Protein AF-A0A946HME9-F1 (afdb_monomer)

pLDDT: mean 83.07, std 10.54, range [42.44, 96.62]

Foldseek 3Di:
DDDPVQQVVQQVVLVVVQVVLVVVCVVCVVPALDFRKDWDKDQDDDDDPDDDDPDPPDRNHIHTDDIDTPDDPVVLLVLLQVLQAVLLVVLLVVLVVVLCCLQCVPPPHLVVLVVVLVVLLVVCLVPVLDQPSLVVNLVSLQSNLVNLQVSLVVLVVSLVVLVVVLQVLLVVLQVLLLVLLVLLVQLQVQQPPDDGDVVSLSSNSSSSSVNSQAAPWDWDADPSRRIWIFGDPDPPHHTQHDRNDGWRWGWDQDLAQFIWIDTHPDDIHSATDGHNSNSSSVSSNVSSVVLVVSQVVLLVCQVVQQVVFQQFAFLVRHGAGRFKAQKDKDKFWDPPFPDDWDKDKDFAGSQNSVFAKWKWFAAPVVCKIWIAHPVRHTQFMDNQWTDRRGMIMGTPDRGDGGTMMIIHIDRDSSSRMDTDDPGSRSGGNHGNDDDDDDPPDPDPDDDDDDDDDADDFPFAEPVVQAPPDPDPVGGHDDPDDALHGDHDPPDPDDDDDWDWDFKKWWDFAQAQLFFQWKWWDFPRKIWIKQQDVVRSVVSNPDHFQQVVQVCLQVLVGWTDIPPDPDTSHGCVNVQWGWGGDNGTIMITGRTFIPWMWTWTDDPHDIDIDTIDMDGTGDTDFDWDADLLAETQDTAFDFPVCCVVHNDVNSVHDPNRDHFDLQHADDPQQGDPRDRDDYDDPVPDDDPPDVPVPQADPDLVQCADQDDDARQGAWDKDWDADPVRRDTDIFTDHGRDFQLVVQVSCCVGCSRRVDHDAAKWKKKKFFDDPWDQWKKKKKWWQAPVRDTDIFIDIHHRQAPVVRQVVCCVCCVGRQWHWDAPPVRGMIMIMNRSRGDTAIAQIDMGWMWMFTADPVRDGPDPDTHIDDNRGD

Sequence (870 aa):
MASLFEIGKSAVNAQRQALNVTGQNIANVNTEGYRKRDASLKEVSGSQSELTSIAAQVGLGVSLGTVRRAYNSFLASSTNTAESRFQAATEFSAAMERLENLILPGEGDLSQQLSDFFTKMSDIAANPGDLAPRAAALEQGNSLANAFNVTAQVLDDLEYQFSGTIDQEADEVNRLVDSLGVVNGRLRSSNIGAAPPMALLDERDRLITEISKRARITTTFGPRYDVDVRLGPHASGPQILEGETSYTLKPIHSESDGVVYRLGSKAIVKSLEDGSMKGLSNALLVIQGTQTQLDALTNRFVSEINAAHTAGIDFDGDLGKELFT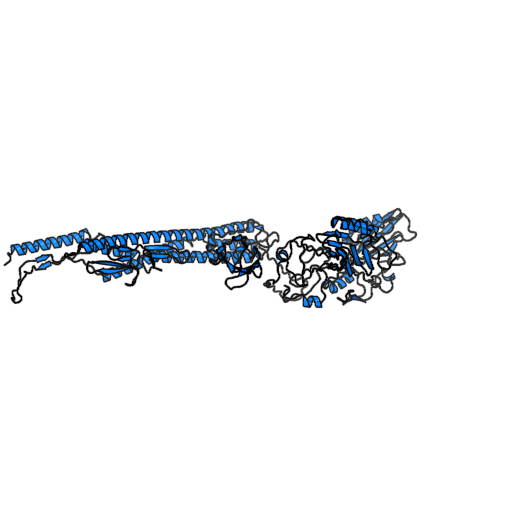ARAFSLEQAKTNSQVLDINVLEVPGKIDQVPDATFHYSAATASWNAYDLNNKLLASGRSQIDMGGVIVQVNTLARDGDSFAMRATSGEASRMQFLLKNGRKIAAASNYIFTPNSANTGSSVLVVNPHEMSPINLSSLGDLTTNSISPVSYTEFLKGGAVGYIPAGTESVQLASFGQDPVLNLNFNSIGSLSGFNFTISGDTYSFPENDDQKKLLSELEDNNKLADYLNKGVLTAKRTGSEDSGISLNDLGLFASGFDGGIKIVGAKAFTSGEVTTISGSSASTSAATIDLKEAASGFRVFTREGRQISGLPLSSDEANTLITEENGFNRNASYRADYLNAIGGVGYRGAQINNLIPGGYAAIETAASQLMANDPTKLVTQNPALNGMLAQTLTFETTDGLMTQEVALQSGLSMKSVAAAVNADLAQYGIVADAKTMASVELASGAAASGTVSFSLVTPDSAEIGFSATYQSSDLSPLVTQINQRQAQTGVSAEVSADGTRLILTQAEGLDISITNASGSAMVVNSLDHNYNKLLTTDVSLNQATK

Nearest PDB structures (foldseek):
  2d4y-assembly1_A  TM=7.132E-01  e=3.297E-21  Salmonella enterica subsp. enterica serovar Typhimurium
  2d4y-assembly2_B  TM=6.961E-01  e=7.221E-20  Salmonella enterica subsp. enterica serovar Typhimurium
  4ut1-assembly1_A  TM=5.256E-01  e=1.467E-21  Burkholderia pseudomallei K96243
  5xbj-assembly1_A  TM=6.216E-01  e=7.769E-11  Campylobacter jejuni

Structure (mmCIF, N/CA/C/O backbone):
data_AF-A0A946HME9-F1
#
_entry.id   AF-A0A946HME9-F1
#
loop_
_atom_site.group_PDB
_atom_site.id
_atom_site.type_symbol
_atom_site.label_atom_id
_atom_site.label_alt_id
_atom_site.label_comp_id
_atom_site.label_asym_id
_atom_site.label_entity_id
_atom_site.label_seq_id
_atom_site.pdbx_PDB_ins_code
_atom_site.Cartn_x
_atom_site.Cartn_y
_atom_site.Cartn_z
_atom_site.occupancy
_atom_site.B_iso_or_equiv
_atom_site.auth_seq_id
_atom_site.auth_comp_id
_atom_site.auth_asym_id
_atom_site.auth_atom_id
_atom_site.pdbx_PDB_model_num
ATOM 1 N N . MET A 1 1 ? -58.394 12.082 88.902 1.00 50.25 1 MET A N 1
ATOM 2 C CA . MET A 1 1 ? -57.233 11.296 89.374 1.00 50.25 1 MET A CA 1
ATOM 3 C C . MET A 1 1 ? -57.232 9.984 88.610 1.00 50.25 1 MET A C 1
ATOM 5 O O . MET A 1 1 ? -58.240 9.290 88.661 1.00 50.25 1 MET A O 1
ATOM 9 N N . ALA A 1 2 ? -56.183 9.683 87.844 1.00 56.88 2 ALA A N 1
ATOM 10 C CA . ALA A 1 2 ? -56.063 8.374 87.202 1.00 56.88 2 ALA A CA 1
ATOM 11 C C . ALA A 1 2 ? -55.826 7.297 88.277 1.00 56.88 2 ALA A C 1
ATOM 13 O O . ALA A 1 2 ? -55.082 7.523 89.229 1.00 56.88 2 ALA A O 1
ATOM 14 N N . SER A 1 3 ? -56.489 6.145 88.155 1.00 69.56 3 SER A N 1
ATOM 15 C CA . SER A 1 3 ? -56.284 4.998 89.047 1.00 69.56 3 SER A CA 1
ATOM 16 C C . SER A 1 3 ? -54.857 4.453 88.891 1.00 69.56 3 SER A C 1
ATOM 18 O O . SER A 1 3 ? -54.379 4.327 87.764 1.00 69.56 3 SER A O 1
ATOM 20 N N . LEU A 1 4 ? -54.199 4.059 89.992 1.00 72.12 4 LEU A N 1
ATOM 21 C CA . LEU A 1 4 ? -52.907 3.340 89.988 1.00 72.12 4 LEU A CA 1
ATOM 22 C C . LEU A 1 4 ? -52.914 2.133 89.033 1.00 72.12 4 LEU A C 1
ATOM 24 O O . LEU A 1 4 ? -51.893 1.798 88.436 1.00 72.12 4 LEU A O 1
ATOM 28 N N . PHE A 1 5 ? -54.083 1.519 88.844 1.00 77.94 5 PHE A N 1
ATOM 29 C CA . PHE A 1 5 ? -54.298 0.446 87.881 1.00 77.94 5 PHE A CA 1
ATOM 30 C C . PHE A 1 5 ? -54.151 0.903 86.419 1.00 77.94 5 PHE A C 1
ATOM 32 O O . PHE A 1 5 ? -53.517 0.209 85.632 1.00 77.94 5 PHE A O 1
ATOM 39 N N . GLU A 1 6 ? -54.671 2.076 86.045 1.00 77.12 6 GLU A N 1
ATOM 40 C CA . GLU A 1 6 ? -54.546 2.619 84.679 1.00 77.12 6 GLU A CA 1
ATOM 41 C C . GLU A 1 6 ? -53.116 3.113 84.389 1.00 77.12 6 GLU A C 1
ATOM 43 O O . GLU A 1 6 ? -52.608 2.952 83.277 1.00 77.12 6 GLU A O 1
ATOM 48 N N . ILE A 1 7 ? -52.411 3.614 85.409 1.00 78.00 7 ILE A N 1
ATOM 49 C CA . ILE A 1 7 ? -50.974 3.932 85.338 1.00 78.00 7 ILE A CA 1
ATOM 50 C C . ILE A 1 7 ? -50.147 2.650 85.141 1.00 78.00 7 ILE A C 1
ATOM 52 O O . ILE A 1 7 ? -49.296 2.587 84.256 1.00 78.00 7 ILE A O 1
ATOM 56 N N . GLY A 1 8 ? -50.426 1.594 85.913 1.00 80.50 8 GLY A N 1
ATOM 57 C CA . GLY A 1 8 ? -49.759 0.296 85.765 1.00 80.50 8 GLY A CA 1
ATOM 58 C C . GLY A 1 8 ? -50.051 -0.375 84.418 1.00 80.50 8 GLY A C 1
ATOM 59 O O . GLY A 1 8 ? -49.143 -0.883 83.762 1.00 80.50 8 GLY A O 1
ATOM 60 N N . LYS A 1 9 ? -51.304 -0.328 83.954 1.00 84.00 9 LYS A N 1
ATOM 61 C CA . LYS A 1 9 ? -51.739 -0.877 82.661 1.00 84.00 9 LYS A CA 1
ATOM 62 C C . LYS A 1 9 ? -51.098 -0.150 81.478 1.00 84.00 9 LYS A C 1
ATOM 64 O O . LYS A 1 9 ? -50.641 -0.810 80.545 1.00 84.00 9 LYS A O 1
ATOM 69 N N . SER A 1 10 ? -51.041 1.182 81.506 1.00 84.06 10 SER A N 1
ATOM 70 C CA . SER A 1 10 ? -50.373 1.976 80.464 1.00 84.06 10 SER A CA 1
ATOM 71 C C . SER A 1 10 ? -48.864 1.713 80.435 1.00 84.06 10 SER A C 1
ATOM 73 O O . SER A 1 10 ? -48.327 1.438 79.362 1.00 84.06 10 SER A O 1
ATOM 75 N N . ALA A 1 11 ? -48.208 1.631 81.598 1.00 83.06 11 ALA A N 1
ATOM 76 C CA . ALA A 1 11 ? -46.791 1.282 81.705 1.00 83.06 11 ALA A CA 1
ATOM 77 C C . ALA A 1 11 ? -46.463 -0.119 81.162 1.00 83.06 11 ALA A C 1
ATOM 79 O O . ALA A 1 11 ? -45.543 -0.269 80.356 1.00 83.06 11 ALA A O 1
ATOM 80 N N . VAL A 1 12 ? -47.234 -1.147 81.536 1.00 86.88 12 VAL A N 1
ATOM 81 C CA . VAL A 1 12 ? -47.028 -2.520 81.040 1.00 86.88 12 VAL A CA 1
ATOM 82 C C . VAL A 1 12 ? -47.272 -2.604 79.532 1.00 86.88 12 VAL A C 1
ATOM 84 O O . VAL A 1 12 ? -46.496 -3.243 78.823 1.00 86.88 12 VAL A O 1
ATOM 87 N N . ASN A 1 13 ? -48.310 -1.944 79.014 1.00 86.19 13 ASN A N 1
ATOM 88 C CA . ASN A 1 13 ? -48.594 -1.939 77.577 1.00 86.19 13 ASN A CA 1
ATOM 89 C C . ASN A 1 13 ? -47.508 -1.212 76.774 1.00 86.19 13 ASN A C 1
ATOM 91 O O . ASN A 1 13 ? -47.058 -1.739 75.754 1.00 86.19 13 ASN A O 1
ATOM 95 N N . ALA A 1 14 ? -47.043 -0.054 77.248 1.00 85.19 14 ALA A N 1
ATOM 96 C CA . ALA A 1 14 ? -45.971 0.693 76.600 1.00 85.19 14 ALA A CA 1
ATOM 97 C C . ALA A 1 14 ? -44.650 -0.096 76.613 1.00 85.19 14 ALA A C 1
ATOM 99 O O . ALA A 1 14 ? -43.970 -0.175 75.589 1.00 85.19 14 ALA A O 1
ATOM 100 N N . GLN A 1 15 ? -44.331 -0.778 77.719 1.00 87.81 15 GLN A N 1
ATOM 101 C CA . GLN A 1 15 ? -43.141 -1.625 77.812 1.00 87.81 15 GLN A CA 1
ATOM 102 C C . GLN A 1 15 ? -43.242 -2.887 76.943 1.00 87.81 15 GLN A C 1
ATOM 104 O O . GLN A 1 15 ? -42.257 -3.271 76.316 1.00 87.81 15 GLN A O 1
ATOM 109 N N . ARG A 1 16 ? -44.422 -3.519 76.832 1.00 88.88 16 ARG A N 1
ATOM 110 C CA . ARG A 1 16 ? -44.651 -4.630 75.885 1.00 88.88 16 ARG A CA 1
ATOM 111 C C . ARG A 1 16 ? -44.416 -4.194 74.442 1.00 88.88 16 ARG A C 1
ATOM 113 O O . ARG A 1 16 ? -43.811 -4.933 73.673 1.00 88.88 16 ARG A O 1
ATOM 120 N N . GLN A 1 17 ? -44.874 -3.001 74.070 1.00 85.38 17 GLN A N 1
ATOM 121 C CA . GLN A 1 17 ? -44.641 -2.457 72.733 1.00 85.38 17 GLN A CA 1
ATOM 122 C C . GLN A 1 17 ? -43.166 -2.098 72.508 1.00 85.38 17 GLN A C 1
ATOM 124 O O . GLN A 1 17 ? -42.635 -2.417 71.448 1.00 85.38 17 GLN A O 1
ATOM 129 N N . ALA A 1 18 ? -42.480 -1.523 73.500 1.00 85.50 18 ALA A N 1
ATOM 130 C CA . ALA A 1 18 ? -41.038 -1.286 73.430 1.00 85.50 18 ALA A CA 1
ATOM 131 C C . ALA A 1 18 ? -40.249 -2.601 73.262 1.00 85.50 18 ALA A C 1
ATOM 133 O O . ALA A 1 18 ? -39.385 -2.690 72.393 1.00 85.50 18 ALA A O 1
ATOM 134 N N . LEU A 1 19 ? -40.609 -3.658 74.003 1.00 89.00 19 LEU A N 1
ATOM 135 C CA . LEU A 1 19 ? -40.028 -4.997 73.847 1.00 89.00 19 LEU A CA 1
ATOM 136 C C . LEU A 1 19 ? -40.320 -5.611 72.472 1.00 89.00 19 LEU A C 1
ATOM 138 O O . LEU A 1 19 ? -39.447 -6.271 71.916 1.00 89.00 19 LEU A O 1
ATOM 142 N N . ASN A 1 20 ? -41.495 -5.362 71.885 1.00 88.44 20 ASN A N 1
ATOM 143 C CA . ASN A 1 20 ? -41.782 -5.772 70.507 1.00 88.44 20 ASN A CA 1
ATOM 144 C C . ASN A 1 20 ? -40.864 -5.063 69.497 1.00 88.44 20 ASN A C 1
ATOM 146 O O . ASN A 1 20 ? -40.398 -5.707 68.561 1.00 88.44 20 ASN A O 1
ATOM 150 N N . VAL A 1 21 ? -40.561 -3.771 69.689 1.00 87.50 21 VAL A N 1
ATOM 151 C CA . VAL A 1 21 ? -39.590 -3.041 68.848 1.00 87.50 21 VAL A CA 1
ATOM 152 C C . VAL A 1 21 ? -38.185 -3.628 69.011 1.00 87.50 21 VAL A C 1
ATOM 154 O O . VAL A 1 21 ? -37.484 -3.833 68.021 1.00 87.50 21 VAL A O 1
ATOM 157 N N . THR A 1 22 ? -37.780 -3.976 70.235 1.00 88.94 22 THR A N 1
ATOM 158 C CA . THR A 1 22 ? -36.521 -4.695 70.481 1.00 88.94 22 THR A CA 1
ATOM 159 C C . THR A 1 22 ? -36.506 -6.059 69.792 1.00 88.94 22 THR A C 1
ATOM 161 O O . THR A 1 22 ? -35.532 -6.382 69.118 1.00 88.94 22 THR A O 1
ATOM 164 N N . GLY A 1 23 ? -37.592 -6.830 69.886 1.00 91.38 23 GLY A N 1
ATOM 165 C CA . GLY A 1 23 ? -37.741 -8.112 69.198 1.00 91.38 23 GLY A CA 1
ATOM 166 C C . GLY A 1 23 ? -37.649 -7.975 67.677 1.00 91.38 23 GLY A C 1
ATOM 167 O O . GLY A 1 23 ? -36.963 -8.762 67.035 1.00 91.38 23 GLY A O 1
ATOM 168 N N . GLN A 1 24 ? -38.252 -6.930 67.103 1.00 89.31 24 GLN A N 1
ATOM 169 C CA . GLN A 1 24 ? -38.139 -6.615 65.675 1.00 89.31 24 GLN A CA 1
ATOM 170 C C . GLN A 1 24 ? -36.712 -6.234 65.271 1.00 89.31 24 GLN A C 1
ATOM 172 O O . GLN A 1 24 ? -36.252 -6.675 64.222 1.00 89.31 24 GLN A O 1
ATOM 177 N N . ASN A 1 25 ? -35.996 -5.462 66.093 1.00 90.31 25 ASN A N 1
ATOM 178 C CA . ASN A 1 25 ? -34.593 -5.142 65.834 1.00 90.31 25 ASN A CA 1
ATOM 179 C C . ASN A 1 25 ? -33.708 -6.396 65.857 1.00 90.31 25 ASN A C 1
ATOM 181 O O . ASN A 1 25 ? -32.833 -6.517 65.011 1.00 90.31 25 ASN A O 1
ATOM 185 N N . ILE A 1 26 ? -33.936 -7.318 66.800 1.00 90.12 26 ILE A N 1
ATOM 186 C CA . ILE A 1 26 ? -33.178 -8.576 66.891 1.00 90.12 26 ILE A CA 1
ATOM 187 C C . ILE A 1 26 ? -33.501 -9.483 65.698 1.00 90.12 26 ILE A C 1
ATOM 189 O O . ILE A 1 26 ? -32.589 -10.007 65.070 1.00 90.12 26 ILE A O 1
ATOM 193 N N . ALA A 1 27 ? -34.782 -9.637 65.355 1.00 90.94 27 ALA A N 1
ATOM 194 C CA . ALA A 1 27 ? -35.212 -10.506 64.261 1.00 90.94 27 ALA A CA 1
ATOM 195 C C . ALA A 1 27 ? -34.701 -10.042 62.887 1.00 90.94 27 ALA A C 1
ATOM 197 O O . ALA A 1 27 ? -34.407 -10.877 62.040 1.00 90.94 27 ALA A O 1
ATOM 198 N N . ASN A 1 28 ? -34.571 -8.727 62.681 1.00 87.94 28 ASN A N 1
ATOM 199 C CA . ASN A 1 28 ? -34.173 -8.142 61.397 1.00 87.94 28 ASN A CA 1
ATOM 200 C C . ASN A 1 28 ? -32.740 -7.589 61.396 1.00 87.94 28 ASN A C 1
ATOM 202 O O . ASN A 1 28 ? -32.376 -6.841 60.493 1.00 87.94 28 ASN A O 1
ATOM 206 N N . VAL A 1 29 ? -31.911 -7.931 62.389 1.00 88.25 29 VAL A N 1
ATOM 207 C CA . VAL A 1 29 ? -30.529 -7.419 62.469 1.00 88.25 29 VAL A CA 1
ATOM 208 C C . VAL A 1 29 ? -29.679 -7.835 61.262 1.00 88.25 29 VAL A C 1
ATOM 210 O O . VAL A 1 29 ? -28.813 -7.078 60.840 1.00 88.25 29 VAL A O 1
ATOM 213 N N . ASN A 1 30 ? -29.971 -9.006 60.686 1.00 87.00 30 ASN A N 1
ATOM 214 C CA . ASN A 1 30 ? -29.307 -9.545 59.496 1.00 87.00 30 ASN A CA 1
ATOM 215 C C . ASN A 1 30 ? -30.093 -9.274 58.201 1.00 87.00 30 ASN A C 1
ATOM 217 O O . ASN A 1 30 ? -29.722 -9.777 57.144 1.00 87.00 30 ASN A O 1
ATOM 221 N N . THR A 1 31 ? -31.203 -8.534 58.269 1.00 87.38 31 THR A N 1
ATOM 222 C CA . THR A 1 31 ? -31.973 -8.163 57.081 1.00 87.38 31 THR A CA 1
ATOM 223 C C . THR A 1 31 ? -31.349 -6.926 56.456 1.00 87.38 31 THR A C 1
ATOM 225 O O . THR A 1 31 ? -31.255 -5.873 57.089 1.00 87.38 31 THR A O 1
ATOM 228 N N . GLU A 1 32 ? -30.935 -7.042 55.199 1.00 83.25 32 GLU A N 1
ATOM 229 C CA . GLU A 1 32 ? -30.327 -5.935 54.469 1.00 83.25 32 GLU A CA 1
ATOM 230 C C . GLU A 1 32 ? -31.279 -4.732 54.363 1.00 83.25 32 GLU A C 1
ATOM 232 O O . GLU A 1 32 ? -32.486 -4.875 54.166 1.00 83.25 32 GLU A O 1
ATOM 237 N N . GLY A 1 33 ? -30.742 -3.524 54.551 1.00 82.19 33 GLY A N 1
ATOM 238 C CA . GLY A 1 33 ? -31.517 -2.279 54.555 1.00 82.19 33 GLY A CA 1
ATOM 239 C C . GLY A 1 33 ? -32.263 -1.963 55.862 1.00 82.19 33 GLY A C 1
ATOM 240 O O . GLY A 1 33 ? -32.685 -0.817 56.045 1.00 82.19 33 GLY A O 1
ATOM 241 N N . TYR A 1 34 ? -32.385 -2.904 56.811 1.00 88.12 34 TYR A N 1
ATOM 242 C CA . TYR A 1 34 ? -33.069 -2.647 58.083 1.00 88.12 34 TYR A CA 1
ATOM 243 C C . TYR A 1 34 ? -32.311 -1.620 58.940 1.00 88.12 34 TYR A C 1
ATOM 245 O O . TYR A 1 34 ? -31.114 -1.750 59.210 1.00 88.12 34 TYR A O 1
ATOM 253 N N . ARG A 1 35 ? -33.014 -0.587 59.423 1.00 88.00 35 ARG A N 1
ATOM 254 C CA . ARG A 1 35 ? -32.451 0.412 60.346 1.00 88.00 35 ARG A CA 1
ATOM 255 C C . ARG A 1 35 ? -32.979 0.198 61.761 1.00 88.00 35 ARG A C 1
ATOM 257 O O . ARG A 1 35 ? -34.182 0.038 61.968 1.00 88.00 35 ARG A O 1
ATOM 264 N N . LYS A 1 36 ? -32.084 0.271 62.756 1.00 88.69 36 LYS A N 1
ATOM 265 C CA . LYS A 1 36 ? -32.441 0.155 64.180 1.00 88.69 36 LYS A CA 1
ATOM 266 C C . LYS A 1 36 ? -33.532 1.164 64.542 1.00 88.69 36 LYS A C 1
ATOM 268 O O . LYS A 1 36 ? -33.431 2.351 64.226 1.00 88.69 36 LYS A O 1
ATOM 273 N N . ARG A 1 37 ? -34.552 0.688 65.251 1.00 89.19 37 ARG A N 1
ATOM 274 C CA . ARG A 1 37 ? -35.680 1.491 65.727 1.00 89.19 37 ARG A CA 1
ATOM 275 C C . ARG A 1 37 ? -35.542 1.762 67.220 1.00 89.19 37 ARG A C 1
ATOM 277 O O . ARG A 1 37 ? -35.256 0.843 67.985 1.00 89.19 37 ARG A O 1
ATOM 284 N N . ASP A 1 38 ? -35.739 3.013 67.612 1.00 87.44 38 ASP A N 1
ATOM 285 C CA . ASP A 1 38 ? -35.757 3.469 68.999 1.00 87.44 38 ASP A CA 1
ATOM 286 C C . ASP A 1 38 ? -37.205 3.739 69.433 1.00 87.44 38 ASP A C 1
ATOM 288 O O . ASP A 1 38 ? -37.974 4.390 68.716 1.00 87.44 38 ASP A O 1
ATOM 292 N N . ALA A 1 39 ? -37.579 3.196 70.589 1.00 84.62 39 ALA A N 1
ATOM 293 C CA . ALA A 1 39 ? -38.897 3.317 71.188 1.00 84.62 39 ALA A CA 1
ATOM 294 C C . ALA A 1 39 ? -38.829 4.302 72.363 1.00 84.62 39 ALA A C 1
ATOM 296 O O . ALA A 1 39 ? -38.502 3.920 73.485 1.00 84.62 39 ALA A O 1
ATOM 297 N N . SER A 1 40 ? -39.168 5.572 72.123 1.00 84.44 40 SER A N 1
ATOM 298 C CA . SER A 1 40 ? -39.253 6.559 73.207 1.00 84.44 40 SER A CA 1
ATOM 299 C C . SER A 1 40 ? -40.555 6.387 73.990 1.00 84.44 40 SER A C 1
ATOM 301 O O . SER A 1 40 ? -41.625 6.355 73.381 1.00 84.44 40 SER A O 1
ATOM 303 N N . LEU A 1 41 ? -40.491 6.335 75.319 1.00 82.75 41 LEU A N 1
ATOM 304 C CA . LEU A 1 41 ? -41.669 6.420 76.186 1.00 82.75 41 LEU A CA 1
ATOM 305 C C . LEU A 1 41 ? -41.955 7.893 76.502 1.00 82.75 41 LEU A C 1
ATOM 307 O O . LEU A 1 41 ? -41.034 8.648 76.811 1.00 82.75 41 LEU A O 1
ATOM 311 N N . LYS A 1 42 ? -43.218 8.313 76.410 1.00 81.69 42 LYS A N 1
ATOM 312 C CA . LYS A 1 42 ? -43.661 9.670 76.761 1.00 81.69 42 LYS A CA 1
ATOM 313 C C . LYS A 1 42 ? -44.698 9.604 77.872 1.00 81.69 42 LYS A C 1
ATOM 315 O O . LYS A 1 42 ? -45.571 8.735 77.853 1.00 81.69 42 LYS A O 1
ATOM 320 N N . GLU A 1 43 ? -44.613 10.527 78.824 1.00 77.94 43 GLU A N 1
ATOM 321 C CA . GLU A 1 43 ? -45.660 10.690 79.832 1.00 77.94 43 GLU A CA 1
ATOM 322 C C . GLU A 1 43 ? -46.969 11.098 79.142 1.00 77.94 43 GLU A C 1
ATOM 324 O O . GLU A 1 43 ? -46.979 11.914 78.215 1.00 77.94 43 GLU A O 1
ATOM 329 N N . VAL A 1 44 ? -48.073 10.476 79.547 1.00 70.25 44 VAL A N 1
ATOM 330 C CA . VAL A 1 44 ? -49.403 10.822 79.043 1.00 70.25 44 VAL A CA 1
ATOM 331 C C . VAL A 1 44 ? -49.771 12.177 79.640 1.00 70.25 44 VAL A C 1
ATOM 333 O O . VAL A 1 44 ? -49.944 12.287 80.842 1.00 70.25 44 VAL A O 1
ATOM 336 N N . SER A 1 45 ? -49.882 13.225 78.828 1.00 66.25 45 SER A N 1
ATOM 337 C CA . SER A 1 45 ? -50.344 14.539 79.294 1.00 66.25 45 SER A CA 1
ATOM 338 C C . SER A 1 45 ? -51.827 14.710 78.959 1.00 66.25 45 SER A C 1
ATOM 340 O O . SER A 1 45 ? -52.256 14.376 77.852 1.00 66.25 45 SER A O 1
ATOM 342 N N . GLY A 1 46 ? -52.632 15.181 79.915 1.00 60.69 46 GLY A N 1
ATOM 343 C CA . GLY A 1 46 ? -54.042 15.480 79.683 1.00 60.69 46 GLY A CA 1
ATOM 344 C C . GLY A 1 46 ? -54.201 16.754 78.852 1.00 60.69 46 GLY A C 1
ATOM 345 O O . GLY A 1 46 ? -53.559 17.762 79.128 1.00 60.69 46 GLY A O 1
ATOM 346 N N . SER A 1 47 ? -55.075 16.734 77.843 1.00 50.75 47 SER A N 1
ATOM 347 C CA . SER A 1 47 ? -55.453 17.945 77.102 1.00 50.75 47 SER A CA 1
ATOM 348 C C . SER A 1 47 ? -56.131 18.943 78.052 1.00 50.75 47 SER A C 1
ATOM 350 O O . SER A 1 47 ? -57.167 18.624 78.637 1.00 50.75 47 SER A O 1
ATOM 352 N N . GLN A 1 48 ? -55.550 20.136 78.224 1.00 54.00 48 GLN A N 1
ATOM 353 C CA . GLN A 1 48 ? -56.170 21.248 78.949 1.00 54.00 48 GLN A CA 1
ATOM 354 C C . GLN A 1 48 ? -56.484 22.397 77.987 1.00 54.00 48 GLN A C 1
ATOM 356 O O . GLN A 1 48 ? -55.613 22.901 77.283 1.00 54.00 48 GLN A O 1
ATOM 361 N N . SER A 1 49 ? -57.750 22.807 77.988 1.00 50.97 49 SER A N 1
ATOM 362 C CA . SER A 1 49 ? -58.286 23.954 77.260 1.00 50.97 49 SER A CA 1
ATOM 363 C C . SER A 1 49 ? -58.401 25.156 78.205 1.00 50.97 49 SER A C 1
ATOM 365 O O . SER A 1 49 ? -59.504 25.627 78.420 1.00 50.97 49 SER A O 1
ATOM 367 N N . GLU A 1 50 ? -57.312 25.612 78.837 1.00 54.12 50 GLU A N 1
ATOM 368 C CA . GLU A 1 50 ? -57.264 26.910 79.544 1.00 54.12 50 GLU A CA 1
ATOM 369 C C . GLU A 1 50 ? -55.825 27.254 79.978 1.00 54.12 50 GLU A C 1
ATOM 371 O O . GLU A 1 50 ? -55.136 26.449 80.599 1.00 54.12 50 GLU A O 1
ATOM 376 N N . LEU A 1 51 ? -55.354 28.456 79.628 1.00 54.50 51 LEU A N 1
ATOM 377 C CA . LEU A 1 51 ? -53.932 28.843 79.636 1.00 54.50 51 LEU A CA 1
ATOM 378 C C . LEU A 1 51 ? -53.400 29.334 81.006 1.00 54.50 51 LEU A C 1
ATOM 380 O O . LEU A 1 51 ? -52.269 29.807 81.079 1.00 54.50 51 LEU A O 1
ATOM 384 N N . THR A 1 52 ? -54.189 29.265 82.088 1.00 54.22 52 THR A N 1
ATOM 385 C CA . THR A 1 52 ? -53.875 29.947 83.366 1.00 54.22 52 THR A CA 1
ATOM 386 C C . THR A 1 52 ? -53.806 29.056 84.614 1.00 54.22 52 THR A C 1
ATOM 388 O O . THR A 1 52 ? -53.638 29.587 85.710 1.00 54.22 52 THR A O 1
ATOM 391 N N . SER A 1 53 ? -53.886 27.722 84.516 1.00 55.22 53 SER A N 1
ATOM 392 C CA . SER A 1 53 ? -53.737 26.843 85.692 1.00 55.22 53 SER A CA 1
ATOM 393 C C . SER A 1 53 ? -52.350 26.196 85.779 1.00 55.22 53 SER A C 1
ATOM 395 O O . SER A 1 53 ? -52.016 25.325 84.981 1.00 55.22 53 SER A O 1
ATOM 397 N N . ILE A 1 54 ? -51.563 26.567 86.794 1.00 53.19 54 ILE A N 1
ATOM 398 C CA . ILE A 1 54 ? -50.344 25.846 87.194 1.00 53.19 54 ILE A CA 1
ATOM 399 C C . ILE A 1 54 ? -50.774 24.672 88.083 1.00 53.19 54 ILE A C 1
ATOM 401 O O . ILE A 1 54 ? -50.808 24.779 89.306 1.00 53.19 54 ILE A O 1
ATOM 405 N N . ALA A 1 55 ? -51.139 23.549 87.470 1.00 52.03 55 ALA A N 1
ATOM 406 C CA . ALA A 1 55 ? -51.263 22.273 88.164 1.00 52.03 55 ALA A CA 1
ATOM 407 C C . ALA A 1 55 ? -50.301 21.281 87.506 1.00 52.03 55 ALA A C 1
ATOM 409 O O . ALA A 1 55 ? -50.491 20.891 86.356 1.00 52.03 55 ALA A O 1
ATOM 410 N N . ALA A 1 56 ? -49.254 20.886 88.232 1.00 51.91 56 ALA A N 1
ATOM 411 C CA . ALA A 1 56 ? -48.352 19.822 87.815 1.00 51.91 56 ALA A CA 1
ATOM 412 C C . ALA A 1 56 ? -49.142 18.503 87.723 1.00 51.91 56 ALA A C 1
ATOM 414 O O . ALA A 1 56 ? -49.385 17.841 88.732 1.00 51.91 56 ALA A O 1
ATOM 415 N N . GLN A 1 57 ? -49.590 18.141 86.517 1.00 56.16 57 GLN A N 1
ATOM 416 C CA . GLN A 1 57 ? -50.187 16.836 86.235 1.00 56.16 57 GLN A CA 1
ATOM 417 C C . GLN A 1 57 ? -49.082 15.779 86.192 1.00 56.16 57 GLN A C 1
ATOM 419 O O . GLN A 1 57 ? -48.611 15.404 85.127 1.00 56.16 57 GLN A O 1
ATOM 424 N N . VAL A 1 58 ? -48.668 15.318 87.369 1.00 56.69 58 VAL A N 1
ATOM 425 C CA . VAL A 1 58 ? -47.819 14.134 87.534 1.00 56.69 58 VAL A CA 1
ATOM 426 C C . VAL A 1 58 ? -48.735 12.933 87.771 1.00 56.69 58 VAL A C 1
ATOM 428 O O . VAL A 1 58 ? -49.623 12.995 88.625 1.00 56.69 58 VAL A O 1
ATOM 431 N N . GLY A 1 59 ? -48.529 11.834 87.040 1.00 59.84 59 GLY A N 1
ATOM 432 C CA . GLY A 1 59 ? -49.186 10.552 87.346 1.00 59.84 59 GLY A CA 1
ATOM 433 C C . GLY A 1 59 ? -50.333 10.135 86.421 1.00 59.84 59 GLY A C 1
ATOM 434 O O . GLY A 1 59 ? -51.286 9.505 86.868 1.00 59.84 59 GLY A O 1
ATOM 435 N N . LEU A 1 60 ? -50.258 10.448 85.129 1.00 67.31 60 LEU A N 1
ATOM 436 C CA . LEU A 1 60 ? -51.183 9.922 84.109 1.00 67.31 60 LEU A CA 1
ATOM 437 C C . LEU A 1 60 ? -50.642 8.670 83.384 1.00 67.31 60 LEU A C 1
ATOM 439 O O . LEU A 1 60 ? -51.313 8.115 82.516 1.00 67.31 60 LEU A O 1
ATOM 443 N N . GLY A 1 61 ? -49.463 8.182 83.784 1.00 74.38 61 GLY A N 1
ATOM 444 C CA . GLY A 1 61 ? -48.814 7.002 83.212 1.00 74.38 61 GLY A CA 1
ATOM 445 C C . GLY A 1 61 ? -47.957 7.314 81.988 1.00 74.38 61 GLY A C 1
ATOM 446 O O . GLY A 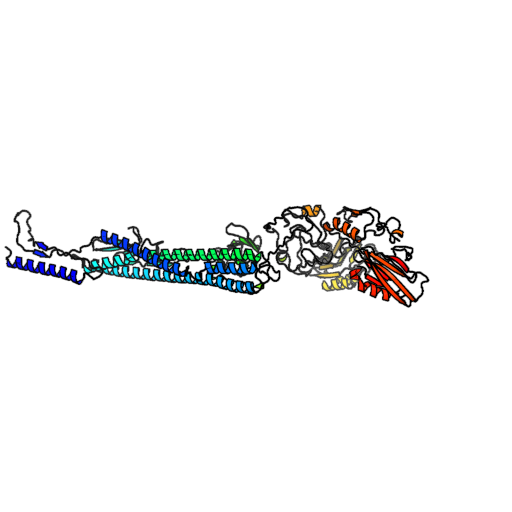1 61 ? -47.712 8.471 81.653 1.00 74.38 61 GLY A O 1
ATOM 447 N N . VAL A 1 62 ? -47.462 6.265 81.330 1.00 81.56 62 VAL A N 1
ATOM 448 C CA . VAL A 1 62 ? -46.599 6.381 80.147 1.00 81.56 62 VAL A CA 1
ATOM 449 C C . VAL A 1 62 ? -47.263 5.728 78.947 1.00 81.56 62 VAL A C 1
ATOM 451 O O . VAL A 1 62 ? -47.915 4.692 79.057 1.00 81.56 62 VAL A O 1
ATOM 454 N N . SER A 1 63 ? -47.083 6.331 77.784 1.00 82.19 63 SER A N 1
ATOM 455 C CA . SER A 1 63 ? -47.474 5.764 76.500 1.00 82.19 63 SER A CA 1
ATOM 456 C C . SER A 1 63 ? -46.243 5.623 75.618 1.00 82.19 63 SER A C 1
ATOM 458 O O . SER A 1 63 ? -45.239 6.321 75.800 1.00 82.19 63 SER A O 1
ATOM 460 N N . LEU A 1 64 ? -46.302 4.701 74.660 1.00 79.38 64 LEU A N 1
ATOM 461 C CA . LEU A 1 64 ? -45.296 4.658 73.614 1.00 79.38 64 LEU A CA 1
ATOM 462 C C . LEU A 1 64 ? -45.393 5.961 72.811 1.00 79.38 64 LEU A C 1
ATOM 464 O O . LEU A 1 64 ? -46.441 6.282 72.254 1.00 79.38 64 LEU A O 1
ATOM 468 N N . GLY A 1 65 ? -44.300 6.717 72.777 1.00 76.50 65 GLY A N 1
ATOM 469 C CA . GLY A 1 65 ? -44.147 7.862 71.895 1.00 76.50 65 GLY A CA 1
ATOM 470 C C . GLY A 1 65 ? -43.986 7.423 70.438 1.00 76.50 65 GLY A C 1
ATOM 471 O O . GLY A 1 65 ? -44.413 6.349 70.020 1.00 76.50 65 GLY A O 1
ATOM 472 N N . THR A 1 66 ? -43.336 8.254 69.630 1.00 76.38 66 THR A N 1
ATOM 473 C CA . THR A 1 66 ? -43.048 7.884 68.244 1.00 76.38 66 THR A CA 1
ATOM 474 C C . THR A 1 66 ? -41.865 6.922 68.186 1.00 76.38 66 THR A C 1
ATOM 476 O O . THR A 1 66 ? -40.831 7.152 68.813 1.00 76.38 66 THR A O 1
ATOM 479 N N . VAL A 1 67 ? -42.002 5.846 67.409 1.00 80.88 67 VAL A N 1
ATOM 480 C CA . VAL A 1 67 ? -40.866 4.989 67.055 1.00 80.88 67 VAL A CA 1
ATOM 481 C C . VAL A 1 67 ? -40.030 5.734 66.018 1.00 80.88 67 VAL A C 1
ATOM 483 O O . VAL A 1 67 ? -40.542 6.109 64.962 1.00 80.88 67 VAL A O 1
ATOM 486 N N . ARG A 1 68 ? -38.753 5.980 66.315 1.00 82.00 68 ARG A N 1
ATOM 487 C CA . ARG A 1 68 ? -37.830 6.680 65.410 1.00 82.00 68 ARG A CA 1
ATOM 488 C C . ARG A 1 68 ? -36.789 5.719 64.859 1.00 82.00 68 ARG A C 1
ATOM 490 O O . ARG A 1 68 ? -36.278 4.868 65.578 1.00 82.00 68 ARG A O 1
ATOM 497 N N . ARG A 1 69 ? -36.438 5.884 63.585 1.00 88.12 69 ARG A N 1
ATOM 498 C CA . ARG A 1 69 ? -35.287 5.202 62.977 1.00 88.12 69 ARG A CA 1
ATOM 499 C C . ARG A 1 69 ? -33.999 5.888 63.433 1.00 88.12 69 ARG A C 1
ATOM 501 O O . ARG A 1 69 ? -33.924 7.118 63.438 1.00 88.12 69 ARG A O 1
ATOM 508 N N . ALA A 1 70 ? -32.982 5.105 63.774 1.00 84.81 70 ALA A N 1
ATOM 509 C CA . ALA A 1 70 ? -31.617 5.582 63.945 1.00 84.81 70 ALA A CA 1
ATOM 510 C C . ALA A 1 70 ? -30.993 5.787 62.555 1.00 84.81 70 ALA A C 1
ATOM 512 O O . ALA A 1 70 ? -30.351 4.893 62.007 1.00 84.81 70 ALA A O 1
ATOM 513 N N . TYR A 1 71 ? -31.253 6.950 61.957 1.00 84.81 71 TYR A N 1
ATOM 514 C CA . TYR A 1 71 ? -30.810 7.303 60.611 1.00 84.81 71 TYR A CA 1
ATOM 515 C C . TYR A 1 71 ? -30.137 8.676 60.605 1.00 84.81 71 TYR A C 1
ATOM 517 O O . TYR A 1 71 ? -30.654 9.632 61.184 1.00 84.81 71 TYR A O 1
ATOM 525 N N . ASN A 1 72 ? -28.995 8.765 59.925 1.00 87.25 72 ASN A N 1
ATOM 526 C CA . ASN A 1 72 ? -28.275 10.007 59.681 1.00 87.25 72 ASN A CA 1
ATOM 527 C C . ASN A 1 72 ? -28.076 10.154 58.168 1.00 87.25 72 ASN A C 1
ATOM 529 O O . ASN A 1 72 ? -27.330 9.384 57.564 1.00 87.25 72 ASN A O 1
ATOM 533 N N . SER A 1 73 ? -28.749 11.137 57.568 1.00 84.19 73 SER A N 1
ATOM 534 C CA . SER A 1 73 ? -28.715 11.378 56.123 1.00 84.19 73 SER A CA 1
ATOM 535 C C . SER A 1 73 ? -27.333 11.781 55.613 1.00 84.19 73 SER A C 1
ATOM 537 O O . SER A 1 73 ? -26.965 11.387 54.511 1.00 84.19 73 SER A O 1
ATOM 539 N N . PHE A 1 74 ? -26.548 12.514 56.409 1.00 86.88 74 PHE A N 1
ATOM 540 C CA . PHE A 1 74 ? -25.183 12.891 56.043 1.00 86.88 74 PHE A CA 1
ATOM 541 C C . PHE A 1 74 ? -24.271 11.665 55.991 1.00 86.88 74 PHE A C 1
ATOM 543 O O . PHE A 1 74 ? -23.553 11.473 55.012 1.00 86.88 74 PHE A O 1
ATOM 550 N N . LEU A 1 75 ? -24.345 10.799 57.009 1.00 90.06 75 LEU A N 1
ATOM 551 C CA . LEU A 1 75 ? -23.571 9.557 57.021 1.00 90.06 75 LEU A CA 1
ATOM 552 C C . LEU A 1 75 ? -23.989 8.642 55.866 1.00 90.06 75 LEU A C 1
ATOM 554 O O . LEU A 1 75 ? -23.121 8.150 55.160 1.00 90.06 75 LEU A O 1
ATOM 558 N N . ALA A 1 76 ? -25.293 8.479 55.621 1.00 87.44 76 ALA A N 1
ATOM 559 C CA . ALA A 1 76 ? -25.794 7.677 54.506 1.00 87.44 76 ALA A CA 1
ATOM 560 C C . ALA A 1 76 ? -25.316 8.209 53.143 1.00 87.44 76 ALA A C 1
ATOM 562 O O . ALA A 1 76 ? -24.823 7.440 52.326 1.00 87.44 76 ALA A O 1
ATOM 563 N N . SER A 1 77 ? -25.383 9.525 52.915 1.00 88.25 77 SER A N 1
ATOM 564 C CA . SER A 1 77 ? -24.872 10.148 51.687 1.00 88.25 77 SER A CA 1
ATOM 565 C C . SER A 1 77 ? -23.357 9.978 51.528 1.00 88.25 77 SER A C 1
ATOM 567 O O . SER A 1 77 ? -22.878 9.772 50.411 1.00 88.25 77 SER A O 1
ATOM 569 N N . SER A 1 78 ? -22.602 10.068 52.628 1.00 90.75 78 SER A N 1
ATOM 570 C CA . SER A 1 78 ? -21.153 9.844 52.641 1.00 90.75 78 SER A CA 1
ATOM 571 C C . SER A 1 78 ? -20.815 8.385 52.322 1.00 90.75 78 SER A C 1
ATOM 573 O O . SER A 1 78 ? -19.985 8.128 51.454 1.00 90.75 78 SER A O 1
ATOM 575 N N . THR A 1 79 ? -21.523 7.429 52.933 1.00 91.81 79 THR A N 1
ATOM 576 C CA . THR A 1 79 ? -21.382 5.994 52.649 1.00 91.81 79 THR A CA 1
ATOM 577 C C . THR A 1 79 ? -21.717 5.676 51.197 1.00 91.81 79 THR A C 1
ATOM 579 O O . THR A 1 79 ? -20.910 5.042 50.536 1.00 91.81 79 THR A O 1
ATOM 582 N N . ASN A 1 80 ? -22.836 6.173 50.665 1.00 90.75 80 ASN A N 1
ATOM 583 C CA . ASN A 1 80 ? -23.212 5.962 49.263 1.00 90.75 80 ASN A CA 1
ATOM 584 C C . ASN A 1 80 ? -22.152 6.520 48.296 1.00 90.75 80 ASN A C 1
ATOM 586 O O . ASN A 1 80 ? -21.847 5.908 47.280 1.00 90.75 80 ASN A O 1
ATOM 590 N N . THR A 1 81 ? -21.552 7.670 48.624 1.00 91.12 81 THR A N 1
ATOM 591 C CA . THR A 1 81 ? -20.457 8.248 47.827 1.00 91.12 81 THR A CA 1
ATOM 592 C C . THR A 1 81 ? -19.189 7.393 47.892 1.00 91.12 81 THR A C 1
ATOM 594 O O . THR A 1 81 ? -18.554 7.159 46.866 1.00 91.12 81 THR A O 1
ATOM 597 N N . ALA A 1 82 ? -18.808 6.935 49.087 1.00 93.69 82 ALA A N 1
ATOM 598 C CA . ALA A 1 82 ? -17.642 6.077 49.276 1.00 93.69 82 ALA A CA 1
ATOM 599 C C . ALA A 1 82 ? -17.815 4.727 48.567 1.00 93.69 82 ALA A C 1
ATOM 601 O O . ALA A 1 82 ? -16.894 4.275 47.895 1.00 93.69 82 ALA A O 1
ATOM 602 N N . GLU A 1 83 ? -19.007 4.139 48.655 1.00 92.62 83 GLU A N 1
ATOM 603 C CA . GLU A 1 83 ? -19.357 2.887 47.992 1.00 92.62 83 GLU A CA 1
ATOM 604 C C . GLU A 1 83 ? -19.319 3.034 46.467 1.00 92.62 83 GLU A C 1
ATOM 606 O O . GLU A 1 83 ? -18.702 2.224 45.791 1.00 92.62 83 GLU A O 1
ATOM 611 N N . SER A 1 84 ? -19.883 4.115 45.918 1.00 94.31 84 SER A N 1
ATOM 612 C CA . SER A 1 84 ? -19.832 4.402 44.477 1.00 94.31 84 SER A CA 1
ATOM 613 C C . SER A 1 84 ? -18.395 4.448 43.940 1.00 94.31 84 SER A C 1
ATOM 615 O O . SER A 1 84 ? -18.085 3.879 42.893 1.00 94.31 84 SER A O 1
ATOM 617 N N . ARG A 1 85 ? -17.485 5.085 44.688 1.00 94.62 85 ARG A N 1
ATOM 618 C CA . ARG A 1 85 ? -16.053 5.141 44.354 1.00 94.62 85 ARG A CA 1
ATOM 619 C C . ARG A 1 85 ? -15.363 3.793 44.499 1.00 94.62 85 ARG A C 1
ATOM 621 O O . ARG A 1 85 ? -14.527 3.452 43.669 1.00 94.62 85 ARG A O 1
ATOM 628 N N . PHE A 1 86 ? -15.700 3.050 45.550 1.00 95.88 86 PHE A N 1
ATOM 629 C CA . PHE A 1 86 ? -15.169 1.714 45.785 1.00 95.88 86 PHE A CA 1
ATOM 630 C C . PHE A 1 86 ? -15.535 0.779 44.630 1.00 95.88 86 PHE A C 1
ATOM 632 O O . PHE A 1 86 ? -14.640 0.202 44.025 1.00 95.88 86 PHE A O 1
ATOM 639 N N . GLN A 1 87 ? -16.811 0.738 44.239 1.00 95.69 87 GLN A N 1
ATOM 640 C CA . GLN A 1 87 ? -17.283 -0.078 43.118 1.00 95.69 87 GLN A CA 1
ATOM 641 C C . GLN A 1 87 ? -16.639 0.333 41.788 1.00 95.69 87 GLN A C 1
ATOM 643 O O . GLN A 1 87 ? -16.221 -0.528 41.021 1.00 95.69 87 GLN A O 1
ATOM 648 N N . ALA A 1 88 ? -16.469 1.637 41.532 1.00 94.88 88 ALA A N 1
ATOM 649 C CA . ALA A 1 88 ? -15.747 2.100 40.346 1.00 94.88 88 ALA A CA 1
ATOM 650 C C . ALA A 1 88 ? -14.301 1.573 40.298 1.00 94.88 88 ALA A C 1
ATOM 652 O O . ALA A 1 88 ? -13.843 1.124 39.250 1.00 94.88 88 ALA A O 1
ATOM 653 N N . ALA A 1 89 ? -13.585 1.621 41.425 1.00 96.38 89 ALA A N 1
ATOM 654 C CA . ALA A 1 89 ? -12.209 1.140 41.513 1.00 96.38 89 ALA A CA 1
ATOM 655 C C . ALA A 1 89 ? -12.118 -0.391 41.421 1.00 96.38 89 ALA A C 1
ATOM 657 O O . ALA A 1 89 ? -11.220 -0.900 40.758 1.00 96.38 89 ALA A O 1
ATOM 658 N N . THR A 1 90 ? -13.044 -1.119 42.050 1.00 96.19 90 THR A N 1
ATOM 659 C CA . THR A 1 90 ? -13.099 -2.585 42.010 1.00 96.19 90 THR A CA 1
ATOM 660 C C . THR A 1 90 ? -13.346 -3.098 40.597 1.00 96.19 90 THR A C 1
ATOM 662 O O . THR A 1 90 ? -12.571 -3.924 40.122 1.00 96.19 90 THR A O 1
ATOM 665 N N . GLU A 1 91 ? -14.359 -2.573 39.901 1.00 94.62 91 GLU A N 1
ATOM 666 C CA . GLU A 1 91 ? -14.660 -2.983 38.523 1.00 94.62 91 GLU A CA 1
ATOM 667 C C . GLU A 1 91 ? -13.533 -2.608 37.559 1.00 94.62 91 GLU A C 1
ATOM 669 O O . GLU A 1 91 ? -13.147 -3.407 36.709 1.00 94.62 91 GLU A O 1
ATOM 674 N N . PHE A 1 92 ? -12.942 -1.420 37.725 1.00 95.12 92 PHE A N 1
ATOM 675 C CA . PHE A 1 92 ? -11.791 -1.018 36.920 1.00 95.12 92 PHE A CA 1
ATOM 676 C C . PHE A 1 92 ? -10.581 -1.935 37.154 1.00 95.12 92 PHE A C 1
ATOM 678 O O . PHE A 1 92 ? -9.982 -2.397 36.190 1.00 95.12 92 PHE A O 1
ATOM 685 N N . SER A 1 93 ? -10.240 -2.244 38.411 1.00 96.56 93 SER A N 1
ATOM 686 C CA . SER A 1 93 ? -9.123 -3.142 38.744 1.00 96.56 93 SER A CA 1
ATOM 687 C C . SER A 1 93 ? -9.334 -4.538 38.166 1.00 96.56 93 SER A C 1
ATOM 689 O O . SER A 1 93 ? -8.437 -5.070 37.521 1.00 96.56 93 SER A O 1
ATOM 691 N N . ALA A 1 94 ? -10.533 -5.105 38.330 1.00 94.25 94 ALA A N 1
ATOM 692 C CA . ALA A 1 94 ? -10.867 -6.416 37.780 1.00 94.25 94 ALA A CA 1
ATOM 693 C C . ALA A 1 94 ? -10.783 -6.434 36.245 1.00 94.25 94 ALA A C 1
ATOM 695 O O . ALA A 1 94 ? -10.347 -7.424 35.656 1.00 94.25 94 ALA A O 1
ATOM 696 N N . ALA A 1 95 ? -11.175 -5.341 35.584 1.00 92.56 95 ALA A N 1
ATOM 697 C CA . ALA A 1 95 ? -11.046 -5.212 34.140 1.00 92.56 95 ALA A CA 1
ATOM 698 C C . ALA A 1 95 ? -9.583 -5.085 33.685 1.00 92.56 95 ALA A C 1
ATOM 700 O O . ALA A 1 95 ? -9.197 -5.727 32.710 1.00 92.56 95 ALA A O 1
ATOM 701 N N . MET A 1 96 ? -8.759 -4.315 34.402 1.00 94.38 96 MET A N 1
ATOM 702 C CA . MET A 1 96 ? -7.329 -4.182 34.104 1.00 94.38 96 MET A CA 1
ATOM 703 C C . MET A 1 96 ? -6.567 -5.487 34.331 1.00 94.38 96 MET A C 1
ATOM 705 O O . MET A 1 96 ? -5.746 -5.840 33.497 1.00 94.38 96 MET A O 1
ATOM 709 N N . GLU A 1 97 ? -6.883 -6.253 35.378 1.00 93.75 97 GLU A N 1
ATOM 710 C CA . GLU A 1 97 ? -6.299 -7.586 35.590 1.00 93.75 97 GLU A CA 1
ATOM 711 C C . GLU A 1 97 ? -6.627 -8.539 34.433 1.00 93.75 97 GLU A C 1
ATOM 713 O O . GLU A 1 97 ? -5.778 -9.319 34.003 1.00 93.75 97 GLU A O 1
ATOM 718 N N . ARG A 1 98 ? -7.851 -8.488 33.891 1.00 91.19 98 ARG A N 1
ATOM 719 C CA . ARG A 1 98 ? -8.214 -9.285 32.707 1.00 91.19 98 ARG A CA 1
ATOM 720 C C . ARG A 1 98 ? -7.436 -8.847 31.474 1.00 91.19 98 ARG A C 1
ATOM 722 O O . ARG A 1 98 ? -6.934 -9.708 30.762 1.00 91.19 98 ARG A O 1
ATOM 729 N N . LEU A 1 99 ? -7.325 -7.539 31.246 1.00 91.62 99 LEU A N 1
ATOM 730 C CA . LEU A 1 99 ? -6.559 -6.976 30.136 1.00 91.62 99 LEU A CA 1
ATOM 731 C C . LEU A 1 99 ? -5.069 -7.345 30.228 1.00 91.62 99 LEU A C 1
ATOM 733 O O . LEU A 1 99 ? -4.475 -7.762 29.239 1.00 91.62 99 LEU A O 1
ATOM 737 N N . GLU A 1 100 ? -4.474 -7.242 31.417 1.00 89.94 100 GLU A N 1
ATOM 738 C CA . GLU A 1 100 ? -3.068 -7.570 31.670 1.00 89.94 100 GLU A CA 1
ATOM 739 C C . GLU A 1 100 ? -2.777 -9.048 31.399 1.00 89.94 100 GLU A C 1
ATOM 741 O O . GLU A 1 100 ? -1.903 -9.356 30.594 1.00 89.94 100 GLU A O 1
ATOM 746 N N . ASN A 1 101 ? -3.554 -9.960 31.995 1.00 88.38 101 ASN A N 1
ATOM 747 C CA . ASN A 1 101 ? -3.383 -11.405 31.795 1.00 88.38 101 ASN A CA 1
ATOM 748 C C . ASN A 1 101 ? -3.531 -11.827 30.326 1.00 88.38 101 ASN A C 1
ATOM 750 O O . ASN A 1 101 ? -3.027 -12.875 29.925 1.00 88.38 101 ASN A O 1
ATOM 754 N N . LEU A 1 102 ? -4.253 -11.031 29.540 1.00 84.69 102 LEU A N 1
ATOM 755 C CA . LEU A 1 102 ? -4.505 -11.297 28.137 1.00 84.69 102 LEU A CA 1
ATOM 756 C C . LEU A 1 102 ? -3.354 -10.856 27.232 1.00 84.69 102 LEU A C 1
ATOM 758 O O . LEU A 1 102 ? -2.945 -11.603 26.348 1.00 84.69 102 LEU A O 1
ATOM 762 N N . ILE A 1 103 ? -2.854 -9.638 27.440 1.00 85.38 103 ILE A N 1
ATOM 763 C CA . ILE A 1 103 ? -1.788 -9.057 26.614 1.00 85.38 103 ILE A CA 1
ATOM 764 C C . ILE A 1 103 ? -0.423 -9.626 27.016 1.00 85.38 103 ILE A C 1
ATOM 766 O O . ILE A 1 103 ? 0.481 -9.722 26.187 1.00 85.38 103 ILE A O 1
ATOM 770 N N . LEU A 1 104 ? -0.269 -10.015 28.284 1.00 85.44 104 LEU A N 1
ATOM 771 C CA . LEU A 1 104 ? 0.982 -10.490 28.872 1.00 85.44 104 LEU A CA 1
ATOM 772 C C . LEU A 1 104 ? 0.803 -11.895 29.481 1.00 85.44 104 LEU A C 1
ATOM 774 O O . LEU A 1 104 ? 0.969 -12.068 30.689 1.00 85.44 104 LEU A O 1
ATOM 778 N N . PRO A 1 105 ? 0.510 -12.933 28.671 1.00 78.25 105 PRO A N 1
ATOM 779 C CA . PRO A 1 105 ? 0.339 -14.303 29.164 1.00 78.25 105 PRO A CA 1
ATOM 780 C C . PRO A 1 105 ? 1.652 -14.953 29.655 1.00 78.25 105 PRO A C 1
ATOM 782 O O . PRO A 1 105 ? 1.639 -16.077 30.157 1.00 78.25 105 PRO A O 1
ATOM 785 N N . GLY A 1 106 ? 2.793 -14.267 29.518 1.00 74.50 106 GLY A N 1
ATOM 786 C CA . GLY A 1 106 ? 4.122 -14.722 29.928 1.00 74.50 106 GLY A CA 1
ATOM 787 C C . GLY A 1 106 ? 4.866 -15.481 28.827 1.00 74.50 106 GLY A C 1
ATOM 788 O O . GLY A 1 106 ? 5.933 -15.047 28.408 1.00 74.50 106 GLY A O 1
ATOM 789 N N . GLU A 1 107 ? 4.313 -16.593 28.337 1.00 70.19 107 GLU A N 1
ATOM 790 C CA . GLU A 1 107 ? 4.863 -17.323 27.182 1.00 70.19 107 GLU A CA 1
ATOM 791 C C . GLU A 1 107 ? 4.060 -17.031 25.910 1.00 70.19 107 GLU A C 1
ATOM 793 O O . GLU A 1 107 ? 2.830 -17.051 25.920 1.00 70.19 107 GLU A O 1
ATOM 798 N N . GLY A 1 108 ? 4.762 -16.795 24.796 1.00 72.56 108 GLY A N 1
ATOM 799 C CA . GLY A 1 108 ? 4.135 -16.592 23.486 1.00 72.56 108 GLY A CA 1
ATOM 800 C C . GLY A 1 108 ? 3.461 -15.231 23.298 1.00 72.56 108 GLY A C 1
ATOM 801 O O . GLY A 1 108 ? 2.636 -15.100 22.395 1.00 72.56 108 GLY A O 1
ATOM 802 N N . ASP A 1 109 ? 3.807 -14.235 24.120 1.00 85.56 109 ASP A N 1
ATOM 803 C CA . ASP A 1 109 ? 3.339 -12.863 23.935 1.00 85.56 109 ASP A CA 1
ATOM 804 C C . ASP A 1 109 ? 3.838 -12.245 22.611 1.00 85.56 109 ASP A C 1
ATOM 806 O O . ASP A 1 109 ? 4.727 -12.764 21.924 1.00 85.56 109 ASP A O 1
ATOM 810 N N . LEU A 1 110 ? 3.253 -11.104 22.242 1.00 89.56 110 LEU A N 1
ATOM 811 C CA . LEU A 1 110 ? 3.588 -10.412 20.999 1.00 89.56 110 LEU A CA 1
ATOM 812 C C . LEU A 1 110 ? 5.062 -9.969 20.943 1.00 89.56 110 LEU A C 1
ATOM 814 O O . LEU A 1 110 ? 5.661 -9.946 19.867 1.00 89.56 110 LEU A O 1
ATOM 818 N N . SER A 1 111 ? 5.667 -9.653 22.091 1.00 90.44 111 SER A N 1
ATOM 819 C CA . SER A 1 111 ? 7.070 -9.233 22.170 1.00 90.44 111 SER A CA 1
ATOM 820 C C . SER A 1 111 ? 8.011 -10.391 21.843 1.00 90.44 111 SER A C 1
ATOM 822 O O . SER A 1 111 ? 8.982 -10.209 21.103 1.00 90.44 111 SER A O 1
ATOM 824 N N . GLN A 1 112 ? 7.705 -11.592 22.331 1.00 91.56 112 GLN A N 1
ATOM 825 C CA . GLN A 1 112 ? 8.436 -12.808 22.006 1.00 91.56 112 GLN A CA 1
ATOM 826 C C . GLN A 1 112 ? 8.292 -13.150 20.520 1.00 91.56 112 GLN A C 1
ATOM 828 O O . GLN A 1 112 ? 9.300 -13.403 19.868 1.00 91.56 112 GLN A O 1
ATOM 833 N N . GLN A 1 113 ? 7.083 -13.063 19.950 1.00 93.12 113 GLN A N 1
ATOM 834 C CA . GLN A 1 113 ? 6.861 -13.313 18.516 1.00 93.12 113 GLN A CA 1
ATOM 835 C C . GLN A 1 113 ? 7.652 -12.344 17.623 1.00 93.12 113 GLN A C 1
ATOM 837 O O . GLN A 1 113 ? 8.214 -12.755 16.604 1.00 93.12 113 GLN A O 1
ATOM 842 N N . LEU A 1 114 ? 7.732 -11.066 18.013 1.00 93.81 114 LEU A N 1
ATOM 843 C CA . LEU A 1 114 ? 8.566 -10.066 17.340 1.00 93.81 114 LEU A CA 1
ATOM 844 C C . LEU A 1 114 ? 10.058 -10.409 17.454 1.00 93.81 114 LEU A C 1
ATOM 846 O O . LEU A 1 114 ? 10.778 -10.378 16.456 1.00 93.81 114 LEU A O 1
ATOM 850 N N . SER A 1 115 ? 10.524 -10.766 18.653 1.00 94.19 115 SER A N 1
ATOM 851 C CA . SER A 1 115 ? 11.913 -11.173 18.902 1.00 94.19 115 SER A CA 1
ATOM 852 C C . SER A 1 115 ? 12.308 -12.407 18.081 1.00 94.19 115 SER A C 1
ATOM 854 O O . SER A 1 115 ? 13.369 -12.435 17.449 1.00 94.19 115 SER A O 1
ATOM 856 N N . ASP A 1 116 ? 11.428 -13.405 18.018 1.00 94.81 116 ASP A N 1
ATOM 857 C CA . ASP A 1 116 ? 11.628 -14.624 17.238 1.00 94.81 116 ASP A CA 1
ATOM 858 C C . ASP A 1 116 ? 11.692 -14.314 15.739 1.00 94.81 116 ASP A C 1
ATOM 860 O O . ASP A 1 116 ? 12.585 -14.812 15.051 1.00 94.81 116 ASP A O 1
ATOM 864 N N . PHE A 1 117 ? 10.822 -13.433 15.232 1.00 95.44 117 PHE A N 1
ATOM 865 C CA . PHE A 1 117 ? 10.880 -12.967 13.844 1.00 95.44 117 PHE A CA 1
ATOM 866 C C . PHE A 1 117 ? 12.230 -12.320 13.510 1.00 95.44 117 PHE A C 1
ATOM 868 O O . PHE A 1 117 ? 12.886 -12.729 12.549 1.00 95.44 117 PHE A O 1
ATOM 875 N N . PHE A 1 118 ? 12.703 -11.373 14.326 1.00 95.56 118 PHE A N 1
ATOM 876 C CA . PHE A 1 118 ? 14.005 -10.737 14.099 1.00 95.56 118 PHE A CA 1
ATOM 877 C C . PHE A 1 118 ? 15.176 -11.714 14.238 1.00 95.56 118 PHE A C 1
ATOM 879 O O . PHE A 1 118 ? 16.156 -11.608 13.499 1.00 95.56 118 PHE A O 1
ATOM 886 N N . THR A 1 119 ? 15.060 -12.710 15.115 1.00 95.88 119 THR A N 1
ATOM 887 C CA . THR A 1 119 ? 16.055 -13.780 15.244 1.00 95.88 119 THR A CA 1
ATOM 888 C C . THR A 1 119 ? 16.122 -14.616 13.964 1.00 95.88 119 THR A C 1
ATOM 890 O O . THR A 1 119 ? 17.214 -14.839 13.445 1.00 95.88 119 THR A O 1
ATOM 893 N N . LYS A 1 120 ? 14.979 -14.994 13.370 1.00 95.12 120 LYS A N 1
ATOM 894 C CA . LYS A 1 120 ? 14.956 -15.702 12.075 1.00 95.12 120 LYS A CA 1
ATOM 895 C C . LYS A 1 120 ? 15.495 -14.861 10.923 1.00 95.12 120 LYS A C 1
ATOM 897 O O . LYS A 1 120 ? 16.177 -15.395 10.052 1.00 95.12 120 LYS A O 1
ATOM 902 N N . MET A 1 121 ? 15.259 -13.552 10.932 1.00 93.69 121 MET A N 1
ATOM 903 C CA . MET A 1 121 ? 15.874 -12.648 9.956 1.00 93.69 121 MET A CA 1
ATOM 904 C C . MET A 1 121 ? 17.397 -12.553 10.140 1.00 93.69 121 MET A C 1
ATOM 906 O O . MET A 1 121 ? 18.131 -12.526 9.153 1.00 93.69 121 MET A O 1
ATOM 910 N N . SER A 1 122 ? 17.887 -12.577 11.382 1.00 94.06 122 SER A N 1
ATOM 911 C CA . SER A 1 122 ? 19.322 -12.636 11.694 1.00 94.06 122 SER A CA 1
ATOM 912 C C . SER A 1 122 ? 19.965 -13.945 11.216 1.00 94.06 122 SER A C 1
ATOM 914 O O . SER A 1 122 ? 21.049 -13.921 10.631 1.00 94.06 122 SER A O 1
ATOM 916 N N . ASP A 1 123 ? 19.274 -15.081 11.370 1.00 94.12 123 ASP A N 1
ATOM 917 C CA . ASP A 1 123 ? 19.732 -16.382 10.858 1.00 94.12 123 ASP A CA 1
ATOM 918 C C . ASP A 1 123 ? 19.912 -16.354 9.325 1.00 94.12 123 ASP A C 1
ATOM 920 O O . ASP A 1 123 ? 20.886 -16.897 8.795 1.00 94.12 123 ASP A O 1
ATOM 924 N N . ILE A 1 124 ? 19.011 -15.671 8.603 1.00 93.75 124 ILE A N 1
ATOM 925 C CA . ILE A 1 124 ? 19.139 -15.450 7.153 1.00 93.75 124 ILE A CA 1
ATOM 926 C C . ILE A 1 124 ? 20.317 -14.525 6.843 1.00 93.75 124 ILE A C 1
ATOM 928 O O . ILE A 1 124 ? 21.073 -14.804 5.916 1.00 93.75 124 ILE A O 1
ATOM 932 N N . ALA A 1 125 ? 20.496 -13.441 7.600 1.00 92.06 125 ALA A N 1
ATOM 933 C CA . ALA A 1 125 ? 21.607 -12.515 7.391 1.00 92.06 125 ALA A CA 1
ATOM 934 C C . ALA A 1 125 ? 22.975 -13.195 7.581 1.00 92.06 125 ALA A C 1
ATOM 936 O O . ALA A 1 125 ? 23.925 -12.877 6.866 1.00 92.06 125 ALA A O 1
ATOM 937 N N . ALA A 1 126 ? 23.073 -14.160 8.502 1.00 93.06 126 ALA A N 1
ATOM 938 C CA . ALA A 1 126 ? 24.283 -14.948 8.716 1.00 93.06 126 ALA A CA 1
ATOM 939 C C . ALA A 1 126 ? 24.596 -15.889 7.538 1.00 93.06 126 ALA A C 1
ATOM 941 O O . ALA A 1 126 ? 25.764 -16.064 7.197 1.00 93.06 126 ALA A O 1
ATOM 942 N N . ASN A 1 127 ? 23.572 -16.479 6.908 1.00 91.00 127 ASN A N 1
ATOM 943 C CA . ASN A 1 127 ? 23.718 -17.406 5.779 1.00 91.00 127 ASN A CA 1
ATOM 944 C C . ASN A 1 127 ? 22.675 -17.130 4.674 1.00 91.00 127 ASN A C 1
ATOM 946 O O . ASN A 1 127 ? 21.739 -17.915 4.492 1.00 91.00 127 ASN A O 1
ATOM 950 N N . PRO A 1 128 ? 22.834 -16.060 3.869 1.00 88.25 128 PRO A N 1
ATOM 951 C CA . PRO A 1 128 ? 21.799 -15.620 2.925 1.00 88.25 128 PRO A CA 1
ATOM 952 C C . PRO A 1 128 ? 21.569 -16.592 1.758 1.00 88.25 128 PRO A C 1
ATOM 954 O O . PRO A 1 128 ? 20.524 -16.526 1.104 1.00 88.25 128 PRO A O 1
ATOM 957 N N . GLY A 1 129 ? 22.526 -17.491 1.500 1.00 88.19 129 GLY A N 1
ATOM 958 C CA . GLY A 1 129 ? 22.445 -18.534 0.475 1.00 88.19 129 GLY A CA 1
ATOM 959 C C . GLY A 1 129 ? 21.759 -19.834 0.919 1.00 88.19 129 GLY A C 1
ATOM 960 O O . GLY A 1 129 ? 21.541 -20.700 0.076 1.00 88.19 129 GLY A O 1
ATOM 961 N N . ASP A 1 130 ? 21.421 -19.995 2.204 1.00 92.75 130 ASP A N 1
ATOM 962 C CA . ASP A 1 130 ? 20.740 -21.195 2.707 1.00 92.75 130 ASP A CA 1
ATOM 963 C C . ASP A 1 130 ? 19.209 -21.035 2.643 1.00 92.75 130 ASP A C 1
ATOM 965 O O . ASP A 1 130 ? 18.642 -20.000 3.003 1.00 92.75 130 ASP A O 1
ATOM 969 N N . LEU A 1 131 ? 18.521 -22.080 2.179 1.00 92.38 131 LEU A N 1
ATOM 970 C CA . LEU A 1 131 ? 17.064 -22.123 2.077 1.00 92.38 131 LEU A CA 1
ATOM 971 C C . LEU A 1 131 ? 16.387 -22.483 3.405 1.00 92.38 131 LEU A C 1
ATOM 973 O O . LEU A 1 131 ? 15.236 -22.094 3.607 1.00 92.38 131 LEU A O 1
ATOM 977 N N . ALA A 1 132 ? 17.060 -23.196 4.313 1.00 93.38 132 ALA A N 1
ATOM 978 C CA . ALA A 1 132 ? 16.450 -23.632 5.570 1.00 93.38 132 ALA A CA 1
ATOM 979 C C . ALA A 1 132 ? 16.097 -22.455 6.511 1.00 93.38 132 ALA A C 1
ATOM 981 O O . ALA A 1 132 ? 14.939 -22.385 6.937 1.00 93.38 132 ALA A O 1
ATOM 982 N N . PRO A 1 133 ? 16.992 -21.475 6.772 1.00 93.00 133 PRO A N 1
ATOM 983 C CA . PRO A 1 133 ? 16.644 -20.274 7.540 1.00 93.00 133 PRO A CA 1
ATOM 984 C C . PRO A 1 133 ? 15.522 -19.453 6.891 1.00 93.00 133 PRO A C 1
ATOM 986 O O . PRO A 1 133 ? 14.645 -18.935 7.579 1.00 93.00 133 PRO A O 1
ATOM 989 N N . ARG A 1 134 ? 15.495 -19.395 5.552 1.00 93.94 134 ARG A N 1
ATOM 990 C CA . ARG A 1 134 ? 14.454 -18.696 4.781 1.00 93.94 134 ARG A CA 1
ATOM 991 C C . ARG A 1 134 ? 13.077 -19.342 4.920 1.00 93.94 134 ARG A C 1
ATOM 993 O O . ARG A 1 134 ? 12.080 -18.632 5.020 1.00 93.94 134 ARG A O 1
ATOM 1000 N N . ALA A 1 135 ? 13.009 -20.673 4.936 1.00 93.31 135 ALA A N 1
ATOM 1001 C CA . ALA A 1 135 ? 11.765 -21.395 5.191 1.00 93.31 135 ALA A CA 1
ATOM 1002 C C . ALA A 1 135 ? 11.275 -21.178 6.632 1.00 93.31 135 ALA A C 1
ATOM 1004 O O . ALA A 1 135 ? 10.096 -20.915 6.845 1.00 93.31 135 ALA A O 1
ATOM 1005 N N . ALA A 1 136 ? 12.184 -21.204 7.612 1.00 94.19 136 ALA A N 1
ATOM 1006 C CA . ALA A 1 136 ? 11.840 -20.943 9.009 1.00 94.19 136 ALA A CA 1
ATOM 1007 C C . ALA A 1 136 ? 11.321 -19.510 9.235 1.00 94.19 136 ALA A C 1
ATOM 1009 O O . ALA A 1 136 ? 10.354 -19.320 9.967 1.00 94.19 136 ALA A O 1
ATOM 1010 N N . ALA A 1 137 ? 11.922 -18.505 8.591 1.00 94.00 137 ALA A N 1
ATOM 1011 C CA . ALA A 1 137 ? 11.450 -17.123 8.681 1.00 94.00 137 ALA A CA 1
ATOM 1012 C C . ALA A 1 137 ? 10.076 -16.915 8.032 1.00 94.00 137 ALA A C 1
ATOM 1014 O O . ALA A 1 137 ? 9.294 -16.107 8.523 1.00 94.00 137 ALA A O 1
ATOM 1015 N N . LEU A 1 138 ? 9.761 -17.650 6.959 1.00 94.56 138 LEU A N 1
ATOM 1016 C CA . LEU A 1 138 ? 8.436 -17.618 6.337 1.00 94.56 138 LEU A CA 1
ATOM 1017 C C . LEU A 1 138 ? 7.352 -18.109 7.304 1.00 94.56 138 LEU A C 1
ATOM 1019 O O . LEU A 1 138 ? 6.324 -17.452 7.460 1.00 94.56 138 LEU A O 1
ATOM 1023 N N . GLU A 1 139 ? 7.584 -19.234 7.980 1.00 94.62 139 GLU A N 1
ATOM 1024 C CA . GLU A 1 139 ? 6.656 -19.744 8.999 1.00 94.62 139 GLU A CA 1
ATOM 1025 C C . GLU A 1 139 ? 6.538 -18.765 10.174 1.00 94.62 139 GLU A C 1
ATOM 1027 O O . GLU A 1 139 ? 5.435 -18.451 10.620 1.00 94.62 139 GLU A O 1
ATOM 1032 N N . GLN A 1 140 ? 7.662 -18.193 10.617 1.00 95.81 140 GLN A N 1
ATOM 1033 C CA . GLN A 1 140 ? 7.664 -17.207 11.696 1.00 95.81 140 GLN A CA 1
ATOM 1034 C C . GLN A 1 140 ? 6.936 -15.907 11.314 1.00 95.81 140 GLN A C 1
ATOM 1036 O O . GLN A 1 140 ? 6.261 -15.324 12.156 1.00 95.81 140 GLN A O 1
ATOM 1041 N N . GLY A 1 141 ? 7.019 -15.463 10.056 1.00 95.56 141 GLY A N 1
ATOM 1042 C CA . GLY A 1 141 ? 6.269 -14.310 9.551 1.00 95.56 141 GLY A CA 1
ATOM 1043 C C . GLY A 1 141 ? 4.755 -14.536 9.585 1.00 95.56 141 GLY A C 1
ATOM 1044 O O . GLY A 1 141 ? 4.010 -13.652 10.008 1.00 95.56 141 GLY A O 1
ATOM 1045 N N . ASN A 1 142 ? 4.299 -15.742 9.227 1.00 95.06 142 ASN A N 1
ATOM 1046 C CA . ASN A 1 142 ? 2.892 -16.133 9.364 1.00 95.06 142 ASN A CA 1
ATOM 1047 C C . ASN A 1 142 ? 2.462 -16.222 10.838 1.00 95.06 142 ASN A C 1
ATOM 1049 O O . ASN A 1 142 ? 1.391 -15.728 11.188 1.00 95.06 142 ASN A O 1
ATOM 1053 N N . SER A 1 143 ? 3.302 -16.802 11.703 1.00 94.81 143 SER A N 1
ATOM 1054 C CA . SER A 1 143 ? 3.057 -16.865 13.152 1.00 94.81 143 SER A CA 1
ATOM 1055 C C . SER A 1 143 ? 2.913 -15.471 13.762 1.00 94.81 143 SER A C 1
ATOM 1057 O O . SER A 1 143 ? 1.980 -15.227 14.523 1.00 94.81 143 SER A O 1
ATOM 1059 N N . LEU A 1 144 ? 3.787 -14.536 13.377 1.00 95.69 144 LEU A N 1
ATOM 1060 C CA . LEU A 1 144 ? 3.745 -13.156 13.848 1.00 95.69 144 LEU A CA 1
ATOM 1061 C C . LEU A 1 144 ? 2.456 -12.446 13.416 1.00 95.69 144 LEU A C 1
ATOM 1063 O O . LEU A 1 144 ? 1.782 -11.864 14.260 1.00 95.69 144 LEU A O 1
ATOM 1067 N N . ALA A 1 145 ? 2.085 -12.525 12.133 1.00 96.31 145 ALA A N 1
ATOM 1068 C CA . ALA A 1 145 ? 0.836 -11.937 11.644 1.00 96.31 145 ALA A CA 1
ATOM 1069 C C . ALA A 1 145 ? -0.385 -12.516 12.383 1.00 96.31 145 ALA A C 1
ATOM 1071 O O . ALA A 1 145 ? -1.265 -11.778 12.818 1.00 96.31 145 ALA A O 1
ATOM 1072 N N . ASN A 1 146 ? -0.401 -13.833 12.613 1.00 94.62 146 ASN A N 1
ATOM 1073 C CA . ASN A 1 146 ? -1.452 -14.477 13.394 1.00 94.62 146 ASN A CA 1
ATOM 1074 C C . ASN A 1 146 ? -1.471 -14.010 14.861 1.00 94.62 146 ASN A C 1
ATOM 1076 O O . ASN A 1 146 ? -2.547 -13.847 15.426 1.00 94.62 146 ASN A O 1
ATOM 1080 N N . ALA A 1 147 ? -0.315 -13.763 15.480 1.00 93.50 147 ALA A N 1
ATOM 1081 C CA . ALA A 1 147 ? -0.242 -13.253 16.847 1.00 93.50 147 ALA A CA 1
ATOM 1082 C C . ALA A 1 147 ? -0.848 -11.844 16.979 1.00 93.50 147 ALA A C 1
ATOM 1084 O O . ALA A 1 147 ? -1.581 -11.591 17.937 1.00 93.50 147 ALA A O 1
ATOM 1085 N N . PHE A 1 148 ? -0.609 -10.954 16.008 1.00 95.19 148 PHE A N 1
ATOM 1086 C CA . PHE A 1 148 ? -1.288 -9.653 15.939 1.00 95.19 148 PHE A CA 1
ATOM 1087 C C . PHE A 1 148 ? -2.805 -9.820 15.794 1.00 95.19 148 PHE A C 1
ATOM 1089 O O . PHE A 1 148 ? -3.549 -9.258 16.599 1.00 95.19 148 PHE A O 1
ATOM 1096 N N . ASN A 1 149 ? -3.250 -10.669 14.861 1.00 95.00 149 ASN A N 1
ATOM 1097 C CA . ASN A 1 149 ? -4.675 -10.903 14.613 1.00 95.00 149 ASN A CA 1
ATOM 1098 C C . ASN A 1 149 ? -5.395 -11.464 15.847 1.00 95.00 149 ASN A C 1
ATOM 1100 O O . ASN A 1 149 ? -6.466 -10.984 16.210 1.00 95.00 149 ASN A O 1
ATOM 1104 N N . VAL A 1 150 ? -4.795 -12.451 16.521 1.00 92.56 150 VAL A N 1
ATOM 1105 C CA . VAL A 1 150 ? -5.338 -13.024 17.760 1.00 92.56 150 VAL A CA 1
ATOM 1106 C C . VAL A 1 150 ? -5.382 -11.965 18.856 1.00 92.56 150 VAL A C 1
ATOM 1108 O O . VAL A 1 150 ? -6.406 -11.824 19.512 1.00 92.56 150 VAL A O 1
ATOM 1111 N N . THR A 1 151 ? -4.319 -11.182 19.044 1.00 92.25 151 THR A N 1
ATOM 1112 C CA . THR A 1 151 ? -4.307 -10.132 20.076 1.00 92.25 151 THR A CA 1
ATOM 1113 C C . THR A 1 151 ? -5.406 -9.097 19.827 1.00 92.25 151 THR A C 1
ATOM 1115 O O . THR A 1 151 ? -6.129 -8.747 20.757 1.00 92.25 151 THR A O 1
ATOM 1118 N N . ALA A 1 152 ? -5.582 -8.655 18.578 1.00 94.00 152 ALA A N 1
ATOM 1119 C CA . ALA A 1 152 ? -6.640 -7.724 18.195 1.00 94.00 152 ALA A CA 1
ATOM 1120 C C . ALA A 1 152 ? -8.037 -8.313 18.444 1.00 94.00 152 ALA A C 1
ATOM 1122 O O . ALA A 1 152 ? -8.849 -7.696 19.125 1.00 94.00 152 ALA A O 1
ATOM 1123 N N . GLN A 1 153 ? -8.281 -9.547 17.994 1.00 93.38 153 GLN A N 1
ATOM 1124 C CA . GLN A 1 153 ? -9.568 -10.217 18.182 1.00 93.38 153 GLN A CA 1
ATOM 1125 C C . GLN A 1 153 ? -9.940 -10.357 19.662 1.00 93.38 153 GLN A C 1
ATOM 1127 O O . GLN A 1 153 ? -11.099 -10.194 20.032 1.00 93.38 153 GLN A O 1
ATOM 1132 N N . VAL A 1 154 ? -8.971 -10.651 20.527 1.00 91.50 154 VAL A N 1
ATOM 1133 C CA . VAL A 1 154 ? -9.278 -10.841 21.945 1.00 91.50 154 VAL A CA 1
ATOM 1134 C C . VAL A 1 154 ? -9.514 -9.498 22.659 1.00 91.50 154 VAL A C 1
ATOM 1136 O O . VAL A 1 154 ? -10.301 -9.442 23.605 1.00 91.50 154 VAL A O 1
ATOM 1139 N N . LEU A 1 155 ? -8.908 -8.399 22.190 1.00 92.81 155 LEU A N 1
ATOM 1140 C CA . LEU A 1 155 ? -9.273 -7.050 22.639 1.00 92.81 155 LEU A CA 1
ATOM 1141 C C . LEU A 1 155 ? -10.699 -6.681 22.208 1.00 92.81 155 LEU A C 1
ATOM 1143 O O . LEU A 1 155 ? -11.455 -6.185 23.043 1.00 92.81 155 LEU A O 1
ATOM 1147 N N . ASP A 1 156 ? -11.087 -6.998 20.970 1.00 92.81 156 ASP A N 1
ATOM 1148 C CA . ASP A 1 156 ? -12.455 -6.790 20.468 1.00 92.81 156 ASP A CA 1
ATOM 1149 C C . ASP A 1 156 ? -13.479 -7.607 21.278 1.00 92.81 156 ASP A C 1
ATOM 1151 O O . ASP A 1 156 ? -14.539 -7.105 21.661 1.00 92.81 156 ASP A O 1
ATOM 1155 N N . ASP A 1 157 ? -13.150 -8.859 21.615 1.00 93.00 157 ASP A N 1
ATOM 1156 C CA . ASP A 1 157 ? -13.990 -9.709 22.463 1.00 93.00 157 ASP A CA 1
ATOM 1157 C C . ASP A 1 157 ? -14.146 -9.124 23.878 1.00 93.00 157 ASP A C 1
ATOM 1159 O O . ASP A 1 157 ? -15.244 -9.158 24.447 1.00 93.00 157 ASP A O 1
ATOM 1163 N N . LEU A 1 158 ? -13.073 -8.576 24.464 1.00 92.19 158 LEU A N 1
ATOM 1164 C CA . LEU A 1 158 ? -13.143 -7.882 25.754 1.00 92.19 158 LEU A CA 1
ATOM 1165 C C . LEU A 1 158 ? -14.011 -6.626 25.662 1.00 92.19 158 LEU A C 1
ATOM 1167 O O . LEU A 1 158 ? -14.853 -6.411 26.536 1.00 92.19 158 LEU A O 1
ATOM 1171 N N . GLU A 1 159 ? -13.833 -5.817 24.620 1.00 92.50 159 GLU A N 1
ATOM 1172 C CA . GLU A 1 159 ? -14.637 -4.623 24.370 1.00 92.50 159 GLU A CA 1
ATOM 1173 C C . GLU A 1 159 ? -16.127 -4.979 24.323 1.00 92.50 159 GLU A C 1
ATOM 1175 O O . GLU A 1 159 ? -16.925 -4.433 25.090 1.00 92.50 159 GLU A O 1
ATOM 1180 N N . TYR A 1 160 ? -16.490 -5.989 23.528 1.00 92.88 160 TYR A N 1
ATOM 1181 C CA . TYR A 1 160 ? -17.862 -6.475 23.413 1.00 92.88 160 TYR A CA 1
ATOM 1182 C C . TYR A 1 160 ? -18.427 -6.968 24.756 1.00 92.88 160 TYR A C 1
ATOM 1184 O O . TYR A 1 160 ? -19.564 -6.646 25.118 1.00 92.88 160 TYR A O 1
ATOM 1192 N N . GLN A 1 161 ? -17.638 -7.717 25.534 1.00 92.31 161 GLN A N 1
ATOM 1193 C CA . GLN A 1 161 ? -18.041 -8.194 26.862 1.00 92.31 161 GLN A CA 1
ATOM 1194 C C . GLN A 1 161 ? -18.286 -7.044 27.847 1.00 92.31 161 GLN A C 1
ATOM 1196 O O . GLN A 1 161 ? -19.278 -7.062 28.587 1.00 92.31 161 GLN A O 1
ATOM 1201 N N . PHE A 1 162 ? -17.413 -6.035 27.872 1.00 91.56 162 PHE A N 1
ATOM 1202 C CA . PHE A 1 162 ? -17.564 -4.885 28.763 1.00 91.56 162 PHE A CA 1
ATOM 1203 C C . PHE A 1 162 ? -18.718 -3.982 28.337 1.00 91.56 162 PHE A C 1
ATOM 1205 O O . PHE A 1 162 ? -19.500 -3.579 29.199 1.00 91.56 162 PHE A O 1
ATOM 1212 N N . SER A 1 163 ? -18.902 -3.739 27.039 1.00 92.88 163 SER A N 1
ATOM 1213 C CA . SER A 1 163 ? -20.075 -3.032 26.518 1.00 92.88 163 SER A CA 1
ATOM 1214 C C . SER A 1 163 ? -21.374 -3.737 26.907 1.00 92.88 163 SER A C 1
ATOM 1216 O O . SER A 1 163 ? -22.277 -3.095 27.443 1.00 92.88 163 SER A O 1
ATOM 1218 N N . GLY A 1 164 ? -21.442 -5.065 26.764 1.00 94.19 164 GLY A N 1
ATOM 1219 C CA . GLY A 1 164 ? -22.593 -5.853 27.212 1.00 94.19 164 GLY A CA 1
ATOM 1220 C C . GLY A 1 164 ? -22.810 -5.814 28.730 1.00 94.19 164 GLY A C 1
ATOM 1221 O O . GLY A 1 164 ? -23.950 -5.780 29.194 1.00 94.19 164 GLY A O 1
ATOM 1222 N N . THR A 1 165 ? -21.737 -5.765 29.523 1.00 94.25 165 THR A N 1
ATOM 1223 C CA . THR A 1 165 ? -21.830 -5.616 30.988 1.00 94.25 165 THR A CA 1
ATOM 1224 C C . THR A 1 165 ? -22.365 -4.233 31.369 1.00 94.25 165 THR A C 1
ATOM 1226 O O . THR A 1 165 ? -23.224 -4.124 32.240 1.00 94.25 165 THR A O 1
ATOM 1229 N N . ILE A 1 166 ? -21.928 -3.171 30.684 1.00 94.06 166 ILE A N 1
ATOM 1230 C CA . ILE A 1 166 ? -22.447 -1.808 30.877 1.00 94.06 166 ILE A CA 1
ATOM 1231 C C . ILE A 1 166 ? -23.943 -1.739 30.545 1.00 94.06 166 ILE A C 1
ATOM 1233 O O . ILE A 1 166 ? -24.700 -1.112 31.288 1.00 94.06 166 ILE A O 1
ATOM 1237 N N . ASP A 1 167 ? -24.383 -2.404 29.473 1.00 95.12 167 ASP A N 1
ATOM 1238 C CA . ASP A 1 167 ? -25.801 -2.485 29.106 1.00 95.12 167 ASP A CA 1
ATOM 1239 C C . ASP A 1 167 ? -26.631 -3.141 30.222 1.00 95.12 167 ASP A C 1
ATOM 1241 O O . ASP A 1 167 ? -27.664 -2.605 30.629 1.00 95.12 167 ASP A O 1
ATOM 1245 N N . GLN A 1 168 ? -26.142 -4.250 30.786 1.00 95.62 168 GLN A N 1
ATOM 1246 C CA . GLN A 1 168 ? -26.792 -4.938 31.908 1.00 95.62 168 GLN A CA 1
ATOM 1247 C C . GLN A 1 168 ? -26.838 -4.080 33.179 1.00 95.62 168 GLN A C 1
ATOM 1249 O O . GLN A 1 168 ? -27.861 -4.040 33.866 1.00 95.62 168 GLN A O 1
ATOM 1254 N N . GLU A 1 169 ? -25.751 -3.374 33.493 1.00 94.38 169 GLU A N 1
ATOM 1255 C CA . GLU A 1 169 ? -25.680 -2.469 34.641 1.00 94.38 169 GLU A CA 1
ATOM 1256 C C . GLU A 1 169 ? -26.664 -1.296 34.501 1.00 94.38 169 GLU A C 1
ATOM 1258 O O . GLU A 1 169 ? -27.338 -0.936 35.471 1.00 94.38 169 GLU A O 1
ATOM 1263 N N . ALA A 1 170 ? -26.799 -0.731 33.297 1.00 94.44 170 ALA A N 1
ATOM 1264 C CA . ALA A 1 170 ? -27.755 0.334 33.009 1.00 94.44 170 ALA A CA 1
ATOM 1265 C C . ALA A 1 170 ? -29.211 -0.149 33.120 1.00 94.44 170 ALA A C 1
ATOM 1267 O O . ALA A 1 170 ? -30.049 0.544 33.705 1.00 94.44 170 ALA A O 1
ATOM 1268 N N . ASP A 1 171 ? -29.513 -1.349 32.621 1.00 95.94 171 ASP A N 1
ATOM 1269 C CA . ASP A 1 171 ? -30.832 -1.972 32.759 1.00 95.94 171 ASP A CA 1
ATOM 1270 C C . ASP A 1 171 ? -31.202 -2.217 34.225 1.00 95.94 171 ASP A C 1
ATOM 1272 O O . ASP A 1 171 ? -32.345 -1.985 34.633 1.00 95.94 171 ASP A O 1
ATOM 1276 N N . GLU A 1 172 ? -30.243 -2.637 35.046 1.00 96.12 172 GLU A N 1
ATOM 1277 C CA . GLU A 1 172 ? -30.484 -2.841 36.470 1.00 96.12 172 GLU A CA 1
ATOM 1278 C C . GLU A 1 172 ? -30.683 -1.514 37.215 1.00 96.12 172 GLU A C 1
ATOM 1280 O O . GLU A 1 172 ? -31.584 -1.409 38.049 1.00 96.12 172 GLU A O 1
ATOM 1285 N N . VAL A 1 173 ? -29.939 -0.457 36.863 1.00 95.38 173 VAL A N 1
ATOM 1286 C CA . VAL A 1 173 ? -30.218 0.904 37.359 1.00 95.38 173 VAL A CA 1
ATOM 1287 C C . VAL A 1 173 ? -31.647 1.321 37.014 1.00 95.38 173 VAL A C 1
ATOM 1289 O O . VAL A 1 173 ? -32.356 1.808 37.895 1.00 95.38 173 VAL A O 1
ATOM 1292 N N . ASN A 1 174 ? -32.102 1.089 35.779 1.00 95.44 174 ASN A N 1
ATOM 1293 C CA . ASN A 1 174 ? -33.469 1.413 35.364 1.00 95.44 174 ASN A CA 1
ATOM 1294 C C . ASN A 1 174 ? -34.512 0.679 36.227 1.00 95.44 174 ASN A C 1
ATOM 1296 O O . ASN A 1 174 ? -35.418 1.317 36.762 1.00 95.44 174 ASN A O 1
ATOM 1300 N N . ARG A 1 175 ? -34.341 -0.629 36.470 1.00 96.62 175 ARG A N 1
ATOM 1301 C CA . ARG A 1 175 ? -35.243 -1.417 37.337 1.00 96.62 175 ARG A CA 1
ATOM 1302 C C . ARG A 1 175 ? -35.259 -0.940 38.788 1.00 96.62 175 ARG A C 1
ATOM 1304 O O . ARG A 1 175 ? -36.320 -0.914 39.424 1.00 96.62 175 ARG A O 1
ATOM 1311 N N . LEU A 1 176 ? -34.098 -0.581 39.335 1.00 96.25 176 LEU A N 1
ATOM 1312 C CA . LEU A 1 176 ? -33.982 -0.060 40.698 1.00 96.25 176 LEU A CA 1
ATOM 1313 C C . LEU A 1 176 ? -34.659 1.309 40.828 1.00 96.25 176 LEU A C 1
ATOM 1315 O O . LEU A 1 176 ? -35.356 1.560 41.813 1.00 96.25 176 LEU A O 1
ATOM 1319 N N . VAL A 1 177 ? -34.499 2.176 39.826 1.00 95.56 177 VAL A N 1
ATOM 1320 C CA . VAL A 1 177 ? -35.147 3.493 39.765 1.00 95.56 177 VAL A CA 1
ATOM 1321 C C . VAL A 1 177 ? -36.666 3.355 39.623 1.00 95.56 177 VAL A C 1
ATOM 1323 O O . VAL A 1 177 ? -37.397 4.041 40.337 1.00 95.56 177 VAL A O 1
ATOM 1326 N N . ASP A 1 178 ? -37.156 2.428 38.798 1.00 95.81 178 ASP A N 1
ATOM 1327 C CA . ASP A 1 178 ? -38.589 2.121 38.678 1.00 95.81 178 ASP A CA 1
ATOM 1328 C C . ASP A 1 178 ? -39.171 1.638 40.013 1.00 95.81 178 ASP A C 1
ATOM 1330 O O . ASP A 1 178 ? -40.211 2.115 40.477 1.00 95.81 178 ASP A O 1
ATOM 1334 N N . SER A 1 179 ? -38.461 0.727 40.684 1.00 95.81 179 SER A N 1
ATOM 1335 C CA . SER A 1 179 ? -38.838 0.226 42.010 1.00 95.81 179 SER A CA 1
ATOM 1336 C C . SER A 1 179 ? -38.878 1.354 43.046 1.00 95.81 179 SER A C 1
ATOM 1338 O O . SER A 1 179 ? -39.792 1.412 43.874 1.00 95.81 179 SER A O 1
ATOM 1340 N N . LEU A 1 180 ? -37.930 2.293 42.973 1.00 95.31 180 LEU A N 1
ATOM 1341 C CA . LEU A 1 180 ? -37.889 3.474 43.832 1.00 95.31 180 LEU A CA 1
ATOM 1342 C C . LEU A 1 180 ? -39.058 4.428 43.544 1.00 95.31 180 LEU A C 1
ATOM 1344 O O . LEU A 1 180 ? -39.646 4.961 44.486 1.00 95.31 180 LEU A O 1
ATOM 1348 N N . GLY A 1 181 ? -39.463 4.575 42.279 1.00 94.94 181 GLY A N 1
ATOM 1349 C CA . GLY A 1 181 ? -40.671 5.301 41.877 1.00 94.94 181 GLY A CA 1
ATOM 1350 C C . GLY A 1 181 ? -41.946 4.704 42.480 1.00 94.94 181 GLY A C 1
ATOM 1351 O O . GLY A 1 181 ? -42.759 5.425 43.061 1.00 94.94 181 GLY A O 1
ATOM 1352 N N . VAL A 1 182 ? -42.085 3.373 42.466 1.00 94.62 182 VAL A N 1
ATOM 1353 C CA . VAL A 1 182 ? -43.210 2.675 43.122 1.00 94.62 182 VAL A CA 1
ATOM 1354 C C . VAL A 1 182 ? -43.209 2.912 44.636 1.00 94.62 182 VAL A C 1
ATOM 1356 O O . VAL A 1 182 ? -44.266 3.143 45.236 1.00 94.62 182 VAL A O 1
ATOM 1359 N N . VAL A 1 183 ? -42.037 2.876 45.279 1.00 93.50 183 VAL A N 1
ATOM 1360 C CA . VAL A 1 183 ? -41.902 3.175 46.715 1.00 93.50 183 VAL A CA 1
ATOM 1361 C C . VAL A 1 183 ? -42.269 4.632 47.010 1.00 93.50 183 VAL A C 1
ATOM 1363 O O . VAL A 1 183 ? -42.996 4.878 47.975 1.00 93.50 183 VAL A O 1
ATOM 1366 N N . ASN A 1 184 ? -41.861 5.584 46.168 1.00 93.62 184 ASN A N 1
ATOM 1367 C CA . ASN A 1 184 ? -42.252 6.990 46.277 1.00 93.62 184 ASN A CA 1
ATOM 1368 C C . ASN A 1 184 ? -43.770 7.177 46.201 1.00 93.62 184 ASN A C 1
ATOM 1370 O O . ASN A 1 184 ? -44.332 7.876 47.047 1.00 93.62 184 ASN A O 1
ATOM 1374 N N . GLY A 1 185 ? -44.450 6.503 45.269 1.00 91.19 185 GLY A N 1
ATOM 1375 C CA . GLY A 1 185 ? -45.912 6.548 45.170 1.00 91.19 185 GLY A CA 1
ATOM 1376 C C . GLY A 1 185 ? -46.604 6.017 46.426 1.00 91.19 185 GLY A C 1
ATOM 1377 O O . GLY A 1 185 ? -47.505 6.658 46.974 1.00 91.19 185 GLY A O 1
ATOM 1378 N N . ARG A 1 186 ? -46.113 4.897 46.978 1.00 89.62 186 ARG A N 1
ATOM 1379 C CA . ARG A 1 186 ? -46.621 4.331 48.244 1.00 89.62 186 ARG A CA 1
ATOM 1380 C C . ARG A 1 186 ? -46.346 5.229 49.452 1.00 89.62 186 ARG A C 1
ATOM 1382 O O . ARG A 1 186 ? -47.188 5.332 50.346 1.00 89.62 186 ARG A O 1
ATOM 1389 N N . LEU A 1 187 ? -45.185 5.880 49.515 1.00 88.75 187 LEU A N 1
ATOM 1390 C CA . LEU A 1 187 ? -44.857 6.845 50.573 1.00 88.75 187 LEU A CA 1
ATOM 1391 C C . LEU A 1 187 ? -45.768 8.075 50.491 1.00 88.75 187 LEU A C 1
ATOM 1393 O O . LEU A 1 187 ? -46.307 8.521 51.504 1.00 88.75 187 LEU A O 1
ATOM 1397 N N . ARG A 1 188 ? -46.028 8.564 49.277 1.00 86.31 188 ARG A N 1
ATOM 1398 C CA . ARG A 1 188 ? -46.907 9.708 49.024 1.00 86.31 188 ARG A CA 1
ATOM 1399 C C . ARG A 1 188 ? -48.365 9.412 49.379 1.00 86.31 188 ARG A C 1
ATOM 1401 O O . ARG A 1 188 ? -49.027 10.287 49.938 1.00 86.31 188 ARG A O 1
ATOM 1408 N N . SER A 1 189 ? -48.851 8.198 49.106 1.00 84.50 189 SER A N 1
ATOM 1409 C CA . SER A 1 189 ? -50.225 7.780 49.419 1.00 84.50 189 SER A CA 1
ATOM 1410 C C . SER A 1 189 ? -50.439 7.434 50.898 1.00 84.50 189 SER A C 1
ATOM 1412 O O . SER A 1 189 ? -51.533 7.638 51.418 1.00 84.50 189 SER A O 1
ATOM 1414 N N . SER A 1 190 ? -49.418 6.920 51.594 1.00 80.88 190 SER A N 1
ATOM 1415 C CA . SER A 1 190 ? -49.523 6.492 53.002 1.00 80.88 190 SER A CA 1
ATOM 1416 C C . SER A 1 190 ? -49.335 7.618 54.027 1.00 80.88 190 SER A C 1
ATOM 1418 O O . SER A 1 190 ? -49.736 7.463 55.178 1.00 80.88 190 SER A O 1
ATOM 1420 N N . ASN A 1 191 ? -48.783 8.767 53.625 1.00 70.44 191 ASN A N 1
ATOM 1421 C CA . ASN A 1 191 ? -48.447 9.888 54.512 1.00 70.44 191 ASN A CA 1
ATOM 1422 C C . ASN A 1 191 ? -49.554 10.971 54.613 1.00 70.44 191 ASN A C 1
ATOM 1424 O O . ASN A 1 191 ? -49.276 12.139 54.891 1.00 70.44 191 ASN A O 1
ATOM 1428 N N . ILE A 1 192 ? -50.827 10.618 54.381 1.00 64.81 192 ILE A N 1
ATOM 1429 C CA . ILE A 1 192 ? -51.977 11.533 54.528 1.00 64.81 192 ILE A CA 1
ATOM 1430 C C . ILE A 1 192 ? -52.380 11.597 56.014 1.00 64.81 192 ILE A C 1
ATOM 1432 O O . ILE A 1 192 ? -53.343 10.973 56.447 1.00 64.81 192 ILE A O 1
ATOM 1436 N N . GLY A 1 193 ? -51.602 12.326 56.820 1.00 59.31 193 GLY A N 1
ATOM 1437 C CA . GLY A 1 193 ? -51.915 12.610 58.231 1.00 59.31 193 GLY A CA 1
ATOM 1438 C C . GLY A 1 193 ? -51.455 11.565 59.262 1.00 59.31 193 GLY A C 1
ATOM 1439 O O . GLY A 1 193 ? -51.744 11.731 60.445 1.00 59.31 193 GLY A O 1
ATOM 1440 N N . ALA A 1 194 ? -50.718 10.527 58.851 1.00 63.41 194 ALA A N 1
ATOM 1441 C CA . ALA A 1 194 ? -50.129 9.504 59.724 1.00 63.41 194 ALA A CA 1
ATOM 1442 C C . ALA A 1 194 ? -48.608 9.387 59.515 1.00 63.41 194 ALA A C 1
ATOM 1444 O O . ALA A 1 194 ? -48.087 9.824 58.494 1.00 63.41 194 ALA A O 1
ATOM 1445 N N . ALA A 1 195 ? -47.887 8.797 60.478 1.00 67.06 195 ALA A N 1
ATOM 1446 C CA . ALA A 1 195 ? -46.452 8.546 60.333 1.00 67.06 195 ALA A CA 1
ATOM 1447 C C . ALA A 1 195 ? -46.182 7.544 59.187 1.00 67.06 195 ALA A C 1
ATOM 1449 O O . ALA A 1 195 ? -46.883 6.531 59.105 1.00 67.06 195 ALA A O 1
ATOM 1450 N N . PRO A 1 196 ? -45.165 7.780 58.335 1.00 70.12 196 PRO A N 1
ATOM 1451 C CA . PRO A 1 196 ? -44.885 6.926 57.184 1.00 70.12 196 PRO A CA 1
ATOM 1452 C C . PRO A 1 196 ? -44.515 5.494 57.615 1.00 70.12 196 PRO A C 1
ATOM 1454 O O . PRO A 1 196 ? -43.824 5.313 58.628 1.00 70.12 196 PRO A O 1
ATOM 1457 N N . PRO A 1 197 ? -44.910 4.461 56.844 1.00 83.94 197 PRO A N 1
ATOM 1458 C CA . PRO A 1 197 ? -44.512 3.086 57.116 1.00 83.94 197 PRO A CA 1
ATOM 1459 C C . PRO A 1 197 ? -42.984 2.933 57.107 1.00 83.94 197 PRO A C 1
ATOM 1461 O O . PRO A 1 197 ? -42.331 3.131 56.083 1.00 83.94 197 PRO A O 1
ATOM 1464 N N . MET A 1 198 ? -42.405 2.529 58.242 1.00 84.00 198 MET A N 1
ATOM 1465 C CA . MET A 1 198 ? -40.944 2.443 58.412 1.00 84.00 198 MET A CA 1
ATOM 1466 C C . MET A 1 198 ? -40.277 1.489 57.412 1.00 84.00 198 MET A C 1
ATOM 1468 O O . MET A 1 198 ? -39.179 1.773 56.954 1.00 84.00 198 MET A O 1
ATOM 1472 N N . ALA A 1 199 ? -40.963 0.406 57.028 1.00 85.62 199 ALA A N 1
ATOM 1473 C CA . ALA A 1 199 ? -40.464 -0.549 56.040 1.00 85.62 199 ALA A CA 1
ATOM 1474 C C . ALA A 1 199 ? -40.297 0.065 54.637 1.00 85.62 199 ALA A C 1
ATOM 1476 O O . ALA A 1 199 ? -39.352 -0.279 53.941 1.00 85.62 199 ALA A O 1
ATOM 1477 N N . LEU A 1 200 ? -41.165 1.006 54.233 1.00 90.31 200 LEU A N 1
ATOM 1478 C CA . LEU A 1 200 ? -41.015 1.706 52.949 1.00 90.31 200 LEU A CA 1
ATOM 1479 C C . LEU A 1 200 ? -39.822 2.665 52.971 1.00 90.31 200 LEU A C 1
ATOM 1481 O O . LEU A 1 200 ? -39.153 2.833 51.959 1.00 90.31 200 LEU A O 1
ATOM 1485 N N . LEU A 1 201 ? -39.539 3.277 54.125 1.00 89.50 201 LEU A N 1
ATOM 1486 C CA . LEU A 1 201 ? -38.350 4.111 54.286 1.00 89.50 201 LEU A CA 1
ATOM 1487 C C . LEU A 1 201 ? -37.061 3.274 54.290 1.00 89.50 201 LEU A C 1
ATOM 1489 O O . LEU A 1 201 ? -36.061 3.713 53.735 1.00 89.50 201 LEU A O 1
ATOM 1493 N N . ASP A 1 202 ? -37.086 2.086 54.906 1.00 90.06 202 ASP A N 1
ATOM 1494 C CA . ASP A 1 202 ? -35.978 1.122 54.864 1.00 90.06 202 ASP A CA 1
ATOM 1495 C C . ASP A 1 202 ? -35.720 0.657 53.416 1.00 90.06 202 ASP A C 1
ATOM 1497 O O . ASP A 1 202 ? -34.582 0.716 52.953 1.00 90.06 202 ASP A O 1
ATOM 1501 N N . GLU A 1 203 ? -36.773 0.313 52.665 1.00 92.06 203 GLU A N 1
ATOM 1502 C CA . GLU A 1 203 ? -36.667 -0.111 51.262 1.00 92.06 203 GLU A CA 1
ATOM 1503 C C . GLU A 1 203 ? -36.187 1.011 50.333 1.00 92.06 203 GLU A C 1
ATOM 1505 O O . GLU A 1 203 ? -35.306 0.794 49.506 1.00 92.06 203 GLU A O 1
ATOM 1510 N N . ARG A 1 204 ? -36.699 2.236 50.503 1.00 92.50 204 ARG A N 1
ATOM 1511 C CA . ARG A 1 204 ? -36.222 3.420 49.772 1.00 92.50 204 ARG A CA 1
ATOM 1512 C C . ARG A 1 204 ? -34.720 3.615 49.966 1.00 92.50 204 ARG A C 1
ATOM 1514 O O . ARG A 1 204 ? -33.993 3.817 49.000 1.00 92.50 204 ARG A O 1
ATOM 1521 N N . ASP A 1 205 ? -34.259 3.567 51.215 1.00 91.56 205 ASP A N 1
ATOM 1522 C CA . ASP A 1 205 ? -32.851 3.791 51.535 1.00 91.56 205 ASP A CA 1
ATOM 1523 C C . ASP A 1 205 ? -31.967 2.641 51.008 1.00 91.56 205 ASP A C 1
ATOM 1525 O O . ASP A 1 205 ? -30.859 2.908 50.549 1.00 91.56 205 ASP A O 1
ATOM 1529 N N . ARG A 1 206 ? -32.462 1.390 51.005 1.00 92.38 206 ARG A N 1
ATOM 1530 C CA . ARG A 1 206 ? -31.798 0.231 50.375 1.00 92.38 206 ARG A CA 1
ATOM 1531 C C . ARG A 1 206 ? -31.635 0.431 48.867 1.00 92.38 206 ARG A C 1
ATOM 1533 O O . ARG A 1 206 ? -30.524 0.312 48.364 1.00 92.38 206 ARG A O 1
ATOM 1540 N N . LEU A 1 207 ? -32.713 0.795 48.168 1.00 95.06 207 LEU A N 1
ATOM 1541 C CA . LEU A 1 207 ? -32.696 1.056 46.724 1.00 95.06 207 LEU A CA 1
ATOM 1542 C C . LEU A 1 207 ? -31.748 2.207 46.363 1.00 95.06 207 LEU A C 1
ATOM 1544 O O . LEU A 1 207 ? -30.993 2.091 45.406 1.00 95.06 207 LEU A O 1
ATOM 1548 N N . ILE A 1 208 ? -31.723 3.291 47.149 1.00 93.56 208 ILE A N 1
ATOM 1549 C CA . ILE A 1 208 ? -30.761 4.390 46.957 1.00 93.56 208 ILE A CA 1
ATOM 1550 C C . ILE A 1 208 ? -29.318 3.877 47.072 1.00 93.56 208 ILE A C 1
ATOM 1552 O O . ILE A 1 208 ? -28.477 4.243 46.252 1.00 93.56 208 ILE A O 1
ATOM 1556 N N . THR A 1 209 ? -29.017 3.041 48.071 1.00 92.88 209 THR A N 1
ATOM 1557 C CA . THR A 1 209 ? -27.676 2.461 48.226 1.00 92.88 209 THR A CA 1
ATOM 1558 C C . THR A 1 209 ? -27.313 1.559 47.039 1.00 92.88 209 THR A C 1
ATOM 1560 O O . THR A 1 209 ? -26.222 1.719 46.493 1.00 92.88 209 THR A O 1
ATOM 1563 N N . GLU A 1 210 ? -28.221 0.701 46.564 1.00 94.81 210 GLU A N 1
ATOM 1564 C CA . GLU A 1 210 ? -27.979 -0.148 45.383 1.00 94.81 210 GLU A CA 1
ATOM 1565 C C . GLU A 1 210 ? -27.770 0.658 44.095 1.00 94.81 210 GLU A C 1
ATOM 1567 O O . GLU A 1 210 ? -26.853 0.371 43.328 1.00 94.81 210 GLU A O 1
ATOM 1572 N N . ILE A 1 211 ? -28.547 1.724 43.876 1.00 94.56 211 ILE A N 1
ATOM 1573 C CA . ILE A 1 211 ? -28.328 2.624 42.733 1.00 94.56 211 ILE A CA 1
ATOM 1574 C C . ILE A 1 211 ? -26.960 3.310 42.863 1.00 94.56 211 ILE A C 1
ATOM 1576 O O . ILE A 1 211 ? -26.233 3.415 41.878 1.00 94.56 211 ILE A O 1
ATOM 1580 N N . SER A 1 212 ? -26.571 3.731 44.075 1.00 94.00 212 SER A N 1
ATOM 1581 C CA . SER A 1 212 ? -25.298 4.427 44.302 1.00 94.00 212 SER A CA 1
ATOM 1582 C C . SER A 1 212 ? -24.055 3.568 44.046 1.00 94.00 212 SER A C 1
ATOM 1584 O O . SER A 1 212 ? -23.032 4.105 43.621 1.00 94.00 212 SER A O 1
ATOM 1586 N N . LYS A 1 213 ? -24.149 2.242 44.233 1.00 94.94 213 LYS A N 1
ATOM 1587 C CA . LYS A 1 213 ? -23.098 1.282 43.849 1.00 94.94 213 LYS A CA 1
ATOM 1588 C C . LYS A 1 213 ? -22.827 1.320 42.341 1.00 94.94 213 LYS A C 1
ATOM 1590 O O . LYS A 1 213 ? -21.679 1.213 41.919 1.00 94.94 213 LYS A O 1
ATOM 1595 N N . ARG A 1 214 ? -23.874 1.524 41.536 1.00 94.94 214 ARG A N 1
ATOM 1596 C CA . ARG A 1 214 ? -23.815 1.455 40.068 1.00 94.94 214 ARG A CA 1
ATOM 1597 C C . ARG A 1 214 ? -23.537 2.795 39.398 1.00 94.94 214 ARG A C 1
ATOM 1599 O O . ARG A 1 214 ? -22.783 2.863 38.430 1.00 94.94 214 ARG A O 1
ATOM 1606 N N . ALA A 1 215 ? -24.114 3.870 39.932 1.00 93.25 215 ALA A N 1
ATOM 1607 C CA . ALA A 1 215 ? -23.963 5.223 39.412 1.00 93.25 215 ALA A CA 1
ATOM 1608 C C . ALA A 1 215 ? -23.875 6.251 40.537 1.00 93.25 215 ALA A C 1
ATOM 1610 O O . ALA A 1 215 ? -24.618 6.185 41.519 1.00 93.25 215 ALA A O 1
ATOM 1611 N N . ARG A 1 216 ? -23.052 7.287 40.357 1.00 92.19 216 ARG A N 1
ATOM 1612 C CA . ARG A 1 216 ? -23.089 8.440 41.258 1.00 92.19 216 ARG A CA 1
ATOM 1613 C C . ARG A 1 216 ? -24.455 9.118 41.194 1.00 92.19 216 ARG A C 1
ATOM 1615 O O . ARG A 1 216 ? -24.840 9.632 40.145 1.00 92.19 216 ARG A O 1
ATOM 1622 N N . ILE A 1 217 ? -25.146 9.184 42.328 1.00 91.88 217 ILE A N 1
ATOM 1623 C CA . ILE A 1 217 ? -26.434 9.869 42.447 1.00 91.88 217 ILE A CA 1
ATOM 1624 C C . ILE A 1 217 ? -26.436 10.911 43.561 1.00 91.88 217 ILE A C 1
ATOM 1626 O O . ILE A 1 217 ? -25.734 10.790 44.568 1.00 91.88 217 ILE A O 1
ATOM 1630 N N . THR A 1 218 ? -27.290 11.911 43.390 1.00 91.00 218 THR A N 1
ATOM 1631 C CA . THR A 1 218 ? -27.651 12.899 44.402 1.00 91.00 218 THR A CA 1
ATOM 1632 C C . THR A 1 218 ? -29.148 12.809 44.655 1.00 91.00 218 THR A C 1
ATOM 1634 O O . THR A 1 218 ? -29.956 12.913 43.733 1.00 91.00 218 THR A O 1
ATOM 1637 N N . THR A 1 219 ? -29.526 12.617 45.916 1.00 91.31 219 THR A N 1
ATOM 1638 C CA . THR A 1 219 ? -30.923 12.453 46.332 1.00 91.31 219 THR A CA 1
ATOM 1639 C C . THR A 1 219 ? -31.428 13.689 47.062 1.00 91.31 219 THR A C 1
ATOM 1641 O O . THR A 1 219 ? -30.772 14.155 47.996 1.00 91.31 219 THR A O 1
ATOM 1644 N N . THR A 1 220 ? -32.616 14.175 46.706 1.00 90.25 220 THR A N 1
ATOM 1645 C CA . THR A 1 220 ? -33.308 15.257 47.424 1.00 90.25 220 THR A CA 1
ATOM 1646 C C . THR A 1 220 ? -34.595 14.715 48.032 1.00 90.25 220 THR A C 1
ATOM 1648 O O . THR A 1 220 ? -35.413 14.129 47.331 1.00 90.25 220 THR A O 1
ATOM 1651 N N . PHE A 1 221 ? -34.773 14.885 49.343 1.00 88.69 221 PHE A N 1
ATOM 1652 C CA . PHE A 1 221 ? -35.952 14.382 50.051 1.00 88.69 221 PHE A CA 1
ATOM 1653 C C . PHE A 1 221 ? -37.068 15.431 50.074 1.00 88.69 221 PHE A C 1
ATOM 1655 O O . PHE A 1 221 ? -36.850 16.565 50.503 1.00 88.69 221 PHE A O 1
ATOM 1662 N N . GLY A 1 222 ? -38.265 15.032 49.651 1.00 85.50 222 GLY A N 1
ATOM 1663 C CA . GLY A 1 222 ? -39.470 15.849 49.663 1.00 85.50 222 GLY A CA 1
ATOM 1664 C C . GLY A 1 222 ? -40.161 15.911 51.034 1.00 85.50 222 GLY A C 1
ATOM 1665 O O . GLY A 1 222 ? -39.869 15.124 51.943 1.00 85.50 222 GLY A O 1
ATOM 1666 N N . PRO A 1 223 ? -41.138 16.822 51.206 1.00 80.94 223 PRO A N 1
ATOM 1667 C CA . PRO A 1 223 ? -41.872 17.005 52.462 1.00 80.94 223 PRO A CA 1
ATOM 1668 C C . PRO A 1 223 ? -42.753 15.801 52.835 1.00 80.94 223 PRO A C 1
ATOM 1670 O O . PRO A 1 223 ? -43.205 15.704 53.975 1.00 80.94 223 PRO A O 1
ATOM 1673 N N . ARG A 1 224 ? -43.006 14.879 51.894 1.00 81.94 224 ARG A N 1
ATOM 1674 C CA . ARG A 1 224 ? -43.769 13.642 52.117 1.00 81.94 224 ARG A CA 1
ATOM 1675 C C . ARG A 1 224 ? -42.888 12.394 52.179 1.00 81.94 224 ARG A C 1
ATOM 1677 O O . ARG A 1 224 ? -43.409 11.290 52.067 1.00 81.94 224 ARG A O 1
ATOM 1684 N N . TYR A 1 225 ? -41.586 12.567 52.411 1.00 83.00 225 TYR A N 1
ATOM 1685 C CA . TYR A 1 225 ? -40.584 11.498 52.445 1.00 83.00 225 TYR A CA 1
ATOM 1686 C C . TYR A 1 225 ? -40.364 10.774 51.105 1.00 83.00 225 TYR A C 1
ATOM 1688 O O . TYR A 1 225 ? -39.634 9.782 51.077 1.00 83.00 225 TYR A O 1
ATOM 1696 N N . ASP A 1 226 ? -40.932 11.276 50.010 1.00 87.31 226 ASP A N 1
ATOM 1697 C CA . ASP A 1 226 ? -40.543 10.909 48.652 1.00 87.31 226 ASP A CA 1
ATOM 1698 C C . ASP A 1 226 ? -39.136 11.429 48.325 1.00 87.31 226 ASP A C 1
ATOM 1700 O O . ASP A 1 226 ? -38.618 12.326 48.998 1.00 87.31 226 ASP A O 1
ATOM 1704 N N . VAL A 1 227 ? -38.479 10.815 47.343 1.00 90.56 227 VAL A N 1
ATOM 1705 C CA . VAL A 1 227 ? -37.113 11.164 46.943 1.00 90.56 227 VAL A CA 1
ATOM 1706 C C . VAL A 1 227 ? -37.023 11.428 45.448 1.00 90.56 227 VAL A C 1
ATOM 1708 O O . VAL A 1 227 ? -37.408 10.587 44.643 1.00 90.56 227 VAL A O 1
ATOM 1711 N N . ASP A 1 228 ? -36.450 12.566 45.080 1.00 91.88 228 ASP A N 1
ATOM 1712 C CA . ASP A 1 228 ? -36.029 12.824 43.706 1.00 91.88 228 ASP A CA 1
ATOM 1713 C C . ASP A 1 228 ? -34.555 12.454 43.562 1.00 91.88 228 ASP A C 1
ATOM 1715 O O . ASP A 1 228 ? -33.730 12.769 44.432 1.00 91.88 228 ASP A O 1
ATOM 1719 N N . VAL A 1 229 ? -34.217 11.777 42.464 1.00 92.19 229 VAL A N 1
ATOM 1720 C CA . VAL A 1 229 ? -32.862 11.277 42.214 1.00 92.19 229 VAL A CA 1
ATOM 1721 C C . VAL A 1 229 ? -32.303 11.924 40.958 1.00 92.19 229 VAL A C 1
ATOM 1723 O O . VAL A 1 229 ? -32.921 11.900 39.891 1.00 92.19 229 VAL A O 1
ATOM 1726 N N . ARG A 1 230 ? -31.109 12.497 41.091 1.00 90.81 230 ARG A N 1
ATOM 1727 C CA . ARG A 1 230 ? -30.332 13.086 40.000 1.00 90.81 230 ARG A CA 1
ATOM 1728 C C . ARG A 1 230 ? -29.020 12.338 39.830 1.00 90.81 230 ARG A C 1
ATOM 1730 O O . ARG A 1 230 ? -28.441 11.875 40.811 1.00 90.81 230 ARG A O 1
ATOM 1737 N N . LEU A 1 231 ? -28.568 12.227 38.591 1.00 89.94 231 LEU A N 1
ATOM 1738 C CA . LEU A 1 231 ? -27.289 11.632 38.234 1.00 89.94 231 LEU A CA 1
ATOM 1739 C C . LEU A 1 231 ? -26.161 12.647 38.461 1.00 89.94 231 LEU A C 1
ATOM 1741 O O . LEU A 1 231 ? -26.293 13.819 38.107 1.00 89.94 231 LEU A O 1
ATOM 1745 N N . GLY A 1 232 ? -25.048 12.194 39.031 1.00 86.50 232 GLY A N 1
ATOM 1746 C CA . GLY A 1 232 ? -23.889 13.017 39.367 1.00 86.50 232 GLY A CA 1
ATOM 1747 C C . GLY A 1 232 ? -23.901 13.563 40.804 1.00 86.50 232 GLY A C 1
ATOM 1748 O O . GLY A 1 232 ? -24.808 13.278 41.593 1.00 86.50 232 GLY A O 1
ATOM 1749 N N . PRO A 1 233 ? -22.870 14.339 41.178 1.00 81.94 233 PRO A N 1
ATOM 1750 C CA . PRO A 1 233 ? -22.624 14.819 42.540 1.00 81.94 233 PRO A CA 1
ATOM 1751 C C . PRO A 1 233 ? -23.360 16.133 42.835 1.00 81.94 233 PRO A C 1
ATOM 1753 O O . PRO A 1 233 ? -23.365 16.613 43.970 1.00 81.94 233 PRO A O 1
ATOM 1756 N N . HIS A 1 234 ? -23.905 16.765 41.794 1.00 81.38 234 HIS A N 1
ATOM 1757 C CA . HIS A 1 234 ? -24.476 18.095 41.853 1.00 81.38 234 HIS A CA 1
ATOM 1758 C C . HIS A 1 234 ? -25.991 18.028 41.765 1.00 81.38 234 HIS A C 1
ATOM 1760 O O . HIS A 1 234 ? -26.568 17.290 40.967 1.00 81.38 234 HIS A O 1
ATOM 1766 N N . ALA A 1 235 ? -26.644 18.906 42.522 1.00 74.31 235 ALA A N 1
ATOM 1767 C CA . ALA A 1 235 ? -28.083 19.087 42.432 1.00 74.31 235 ALA A CA 1
ATOM 1768 C C . ALA A 1 235 ? -28.532 19.604 41.051 1.00 74.31 235 ALA A C 1
ATOM 1770 O O . ALA A 1 235 ? -29.711 19.522 40.754 1.00 74.31 235 ALA A O 1
ATOM 1771 N N . SER A 1 236 ? -27.645 20.111 40.190 1.00 79.31 236 SER A N 1
ATOM 1772 C CA . SER A 1 236 ? -27.952 20.510 38.806 1.00 79.31 236 SER A CA 1
ATOM 1773 C C . SER A 1 236 ? -27.867 19.366 37.783 1.00 79.31 236 SER A C 1
ATOM 1775 O O . SER A 1 236 ? -28.042 19.613 36.591 1.00 79.31 236 SER A O 1
ATOM 1777 N N . GLY A 1 237 ? -27.572 18.138 38.220 1.00 81.38 237 GLY A N 1
ATOM 1778 C CA . GLY A 1 237 ? -27.424 16.984 37.336 1.00 81.38 237 GLY A CA 1
ATOM 1779 C C . GLY A 1 237 ? -28.734 16.525 36.668 1.00 81.38 237 GLY A C 1
ATOM 1780 O O . GLY A 1 237 ? -29.824 16.890 37.122 1.00 81.38 237 GLY A O 1
ATOM 1781 N N . PRO A 1 238 ? -28.647 15.706 35.601 1.00 87.75 238 PRO A N 1
ATOM 1782 C CA . PRO A 1 238 ? -29.808 15.133 34.922 1.00 87.75 238 PRO A CA 1
ATOM 1783 C C . PRO A 1 238 ? -30.679 14.323 35.887 1.00 87.75 238 PRO A C 1
ATOM 1785 O O . PRO A 1 238 ? -30.169 13.529 36.677 1.00 87.75 238 PRO A O 1
ATOM 1788 N N . GLN A 1 239 ? -31.994 14.512 35.835 1.00 88.50 239 GLN A N 1
ATOM 1789 C CA . GLN A 1 239 ? -32.921 13.855 36.754 1.00 88.50 239 GLN A CA 1
ATOM 1790 C C . GLN A 1 239 ? -33.339 12.481 36.230 1.00 88.50 239 GLN A C 1
ATOM 1792 O O . GLN A 1 239 ? -33.856 12.383 35.123 1.00 88.50 239 GLN A O 1
ATOM 1797 N N . ILE A 1 240 ? -33.113 11.436 37.029 1.00 91.75 240 ILE A N 1
ATOM 1798 C CA . ILE A 1 240 ? -33.441 10.044 36.679 1.00 91.75 240 ILE A CA 1
ATOM 1799 C C . ILE A 1 240 ? -34.747 9.576 37.332 1.00 91.75 240 ILE A C 1
ATOM 1801 O O . ILE A 1 240 ? -35.406 8.686 36.804 1.00 91.75 240 ILE A O 1
ATOM 1805 N N . LEU A 1 241 ? -35.152 10.211 38.440 1.00 92.50 241 LEU A N 1
ATOM 1806 C CA . LEU A 1 241 ? -36.429 9.977 39.114 1.00 92.50 241 LEU A CA 1
ATOM 1807 C C . LEU A 1 241 ? -37.063 11.304 39.536 1.00 92.50 241 LEU A C 1
ATOM 1809 O O . LEU A 1 241 ? -36.416 12.120 40.196 1.00 92.50 241 LEU A O 1
ATOM 1813 N N . GLU A 1 242 ? -38.329 11.496 39.181 1.00 90.81 242 GLU A N 1
ATOM 1814 C CA . GLU A 1 242 ? -39.170 12.622 39.590 1.00 90.81 242 GLU A CA 1
ATOM 1815 C C . GLU A 1 242 ? -40.469 12.113 40.213 1.00 90.81 242 GLU A C 1
ATOM 1817 O O . GLU A 1 242 ? -41.403 11.710 39.515 1.00 90.81 242 GLU A O 1
ATOM 1822 N N . GLY A 1 243 ? -40.545 12.113 41.543 1.00 87.75 243 GLY A N 1
ATOM 1823 C CA . GLY A 1 243 ? -41.656 11.491 42.255 1.00 87.75 243 GLY A CA 1
ATOM 1824 C C . GLY A 1 243 ? -41.828 10.015 41.881 1.00 87.75 243 GLY A C 1
ATOM 1825 O O . GLY A 1 243 ? -41.077 9.166 42.348 1.00 87.75 243 GLY A O 1
ATOM 1826 N N . GLU A 1 244 ? -42.838 9.707 41.067 1.00 89.12 244 GLU A N 1
ATOM 1827 C CA . GLU A 1 244 ? -43.138 8.345 40.588 1.00 89.12 244 GLU A CA 1
ATOM 1828 C C . GLU A 1 244 ? -42.612 8.078 39.167 1.00 89.12 244 GLU A C 1
ATOM 1830 O O . GLU A 1 244 ? -42.557 6.927 38.744 1.00 89.12 244 GLU A O 1
ATOM 1835 N N . THR A 1 245 ? -42.224 9.123 38.432 1.00 89.75 245 THR A N 1
ATOM 1836 C CA . THR A 1 245 ? -41.807 9.027 37.030 1.00 89.75 245 THR A CA 1
ATOM 1837 C C . THR A 1 245 ? -40.306 8.780 36.939 1.00 89.75 245 THR A C 1
ATOM 1839 O O . THR A 1 245 ? -39.510 9.619 37.365 1.00 89.75 245 THR A O 1
ATOM 1842 N N . SER A 1 246 ? -39.916 7.653 36.353 1.00 91.62 246 SER A N 1
ATOM 1843 C CA . SER A 1 246 ? -38.529 7.312 36.038 1.00 91.62 246 SER A CA 1
ATOM 1844 C C . SER A 1 246 ? -38.161 7.701 34.602 1.00 91.62 246 SER A C 1
ATOM 1846 O O . SER A 1 246 ? -39.003 7.723 33.700 1.00 91.62 246 SER A O 1
ATOM 1848 N N . TYR A 1 247 ? -36.883 8.005 34.377 1.00 91.25 247 TYR A N 1
ATOM 1849 C CA . TYR A 1 247 ? -36.319 8.232 33.047 1.00 91.25 247 TYR A CA 1
ATOM 1850 C C . TYR A 1 247 ? -35.281 7.152 32.740 1.00 91.25 247 TYR A C 1
ATOM 1852 O O . TYR A 1 247 ? -34.313 6.991 33.479 1.00 91.25 247 TYR A O 1
ATOM 1860 N N . THR A 1 248 ? -35.465 6.437 31.628 1.00 90.81 248 THR A N 1
ATOM 1861 C CA . THR A 1 248 ? -34.593 5.322 31.237 1.00 90.81 248 THR A CA 1
ATOM 1862 C C . THR A 1 248 ? -33.214 5.810 30.808 1.00 90.81 248 THR A C 1
ATOM 1864 O O . THR A 1 248 ? -33.104 6.669 29.925 1.00 90.81 248 THR A O 1
ATOM 1867 N N . LEU A 1 249 ? -32.174 5.218 31.381 1.00 91.56 249 LEU A N 1
ATOM 1868 C CA . LEU A 1 249 ? -30.781 5.375 30.998 1.00 91.56 249 LEU A CA 1
ATOM 1869 C C . LEU A 1 249 ? -30.423 4.325 29.938 1.00 91.56 249 LEU A C 1
ATOM 1871 O O . LEU A 1 249 ? -30.558 3.132 30.189 1.00 91.56 249 LEU A O 1
ATOM 1875 N N . LYS A 1 250 ? -29.970 4.761 28.759 1.00 92.88 250 LYS A N 1
ATOM 1876 C CA . LYS A 1 250 ? -29.524 3.886 27.670 1.00 92.88 250 LYS A CA 1
ATOM 1877 C C . LYS A 1 250 ? -28.078 4.210 27.273 1.00 92.88 250 LYS A C 1
ATOM 1879 O O . LYS A 1 250 ? -27.849 5.321 26.789 1.00 92.88 250 LYS A O 1
ATOM 1884 N N . PRO A 1 251 ? -27.121 3.287 27.427 1.00 92.56 251 PRO A N 1
ATOM 1885 C CA . PRO A 1 251 ? -25.767 3.466 26.912 1.00 92.56 251 PRO A CA 1
ATOM 1886 C C . PRO A 1 251 ? -25.744 3.480 25.374 1.00 92.56 251 PRO A C 1
ATOM 1888 O O . PRO A 1 251 ? -26.580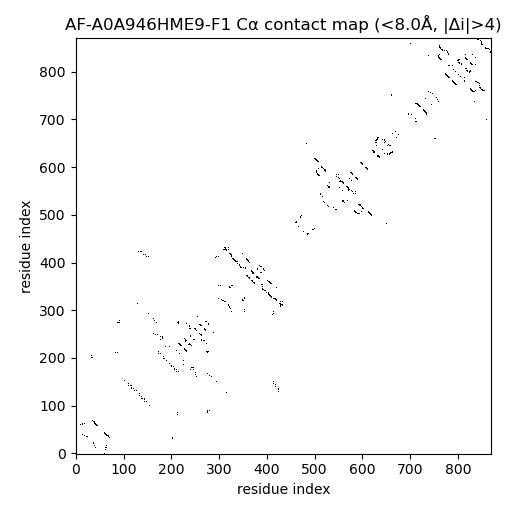 2.879 24.694 1.00 92.56 251 PRO A O 1
ATOM 1891 N N . ILE A 1 252 ? -24.805 4.239 24.830 1.00 91.88 252 ILE A N 1
ATOM 1892 C CA . ILE A 1 252 ? -24.480 4.376 23.415 1.00 91.88 252 ILE A CA 1
ATOM 1893 C C . ILE A 1 252 ? -22.967 4.238 23.342 1.00 91.88 252 ILE A C 1
ATOM 1895 O O . ILE A 1 252 ? -22.239 5.095 23.844 1.00 91.88 252 ILE A O 1
ATOM 1899 N N . HIS A 1 253 ? -22.520 3.146 22.744 1.00 89.19 253 HIS A N 1
ATOM 1900 C CA . HIS A 1 253 ? -21.106 2.847 22.568 1.00 89.19 253 HIS A CA 1
ATOM 1901 C C . HIS A 1 253 ? -20.600 3.536 21.299 1.00 89.19 253 HIS A C 1
ATOM 1903 O O . HIS A 1 253 ? -21.301 3.566 20.284 1.00 89.19 253 HIS A O 1
ATOM 1909 N N . SER A 1 254 ? -19.421 4.138 21.390 1.00 84.44 254 SER A N 1
ATOM 1910 C CA . SER A 1 254 ? -18.644 4.659 20.267 1.00 84.44 254 SER A CA 1
ATOM 1911 C C . SER A 1 254 ? -17.437 3.753 20.052 1.00 84.44 254 SER A C 1
ATOM 1913 O O . SER A 1 254 ? -16.921 3.210 21.025 1.00 84.44 254 SER A O 1
ATOM 1915 N N . GLU A 1 255 ? -16.966 3.631 18.812 1.00 72.88 255 GLU A N 1
ATOM 1916 C CA . GLU A 1 255 ? -15.797 2.806 18.464 1.00 72.88 255 GLU A CA 1
ATOM 1917 C C . GLU A 1 255 ? -14.485 3.355 19.057 1.00 72.88 255 GLU A C 1
ATOM 1919 O O . GLU A 1 255 ? -13.566 2.593 19.316 1.00 72.88 255 GLU A O 1
ATOM 1924 N N . SER A 1 256 ? -14.390 4.668 19.316 1.00 71.88 256 SER A N 1
ATOM 1925 C CA . SER A 1 256 ? -13.152 5.294 19.825 1.00 71.88 256 SER A CA 1
ATOM 1926 C C . SER A 1 256 ? -13.321 6.176 21.066 1.00 71.88 256 SER A C 1
ATOM 1928 O O . SER A 1 256 ? -12.342 6.501 21.732 1.00 71.88 256 SER A O 1
ATOM 1930 N N . ASP A 1 257 ? -14.549 6.608 21.367 1.00 78.38 257 ASP A N 1
ATOM 1931 C CA . ASP A 1 257 ? -14.826 7.625 22.399 1.00 78.38 257 ASP A CA 1
ATOM 1932 C C . ASP A 1 257 ? -15.485 7.035 23.662 1.00 78.38 257 ASP A C 1
ATOM 1934 O O . ASP A 1 257 ? -16.061 7.761 24.481 1.00 78.38 257 ASP A O 1
ATOM 1938 N N . GLY A 1 258 ? -15.431 5.712 23.833 1.00 83.81 258 GLY A N 1
ATOM 1939 C CA . GLY A 1 258 ? -16.055 5.004 24.945 1.00 83.81 258 GLY A CA 1
ATOM 1940 C C . GLY A 1 258 ? -17.585 5.080 24.927 1.00 83.81 258 GLY A C 1
ATOM 1941 O O . GLY A 1 258 ? -18.228 4.936 23.887 1.00 83.81 258 GLY A O 1
ATOM 1942 N N . VAL A 1 259 ? -18.192 5.282 26.105 1.00 89.50 259 VAL A N 1
ATOM 1943 C CA . VAL A 1 259 ? -19.653 5.197 26.288 1.00 89.50 259 VAL A CA 1
ATOM 1944 C C . VAL A 1 259 ? -20.269 6.536 26.668 1.00 89.50 259 VAL A C 1
ATOM 1946 O O . VAL A 1 259 ? -19.903 7.159 27.667 1.00 89.50 259 VAL A O 1
ATOM 1949 N N . VAL A 1 260 ? -21.303 6.915 25.923 1.00 91.00 260 VAL A N 1
ATOM 1950 C CA . VAL A 1 260 ? -22.220 8.015 26.233 1.00 91.00 260 VAL A CA 1
ATOM 1951 C C . VAL A 1 260 ? -23.569 7.470 26.679 1.00 91.00 260 VAL A C 1
ATOM 1953 O O . VAL A 1 260 ? -24.039 6.467 26.161 1.00 91.00 260 VAL A O 1
ATOM 1956 N N . TYR A 1 261 ? -24.252 8.147 27.601 1.00 90.19 261 TYR A N 1
ATOM 1957 C CA . TYR A 1 261 ? -25.543 7.675 28.111 1.00 90.19 261 TYR A CA 1
ATOM 1958 C C . TYR A 1 261 ? -26.673 8.605 27.678 1.00 90.19 261 TYR A C 1
ATOM 1960 O O . TYR A 1 261 ? -26.641 9.809 27.923 1.00 90.19 261 TYR A O 1
ATOM 1968 N N . ARG A 1 262 ? -27.711 8.059 27.052 1.00 91.06 262 ARG A N 1
ATOM 1969 C CA . ARG A 1 262 ? -28.939 8.776 26.702 1.00 91.06 262 ARG A CA 1
ATOM 1970 C C . ARG A 1 262 ? -29.978 8.590 27.797 1.00 91.06 262 ARG A C 1
ATOM 1972 O O . ARG A 1 262 ? -30.308 7.468 28.157 1.00 91.06 262 ARG A O 1
ATOM 1979 N N . LEU A 1 263 ? -30.514 9.698 28.294 1.00 88.31 263 LEU A N 1
ATOM 1980 C CA . LEU A 1 263 ? -31.554 9.728 29.312 1.00 88.31 263 LEU A CA 1
ATOM 1981 C C . LEU A 1 263 ? -32.895 10.129 28.679 1.00 88.31 263 LEU A C 1
ATOM 1983 O O . LEU A 1 263 ? -33.053 11.235 28.143 1.00 88.31 263 LEU A O 1
ATOM 1987 N N . GLY A 1 264 ? -33.859 9.207 28.716 1.00 83.44 264 GLY A N 1
ATOM 1988 C CA . GLY A 1 264 ? -35.142 9.348 28.029 1.00 83.44 264 GLY A CA 1
ATOM 1989 C C . GLY A 1 264 ? -34.969 9.593 26.522 1.00 83.44 264 GLY A C 1
ATOM 1990 O O . GLY A 1 264 ? -34.124 8.988 25.865 1.00 83.44 264 GLY A O 1
ATOM 1991 N N . SER A 1 265 ? -35.764 10.506 25.954 1.00 75.75 265 SER A N 1
ATOM 1992 C CA . SER A 1 265 ? -35.764 10.775 24.508 1.00 75.75 265 SER A CA 1
ATOM 1993 C C . SER A 1 265 ? -34.888 11.955 24.060 1.00 75.75 265 SER A C 1
ATOM 1995 O O . SER A 1 265 ? -34.870 12.245 22.865 1.00 75.75 265 SER A O 1
ATOM 1997 N N . LYS A 1 266 ? -34.227 12.697 24.968 1.00 67.50 266 LYS A N 1
ATOM 1998 C CA . LYS A 1 266 ? -33.576 13.981 24.608 1.00 67.50 266 LYS A CA 1
ATOM 1999 C C . LYS A 1 266 ? -32.238 14.301 25.283 1.00 67.50 266 LYS A C 1
ATOM 2001 O O . LYS A 1 266 ? -31.438 14.989 24.657 1.00 67.50 266 LYS A O 1
ATOM 2006 N N . ALA A 1 267 ? -31.974 13.870 26.518 1.00 81.69 267 ALA A N 1
ATOM 2007 C CA . ALA A 1 267 ? -30.758 14.282 27.228 1.00 81.69 267 ALA A CA 1
ATOM 2008 C C . ALA A 1 267 ? -29.599 13.302 26.973 1.00 81.69 267 ALA A C 1
ATOM 2010 O O . ALA A 1 267 ? -29.798 12.091 27.019 1.00 81.69 267 ALA A O 1
ATOM 2011 N N . ILE A 1 268 ? -28.393 13.819 26.713 1.00 84.69 268 ILE A N 1
ATOM 2012 C CA . ILE A 1 268 ? -27.160 13.025 26.582 1.00 84.69 268 ILE A CA 1
ATOM 2013 C C . ILE A 1 268 ? -26.232 13.386 27.740 1.00 84.69 268 ILE A C 1
ATOM 2015 O O . ILE A 1 268 ? -25.908 14.555 27.950 1.00 84.69 268 ILE A O 1
ATOM 2019 N N . VAL A 1 269 ? -25.798 12.372 28.476 1.00 84.31 269 VAL A N 1
ATOM 2020 C CA . VAL A 1 269 ? -24.814 12.450 29.551 1.00 84.31 269 VAL A CA 1
ATOM 2021 C C . VAL A 1 269 ? -23.485 11.956 28.994 1.00 84.31 269 VAL A C 1
ATOM 2023 O O . VAL A 1 269 ? -23.357 10.788 28.629 1.00 84.31 269 VAL A O 1
ATOM 2026 N N . LYS A 1 270 ? -22.511 12.870 28.896 1.00 81.75 270 LYS A N 1
ATOM 2027 C CA . LYS A 1 270 ? -21.203 12.600 28.279 1.00 81.75 270 LYS A CA 1
ATOM 2028 C C . LYS A 1 270 ? -20.357 11.603 29.059 1.00 81.75 270 LYS A C 1
ATOM 2030 O O . LYS A 1 270 ? -19.679 10.788 28.458 1.00 81.75 270 LYS A O 1
ATOM 2035 N N . SER A 1 271 ? -20.387 11.684 30.382 1.00 81.31 271 SER A N 1
ATOM 2036 C CA . SER A 1 271 ? -19.645 10.776 31.245 1.00 81.31 271 SER A CA 1
ATOM 2037 C C . SER A 1 271 ? -20.304 10.678 32.614 1.00 81.31 271 SER A C 1
ATOM 2039 O O . SER A 1 271 ? -20.942 11.619 33.093 1.00 81.31 271 SER A O 1
ATOM 2041 N N . LEU A 1 272 ? -20.152 9.512 33.234 1.00 85.75 272 LEU A N 1
ATOM 2042 C CA . LEU A 1 272 ? -20.448 9.288 34.645 1.00 85.75 272 LEU A CA 1
ATOM 2043 C C . LEU A 1 272 ? -19.222 9.660 35.490 1.00 85.75 272 LEU A C 1
ATOM 2045 O O . LEU A 1 272 ? -18.092 9.627 34.999 1.00 85.75 272 LEU A O 1
ATOM 2049 N N . GLU A 1 273 ? -19.439 9.996 36.759 1.00 85.56 273 GLU A N 1
ATOM 2050 C CA . GLU A 1 273 ? -18.349 10.368 37.671 1.00 85.56 273 GLU A CA 1
ATOM 2051 C C . GLU A 1 273 ? -17.838 9.221 38.543 1.00 85.56 273 GLU A C 1
ATOM 2053 O O . GLU A 1 273 ? -16.629 9.043 38.612 1.00 85.56 273 GLU A O 1
ATOM 2058 N N . ASP A 1 274 ? -18.738 8.460 39.179 1.00 89.81 274 ASP A N 1
ATOM 2059 C CA . ASP A 1 274 ? -18.437 7.306 40.043 1.00 89.81 274 ASP A CA 1
ATOM 2060 C C . ASP A 1 274 ? -19.472 6.177 39.797 1.00 89.81 274 ASP A C 1
ATOM 2062 O O . ASP A 1 274 ? -20.486 6.392 39.117 1.00 89.81 274 ASP A O 1
ATOM 2066 N N . GLY A 1 275 ? -19.235 4.999 40.386 1.00 92.56 275 GLY A N 1
ATOM 2067 C CA . GLY A 1 275 ? -20.056 3.784 40.285 1.00 92.56 275 GLY A CA 1
ATOM 2068 C C . GLY A 1 275 ? -19.425 2.686 39.418 1.00 92.56 275 GLY A C 1
ATOM 2069 O O . GLY A 1 275 ? -18.495 2.958 38.656 1.00 92.56 275 GLY A O 1
ATOM 2070 N N . SER A 1 276 ? -19.943 1.453 39.500 1.00 94.06 276 SER A N 1
ATOM 2071 C CA . SER A 1 276 ? -19.498 0.310 38.673 1.00 94.06 276 SER A CA 1
ATOM 2072 C C . SER A 1 276 ? -19.428 0.666 37.182 1.00 94.06 276 SER A C 1
ATOM 2074 O O . SER A 1 276 ? -18.402 0.459 36.537 1.00 94.06 276 SER A O 1
ATOM 2076 N N . MET A 1 277 ? -20.461 1.332 36.651 1.00 92.50 277 MET A N 1
ATOM 2077 C CA . MET A 1 277 ? -20.524 1.761 35.248 1.00 92.50 277 MET A CA 1
ATOM 2078 C C . MET A 1 277 ? -19.409 2.741 34.864 1.00 92.50 277 MET A C 1
ATOM 2080 O O . MET A 1 277 ? -18.970 2.760 33.715 1.00 92.50 277 MET A O 1
ATOM 2084 N N . LYS A 1 278 ? -18.919 3.556 35.809 1.00 92.50 278 LYS A N 1
ATOM 2085 C CA . LYS A 1 278 ? -17.755 4.416 35.568 1.00 92.50 278 LYS A CA 1
ATOM 2086 C C . LYS A 1 278 ? -16.468 3.597 35.501 1.00 92.50 278 LYS A C 1
ATOM 2088 O O . LYS A 1 278 ? -15.649 3.857 34.624 1.00 92.50 278 LYS A O 1
ATOM 2093 N N . GLY A 1 279 ? -16.299 2.623 36.394 1.00 93.56 279 GLY A N 1
ATOM 2094 C CA . GLY A 1 279 ? -15.167 1.695 36.352 1.00 93.56 279 GLY A CA 1
ATOM 2095 C C . GLY A 1 279 ? -15.082 0.975 35.006 1.00 93.56 279 GLY A C 1
ATOM 2096 O O . GLY A 1 279 ? -14.056 1.047 34.333 1.00 93.56 279 GLY A O 1
ATOM 2097 N N . LEU A 1 280 ? -16.204 0.402 34.564 1.00 93.06 280 LEU A N 1
ATOM 2098 C CA . LEU A 1 280 ? -16.329 -0.281 33.273 1.00 93.06 280 LEU A CA 1
ATOM 2099 C C . LEU A 1 280 ? -16.113 0.665 32.082 1.00 93.06 280 LEU A C 1
ATOM 2101 O O . LEU A 1 280 ? -15.378 0.333 31.161 1.00 93.06 280 LEU A O 1
ATOM 2105 N N . SER A 1 281 ? -16.688 1.872 32.107 1.00 92.75 281 SER A N 1
ATOM 2106 C CA . SER A 1 281 ? -16.489 2.865 31.040 1.00 92.75 281 SER A CA 1
ATOM 2107 C C . SER A 1 281 ? -15.036 3.336 30.933 1.00 92.75 281 SER A C 1
ATOM 2109 O O . SER A 1 281 ? -14.553 3.555 29.825 1.00 92.75 281 SER A O 1
ATOM 2111 N N . ASN A 1 282 ? -14.333 3.497 32.059 1.00 92.81 282 ASN A N 1
ATOM 2112 C CA . ASN A 1 282 ? -12.906 3.808 32.048 1.00 92.81 282 ASN A CA 1
ATOM 2113 C C . ASN A 1 282 ? -12.086 2.629 31.515 1.00 92.81 282 ASN A C 1
ATOM 2115 O O . ASN A 1 282 ? -11.133 2.851 30.777 1.00 92.81 282 ASN A O 1
ATOM 2119 N N . ALA A 1 283 ? -12.450 1.396 31.874 1.00 92.88 283 ALA A N 1
ATOM 2120 C CA . ALA A 1 283 ? -11.791 0.206 31.352 1.00 92.88 283 ALA A CA 1
ATOM 2121 C C . ALA A 1 283 ? -11.965 0.086 29.832 1.00 92.88 283 ALA A C 1
ATOM 2123 O O . ALA A 1 283 ? -10.982 -0.142 29.137 1.00 92.88 283 ALA A O 1
ATOM 2124 N N . LEU A 1 284 ? -13.173 0.339 29.316 1.00 92.81 284 LEU A N 1
ATOM 2125 C CA . LEU A 1 284 ? -13.454 0.357 27.879 1.00 92.81 284 LEU A CA 1
ATOM 2126 C C . LEU A 1 284 ? -12.570 1.368 27.138 1.00 92.81 284 LEU A C 1
ATOM 2128 O O . LEU A 1 284 ? -11.961 1.024 26.134 1.00 92.81 284 LEU A O 1
ATOM 2132 N N . LEU A 1 285 ? -12.431 2.587 27.673 1.00 92.62 285 LEU A N 1
ATOM 2133 C CA . LEU A 1 285 ? -11.548 3.610 27.098 1.00 92.62 285 LEU A CA 1
ATOM 2134 C C . LEU A 1 285 ? -10.080 3.167 27.058 1.00 92.62 285 LEU A C 1
ATOM 2136 O O . LEU A 1 285 ? -9.369 3.485 26.108 1.00 92.62 285 LEU A O 1
ATOM 2140 N N . VAL A 1 286 ? -9.610 2.453 28.085 1.00 93.75 286 VAL A N 1
ATOM 2141 C CA . VAL A 1 286 ? -8.246 1.907 28.092 1.00 93.75 286 VAL A CA 1
ATOM 2142 C C . VAL A 1 286 ? -8.103 0.820 27.028 1.00 93.75 286 VAL A C 1
ATOM 2144 O O . VAL A 1 286 ? -7.134 0.862 26.284 1.00 93.75 286 VAL A O 1
ATOM 2147 N N . ILE A 1 287 ? -9.073 -0.091 26.905 1.00 92.75 287 ILE A N 1
ATOM 2148 C CA . ILE A 1 287 ? -9.067 -1.172 25.903 1.00 92.75 287 ILE A CA 1
ATOM 2149 C C . ILE A 1 287 ? -9.060 -0.604 24.477 1.00 92.75 287 ILE A C 1
ATOM 2151 O O . ILE A 1 287 ? -8.186 -0.968 23.693 1.00 92.75 287 ILE A O 1
ATOM 2155 N N . GLN A 1 288 ? -9.943 0.351 24.173 1.00 92.19 288 GLN A N 1
ATOM 2156 C CA . GLN A 1 288 ? -9.984 1.048 22.878 1.00 92.19 288 GLN A CA 1
ATOM 2157 C C . GLN A 1 288 ? -8.679 1.809 22.595 1.00 92.19 288 GLN A C 1
ATOM 2159 O O . GLN A 1 288 ? -8.140 1.797 21.484 1.00 92.19 288 GLN A O 1
ATOM 2164 N N . GLY A 1 289 ? -8.105 2.435 23.628 1.00 93.00 289 GLY A N 1
ATOM 2165 C CA . GLY A 1 289 ? -6.783 3.053 23.547 1.00 93.00 289 GLY A CA 1
ATOM 2166 C C . GLY A 1 289 ? -5.672 2.039 23.256 1.00 93.00 289 GLY A C 1
ATOM 2167 O O . GLY A 1 289 ? -4.763 2.333 22.480 1.00 93.00 289 GLY A O 1
ATOM 2168 N N . THR A 1 290 ? -5.746 0.839 23.833 1.00 92.88 290 THR A N 1
ATOM 2169 C CA . THR A 1 290 ? -4.805 -0.257 23.582 1.00 92.88 290 THR A CA 1
ATOM 2170 C C . THR A 1 290 ? -4.948 -0.827 22.170 1.00 92.88 290 THR A C 1
ATOM 2172 O O . THR A 1 290 ? -3.922 -1.017 21.522 1.00 92.88 290 THR A O 1
ATOM 2175 N N . GLN A 1 291 ? -6.167 -1.025 21.653 1.00 92.06 291 GLN A N 1
ATOM 2176 C CA . GLN A 1 291 ? -6.399 -1.390 20.243 1.00 92.06 291 GLN A CA 1
ATOM 2177 C C . GLN A 1 291 ? -5.770 -0.351 19.307 1.00 92.06 291 GLN A C 1
ATOM 2179 O O . GLN A 1 291 ? -4.978 -0.701 18.439 1.00 92.06 291 GLN A O 1
ATOM 2184 N N . THR A 1 292 ? -6.011 0.942 19.561 1.00 92.69 292 THR A N 1
ATOM 2185 C CA . THR A 1 292 ? -5.425 2.036 18.765 1.00 92.69 292 THR A CA 1
ATOM 2186 C C . THR A 1 292 ? -3.891 2.005 18.783 1.00 92.69 292 THR A C 1
ATOM 2188 O O . THR A 1 292 ? -3.237 2.248 17.769 1.00 92.69 292 THR A O 1
ATOM 2191 N N . GLN A 1 293 ? -3.280 1.704 19.934 1.00 93.19 293 GLN A N 1
ATOM 2192 C CA . GLN A 1 293 ? -1.824 1.563 20.043 1.00 93.19 293 GLN A CA 1
ATOM 2193 C C . GLN A 1 293 ? -1.299 0.320 19.317 1.00 93.19 293 GLN A C 1
ATOM 2195 O O . GLN A 1 293 ? -0.225 0.384 18.715 1.00 93.19 293 GLN A O 1
ATOM 2200 N N . LEU A 1 294 ? -2.038 -0.791 19.354 1.00 94.12 294 LEU A N 1
ATOM 2201 C CA . LEU A 1 294 ? -1.702 -2.022 18.642 1.00 94.12 294 LEU A CA 1
ATOM 2202 C C . LEU A 1 294 ? -1.775 -1.825 17.120 1.00 94.12 294 LEU A C 1
ATOM 2204 O O . LEU A 1 294 ? -0.863 -2.240 16.404 1.00 94.12 294 LEU A O 1
ATOM 2208 N N . ASP A 1 295 ? -2.799 -1.130 16.631 1.00 93.94 295 ASP A N 1
ATOM 2209 C CA . ASP A 1 295 ? -2.938 -0.743 15.225 1.00 93.94 295 ASP A CA 1
ATOM 2210 C C . ASP A 1 295 ? -1.798 0.183 14.788 1.00 93.94 295 ASP A C 1
ATOM 2212 O O . ASP A 1 295 ? -1.152 -0.054 13.765 1.00 93.94 295 ASP A O 1
ATOM 2216 N N . ALA A 1 296 ? -1.464 1.190 15.604 1.00 92.75 296 ALA A N 1
ATOM 2217 C CA . ALA A 1 296 ? -0.344 2.089 15.335 1.00 92.75 296 ALA A CA 1
ATOM 2218 C C . ALA A 1 296 ? 1.006 1.349 15.293 1.00 92.75 296 ALA A C 1
ATOM 2220 O O . ALA A 1 296 ? 1.843 1.634 14.430 1.00 92.75 296 ALA A O 1
ATOM 2221 N N . LEU A 1 297 ? 1.222 0.385 16.197 1.00 94.25 297 LEU A N 1
ATOM 2222 C CA . LEU A 1 297 ? 2.400 -0.483 16.190 1.00 94.25 297 LEU A CA 1
ATOM 2223 C C . LEU A 1 297 ? 2.448 -1.338 14.920 1.00 94.25 297 LEU A C 1
ATOM 2225 O O . LEU A 1 297 ? 3.491 -1.390 14.271 1.00 94.25 297 LEU A O 1
ATOM 2229 N N . THR A 1 298 ? 1.329 -1.969 14.557 1.00 95.38 298 THR A N 1
ATOM 2230 C CA . THR A 1 298 ? 1.206 -2.811 13.359 1.00 95.38 298 THR A CA 1
ATOM 2231 C C . THR A 1 298 ? 1.529 -2.009 12.108 1.00 95.38 298 THR A C 1
ATOM 2233 O O . THR A 1 298 ? 2.392 -2.392 11.324 1.00 95.38 298 THR A O 1
ATOM 2236 N N . ASN A 1 299 ? 0.900 -0.847 11.955 1.00 92.38 299 ASN A N 1
ATOM 2237 C CA . ASN A 1 299 ? 1.095 0.043 10.820 1.00 92.38 299 ASN A CA 1
ATOM 2238 C C . ASN A 1 299 ? 2.565 0.480 10.691 1.00 92.38 299 ASN A C 1
ATOM 2240 O O . ASN A 1 299 ? 3.170 0.376 9.620 1.00 92.38 299 ASN A O 1
ATOM 2244 N N . ARG A 1 300 ? 3.187 0.886 11.806 1.00 93.50 300 ARG A N 1
ATOM 2245 C CA . ARG A 1 300 ? 4.609 1.241 11.825 1.00 93.50 300 ARG A CA 1
ATOM 2246 C C . ARG A 1 300 ? 5.505 0.057 11.458 1.00 93.50 300 ARG A C 1
ATOM 2248 O O . ARG A 1 300 ? 6.405 0.221 10.638 1.00 93.50 300 ARG A O 1
ATOM 2255 N N . PHE A 1 301 ? 5.259 -1.115 12.039 1.00 94.69 301 PHE A N 1
ATOM 2256 C CA . PHE A 1 301 ? 6.029 -2.326 11.769 1.00 94.69 301 PHE A CA 1
ATOM 2257 C C . PHE A 1 301 ? 5.944 -2.729 10.293 1.00 94.69 301 PHE A C 1
ATOM 2259 O O . PHE A 1 301 ? 6.975 -2.913 9.652 1.00 94.69 301 PHE A O 1
ATOM 2266 N N . VAL A 1 302 ? 4.730 -2.810 9.739 1.00 95.06 302 VAL A N 1
ATOM 2267 C CA . VAL A 1 302 ? 4.492 -3.157 8.330 1.00 95.06 302 VAL A CA 1
ATOM 2268 C C . VAL A 1 302 ? 5.202 -2.168 7.409 1.00 95.06 302 VAL A C 1
ATOM 2270 O O . VAL A 1 302 ? 5.923 -2.590 6.508 1.00 95.06 302 VAL A O 1
ATOM 2273 N N . SER A 1 303 ? 5.066 -0.865 7.668 1.00 91.31 303 SER A N 1
ATOM 2274 C CA . SER A 1 303 ? 5.707 0.185 6.871 1.00 91.31 303 SER A CA 1
ATOM 2275 C C . SER A 1 303 ? 7.237 0.085 6.888 1.00 91.31 303 SER A C 1
ATOM 2277 O O . SER A 1 303 ? 7.860 0.012 5.827 1.00 91.31 303 SER A O 1
ATOM 2279 N N . GLU A 1 304 ? 7.856 0.015 8.072 1.00 92.94 304 GLU A N 1
ATOM 2280 C CA . GLU A 1 304 ? 9.319 -0.026 8.207 1.00 92.94 304 GLU A CA 1
ATOM 2281 C C . GLU A 1 304 ? 9.915 -1.326 7.639 1.00 92.94 304 GLU A C 1
ATOM 2283 O O . GLU A 1 304 ? 10.919 -1.289 6.923 1.00 92.94 304 GLU A O 1
ATOM 2288 N N . ILE A 1 305 ? 9.286 -2.477 7.899 1.00 94.12 305 ILE A N 1
ATOM 2289 C CA . ILE A 1 305 ? 9.761 -3.778 7.410 1.00 94.12 305 ILE A CA 1
ATOM 2290 C C . ILE A 1 305 ? 9.587 -3.906 5.897 1.00 94.12 305 ILE A C 1
ATOM 2292 O O . ILE A 1 305 ? 10.508 -4.367 5.220 1.00 94.12 305 ILE A O 1
ATOM 2296 N N . ASN A 1 306 ? 8.455 -3.468 5.340 1.00 94.00 306 ASN A N 1
ATOM 2297 C CA . ASN A 1 306 ? 8.266 -3.454 3.890 1.00 94.00 306 ASN A CA 1
ATOM 2298 C C . ASN A 1 306 ? 9.267 -2.508 3.218 1.00 94.00 306 ASN A C 1
ATOM 2300 O O . ASN A 1 306 ? 9.884 -2.888 2.223 1.00 94.00 306 ASN A O 1
ATOM 2304 N N . ALA A 1 307 ? 9.488 -1.310 3.768 1.00 90.38 307 ALA A N 1
ATOM 2305 C CA . ALA A 1 307 ? 10.480 -0.375 3.242 1.00 90.38 307 ALA A CA 1
ATOM 2306 C C . ALA A 1 307 ? 11.895 -0.982 3.242 1.00 90.38 307 ALA A C 1
ATOM 2308 O O . ALA A 1 307 ? 12.598 -0.910 2.235 1.00 90.38 307 ALA A O 1
ATOM 2309 N N . ALA A 1 308 ? 12.295 -1.648 4.329 1.00 90.44 308 ALA A N 1
ATOM 2310 C CA . ALA A 1 308 ? 13.587 -2.327 4.405 1.00 90.44 308 ALA A CA 1
ATOM 2311 C C . ALA A 1 308 ? 13.703 -3.491 3.405 1.00 90.44 308 ALA A C 1
ATOM 2313 O O . ALA A 1 308 ? 14.731 -3.646 2.749 1.00 90.44 308 ALA A O 1
ATOM 2314 N N . HIS A 1 309 ? 12.652 -4.298 3.258 1.00 92.25 309 HIS A N 1
ATOM 2315 C CA . HIS A 1 309 ? 12.674 -5.476 2.393 1.00 92.25 309 HIS A CA 1
ATOM 2316 C C . HIS A 1 309 ? 12.641 -5.121 0.901 1.00 92.25 309 HIS A C 1
ATOM 2318 O O . HIS A 1 309 ? 13.380 -5.704 0.112 1.00 92.25 309 HIS A O 1
ATOM 2324 N N . THR A 1 310 ? 11.844 -4.125 0.507 1.00 90.50 310 THR A N 1
ATOM 2325 C CA . THR A 1 310 ? 11.784 -3.637 -0.885 1.00 90.50 310 THR A CA 1
ATOM 2326 C C . THR A 1 310 ? 13.088 -2.988 -1.361 1.00 90.50 310 THR A C 1
ATOM 2328 O O . THR A 1 310 ? 13.343 -2.930 -2.562 1.00 90.50 310 THR A O 1
ATOM 2331 N N . ALA A 1 311 ? 13.952 -2.547 -0.439 1.00 87.56 311 ALA A N 1
ATOM 2332 C CA . ALA A 1 311 ? 15.286 -2.038 -0.757 1.00 87.56 311 ALA A CA 1
ATOM 2333 C C . ALA A 1 311 ? 16.325 -3.146 -1.038 1.00 87.56 311 ALA A C 1
ATOM 2335 O O . ALA A 1 311 ? 17.418 -2.854 -1.537 1.00 87.56 311 ALA A O 1
ATOM 2336 N N . GLY A 1 312 ? 16.012 -4.401 -0.705 1.00 89.00 312 GLY A N 1
ATOM 2337 C CA . GLY A 1 312 ? 16.892 -5.547 -0.912 1.00 89.00 312 GLY A CA 1
ATOM 2338 C C . GLY A 1 312 ? 16.616 -6.315 -2.208 1.00 89.00 312 GLY A C 1
ATOM 2339 O O . GLY A 1 312 ? 15.658 -6.050 -2.933 1.00 89.00 312 GLY A O 1
ATOM 2340 N N . ILE A 1 313 ? 17.456 -7.317 -2.464 1.00 90.62 313 ILE A N 1
ATOM 2341 C CA . ILE A 1 313 ? 17.289 -8.313 -3.526 1.00 90.62 313 ILE A CA 1
ATOM 2342 C C . ILE A 1 313 ? 17.116 -9.712 -2.931 1.00 90.62 313 ILE A C 1
ATOM 2344 O O . ILE A 1 313 ? 17.700 -10.054 -1.891 1.00 90.62 313 ILE A O 1
ATOM 2348 N N . ASP A 1 314 ? 16.278 -10.506 -3.584 1.00 91.69 314 ASP A N 1
ATOM 2349 C CA . ASP A 1 314 ? 15.931 -11.863 -3.190 1.00 91.69 314 ASP A CA 1
ATOM 2350 C C . ASP A 1 314 ? 16.982 -12.901 -3.632 1.00 91.69 314 ASP A C 1
ATOM 2352 O O . ASP A 1 314 ? 18.059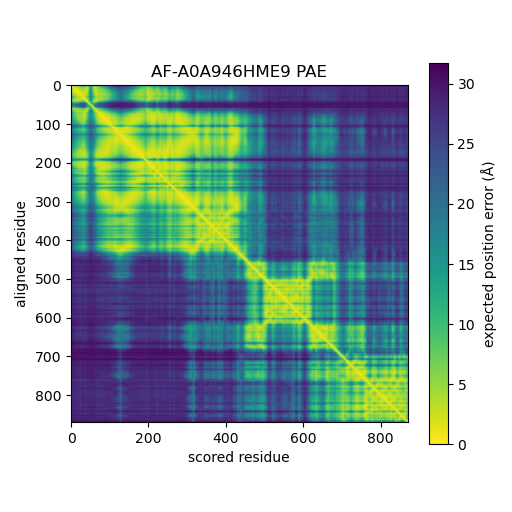 -12.561 -4.122 1.00 91.69 314 ASP A O 1
ATOM 2356 N N . PHE A 1 315 ? 16.709 -14.190 -3.406 1.00 88.69 315 PHE A N 1
ATOM 2357 C CA . PHE A 1 315 ? 17.635 -15.266 -3.782 1.00 88.69 315 PHE A CA 1
ATOM 2358 C C . PHE A 1 315 ? 17.834 -15.397 -5.305 1.00 88.69 315 PHE A C 1
ATOM 2360 O O . PHE A 1 315 ? 18.870 -15.893 -5.743 1.00 88.69 315 PHE A O 1
ATOM 2367 N N . ASP A 1 316 ? 16.843 -14.996 -6.103 1.00 88.38 316 ASP A N 1
ATOM 2368 C CA . ASP A 1 316 ? 16.873 -15.052 -7.568 1.00 88.38 316 ASP A CA 1
ATOM 2369 C C . ASP A 1 316 ? 17.528 -13.805 -8.190 1.00 88.38 316 ASP A C 1
ATOM 2371 O O . ASP A 1 316 ? 17.809 -13.797 -9.387 1.00 88.38 316 ASP A O 1
ATOM 2375 N N . GLY A 1 317 ? 17.811 -12.778 -7.382 1.00 86.25 317 GLY A N 1
ATOM 2376 C CA . GLY A 1 317 ? 18.306 -11.482 -7.842 1.00 86.25 317 GLY A CA 1
ATOM 2377 C C . GLY A 1 317 ? 17.194 -10.507 -8.241 1.00 86.25 317 GLY A C 1
ATOM 2378 O O . GLY A 1 317 ? 17.498 -9.439 -8.771 1.00 86.25 317 GLY A O 1
ATOM 2379 N N . ASP A 1 318 ? 15.929 -10.840 -7.970 1.00 88.75 318 ASP A N 1
ATOM 2380 C CA . ASP A 1 318 ? 14.805 -9.923 -8.151 1.00 88.75 318 ASP A CA 1
ATOM 2381 C C . ASP A 1 318 ? 14.733 -8.937 -6.972 1.00 88.75 318 ASP A C 1
ATOM 2383 O O . ASP A 1 318 ? 15.139 -9.248 -5.849 1.00 88.75 318 ASP A O 1
ATOM 2387 N N . LEU A 1 319 ? 14.171 -7.746 -7.198 1.00 87.31 319 LEU A N 1
ATOM 2388 C CA . LEU A 1 319 ? 13.893 -6.795 -6.116 1.00 87.31 319 LEU A CA 1
ATOM 2389 C C . LEU A 1 319 ? 12.885 -7.373 -5.114 1.00 87.31 319 LEU A C 1
ATOM 2391 O O . LEU A 1 319 ? 11.898 -8.016 -5.493 1.00 87.31 319 LEU A O 1
ATOM 2395 N N . GLY A 1 320 ? 13.114 -7.091 -3.832 1.00 88.38 320 GLY A N 1
ATOM 2396 C CA . GLY A 1 320 ? 12.201 -7.456 -2.759 1.00 88.38 320 GLY A CA 1
ATOM 2397 C C . GLY A 1 320 ? 10.809 -6.861 -2.962 1.00 88.38 320 GLY A C 1
ATOM 2398 O O . GLY A 1 320 ? 10.652 -5.711 -3.366 1.00 88.38 320 GLY A O 1
ATOM 2399 N N . LYS A 1 321 ? 9.783 -7.660 -2.665 1.00 90.81 321 LYS A N 1
ATOM 2400 C CA . LYS A 1 321 ? 8.379 -7.221 -2.620 1.00 90.81 321 LYS A CA 1
ATOM 2401 C C . LYS A 1 321 ? 7.952 -6.956 -1.183 1.00 90.81 321 LYS A C 1
ATOM 2403 O O . LYS A 1 321 ? 8.706 -7.214 -0.256 1.00 90.81 321 LYS A O 1
ATOM 2408 N N . GLU A 1 322 ? 6.753 -6.458 -0.968 1.00 92.06 322 GLU A N 1
ATOM 2409 C CA . GLU A 1 322 ? 6.219 -6.217 0.365 1.00 92.06 322 GLU A CA 1
ATOM 2410 C C . GLU A 1 322 ? 6.046 -7.543 1.137 1.00 92.06 322 GLU A C 1
ATOM 2412 O O . GLU A 1 322 ? 5.628 -8.561 0.577 1.00 92.06 322 GLU A O 1
ATOM 2417 N N . LEU A 1 323 ? 6.419 -7.551 2.421 1.00 93.56 323 LEU A N 1
ATOM 2418 C CA . LEU A 1 323 ? 6.349 -8.724 3.300 1.00 93.56 323 LEU A CA 1
ATOM 2419 C C . LEU A 1 323 ? 4.986 -8.853 3.970 1.00 93.56 323 LEU A C 1
ATOM 2421 O O . LEU A 1 323 ? 4.478 -9.964 4.111 1.00 93.56 323 LEU A O 1
ATOM 2425 N N . PHE A 1 324 ? 4.418 -7.727 4.393 1.00 95.75 324 PHE A N 1
ATOM 2426 C CA . PHE A 1 324 ? 3.183 -7.671 5.161 1.00 95.75 324 PHE A CA 1
ATOM 2427 C C . PHE A 1 324 ? 2.184 -6.690 4.551 1.00 95.75 324 PHE A C 1
ATOM 2429 O O . PHE A 1 324 ? 2.568 -5.787 3.810 1.00 95.75 324 PHE A O 1
ATOM 2436 N N . THR A 1 325 ? 0.909 -6.838 4.893 1.00 94.94 325 THR A N 1
ATOM 2437 C CA . THR A 1 325 ? -0.128 -5.830 4.643 1.00 94.94 325 THR A CA 1
ATOM 2438 C C . THR A 1 325 ? -1.108 -5.785 5.805 1.00 94.94 325 THR A C 1
ATOM 2440 O O . THR A 1 325 ? -1.303 -6.809 6.460 1.00 94.94 325 THR A O 1
ATOM 2443 N N . ALA A 1 326 ? -1.683 -4.618 6.087 1.00 93.44 326 ALA A N 1
ATOM 2444 C CA . ALA A 1 326 ? -2.619 -4.427 7.198 1.00 93.44 326 ALA A CA 1
ATOM 2445 C C . ALA A 1 326 ? -3.657 -3.312 6.946 1.00 93.44 326 ALA A C 1
ATOM 2447 O O . ALA A 1 326 ? -4.768 -3.333 7.493 1.00 93.44 326 ALA A O 1
ATOM 2448 N N . ARG A 1 327 ? -3.312 -2.316 6.126 1.00 90.25 327 ARG A N 1
ATOM 2449 C CA . ARG A 1 327 ? -4.139 -1.137 5.871 1.00 90.25 327 ARG A CA 1
ATOM 2450 C C . ARG A 1 327 ? -5.289 -1.442 4.911 1.00 90.25 327 ARG A C 1
ATOM 2452 O O . ARG A 1 327 ? -5.118 -2.135 3.916 1.00 90.25 327 ARG A O 1
ATOM 2459 N N . ALA A 1 328 ? -6.445 -0.855 5.207 1.00 89.12 328 ALA A N 1
ATOM 2460 C CA . ALA A 1 328 ? -7.630 -0.851 4.356 1.00 89.12 328 ALA A CA 1
ATOM 2461 C C . ALA A 1 328 ? -8.254 0.551 4.361 1.00 89.12 328 ALA A C 1
ATOM 2463 O O . ALA A 1 328 ? -8.080 1.306 5.325 1.00 89.12 328 ALA A O 1
ATOM 2464 N N . PHE A 1 329 ? -8.993 0.893 3.308 1.00 89.50 329 PHE A N 1
ATOM 2465 C CA . PHE A 1 329 ? -9.617 2.206 3.163 1.00 89.50 329 PHE A CA 1
ATOM 2466 C C . PHE A 1 329 ? -11.142 2.132 3.142 1.00 89.50 329 PHE A C 1
ATOM 2468 O O . PHE A 1 329 ? -11.737 1.223 2.566 1.00 89.50 329 PHE A O 1
ATOM 2475 N N . SER A 1 33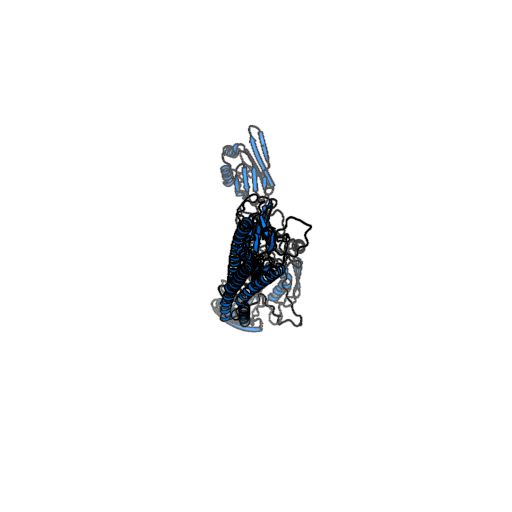0 ? -11.777 3.146 3.725 1.00 89.81 330 SER A N 1
ATOM 2476 C CA . SER A 1 330 ? -13.195 3.430 3.545 1.00 89.81 330 SER A CA 1
ATOM 2477 C C . SER A 1 330 ? -13.372 4.657 2.651 1.00 89.81 330 SER A C 1
ATOM 2479 O O . SER A 1 330 ? -12.563 5.591 2.660 1.00 89.81 330 SER A O 1
ATOM 2481 N N . LEU A 1 331 ? -14.426 4.634 1.834 1.00 91.56 331 LEU A N 1
ATOM 2482 C CA . LEU A 1 331 ? -14.780 5.733 0.943 1.00 91.56 331 LEU A CA 1
ATOM 2483 C C . LEU A 1 331 ? -15.957 6.521 1.512 1.00 91.56 331 LEU A C 1
ATOM 2485 O O . LEU A 1 331 ? -17.047 5.986 1.712 1.00 91.56 331 LEU A O 1
ATOM 2489 N N . GLU A 1 332 ? -15.759 7.822 1.679 1.00 91.12 332 GLU A N 1
ATOM 2490 C CA . GLU A 1 332 ? -16.780 8.766 2.115 1.00 91.12 332 GLU A CA 1
ATOM 2491 C C . GLU A 1 332 ? -17.098 9.749 0.984 1.00 91.12 332 GLU A C 1
ATOM 2493 O O . GLU A 1 332 ? -16.327 10.661 0.680 1.00 91.12 332 GLU A O 1
ATOM 2498 N N . GLN A 1 333 ? -18.253 9.583 0.338 1.00 92.00 333 GLN A N 1
ATOM 2499 C CA . GLN A 1 333 ? -18.700 10.508 -0.707 1.00 92.00 333 GLN A CA 1
ATOM 2500 C C . GLN A 1 333 ? -19.279 11.791 -0.095 1.00 92.00 333 GLN A C 1
ATOM 2502 O O . GLN A 1 333 ? -20.049 11.742 0.871 1.00 92.00 333 GLN A O 1
ATOM 2507 N N . ALA A 1 334 ? -18.961 12.953 -0.673 1.00 90.31 334 ALA A N 1
ATOM 2508 C CA . ALA A 1 334 ? -19.509 14.214 -0.194 1.00 90.31 334 ALA A CA 1
ATOM 2509 C C . ALA A 1 334 ? -21.021 14.302 -0.465 1.00 90.31 334 ALA A C 1
ATOM 2511 O O . ALA A 1 334 ? -21.503 14.056 -1.570 1.00 90.31 334 ALA A O 1
ATOM 2512 N N . LYS A 1 335 ? -21.793 14.739 0.540 1.00 89.25 335 LYS A N 1
ATOM 2513 C CA . LYS A 1 335 ? -23.255 14.934 0.414 1.00 89.25 335 LYS A CA 1
ATOM 2514 C C . LYS A 1 335 ? -23.644 16.024 -0.594 1.00 89.25 335 LYS A C 1
ATOM 2516 O O . LYS A 1 335 ? -24.815 16.145 -0.933 1.00 89.25 335 LYS A O 1
ATOM 2521 N N . THR A 1 336 ? -22.680 16.841 -1.011 1.00 88.56 336 THR A N 1
ATOM 2522 C CA . THR A 1 336 ? -22.828 17.911 -2.003 1.00 88.56 336 THR A CA 1
ATOM 2523 C C . THR A 1 336 ? -22.643 17.434 -3.440 1.00 88.56 336 THR A C 1
ATOM 2525 O O . THR A 1 336 ? -22.835 18.241 -4.347 1.00 88.56 336 THR A O 1
ATOM 2528 N N . ASN A 1 337 ? -22.277 16.166 -3.657 1.00 89.19 337 ASN A N 1
ATOM 2529 C CA . ASN A 1 337 ? -22.097 15.623 -4.998 1.00 89.19 337 ASN A CA 1
ATOM 2530 C C . ASN A 1 337 ? -23.389 15.700 -5.807 1.00 89.19 337 ASN A C 1
ATOM 2532 O O . ASN A 1 337 ? -24.497 15.533 -5.291 1.00 89.19 337 ASN A O 1
ATOM 2536 N N . SER A 1 338 ? -23.229 15.926 -7.106 1.00 85.50 338 SER A N 1
ATOM 2537 C CA . SER A 1 338 ? -24.335 16.033 -8.053 1.00 85.50 338 SER A CA 1
ATOM 2538 C C . SER A 1 338 ? -25.108 14.720 -8.228 1.00 85.50 338 SER A C 1
ATOM 2540 O O . SER A 1 338 ? -26.292 14.737 -8.568 1.00 85.50 338 SER A O 1
ATOM 2542 N N . GLN A 1 339 ? -24.446 13.591 -7.972 1.00 86.75 339 GLN A N 1
ATOM 2543 C CA . GLN A 1 339 ? -24.988 12.237 -8.009 1.00 86.75 339 GLN A CA 1
ATOM 2544 C C . GLN A 1 339 ? -24.156 11.302 -7.119 1.00 86.75 339 GLN A C 1
ATOM 2546 O O . GLN A 1 339 ? -23.069 11.662 -6.668 1.00 86.75 339 GLN A O 1
ATOM 2551 N N . VAL A 1 340 ? -24.657 10.086 -6.892 1.00 87.62 340 VAL A N 1
ATOM 2552 C CA . VAL A 1 340 ? -23.858 9.017 -6.279 1.00 87.62 340 VAL A CA 1
ATOM 2553 C C . VAL A 1 340 ? -22.820 8.556 -7.296 1.00 87.62 340 VAL A C 1
ATOM 2555 O O . VAL A 1 340 ? -23.172 8.217 -8.427 1.00 87.62 340 VAL A O 1
ATOM 2558 N N . LEU A 1 341 ? -21.553 8.568 -6.899 1.00 88.12 341 LEU A N 1
ATOM 2559 C CA . LEU A 1 341 ? -20.445 8.130 -7.737 1.00 88.12 341 LEU A CA 1
ATOM 2560 C C . LEU A 1 341 ? -20.289 6.611 -7.619 1.00 88.12 341 LEU A C 1
ATOM 2562 O O . LEU A 1 341 ? -20.315 6.074 -6.508 1.00 88.12 341 LEU A O 1
ATOM 2566 N N . ASP A 1 342 ? -20.112 5.933 -8.753 1.00 89.44 342 ASP A N 1
ATOM 2567 C CA . ASP A 1 342 ? -19.689 4.530 -8.778 1.00 89.44 342 ASP A CA 1
ATOM 2568 C C . ASP A 1 342 ? -18.161 4.487 -8.757 1.00 89.44 342 ASP A C 1
ATOM 2570 O O . ASP A 1 342 ? -17.508 4.865 -9.738 1.00 89.44 342 ASP A O 1
ATOM 2574 N N . ILE A 1 343 ? -17.610 4.105 -7.605 1.00 89.81 343 ILE A N 1
ATOM 2575 C CA . ILE A 1 343 ? -16.176 4.122 -7.325 1.00 89.81 343 ILE A CA 1
ATOM 2576 C C . ILE A 1 343 ? -15.740 2.695 -7.010 1.00 89.81 343 ILE A C 1
ATOM 2578 O O . ILE A 1 343 ? -16.230 2.087 -6.060 1.00 89.81 343 ILE A O 1
ATOM 2582 N N . ASN A 1 344 ? -14.787 2.189 -7.786 1.00 90.00 344 ASN A N 1
ATOM 2583 C CA . ASN A 1 344 ? -14.131 0.914 -7.546 1.00 90.00 344 ASN A CA 1
ATOM 2584 C C . ASN A 1 344 ? -12.681 1.156 -7.117 1.00 90.00 344 ASN A C 1
ATOM 2586 O O . ASN A 1 344 ? -11.970 1.946 -7.735 1.00 90.00 344 ASN A O 1
ATOM 2590 N N . VAL A 1 345 ? -12.238 0.472 -6.069 1.00 89.31 345 VAL A N 1
ATOM 2591 C CA . VAL A 1 345 ? -10.888 0.614 -5.519 1.00 89.31 345 VAL A CA 1
ATOM 2592 C C . VAL A 1 345 ? -10.163 -0.704 -5.726 1.00 89.31 345 VAL A C 1
ATOM 2594 O O . VAL A 1 345 ? -10.532 -1.719 -5.142 1.00 89.31 345 VAL A O 1
ATOM 2597 N N . LEU A 1 346 ? -9.155 -0.704 -6.596 1.00 87.69 346 LEU A N 1
ATOM 2598 C CA . LEU A 1 346 ? -8.268 -1.845 -6.768 1.00 87.69 346 LEU A CA 1
ATOM 2599 C C . LEU A 1 346 ? -7.054 -1.648 -5.874 1.00 87.69 346 LEU A C 1
ATOM 2601 O O . LEU A 1 346 ? -6.239 -0.749 -6.084 1.00 87.69 346 LEU A O 1
ATOM 2605 N N . GLU A 1 347 ? -6.945 -2.508 -4.877 1.00 88.06 347 GLU A N 1
ATOM 2606 C CA . GLU A 1 347 ? -5.890 -2.464 -3.879 1.00 88.06 347 GLU A CA 1
ATOM 2607 C C . GLU A 1 347 ? -4.765 -3.425 -4.264 1.00 88.06 347 GLU A C 1
ATOM 2609 O O . GLU A 1 347 ? -5.009 -4.555 -4.697 1.00 88.06 347 GLU A O 1
ATOM 2614 N N . VAL A 1 348 ? -3.519 -2.983 -4.099 1.00 86.75 348 VAL A N 1
ATOM 2615 C CA . VAL A 1 348 ? -2.342 -3.843 -4.218 1.00 86.75 348 VAL A CA 1
ATOM 2616 C C . VAL A 1 348 ? -1.841 -4.145 -2.802 1.00 86.75 348 VAL A C 1
ATOM 2618 O O . VAL A 1 348 ? -1.292 -3.242 -2.159 1.00 86.75 348 VAL A O 1
ATOM 2621 N N . PRO A 1 349 ? -2.008 -5.388 -2.304 1.00 84.88 349 PRO A N 1
ATOM 2622 C CA . PRO A 1 349 ? -1.570 -5.769 -0.963 1.00 84.88 349 PRO A CA 1
ATOM 2623 C C . PRO A 1 349 ? -0.106 -5.398 -0.706 1.00 84.88 349 PRO A C 1
ATOM 2625 O O . PRO A 1 349 ? 0.758 -5.638 -1.550 1.00 84.88 349 PRO A O 1
ATOM 2628 N N . GLY A 1 350 ? 0.162 -4.795 0.451 1.00 83.56 350 GLY A N 1
ATOM 2629 C CA . GLY A 1 350 ? 1.481 -4.332 0.892 1.00 83.56 350 GLY A CA 1
ATOM 2630 C C . GLY A 1 350 ? 1.840 -2.911 0.447 1.00 83.56 350 GLY A C 1
ATOM 2631 O O . GLY A 1 350 ? 2.435 -2.158 1.218 1.00 83.56 350 GLY A O 1
ATOM 2632 N N . LYS A 1 351 ? 1.461 -2.507 -0.774 1.00 85.31 351 LYS A N 1
ATOM 2633 C CA . LYS A 1 351 ? 1.671 -1.128 -1.261 1.00 85.31 351 LYS A CA 1
ATOM 2634 C C . LYS A 1 351 ? 0.623 -0.157 -0.741 1.00 85.31 351 LYS A C 1
ATOM 2636 O O . LYS A 1 351 ? 0.924 1.011 -0.507 1.00 85.31 351 LYS A O 1
ATOM 2641 N N . ILE A 1 352 ? -0.592 -0.653 -0.516 1.00 87.44 352 ILE A N 1
ATOM 2642 C CA . ILE A 1 352 ? -1.683 0.083 0.129 1.00 87.44 352 ILE A CA 1
ATOM 2643 C C . ILE A 1 352 ? -1.268 0.701 1.477 1.00 87.44 352 ILE A C 1
ATOM 2645 O O . ILE A 1 352 ? -1.718 1.790 1.822 1.00 87.44 352 ILE A O 1
ATOM 2649 N N . ASP A 1 353 ? -0.347 0.066 2.204 1.00 86.75 353 ASP A N 1
ATOM 2650 C CA . ASP A 1 353 ? 0.132 0.508 3.516 1.00 86.75 353 ASP A CA 1
ATOM 2651 C C . ASP A 1 353 ? 0.965 1.807 3.470 1.00 86.75 353 ASP A C 1
ATOM 2653 O O . ASP A 1 353 ? 1.127 2.480 4.489 1.00 86.75 353 ASP A O 1
ATOM 2657 N N . GLN A 1 354 ? 1.464 2.203 2.294 1.00 84.56 354 GLN A N 1
ATOM 2658 C CA . GLN A 1 354 ? 2.195 3.464 2.090 1.00 84.56 354 GLN A CA 1
ATOM 2659 C C . GLN A 1 354 ? 1.290 4.607 1.616 1.00 84.56 354 GLN A C 1
ATOM 2661 O O . GLN A 1 354 ? 1.701 5.768 1.622 1.00 84.56 354 GLN A O 1
ATOM 2666 N N . VAL A 1 355 ? 0.055 4.296 1.221 1.00 86.69 355 VAL A N 1
ATOM 2667 C CA . VAL A 1 355 ? -0.893 5.276 0.693 1.00 86.69 355 VAL A CA 1
ATOM 2668 C C . VAL A 1 355 ? -1.444 6.117 1.853 1.00 86.69 355 VAL A C 1
ATOM 2670 O O . VAL A 1 355 ? -1.925 5.540 2.828 1.00 86.69 355 VAL A O 1
ATOM 2673 N N . PRO A 1 356 ? -1.358 7.459 1.819 1.00 88.94 356 PRO A N 1
ATOM 2674 C CA . PRO A 1 356 ? -1.963 8.312 2.840 1.00 88.94 356 PRO A CA 1
ATOM 2675 C C . PRO A 1 356 ? -3.470 8.496 2.605 1.00 88.94 356 PRO A C 1
ATOM 2677 O O . PRO A 1 356 ? -3.989 8.195 1.528 1.00 88.94 356 PRO A O 1
ATOM 2680 N N . ASP A 1 357 ? -4.158 9.055 3.601 1.00 90.81 357 ASP A N 1
ATOM 2681 C CA . ASP A 1 357 ? -5.520 9.563 3.427 1.00 90.81 357 ASP A CA 1
ATOM 2682 C C . ASP A 1 357 ? -5.564 10.591 2.291 1.00 90.81 357 ASP A C 1
ATOM 2684 O O . ASP A 1 357 ? -4.686 11.450 2.166 1.00 90.81 357 ASP A O 1
ATOM 2688 N N . ALA A 1 358 ? -6.609 10.527 1.469 1.00 92.69 358 ALA A N 1
ATOM 2689 C CA . ALA A 1 358 ? -6.720 11.377 0.293 1.00 92.69 358 ALA A CA 1
ATOM 2690 C C . ALA A 1 358 ? -8.139 11.907 0.089 1.00 92.69 358 ALA A C 1
ATOM 2692 O O . ALA A 1 358 ? -9.136 11.242 0.363 1.00 92.69 358 ALA A O 1
ATOM 2693 N N . THR A 1 359 ? -8.229 13.121 -0.442 1.00 93.38 359 THR A N 1
ATOM 2694 C CA . THR A 1 359 ? -9.473 13.757 -0.879 1.00 93.38 359 THR A CA 1
ATOM 2695 C C . THR A 1 359 ? -9.425 14.000 -2.378 1.00 93.38 359 THR A C 1
ATOM 2697 O O . THR A 1 359 ? -8.525 14.658 -2.898 1.00 93.38 359 THR A O 1
ATOM 2700 N N . PHE A 1 360 ? -10.398 13.453 -3.088 1.00 92.56 360 PHE A N 1
ATOM 2701 C CA . PHE A 1 360 ? -10.479 13.487 -4.538 1.00 92.56 360 PHE A CA 1
ATOM 2702 C C . PHE A 1 360 ? -11.474 14.554 -4.959 1.00 92.56 360 PHE A C 1
ATOM 2704 O O . PHE A 1 360 ? -12.598 14.584 -4.462 1.00 92.56 360 PHE A O 1
ATOM 2711 N N . HIS A 1 361 ? -11.063 15.411 -5.887 1.00 92.12 361 HIS A N 1
ATOM 2712 C CA . HIS A 1 361 ? -11.892 16.477 -6.439 1.00 92.12 361 HIS A CA 1
ATOM 2713 C C . HIS A 1 361 ? -11.888 16.391 -7.959 1.00 92.12 361 HIS A C 1
ATOM 2715 O O . HIS A 1 361 ? -10.820 16.296 -8.570 1.00 92.12 361 HIS A O 1
ATOM 2721 N N . TYR A 1 362 ? -13.067 16.445 -8.572 1.00 91.81 362 TYR A N 1
ATOM 2722 C CA . TYR A 1 362 ? -13.187 16.491 -10.022 1.00 91.81 362 TYR A CA 1
ATOM 2723 C C . TYR A 1 362 ? -13.158 17.934 -10.535 1.00 91.81 362 TYR A C 1
ATOM 2725 O O . TYR A 1 362 ? -13.930 18.778 -10.070 1.00 91.81 362 TYR A O 1
ATOM 2733 N N . SER A 1 363 ? -12.294 18.203 -11.519 1.00 88.94 363 SER A N 1
ATOM 2734 C CA . SER A 1 363 ? -12.222 19.489 -12.216 1.00 88.94 363 SER A CA 1
ATOM 2735 C C . SER A 1 363 ? -12.665 19.357 -13.670 1.00 88.94 363 SER A C 1
ATOM 2737 O O . SER A 1 363 ? -12.061 18.631 -14.464 1.00 88.94 363 SER A O 1
ATOM 2739 N N . ALA A 1 364 ? -13.684 20.122 -14.058 1.00 85.88 364 ALA A N 1
ATOM 2740 C CA . ALA A 1 364 ? -14.149 20.171 -15.442 1.00 85.88 364 ALA A CA 1
ATOM 2741 C C . ALA A 1 364 ? -13.181 20.909 -16.380 1.00 85.88 364 ALA A C 1
ATOM 2743 O O . ALA A 1 364 ? -13.207 20.659 -17.582 1.00 85.88 364 ALA A O 1
ATOM 2744 N N . ALA A 1 365 ? -12.311 21.782 -15.855 1.00 83.75 365 ALA A N 1
ATOM 2745 C CA . ALA A 1 365 ? -11.328 22.508 -16.662 1.00 83.75 365 ALA A CA 1
ATOM 2746 C C . ALA A 1 365 ? -10.258 21.575 -17.252 1.00 83.75 365 ALA A C 1
ATOM 2748 O O . ALA A 1 365 ? -9.853 21.745 -18.400 1.00 83.75 365 ALA A O 1
ATOM 2749 N N . THR A 1 366 ? -9.824 20.577 -16.478 1.00 80.00 366 THR A N 1
ATOM 2750 C CA . THR A 1 366 ? -8.826 19.575 -16.890 1.00 80.00 366 THR A CA 1
ATOM 2751 C C . THR A 1 366 ? -9.448 18.228 -17.265 1.00 80.00 366 THR A C 1
ATOM 2753 O O . THR A 1 366 ? -8.742 17.350 -17.761 1.00 80.00 366 THR A O 1
ATOM 2756 N N . ALA A 1 367 ? -10.762 18.067 -17.060 1.00 84.00 367 ALA A N 1
ATOM 2757 C CA . ALA A 1 367 ? -11.496 16.809 -17.211 1.00 84.00 367 ALA A CA 1
ATOM 2758 C C . ALA A 1 367 ? -10.832 15.647 -16.445 1.00 84.00 367 ALA A C 1
ATOM 2760 O O . ALA A 1 367 ? -10.721 14.533 -16.964 1.00 84.00 367 ALA A O 1
ATOM 2761 N N . SER A 1 368 ? -10.351 15.929 -15.230 1.00 86.56 368 SER A N 1
ATOM 2762 C CA . SER A 1 368 ? -9.599 14.989 -14.396 1.00 86.56 368 SER A CA 1
ATOM 2763 C C . SER A 1 368 ? -10.001 15.060 -12.924 1.00 86.56 368 SER A C 1
ATOM 2765 O O . SER A 1 368 ? -10.392 16.107 -12.403 1.00 86.56 368 SER A O 1
ATOM 2767 N N . TRP A 1 369 ? -9.858 13.927 -12.249 1.00 88.56 369 TRP A N 1
ATOM 2768 C CA . TRP A 1 369 ? -9.815 13.804 -10.802 1.00 88.56 369 TRP A CA 1
ATOM 2769 C C . TRP A 1 369 ? -8.424 14.137 -10.287 1.00 88.56 369 TRP A C 1
ATOM 2771 O O . TRP A 1 369 ? -7.431 13.637 -10.813 1.00 88.56 369 TRP A O 1
ATOM 2781 N N . ASN A 1 370 ? -8.371 14.935 -9.228 1.00 89.69 370 ASN A N 1
ATOM 2782 C CA . ASN A 1 370 ? -7.150 15.306 -8.528 1.00 89.69 370 ASN A CA 1
ATOM 2783 C C . ASN A 1 370 ? -7.255 14.836 -7.073 1.00 89.69 370 ASN A C 1
ATOM 2785 O O . ASN A 1 370 ? -8.203 15.201 -6.373 1.00 89.69 370 ASN A O 1
ATOM 2789 N N . ALA A 1 371 ? -6.300 14.022 -6.630 1.00 91.00 371 ALA A N 1
ATOM 2790 C CA . ALA A 1 371 ? -6.205 13.513 -5.268 1.00 91.00 371 ALA A CA 1
ATOM 2791 C C . ALA A 1 371 ? -5.278 14.404 -4.436 1.00 91.00 371 ALA A C 1
ATOM 2793 O O . ALA A 1 371 ? -4.135 14.645 -4.827 1.00 91.00 371 ALA A O 1
ATOM 2794 N N . TYR A 1 372 ? -5.750 14.867 -3.284 1.00 90.69 372 TYR A N 1
ATOM 2795 C CA . TYR A 1 372 ? -5.002 15.721 -2.367 1.00 90.69 372 TYR A CA 1
ATOM 2796 C C . TYR A 1 372 ? -4.864 15.069 -0.994 1.00 90.69 372 TYR A C 1
ATOM 2798 O O . TYR A 1 372 ? -5.835 14.530 -0.466 1.00 90.69 372 TYR A O 1
ATOM 2806 N N . ASP A 1 373 ? -3.682 15.181 -0.398 1.00 89.62 373 ASP A N 1
ATOM 2807 C CA . ASP A 1 373 ? -3.451 14.872 1.018 1.00 89.62 373 ASP A CA 1
ATOM 2808 C C . ASP A 1 373 ? -4.174 15.886 1.934 1.00 89.62 373 ASP A C 1
ATOM 2810 O O . ASP A 1 373 ? -4.590 16.963 1.496 1.00 89.62 373 ASP A O 1
ATOM 2814 N N . LEU A 1 374 ? -4.250 15.591 3.233 1.00 83.62 374 LEU A N 1
ATOM 2815 C CA . LEU A 1 374 ? -4.769 16.452 4.302 1.00 83.62 374 LEU A CA 1
ATOM 2816 C C . LEU A 1 374 ? -4.139 17.859 4.319 1.00 83.62 374 LEU A C 1
ATOM 2818 O O . LEU A 1 374 ? -4.772 18.813 4.769 1.00 83.62 374 LEU A O 1
ATOM 2822 N N . ASN A 1 375 ? -2.915 18.009 3.801 1.00 87.19 375 ASN A N 1
ATOM 2823 C CA . ASN A 1 375 ? -2.209 19.290 3.682 1.00 87.19 375 ASN A CA 1
ATOM 2824 C C . ASN A 1 375 ? -2.453 20.022 2.345 1.00 87.19 375 ASN A C 1
ATOM 2826 O O . ASN A 1 375 ? -1.712 20.946 2.010 1.00 87.19 375 ASN A O 1
ATOM 2830 N N . ASN A 1 376 ? -3.449 19.605 1.555 1.00 85.44 376 ASN A N 1
ATOM 2831 C CA . ASN A 1 376 ? -3.730 20.096 0.197 1.00 85.44 376 ASN A CA 1
ATOM 2832 C C . ASN A 1 376 ? -2.570 19.912 -0.803 1.00 85.44 376 ASN A C 1
ATOM 2834 O O . ASN A 1 376 ? -2.484 20.621 -1.807 1.00 85.44 376 ASN A O 1
ATOM 2838 N N . LYS A 1 377 ? -1.671 18.952 -0.561 1.00 87.06 377 LYS A N 1
ATOM 2839 C CA . LYS A 1 377 ? -0.632 18.561 -1.523 1.00 87.06 377 LYS A CA 1
ATOM 2840 C C . LYS A 1 377 ? -1.233 17.605 -2.553 1.00 87.06 377 LYS A C 1
ATOM 2842 O O . LYS A 1 377 ? -1.827 16.605 -2.162 1.00 87.06 377 LYS A O 1
ATOM 2847 N N . LEU A 1 378 ? -1.056 17.889 -3.845 1.00 86.19 378 LEU A N 1
ATOM 2848 C CA . LEU A 1 378 ? -1.472 16.986 -4.923 1.00 86.19 378 LEU A CA 1
ATOM 2849 C C . LEU A 1 378 ? -0.653 15.684 -4.861 1.00 86.19 378 LEU A C 1
ATOM 2851 O O . LEU A 1 378 ? 0.578 15.729 -4.882 1.00 86.19 378 LEU A O 1
ATOM 2855 N N . LEU A 1 379 ? -1.343 14.549 -4.770 1.00 85.88 379 LEU A N 1
ATOM 2856 C CA . LEU A 1 379 ? -0.766 13.203 -4.716 1.00 85.88 379 LEU A CA 1
ATOM 2857 C C . LEU A 1 379 ? -0.766 12.536 -6.092 1.00 85.88 379 LEU A C 1
ATOM 2859 O O . LEU A 1 379 ? 0.256 12.011 -6.522 1.00 85.88 379 LEU A O 1
ATOM 2863 N N . ALA A 1 380 ? -1.911 12.570 -6.771 1.00 85.19 380 ALA A N 1
ATOM 2864 C CA . ALA A 1 380 ? -2.130 11.908 -8.050 1.00 85.19 380 ALA A CA 1
ATOM 2865 C C . ALA A 1 380 ? -3.250 12.604 -8.833 1.00 85.19 380 ALA A C 1
ATOM 2867 O O . ALA A 1 380 ? -4.099 13.286 -8.253 1.00 85.19 380 ALA A O 1
ATOM 2868 N N . SER A 1 381 ? -3.278 12.412 -10.150 1.00 87.12 381 SER A N 1
ATOM 2869 C CA . SER A 1 381 ? -4.358 12.901 -11.010 1.00 87.12 381 SER A CA 1
ATOM 2870 C C . SER A 1 381 ? -4.655 11.919 -12.137 1.00 87.12 381 SER A C 1
ATOM 2872 O O . SER A 1 381 ? -3.728 11.311 -12.664 1.00 87.12 381 SER A O 1
ATOM 2874 N N . GLY A 1 382 ? -5.916 11.805 -12.551 1.00 82.06 382 GLY A N 1
ATOM 2875 C CA . GLY A 1 382 ? -6.320 10.936 -13.661 1.00 82.06 382 GLY A CA 1
ATOM 2876 C C . GLY A 1 382 ? -7.754 11.191 -14.125 1.00 82.06 382 GLY A C 1
ATOM 2877 O O . GLY A 1 382 ? -8.528 11.834 -13.426 1.00 82.06 382 GLY A O 1
ATOM 2878 N N . ARG A 1 383 ? -8.129 10.743 -15.331 1.00 80.62 383 ARG A N 1
ATOM 2879 C CA . ARG A 1 383 ? -9.463 11.029 -15.909 1.00 80.62 383 ARG A CA 1
ATOM 2880 C C . ARG A 1 383 ? -10.565 10.128 -15.351 1.00 80.62 383 ARG A C 1
ATOM 2882 O O . ARG A 1 383 ? -11.543 10.624 -14.808 1.00 80.62 383 ARG A O 1
ATOM 2889 N N . SER A 1 384 ? -10.399 8.816 -15.488 1.00 80.25 384 SER A N 1
ATOM 2890 C CA . SER A 1 384 ? -11.312 7.786 -14.961 1.00 80.25 384 SER A CA 1
ATOM 2891 C C . SER A 1 384 ? -10.624 6.835 -13.985 1.00 80.25 384 SER A C 1
ATOM 2893 O O . SER A 1 384 ? -11.296 6.160 -13.213 1.00 80.25 384 SER A O 1
ATOM 2895 N N . GLN A 1 385 ? -9.293 6.793 -14.008 1.00 86.56 385 GLN A N 1
ATOM 2896 C CA . GLN A 1 385 ? -8.464 5.966 -13.149 1.00 86.56 385 GLN A CA 1
ATOM 2897 C C . GLN A 1 385 ? -7.386 6.845 -12.518 1.00 86.56 385 GLN A C 1
ATOM 2899 O O . GLN A 1 385 ? -6.696 7.573 -13.229 1.00 86.56 385 GLN A O 1
ATOM 2904 N N . ILE A 1 386 ? -7.265 6.791 -11.196 1.00 86.81 386 ILE A N 1
ATOM 2905 C CA . ILE A 1 386 ? -6.279 7.527 -10.412 1.00 86.81 386 ILE A CA 1
ATOM 2906 C C . ILE A 1 386 ? -5.387 6.499 -9.725 1.00 86.81 386 ILE A C 1
ATOM 2908 O O . ILE A 1 386 ? -5.846 5.767 -8.850 1.00 86.81 386 ILE A O 1
ATOM 2912 N N . ASP A 1 387 ? -4.127 6.428 -10.141 1.00 86.19 387 ASP A N 1
ATOM 2913 C CA . ASP A 1 387 ? -3.118 5.579 -9.508 1.00 86.19 387 ASP A CA 1
ATOM 2914 C C . ASP A 1 387 ? -2.401 6.364 -8.405 1.00 86.19 387 ASP A C 1
ATOM 2916 O O . ASP A 1 387 ? -1.851 7.437 -8.657 1.00 86.19 387 ASP A O 1
ATOM 2920 N N . MET A 1 388 ? -2.421 5.835 -7.183 1.00 82.62 388 MET A N 1
ATOM 2921 C CA . MET A 1 388 ? -1.742 6.420 -6.026 1.00 82.62 388 MET A CA 1
ATOM 2922 C C . MET A 1 388 ? -0.564 5.576 -5.523 1.00 82.62 388 MET A C 1
ATOM 2924 O O . MET A 1 388 ? -0.167 5.707 -4.367 1.00 82.62 388 MET A O 1
ATOM 2928 N N . GLY A 1 389 ? -0.001 4.696 -6.357 1.00 74.38 389 GLY A N 1
ATOM 2929 C CA . GLY A 1 389 ? 1.205 3.936 -6.015 1.00 74.38 389 GLY A CA 1
ATOM 2930 C C . GLY A 1 389 ? 0.961 2.783 -5.037 1.00 74.38 389 GLY A C 1
ATOM 2931 O O . GLY A 1 389 ? 1.853 2.412 -4.283 1.00 74.38 389 GLY A O 1
ATOM 2932 N N . GLY A 1 390 ? -0.239 2.206 -5.054 1.00 81.00 390 GLY A N 1
ATOM 2933 C CA . GLY A 1 390 ? -0.643 1.101 -4.172 1.00 81.00 390 GLY A CA 1
ATOM 2934 C C . GLY A 1 390 ? -2.150 0.877 -4.134 1.00 81.00 390 GLY A C 1
ATOM 2935 O O . GLY A 1 390 ? -2.618 -0.215 -3.819 1.00 81.00 390 GLY A O 1
ATOM 2936 N N . VAL A 1 391 ? -2.898 1.901 -4.534 1.00 87.19 391 VAL A N 1
ATOM 2937 C CA . VAL A 1 391 ? -4.334 1.852 -4.766 1.00 87.19 391 VAL A CA 1
ATOM 2938 C C . VAL A 1 391 ? -4.627 2.509 -6.107 1.00 87.19 391 VAL A C 1
ATOM 2940 O O . VAL A 1 391 ? -4.117 3.590 -6.402 1.00 87.19 391 VAL A O 1
ATOM 2943 N N . ILE A 1 392 ? -5.462 1.855 -6.903 1.00 88.38 392 ILE A N 1
ATOM 2944 C CA . ILE A 1 392 ? -6.002 2.384 -8.145 1.00 88.38 392 ILE A CA 1
ATOM 2945 C C . ILE A 1 392 ? -7.484 2.662 -7.917 1.00 88.38 392 ILE A C 1
ATOM 2947 O O . ILE A 1 392 ? -8.284 1.741 -7.754 1.00 88.38 392 ILE A O 1
ATOM 2951 N N . VAL A 1 393 ? -7.857 3.937 -7.932 1.00 89.81 393 VAL A N 1
ATOM 2952 C CA . VAL A 1 393 ? -9.250 4.365 -7.796 1.00 89.81 393 VAL A CA 1
ATOM 2953 C C . VAL A 1 393 ? -9.845 4.558 -9.183 1.00 89.81 393 VAL A C 1
ATOM 2955 O O . VAL A 1 393 ? -9.362 5.374 -9.963 1.00 89.81 393 VAL A O 1
ATOM 2958 N N . GLN A 1 394 ? -10.893 3.808 -9.500 1.00 89.94 394 GLN A N 1
ATOM 2959 C CA . GLN A 1 394 ? -11.638 3.902 -10.749 1.00 89.94 394 GLN A CA 1
ATOM 2960 C C . GLN A 1 394 ? -12.994 4.548 -10.493 1.00 89.94 394 GLN A C 1
ATOM 2962 O O . GLN A 1 394 ? -13.756 4.087 -9.646 1.00 89.94 394 GLN A O 1
ATOM 2967 N N . VAL A 1 395 ? -13.307 5.598 -11.244 1.00 89.81 395 VAL A N 1
ATOM 2968 C CA . VAL A 1 395 ? -14.606 6.272 -11.200 1.00 89.81 395 VAL A CA 1
ATOM 2969 C C . VAL A 1 395 ? -15.324 6.010 -12.518 1.00 89.81 395 VAL A C 1
ATOM 2971 O O . VAL A 1 395 ? -14.930 6.526 -13.564 1.00 89.81 395 VAL A O 1
ATOM 2974 N N . ASN A 1 396 ? -16.382 5.200 -12.469 1.00 87.06 396 ASN A N 1
ATOM 2975 C CA . ASN A 1 396 ? -17.102 4.749 -13.666 1.00 87.06 396 ASN A CA 1
ATOM 2976 C C . ASN A 1 396 ? -18.212 5.722 -14.095 1.00 87.06 396 ASN A C 1
ATOM 2978 O O . ASN A 1 396 ? -18.690 5.681 -15.229 1.00 87.06 396 ASN A O 1
ATOM 2982 N N . THR A 1 397 ? -18.641 6.605 -13.193 1.00 85.88 397 THR A N 1
ATOM 2983 C CA . THR A 1 397 ? -19.664 7.624 -13.456 1.00 85.88 397 THR A CA 1
ATOM 2984 C C . THR A 1 397 ? -19.069 8.899 -14.047 1.00 85.88 397 THR A C 1
ATOM 2986 O O . THR A 1 397 ? -18.024 9.370 -13.603 1.00 85.88 397 THR A O 1
ATOM 2989 N N . LEU A 1 398 ? -19.785 9.523 -14.989 1.00 83.38 398 LEU A N 1
ATOM 2990 C CA . LEU A 1 398 ? -19.410 10.822 -15.552 1.00 83.38 398 LEU A CA 1
ATOM 2991 C C . LEU A 1 398 ? -19.592 11.933 -14.499 1.00 83.38 398 LEU A C 1
ATOM 2993 O O . LEU A 1 398 ? -20.719 12.351 -14.232 1.00 83.38 398 LEU A O 1
ATOM 2997 N N . ALA A 1 399 ? -18.496 12.378 -13.890 1.00 83.62 399 ALA A N 1
ATOM 2998 C CA . ALA A 1 399 ? -18.495 13.368 -12.814 1.00 83.62 399 ALA A CA 1
ATOM 2999 C C . ALA A 1 399 ? -18.716 14.806 -13.318 1.00 83.62 399 ALA A C 1
ATOM 3001 O O . ALA A 1 399 ? -18.441 15.133 -14.479 1.00 83.62 399 ALA A O 1
ATOM 3002 N N . ARG A 1 400 ? -19.223 15.678 -12.441 1.00 87.00 400 ARG A N 1
ATOM 3003 C CA . ARG A 1 400 ? -19.380 17.120 -12.681 1.00 87.00 400 ARG A CA 1
ATOM 3004 C C . ARG A 1 400 ? -18.425 17.922 -11.811 1.00 87.00 400 ARG A C 1
ATOM 3006 O O . ARG A 1 400 ? -17.955 17.449 -10.782 1.00 87.00 400 ARG A O 1
ATOM 3013 N N . ASP A 1 401 ? -18.129 19.141 -12.259 1.00 89.75 401 ASP A N 1
ATOM 3014 C CA . ASP A 1 401 ? -17.220 20.046 -11.550 1.00 89.75 401 ASP A CA 1
ATOM 3015 C C . ASP A 1 401 ? -17.640 20.210 -10.084 1.00 89.75 401 ASP A C 1
ATOM 3017 O O . ASP A 1 401 ? -18.803 20.509 -9.800 1.00 89.75 401 ASP A O 1
ATOM 3021 N N . GLY A 1 402 ? -16.696 19.993 -9.168 1.00 85.00 402 GLY A N 1
ATOM 3022 C CA . GLY A 1 402 ? -16.933 20.087 -7.727 1.00 85.00 402 GLY A CA 1
ATOM 3023 C C . GLY A 1 402 ? -17.427 18.806 -7.046 1.00 85.00 402 GLY A C 1
ATOM 3024 O O . GLY A 1 402 ? -17.554 18.817 -5.821 1.00 85.00 402 GLY A O 1
ATOM 3025 N N . ASP A 1 403 ? -17.661 17.709 -7.777 1.00 92.69 403 ASP A N 1
ATOM 3026 C CA . ASP A 1 403 ? -17.877 16.397 -7.155 1.00 92.69 403 ASP A CA 1
ATOM 3027 C C . ASP A 1 403 ? -16.605 15.960 -6.398 1.00 92.69 403 ASP A C 1
ATOM 3029 O O . ASP A 1 403 ? -15.481 16.108 -6.894 1.00 92.69 403 ASP A O 1
ATOM 3033 N N . SER A 1 404 ? -16.776 15.422 -5.187 1.00 92.81 404 SER A N 1
ATOM 3034 C CA . SER A 1 404 ? -15.669 14.995 -4.332 1.00 92.81 404 SER A CA 1
ATOM 3035 C C . SER A 1 404 ? -15.972 13.769 -3.470 1.00 92.81 404 SER A C 1
ATOM 3037 O O . SER A 1 404 ? -17.114 13.456 -3.120 1.00 92.81 404 SER A O 1
ATOM 3039 N N . PHE A 1 405 ? -14.920 13.042 -3.113 1.00 94.06 405 PHE A N 1
ATOM 3040 C CA . PHE A 1 405 ? -14.980 11.948 -2.146 1.00 94.06 405 PHE A CA 1
ATOM 3041 C C . PHE A 1 405 ? -13.669 11.865 -1.366 1.00 94.06 405 PHE A C 1
ATOM 3043 O O . PHE A 1 405 ? -12.616 12.279 -1.850 1.00 94.06 405 PHE A O 1
ATOM 3050 N N . ALA A 1 406 ? -13.731 11.356 -0.143 1.00 92.88 406 ALA A N 1
ATOM 3051 C CA . ALA A 1 406 ? -12.570 11.114 0.696 1.00 92.88 406 ALA A CA 1
ATOM 3052 C C . ALA A 1 406 ? -12.314 9.613 0.813 1.00 92.88 406 ALA A C 1
ATOM 3054 O O . ALA A 1 406 ? -13.245 8.817 0.896 1.00 92.88 406 ALA A O 1
ATOM 3055 N N . MET A 1 407 ? -11.042 9.247 0.835 1.00 92.69 407 MET A N 1
ATOM 3056 C CA . MET A 1 407 ? -10.560 7.912 1.138 1.00 92.69 407 MET A CA 1
ATOM 3057 C C . MET A 1 407 ? -9.812 7.994 2.469 1.00 92.69 407 MET A C 1
ATOM 3059 O O . MET A 1 407 ? -8.834 8.739 2.578 1.00 92.69 407 MET A O 1
ATOM 3063 N N . ARG A 1 408 ? -10.318 7.295 3.487 1.00 90.38 408 ARG A N 1
ATOM 3064 C CA . ARG A 1 408 ? -9.810 7.338 4.866 1.00 90.38 408 ARG A CA 1
ATOM 3065 C C . ARG A 1 408 ? -9.359 5.957 5.305 1.00 90.38 408 ARG A C 1
ATOM 3067 O O . ARG A 1 408 ? -10.081 4.980 5.091 1.00 90.38 408 ARG A O 1
ATOM 3074 N N . ALA A 1 409 ? -8.172 5.864 5.893 1.00 88.19 409 ALA A N 1
ATOM 3075 C CA . ALA A 1 409 ? -7.702 4.625 6.490 1.00 88.19 409 ALA A CA 1
ATOM 3076 C C . ALA A 1 409 ? -8.683 4.182 7.586 1.00 88.19 409 ALA A C 1
ATOM 3078 O O . ALA A 1 409 ? -9.172 4.994 8.372 1.00 88.19 409 ALA A O 1
ATOM 3079 N N . THR A 1 410 ? -9.008 2.893 7.599 1.00 87.50 410 THR A N 1
ATOM 3080 C CA . THR A 1 410 ? -9.900 2.295 8.602 1.00 87.50 410 THR A CA 1
ATOM 3081 C C . THR A 1 410 ? -9.064 1.677 9.718 1.00 87.50 410 THR A C 1
ATOM 3083 O O . THR A 1 410 ? -8.072 1.013 9.420 1.00 87.50 410 THR A O 1
ATOM 3086 N N . SER A 1 411 ? -9.478 1.842 10.977 1.00 85.50 411 SER A N 1
ATOM 3087 C CA . SER A 1 411 ? -8.856 1.177 12.135 1.00 85.50 411 SER A CA 1
ATOM 3088 C C . SER A 1 411 ? -8.946 -0.352 12.041 1.00 85.50 411 SER A C 1
ATOM 3090 O O . SER A 1 411 ? -9.684 -0.894 11.210 1.00 85.50 411 SER A O 1
ATOM 3092 N N . GLY A 1 412 ? -8.181 -1.076 12.854 1.00 88.12 412 GLY A N 1
ATOM 3093 C CA . GLY A 1 412 ? -8.097 -2.538 12.835 1.00 88.12 412 GLY A CA 1
ATOM 3094 C C . GLY A 1 412 ? -6.994 -3.084 11.928 1.00 88.12 412 GLY A C 1
ATOM 3095 O O . GLY A 1 412 ? -7.128 -4.172 11.370 1.00 88.12 412 GLY A O 1
ATOM 3096 N N . GLU A 1 413 ? -5.911 -2.339 11.718 1.00 93.12 413 GLU A N 1
ATOM 3097 C CA . GLU A 1 413 ? -4.714 -2.830 11.034 1.00 93.12 413 GLU A CA 1
ATOM 3098 C C . GLU A 1 413 ? -4.186 -4.121 11.671 1.00 93.12 413 GLU A C 1
ATOM 3100 O O . GLU A 1 413 ? -3.810 -5.050 10.957 1.00 93.12 413 GLU A O 1
ATOM 3105 N N . ALA A 1 414 ? -4.213 -4.219 13.001 1.00 93.88 414 ALA A N 1
ATOM 3106 C CA . ALA A 1 414 ? -3.732 -5.387 13.727 1.00 93.88 414 ALA A CA 1
ATOM 3107 C C . ALA A 1 414 ? -4.557 -6.653 13.468 1.00 93.88 414 ALA A C 1
ATOM 3109 O O . ALA A 1 414 ? -3.986 -7.736 13.482 1.00 93.88 414 ALA A O 1
ATOM 3110 N N . SER A 1 415 ? -5.867 -6.536 13.218 1.00 94.19 415 SER A N 1
ATOM 3111 C CA . SER A 1 415 ? -6.746 -7.684 12.933 1.00 94.19 415 SER A CA 1
ATOM 3112 C C . SER A 1 415 ? -6.701 -8.141 11.473 1.00 94.19 415 SER A C 1
ATOM 3114 O O . SER A 1 415 ? -7.124 -9.253 11.150 1.00 94.19 415 SER A O 1
ATOM 3116 N N . ARG A 1 416 ? -6.187 -7.286 10.583 1.00 94.06 416 ARG A N 1
ATOM 3117 C CA . ARG A 1 416 ? -6.044 -7.546 9.143 1.00 94.06 416 ARG A CA 1
ATOM 3118 C C . ARG A 1 416 ? -4.613 -7.853 8.728 1.00 94.06 416 ARG A C 1
ATOM 3120 O O . ARG A 1 416 ? -4.354 -8.004 7.534 1.00 94.06 416 ARG A O 1
ATOM 3127 N N . MET A 1 417 ? -3.684 -7.932 9.676 1.00 95.25 417 MET A N 1
ATOM 3128 C CA . MET A 1 417 ? -2.285 -8.149 9.358 1.00 95.25 417 MET A CA 1
ATOM 3129 C C . MET A 1 417 ? -2.106 -9.502 8.662 1.00 95.25 417 MET A C 1
ATOM 3131 O O . MET A 1 417 ? -2.505 -10.558 9.161 1.00 95.25 417 MET A O 1
ATOM 3135 N N . GLN A 1 418 ? -1.465 -9.481 7.497 1.00 95.56 418 GLN A N 1
ATOM 3136 C CA . GLN A 1 418 ? -1.208 -10.670 6.697 1.00 95.56 418 GLN A CA 1
ATOM 3137 C C . GLN A 1 418 ? 0.233 -10.696 6.194 1.00 95.56 418 GLN A C 1
ATOM 3139 O O . GLN A 1 418 ? 0.761 -9.684 5.741 1.00 95.56 418 GLN A O 1
ATOM 3144 N N . PHE A 1 419 ? 0.848 -11.881 6.217 1.00 95.69 419 PHE A N 1
ATOM 3145 C CA . PHE A 1 419 ? 2.129 -12.148 5.567 1.00 95.69 419 PHE A CA 1
ATOM 3146 C C . PHE A 1 419 ? 1.924 -12.531 4.090 1.00 95.69 419 PHE A C 1
ATOM 3148 O O . PHE A 1 419 ? 1.132 -13.419 3.769 1.00 95.69 419 PHE A O 1
ATOM 3155 N N . LEU A 1 420 ? 2.623 -11.854 3.176 1.00 94.62 420 LEU A N 1
ATOM 3156 C CA . LEU A 1 420 ? 2.381 -11.925 1.729 1.00 94.62 420 LEU A CA 1
ATOM 3157 C C . LEU A 1 420 ? 3.245 -12.965 1.003 1.00 94.62 420 LEU A C 1
ATOM 3159 O O . LEU A 1 420 ? 2.835 -13.497 -0.036 1.00 94.62 420 LEU A O 1
ATOM 3163 N N . LEU A 1 421 ? 4.445 -13.270 1.508 1.00 92.12 421 LEU A N 1
ATOM 3164 C CA . LEU A 1 421 ? 5.359 -14.177 0.812 1.00 92.12 421 LEU A CA 1
ATOM 3165 C C . LEU A 1 421 ? 4.941 -15.641 0.971 1.00 92.12 421 LEU A C 1
ATOM 3167 O O . LEU A 1 421 ? 4.746 -16.151 2.068 1.00 92.12 421 LEU A O 1
ATOM 3171 N N . LYS A 1 422 ? 4.906 -16.357 -0.157 1.00 91.94 422 LYS A N 1
ATOM 3172 C CA . LYS A 1 422 ? 4.613 -17.801 -0.206 1.00 91.94 422 LYS A CA 1
ATOM 3173 C C . LYS A 1 422 ? 5.858 -18.677 -0.354 1.00 91.94 422 LYS A C 1
ATOM 3175 O O . LYS A 1 422 ? 5.757 -19.898 -0.323 1.00 91.94 422 LYS A O 1
ATOM 3180 N N . ASN A 1 423 ? 7.026 -18.071 -0.570 1.00 92.25 423 ASN A N 1
ATOM 3181 C CA . ASN A 1 423 ? 8.282 -18.782 -0.788 1.00 92.25 423 ASN A CA 1
ATOM 3182 C C . ASN A 1 423 ? 9.444 -18.033 -0.124 1.00 92.25 423 ASN A C 1
ATOM 3184 O O . ASN A 1 423 ? 9.664 -16.860 -0.421 1.00 92.25 423 ASN A O 1
ATOM 3188 N N . GLY A 1 424 ? 10.229 -18.722 0.711 1.00 88.69 424 GLY A N 1
ATOM 3189 C CA . GLY A 1 424 ? 11.393 -18.146 1.394 1.00 88.69 424 GLY A CA 1
ATOM 3190 C C . GLY A 1 424 ? 12.499 -17.640 0.450 1.00 88.69 424 GLY A C 1
ATOM 3191 O O . GLY A 1 424 ? 13.288 -16.769 0.822 1.00 88.69 424 GLY A O 1
ATOM 3192 N N . ARG A 1 425 ? 12.546 -18.114 -0.805 1.00 92.44 425 ARG A N 1
ATOM 3193 C CA . ARG A 1 425 ? 13.464 -17.585 -1.837 1.00 92.44 425 ARG A CA 1
ATOM 3194 C C . ARG A 1 425 ? 13.208 -16.108 -2.137 1.00 92.44 425 ARG A C 1
ATOM 3196 O O . ARG A 1 425 ? 14.154 -15.399 -2.450 1.00 92.44 425 ARG A O 1
ATOM 3203 N N . LYS A 1 426 ? 11.962 -15.649 -1.971 1.00 93.56 426 LYS A N 1
ATOM 3204 C CA . LYS A 1 426 ? 11.539 -14.259 -2.196 1.00 93.56 426 LYS A CA 1
ATOM 3205 C C . LYS A 1 426 ? 11.860 -13.312 -1.035 1.00 93.56 426 LYS A C 1
ATOM 3207 O O . LYS A 1 426 ? 11.540 -12.132 -1.123 1.00 93.56 426 LYS A O 1
ATOM 3212 N N . ILE A 1 427 ? 12.503 -13.807 0.029 1.00 92.88 427 ILE A N 1
ATOM 3213 C CA . ILE A 1 427 ? 13.011 -12.946 1.099 1.00 92.88 427 ILE A CA 1
ATOM 3214 C C . ILE A 1 427 ? 14.240 -12.181 0.585 1.00 92.88 427 ILE A C 1
ATOM 3216 O O . ILE A 1 427 ? 15.252 -12.779 0.213 1.00 92.88 427 ILE A O 1
ATOM 3220 N N . ALA A 1 428 ? 14.159 -10.861 0.567 1.00 93.12 428 ALA A N 1
ATOM 3221 C CA . ALA A 1 428 ? 15.218 -9.963 0.160 1.00 93.12 428 ALA A CA 1
ATOM 3222 C C . ALA A 1 428 ? 16.225 -9.777 1.300 1.00 93.12 428 ALA A C 1
ATOM 3224 O O . ALA A 1 428 ? 15.983 -9.047 2.257 1.00 93.12 428 ALA A O 1
ATOM 3225 N N . ALA A 1 429 ? 17.345 -10.494 1.208 1.00 90.44 429 ALA A N 1
ATOM 3226 C CA . ALA A 1 429 ? 18.377 -10.535 2.246 1.00 90.44 429 ALA A CA 1
ATOM 3227 C C . ALA A 1 429 ? 19.698 -9.883 1.815 1.00 90.44 429 ALA A C 1
ATOM 3229 O O . ALA A 1 429 ? 20.589 -9.695 2.640 1.00 90.44 429 ALA A O 1
ATOM 3230 N N . ALA A 1 430 ? 19.848 -9.565 0.528 1.00 87.81 430 ALA A N 1
ATOM 3231 C CA . ALA A 1 430 ? 21.037 -8.918 -0.005 1.00 87.81 430 ALA A CA 1
ATOM 3232 C C . ALA A 1 430 ? 20.742 -7.462 -0.389 1.00 87.81 430 ALA A C 1
ATOM 3234 O O . ALA A 1 430 ? 19.608 -7.093 -0.680 1.00 87.81 430 ALA A O 1
ATOM 3235 N N . SER A 1 431 ? 21.778 -6.627 -0.379 1.00 85.25 431 SER A N 1
ATOM 3236 C CA . SER A 1 431 ? 21.698 -5.246 -0.863 1.00 85.25 431 SER A CA 1
ATOM 3237 C C . SER A 1 431 ? 21.613 -5.220 -2.389 1.00 85.25 431 SER A C 1
ATOM 3239 O O . SER A 1 431 ? 22.309 -5.981 -3.058 1.00 85.25 431 SER A O 1
ATOM 3241 N N . ASN A 1 432 ? 20.832 -4.289 -2.939 1.00 77.12 432 ASN A N 1
ATOM 3242 C CA . ASN A 1 432 ? 20.788 -4.020 -4.380 1.00 77.12 432 ASN A CA 1
ATOM 3243 C C . ASN A 1 432 ? 22.110 -3.434 -4.925 1.00 77.12 432 ASN A C 1
ATOM 3245 O O . ASN A 1 432 ? 22.400 -3.515 -6.115 1.00 77.12 432 ASN A O 1
ATOM 3249 N N . TYR A 1 433 ? 22.936 -2.848 -4.056 1.00 73.44 433 TYR A N 1
ATOM 3250 C CA . TYR A 1 433 ? 24.207 -2.245 -4.444 1.00 73.44 433 TYR A CA 1
ATOM 3251 C C . TYR A 1 433 ? 25.379 -2.929 -3.748 1.00 73.44 433 TYR A C 1
ATOM 3253 O O . TYR A 1 433 ? 25.380 -3.093 -2.525 1.00 73.44 433 TYR A O 1
ATOM 3261 N N . ILE A 1 434 ? 26.400 -3.266 -4.536 1.00 73.06 434 ILE A N 1
ATOM 3262 C CA . ILE A 1 434 ? 27.707 -3.706 -4.054 1.00 73.06 434 ILE A CA 1
ATOM 3263 C C . ILE A 1 434 ? 28.717 -2.639 -4.458 1.00 73.06 434 ILE A C 1
ATOM 3265 O O . ILE A 1 434 ? 28.919 -2.371 -5.641 1.00 73.06 434 ILE A O 1
ATOM 3269 N N . PHE A 1 435 ? 29.358 -2.033 -3.465 1.00 72.50 435 PHE A N 1
ATOM 3270 C CA . PHE A 1 435 ? 30.440 -1.085 -3.684 1.00 72.50 435 PHE A CA 1
ATOM 3271 C C . PHE A 1 435 ? 31.747 -1.755 -3.293 1.00 72.50 435 PHE A C 1
ATOM 3273 O O . PHE A 1 435 ? 32.044 -1.931 -2.113 1.00 72.50 435 PHE A O 1
ATOM 3280 N N . THR A 1 436 ? 32.528 -2.137 -4.294 1.00 72.88 436 THR A N 1
ATOM 3281 C CA . THR A 1 436 ? 33.869 -2.685 -4.094 1.00 72.88 436 THR A CA 1
ATOM 3282 C C . THR A 1 436 ? 34.910 -1.676 -4.558 1.00 72.88 436 THR A C 1
ATOM 3284 O O . THR A 1 436 ? 34.821 -1.196 -5.692 1.00 72.88 436 THR A O 1
ATOM 3287 N N . PRO A 1 437 ? 35.904 -1.334 -3.717 1.00 71.94 437 PRO A N 1
ATOM 3288 C CA . PRO A 1 437 ? 37.012 -0.504 -4.157 1.00 71.94 437 PRO A CA 1
ATOM 3289 C C . PRO A 1 437 ? 37.768 -1.220 -5.278 1.00 71.94 437 PRO A C 1
ATOM 3291 O O . PRO A 1 437 ? 38.015 -2.424 -5.205 1.00 71.94 437 PRO A O 1
ATOM 3294 N N . ASN A 1 438 ? 38.142 -0.476 -6.319 1.00 75.94 438 ASN A N 1
ATOM 3295 C CA . ASN A 1 438 ? 38.967 -1.022 -7.388 1.00 75.94 438 ASN A CA 1
ATOM 3296 C C . ASN A 1 438 ? 40.363 -1.342 -6.829 1.00 75.94 438 ASN A C 1
ATOM 3298 O O . ASN A 1 438 ? 40.963 -0.511 -6.146 1.00 75.94 438 ASN A O 1
ATOM 3302 N N . SER A 1 439 ? 40.894 -2.526 -7.139 1.00 79.25 439 SER A N 1
ATOM 3303 C CA . SER A 1 439 ? 42.227 -2.968 -6.714 1.00 79.25 439 SER A CA 1
ATOM 3304 C C . SER A 1 439 ? 43.370 -2.080 -7.223 1.00 79.25 439 SER A C 1
ATOM 3306 O O . SER A 1 439 ? 44.470 -2.152 -6.686 1.00 79.25 439 SER A O 1
ATOM 3308 N N . ALA A 1 440 ? 43.129 -1.242 -8.236 1.00 80.88 440 ALA A N 1
ATOM 3309 C CA . ALA A 1 440 ? 44.082 -0.250 -8.735 1.00 80.88 440 ALA A CA 1
ATOM 3310 C C . ALA A 1 440 ? 44.107 1.064 -7.924 1.00 80.88 440 ALA A C 1
ATOM 3312 O O . ALA A 1 440 ? 44.960 1.917 -8.172 1.00 80.88 440 ALA A O 1
ATOM 3313 N N . ASN A 1 441 ? 43.190 1.260 -6.969 1.00 77.25 441 ASN A N 1
ATOM 3314 C CA . ASN A 1 441 ? 43.144 2.478 -6.162 1.00 77.25 441 ASN A CA 1
ATOM 3315 C C . ASN A 1 441 ? 44.361 2.552 -5.227 1.00 77.25 441 ASN A C 1
ATOM 3317 O O . ASN A 1 441 ? 44.561 1.691 -4.376 1.00 77.25 441 ASN A O 1
ATOM 3321 N N . THR A 1 442 ? 45.151 3.618 -5.352 1.00 83.50 442 THR A N 1
ATOM 3322 C CA . THR A 1 442 ? 46.353 3.861 -4.532 1.00 83.50 442 THR A CA 1
ATOM 3323 C C . THR A 1 442 ? 46.120 4.836 -3.371 1.00 83.50 442 THR A C 1
ATOM 3325 O O . THR A 1 442 ? 47.005 5.024 -2.538 1.00 83.50 442 THR A O 1
ATOM 3328 N N . GLY A 1 443 ? 44.940 5.465 -3.303 1.00 80.69 443 GLY A N 1
ATOM 3329 C CA . GLY A 1 443 ? 44.554 6.425 -2.263 1.00 80.69 443 GLY A CA 1
ATOM 3330 C C . GLY A 1 443 ? 43.686 5.821 -1.151 1.00 80.69 443 GLY A C 1
ATOM 3331 O O . GLY A 1 443 ? 43.065 4.779 -1.328 1.00 80.69 443 GLY A O 1
ATOM 3332 N N . SER A 1 444 ? 43.606 6.512 -0.010 1.00 78.62 444 SER A N 1
ATOM 3333 C CA . SER A 1 444 ? 42.830 6.110 1.179 1.00 78.62 444 SER A CA 1
ATOM 3334 C C . SER A 1 444 ? 41.416 6.710 1.251 1.00 78.62 444 SER A C 1
ATOM 3336 O O . SER A 1 444 ? 40.780 6.680 2.304 1.00 78.62 444 SER A O 1
ATOM 3338 N N . SER A 1 445 ? 40.921 7.297 0.159 1.00 74.00 445 SER A N 1
ATOM 3339 C CA . SER A 1 445 ? 39.604 7.935 0.127 1.00 74.00 445 SER A CA 1
ATOM 3340 C C . SER A 1 445 ? 38.482 6.911 0.305 1.00 74.00 445 SER A C 1
ATOM 3342 O O . SER A 1 445 ? 38.430 5.899 -0.391 1.00 74.00 445 SER A O 1
ATOM 3344 N N . VAL A 1 446 ? 37.559 7.204 1.220 1.00 73.69 446 VAL A N 1
ATOM 3345 C CA . VAL A 1 446 ? 36.367 6.389 1.478 1.00 73.69 446 VAL A CA 1
ATOM 3346 C C . VAL A 1 446 ? 35.204 6.957 0.671 1.00 73.69 446 VAL A C 1
ATOM 3348 O O . VAL A 1 446 ? 34.879 8.137 0.794 1.00 73.69 446 VAL A O 1
ATOM 3351 N N . LEU A 1 447 ? 34.580 6.119 -0.156 1.00 69.62 447 LEU A N 1
ATOM 3352 C CA . LEU A 1 447 ? 33.349 6.464 -0.859 1.00 69.62 447 LEU A CA 1
ATOM 3353 C C . LEU A 1 447 ? 32.164 6.308 0.100 1.00 69.62 447 LEU A C 1
ATOM 3355 O O . LEU A 1 447 ? 31.946 5.226 0.641 1.00 69.62 447 LEU A O 1
ATOM 3359 N N . VAL A 1 448 ? 31.390 7.376 0.279 1.00 70.81 448 VAL A N 1
ATOM 3360 C CA . VAL A 1 448 ? 30.098 7.338 0.975 1.00 70.81 448 VAL A CA 1
ATOM 3361 C C . VAL A 1 448 ? 29.010 7.539 -0.069 1.00 70.81 448 VAL A C 1
ATOM 3363 O O . VAL A 1 448 ? 29.034 8.526 -0.804 1.00 70.81 448 VAL A O 1
ATOM 3366 N N . VAL A 1 449 ? 28.069 6.601 -0.140 1.00 62.78 449 VAL A N 1
ATOM 3367 C CA . VAL A 1 449 ? 26.921 6.669 -1.046 1.00 62.78 449 VAL A CA 1
ATOM 3368 C C . VAL A 1 449 ? 25.666 6.790 -0.201 1.00 62.78 449 VAL A C 1
ATOM 3370 O O . VAL A 1 449 ? 25.396 5.919 0.621 1.00 62.78 449 VAL A O 1
ATOM 3373 N N . ASN A 1 450 ? 24.904 7.860 -0.418 1.00 60.75 450 ASN A N 1
ATOM 3374 C CA . ASN A 1 450 ? 23.622 8.075 0.241 1.00 60.75 450 ASN A CA 1
ATOM 3375 C C . ASN A 1 450 ? 22.496 8.003 -0.798 1.00 60.75 450 ASN A C 1
ATOM 3377 O O . ASN A 1 450 ? 22.658 8.556 -1.891 1.00 60.75 450 ASN A O 1
ATOM 3381 N N . PRO A 1 451 ? 21.357 7.364 -0.476 1.00 56.31 451 PRO A N 1
ATOM 3382 C CA . PRO A 1 451 ? 20.172 7.435 -1.318 1.00 56.31 451 PRO A CA 1
ATOM 3383 C C . PRO A 1 451 ? 19.705 8.893 -1.430 1.00 56.31 451 PRO A C 1
ATOM 3385 O O . PRO A 1 451 ? 19.733 9.645 -0.455 1.00 56.31 451 PRO A O 1
ATOM 3388 N N . HIS A 1 452 ? 19.297 9.296 -2.632 1.00 59.38 452 HIS A N 1
ATOM 3389 C CA . HIS A 1 452 ? 18.756 10.624 -2.903 1.00 59.38 452 HIS A CA 1
ATOM 3390 C C . HIS A 1 452 ? 17.301 10.481 -3.345 1.00 59.38 452 HIS A C 1
ATOM 3392 O O . HIS A 1 452 ? 17.022 9.759 -4.302 1.00 59.38 452 HIS A O 1
ATOM 3398 N N . GLU A 1 453 ? 16.379 11.149 -2.649 1.00 56.25 453 GLU A N 1
ATOM 3399 C CA . GLU A 1 453 ? 14.981 11.200 -3.074 1.00 56.25 453 GLU A CA 1
ATOM 3400 C C . GLU A 1 453 ? 14.865 11.997 -4.374 1.00 56.25 453 GLU A C 1
ATOM 3402 O O . GLU A 1 453 ? 15.275 13.156 -4.460 1.00 56.25 453 GLU A O 1
ATOM 3407 N N . MET A 1 454 ? 14.316 11.358 -5.404 1.00 57.28 454 MET A N 1
ATOM 3408 C CA . MET A 1 454 ? 14.120 11.991 -6.702 1.00 57.28 454 MET A CA 1
ATOM 3409 C C . MET A 1 454 ? 12.904 12.915 -6.658 1.00 57.28 454 MET A C 1
ATOM 3411 O O . MET A 1 454 ? 11.822 12.512 -6.236 1.00 57.28 454 MET A O 1
ATOM 3415 N N . SER A 1 455 ? 13.057 14.143 -7.153 1.00 59.44 455 SER A N 1
ATOM 3416 C CA . SER A 1 455 ? 11.934 15.073 -7.274 1.00 59.44 455 SER A CA 1
ATOM 3417 C C . SER A 1 455 ? 10.856 14.532 -8.233 1.00 59.44 455 SER A C 1
ATOM 3419 O O . SER A 1 455 ? 11.203 13.913 -9.257 1.00 59.44 455 SER A O 1
ATOM 3421 N N . PRO A 1 456 ? 9.562 14.763 -7.924 1.00 62.69 456 PRO A N 1
ATOM 3422 C CA . PRO A 1 456 ? 8.448 14.310 -8.752 1.00 62.69 456 PRO A CA 1
ATOM 3423 C C . PRO A 1 456 ? 8.524 14.900 -10.165 1.00 62.69 456 PRO A C 1
ATOM 3425 O O . PRO A 1 456 ? 8.991 16.021 -10.362 1.00 62.69 456 PRO A O 1
ATOM 3428 N N . ILE A 1 457 ? 8.093 14.115 -11.154 1.00 70.81 457 ILE A N 1
ATOM 3429 C CA . ILE A 1 457 ? 8.155 14.470 -12.576 1.00 70.81 457 ILE A CA 1
ATOM 3430 C C . ILE A 1 457 ? 6.940 15.334 -12.919 1.00 70.81 457 ILE A C 1
ATOM 3432 O O . ILE A 1 457 ? 5.809 14.899 -12.728 1.00 70.81 457 ILE A O 1
ATOM 3436 N N . ASN A 1 458 ? 7.165 16.535 -13.455 1.00 73.00 458 ASN A N 1
ATOM 3437 C CA . ASN A 1 458 ? 6.100 17.426 -13.929 1.00 73.00 458 ASN A CA 1
ATOM 3438 C C . ASN A 1 458 ? 5.810 17.221 -15.428 1.00 73.00 458 ASN A C 1
ATOM 3440 O O . ASN A 1 458 ? 5.789 18.164 -16.210 1.00 73.00 458 ASN A O 1
ATOM 3444 N N . LEU A 1 459 ? 5.664 15.963 -15.839 1.00 80.38 459 LEU A N 1
ATOM 3445 C CA . LEU A 1 459 ? 5.339 15.559 -17.205 1.00 80.38 459 LEU A CA 1
ATOM 3446 C C . LEU A 1 459 ? 4.291 14.450 -17.139 1.00 80.38 459 LEU A C 1
ATOM 3448 O O . LEU A 1 459 ? 4.294 13.648 -16.204 1.00 80.38 459 LEU A O 1
ATOM 3452 N N . SER A 1 460 ? 3.412 14.379 -18.135 1.00 81.62 460 SER A N 1
ATOM 3453 C CA . SER A 1 460 ? 2.449 13.282 -18.250 1.00 81.62 460 SER A CA 1
ATOM 3454 C C . SER A 1 460 ? 3.146 11.968 -18.611 1.00 81.62 460 SER A C 1
ATOM 3456 O O . SER A 1 460 ? 4.221 11.956 -19.225 1.00 81.62 460 SER A O 1
ATOM 3458 N N . SER A 1 461 ? 2.529 10.849 -18.228 1.00 83.56 461 SER A N 1
ATOM 3459 C CA . SER A 1 461 ? 3.019 9.538 -18.638 1.00 83.56 461 SER A CA 1
ATOM 3460 C C . SER A 1 461 ? 2.832 9.361 -20.146 1.00 83.56 461 SER A C 1
ATOM 3462 O O . SER A 1 461 ? 1.856 9.836 -20.731 1.00 83.56 461 SER A O 1
ATOM 3464 N N . LEU A 1 462 ? 3.757 8.654 -20.792 1.00 82.06 462 LEU A N 1
ATOM 3465 C CA . LEU A 1 462 ? 3.645 8.362 -22.221 1.00 82.06 462 LEU A CA 1
ATOM 3466 C C . LEU A 1 462 ? 2.367 7.565 -22.561 1.00 82.06 462 LEU A C 1
ATOM 3468 O O . LEU A 1 462 ? 1.812 7.732 -23.647 1.00 82.06 462 LEU A O 1
ATOM 3472 N N . GLY A 1 463 ? 1.885 6.736 -21.629 1.00 77.00 463 GLY A N 1
ATOM 3473 C CA . GLY A 1 463 ? 0.644 5.973 -21.787 1.00 77.00 463 GLY A CA 1
ATOM 3474 C C . GLY A 1 463 ? -0.606 6.854 -21.848 1.00 77.00 463 GLY A C 1
ATOM 3475 O O . GLY A 1 463 ? -1.541 6.516 -22.563 1.00 77.00 463 GLY A O 1
ATOM 3476 N N . ASP A 1 464 ? -0.598 8.004 -21.171 1.00 76.31 464 ASP A N 1
ATOM 3477 C CA . ASP A 1 464 ? -1.712 8.961 -21.208 1.00 76.31 464 ASP A CA 1
ATOM 3478 C C . ASP A 1 464 ? -1.659 9.887 -22.432 1.00 76.31 464 ASP A C 1
ATOM 3480 O O . ASP A 1 464 ? -2.683 10.410 -22.871 1.00 76.31 464 ASP A O 1
ATOM 3484 N N . LEU A 1 465 ? -0.457 10.123 -22.968 1.00 79.75 465 LEU A N 1
ATOM 3485 C CA . LEU A 1 465 ? -0.228 11.007 -24.117 1.00 79.75 465 LEU A CA 1
ATOM 3486 C C . LEU A 1 465 ? -0.447 10.313 -25.463 1.00 79.75 465 LEU A C 1
ATOM 3488 O O . LEU A 1 465 ? -0.736 10.968 -26.467 1.00 79.75 465 LEU A O 1
ATOM 3492 N N . THR A 1 466 ? -0.266 8.997 -25.506 1.00 79.00 466 THR A N 1
ATOM 3493 C CA . THR A 1 466 ? -0.337 8.211 -26.738 1.00 79.00 466 THR A CA 1
ATOM 3494 C C . THR A 1 466 ? -1.564 7.312 -26.743 1.00 79.00 466 THR A C 1
ATOM 3496 O O . THR A 1 466 ? -2.110 6.944 -25.710 1.00 79.00 466 THR A O 1
ATOM 3499 N N . THR A 1 467 ? -2.003 6.917 -27.932 1.00 76.06 467 THR A N 1
ATOM 3500 C CA . THR A 1 467 ? -3.131 5.993 -28.136 1.00 76.06 467 THR A CA 1
ATOM 3501 C C . THR A 1 467 ? -2.758 4.525 -27.887 1.00 76.06 467 THR A C 1
ATOM 3503 O O . THR A 1 467 ? -3.575 3.638 -28.136 1.00 76.06 467 THR A O 1
ATOM 3506 N N . ASN A 1 468 ? -1.525 4.261 -27.426 1.00 74.69 468 ASN A N 1
ATOM 3507 C CA . ASN A 1 468 ? -0.938 2.932 -27.237 1.00 74.69 468 ASN A CA 1
ATOM 3508 C C . ASN A 1 468 ? -1.136 2.000 -28.453 1.00 74.69 468 ASN A C 1
ATOM 3510 O O . ASN A 1 468 ? -1.503 0.832 -28.323 1.00 74.69 468 ASN A O 1
ATOM 3514 N N . SER A 1 469 ? -0.940 2.541 -29.658 1.00 76.44 469 SER A N 1
ATOM 3515 C CA . SER A 1 469 ? -1.112 1.831 -30.925 1.00 76.44 469 SER A CA 1
ATOM 3516 C C . SER A 1 469 ? 0.001 2.203 -31.899 1.00 76.44 469 SER A C 1
ATOM 3518 O O . SER A 1 469 ? 0.363 3.369 -32.017 1.00 76.44 469 SER A O 1
ATOM 3520 N N . ILE A 1 470 ? 0.519 1.214 -32.633 1.00 75.69 470 ILE A N 1
ATOM 3521 C CA . ILE A 1 470 ? 1.515 1.424 -33.700 1.00 75.69 470 ILE A CA 1
ATOM 3522 C C . ILE A 1 470 ? 0.862 1.793 -35.044 1.00 75.69 470 ILE A C 1
ATOM 3524 O O . ILE A 1 470 ? 1.533 1.936 -36.066 1.00 75.69 470 ILE A O 1
ATOM 3528 N N . SER A 1 471 ? -0.469 1.888 -35.064 1.00 75.44 471 SER A N 1
ATOM 3529 C CA . SER A 1 471 ? -1.237 2.118 -36.278 1.00 75.44 471 SER A CA 1
ATOM 3530 C C . SER A 1 471 ? -1.107 3.567 -36.758 1.00 75.44 471 SER A C 1
ATOM 3532 O O . SER A 1 471 ? -1.387 4.483 -35.981 1.00 75.44 471 SER A O 1
ATOM 3534 N N . PRO A 1 472 ? -0.805 3.806 -38.048 1.00 69.56 472 PRO A N 1
ATOM 3535 C CA . PRO A 1 472 ? -0.681 5.160 -38.586 1.00 69.56 472 PRO A CA 1
ATOM 3536 C C . PRO A 1 472 ? -2.009 5.935 -38.585 1.00 69.56 472 PRO A C 1
ATOM 3538 O O . PRO A 1 472 ? -2.001 7.153 -38.710 1.00 69.56 472 PRO A O 1
ATOM 3541 N N . VAL A 1 473 ? -3.158 5.263 -38.418 1.00 68.62 473 VAL A N 1
ATOM 3542 C CA . VAL A 1 473 ? -4.473 5.930 -38.318 1.00 68.62 473 VAL A CA 1
ATOM 3543 C C . VAL A 1 473 ? -4.816 6.408 -36.905 1.00 68.62 473 VAL A C 1
ATOM 3545 O O . VAL A 1 473 ? -5.806 7.108 -36.718 1.00 68.62 473 VAL A O 1
ATOM 3548 N N . SER A 1 474 ? -4.034 6.019 -35.899 1.00 72.75 474 SER A N 1
ATOM 3549 C CA . SER A 1 474 ? -4.249 6.379 -34.495 1.00 72.75 474 SER A CA 1
ATOM 3550 C C . SER A 1 474 ? -3.008 7.080 -33.958 1.00 72.75 474 SER A C 1
ATOM 3552 O O . SER A 1 474 ? -2.341 6.564 -33.066 1.00 72.75 474 SER A O 1
ATOM 3554 N N . TYR A 1 475 ? -2.691 8.241 -34.531 1.00 76.38 475 TYR A N 1
ATOM 3555 C CA . TYR A 1 475 ? -1.518 9.035 -34.175 1.00 76.38 475 TYR A CA 1
ATOM 3556 C C . TYR A 1 475 ? -1.848 10.130 -33.148 1.00 76.38 475 TYR A C 1
ATOM 3558 O O . TYR A 1 475 ? -2.993 10.567 -33.026 1.00 76.38 475 TYR A O 1
ATOM 3566 N N . THR A 1 476 ? -0.818 10.582 -32.433 1.00 81.88 476 THR A N 1
ATOM 3567 C CA . THR A 1 476 ? -0.848 11.803 -31.619 1.00 81.88 476 THR A CA 1
ATOM 3568 C C . THR A 1 476 ? 0.042 12.840 -32.296 1.00 81.88 476 THR A C 1
ATOM 3570 O O . THR A 1 476 ? 1.184 12.535 -32.637 1.00 81.88 476 THR A O 1
ATOM 3573 N N . GLU A 1 477 ? -0.465 14.057 -32.484 1.00 81.56 477 GLU A N 1
ATOM 3574 C CA . GLU A 1 477 ? 0.295 15.172 -33.054 1.00 81.56 477 GLU A CA 1
ATOM 3575 C C . GLU A 1 477 ? 0.835 16.085 -31.946 1.00 81.56 477 GLU A C 1
ATOM 3577 O O . GLU A 1 477 ? 0.108 16.457 -31.019 1.00 81.56 477 GLU A O 1
ATOM 3582 N N . PHE A 1 478 ? 2.113 16.463 -32.039 1.00 80.75 478 PHE A N 1
ATOM 3583 C CA . PHE A 1 478 ? 2.754 17.363 -31.082 1.00 80.75 478 PHE A CA 1
ATOM 3584 C C . PHE A 1 478 ? 2.895 18.764 -31.675 1.00 80.75 478 PHE A C 1
ATOM 3586 O O . PHE A 1 478 ? 3.621 18.976 -32.638 1.00 80.75 478 PHE A O 1
ATOM 3593 N N . LEU A 1 479 ? 2.246 19.747 -31.045 1.00 78.69 479 LEU A N 1
ATOM 3594 C CA . LEU A 1 479 ? 2.225 21.137 -31.523 1.00 78.69 479 LEU A CA 1
ATOM 3595 C C . LEU A 1 479 ? 3.577 21.859 -31.393 1.00 78.69 479 LEU A C 1
ATOM 3597 O O . LEU A 1 479 ? 3.808 22.872 -32.052 1.00 78.69 479 LEU A O 1
ATOM 3601 N N . LYS A 1 480 ? 4.442 21.400 -30.481 1.00 77.75 480 LYS A N 1
ATOM 3602 C CA . LYS A 1 480 ? 5.777 21.955 -30.226 1.00 77.75 480 LYS A CA 1
ATOM 3603 C C . LYS A 1 480 ? 6.738 20.839 -29.827 1.00 77.75 480 LYS A C 1
ATOM 3605 O O . LYS A 1 480 ? 6.344 19.905 -29.133 1.00 77.75 480 LYS A O 1
ATOM 3610 N N . GLY A 1 481 ? 8.002 20.979 -30.223 1.00 73.81 481 GLY A N 1
ATOM 3611 C CA . GLY A 1 481 ? 9.089 20.143 -29.714 1.00 73.81 481 GLY A CA 1
ATOM 3612 C C . GLY A 1 481 ? 9.452 20.492 -28.265 1.00 73.81 481 GLY A C 1
ATOM 3613 O O . GLY A 1 481 ? 9.217 21.614 -27.816 1.00 73.81 481 GLY A O 1
ATOM 3614 N N . GLY A 1 482 ? 10.029 19.534 -27.541 1.00 82.94 482 GLY A N 1
ATOM 3615 C CA . GLY A 1 482 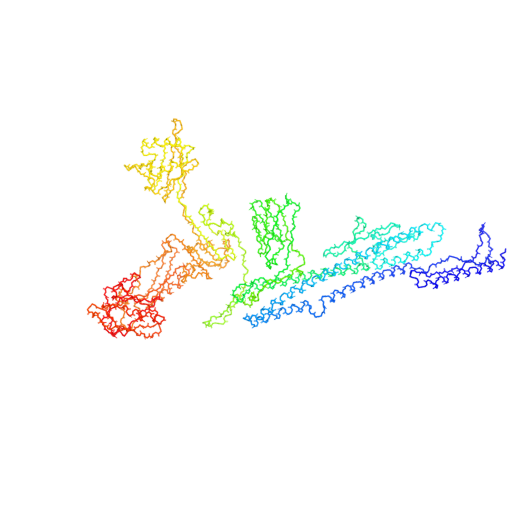? 10.435 19.683 -26.141 1.00 82.94 482 GLY A CA 1
ATOM 3616 C C . GLY A 1 482 ? 10.374 18.357 -25.384 1.00 82.94 482 GLY A C 1
ATOM 3617 O O . GLY A 1 482 ? 10.299 17.292 -26.000 1.00 82.94 482 GLY A O 1
ATOM 3618 N N . ALA A 1 483 ? 10.391 18.412 -24.051 1.00 84.62 483 ALA A N 1
ATOM 3619 C CA . ALA A 1 483 ? 10.118 17.242 -23.225 1.00 84.62 483 ALA A CA 1
ATOM 3620 C C . ALA A 1 483 ? 8.626 16.897 -23.297 1.00 84.62 483 ALA A C 1
ATOM 3622 O O . ALA A 1 483 ? 7.774 17.644 -22.825 1.00 84.62 483 ALA A O 1
ATOM 3623 N N . VAL A 1 484 ? 8.318 15.772 -23.939 1.00 84.19 484 VAL A N 1
ATOM 3624 C CA . VAL A 1 484 ? 6.937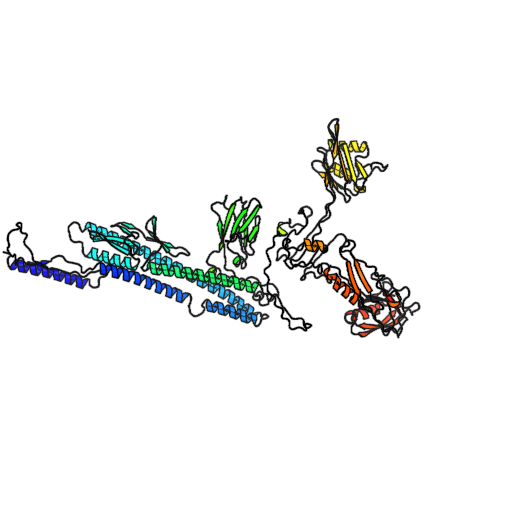 15.399 -24.265 1.00 84.19 484 VAL A CA 1
ATOM 3625 C C . VAL A 1 484 ? 6.273 14.622 -23.129 1.00 84.19 484 VAL A C 1
ATOM 3627 O O . VAL A 1 484 ? 5.105 14.839 -22.840 1.00 84.19 484 VAL A O 1
ATOM 3630 N N . GLY A 1 485 ? 7.009 13.730 -22.470 1.00 86.50 485 GLY A N 1
ATOM 3631 C CA . GLY A 1 485 ? 6.483 12.842 -21.438 1.00 86.50 485 GLY A CA 1
ATOM 3632 C C . GLY A 1 485 ? 7.582 11.976 -20.836 1.00 86.50 485 GLY A C 1
ATOM 3633 O O . GLY A 1 485 ? 8.732 12.028 -21.278 1.00 86.50 485 GLY A O 1
ATOM 3634 N N . TYR A 1 486 ? 7.230 11.161 -19.843 1.00 87.31 486 TYR A N 1
ATOM 3635 C CA . TYR A 1 486 ? 8.153 10.195 -19.243 1.00 87.31 486 TYR A CA 1
ATOM 3636 C C . TYR A 1 486 ? 7.649 8.756 -19.386 1.00 87.31 486 TYR A C 1
ATOM 3638 O O . TYR A 1 486 ? 6.447 8.498 -19.499 1.00 87.31 486 TYR A O 1
ATOM 3646 N N . ILE A 1 487 ? 8.591 7.812 -19.373 1.00 86.56 487 ILE A N 1
ATOM 3647 C CA . ILE A 1 487 ? 8.306 6.375 -19.348 1.00 86.56 487 ILE A CA 1
ATOM 3648 C C . ILE A 1 487 ? 8.147 5.954 -17.876 1.00 86.56 487 ILE A C 1
ATOM 3650 O O . ILE A 1 487 ? 9.089 6.153 -17.101 1.00 86.56 487 ILE A O 1
ATOM 3654 N N . PRO A 1 488 ? 6.994 5.392 -17.464 1.00 80.62 488 PRO A N 1
ATOM 3655 C CA . PRO A 1 488 ? 6.767 4.974 -16.083 1.00 80.62 488 PRO A CA 1
ATOM 3656 C C . PRO A 1 488 ? 7.767 3.927 -15.588 1.00 80.62 488 PRO A C 1
ATOM 3658 O O . PRO A 1 488 ? 8.227 3.063 -16.342 1.00 80.62 488 PRO A O 1
ATOM 3661 N N . ALA A 1 489 ? 8.071 3.972 -14.290 1.00 75.62 489 ALA A N 1
ATOM 3662 C CA . ALA A 1 489 ? 8.867 2.933 -13.647 1.00 75.62 489 ALA A CA 1
ATOM 3663 C C . ALA A 1 489 ? 8.160 1.568 -13.758 1.00 75.62 489 ALA A C 1
ATOM 3665 O O . ALA A 1 489 ? 6.944 1.483 -13.621 1.00 75.62 489 ALA A O 1
ATOM 3666 N N . GLY A 1 490 ? 8.929 0.504 -14.005 1.00 72.88 490 GLY A N 1
ATOM 3667 C CA . GLY A 1 490 ? 8.389 -0.848 -14.204 1.00 72.88 490 GLY A CA 1
ATOM 3668 C C . GLY A 1 490 ? 7.956 -1.168 -15.640 1.00 72.88 490 GLY A C 1
ATOM 3669 O O . GLY A 1 490 ? 7.453 -2.260 -15.883 1.00 72.88 490 GLY A O 1
ATOM 3670 N N . THR A 1 491 ? 8.164 -0.261 -16.598 1.00 80.94 491 THR A N 1
ATOM 3671 C CA . THR A 1 491 ? 7.903 -0.546 -18.017 1.00 80.94 491 THR A CA 1
ATOM 3672 C C . THR A 1 491 ? 8.917 -1.556 -18.564 1.00 80.94 491 THR A C 1
ATOM 3674 O O . THR A 1 491 ? 10.112 -1.269 -18.604 1.00 80.94 491 THR A O 1
ATOM 3677 N N . GLU A 1 492 ? 8.446 -2.725 -19.007 1.00 81.12 492 GLU A N 1
ATOM 3678 C CA . GLU A 1 492 ? 9.304 -3.795 -19.549 1.00 81.12 492 GLU A CA 1
ATOM 3679 C C . GLU A 1 492 ? 9.732 -3.547 -21.002 1.00 81.12 492 GLU A C 1
ATOM 3681 O O . GLU A 1 492 ? 10.840 -3.903 -21.397 1.00 81.12 492 GLU A O 1
ATOM 3686 N N . SER A 1 493 ? 8.860 -2.939 -21.815 1.00 83.81 493 SER A N 1
ATOM 3687 C CA . SER A 1 493 ? 9.143 -2.649 -23.223 1.00 83.81 493 SER A CA 1
ATOM 3688 C C . SER A 1 493 ? 8.421 -1.393 -23.704 1.00 83.81 493 SER A C 1
ATOM 3690 O O . SER A 1 493 ? 7.314 -1.090 -23.261 1.00 83.81 493 SER A O 1
ATOM 3692 N N . VAL A 1 494 ? 9.058 -0.660 -24.619 1.00 84.88 494 VAL A N 1
ATOM 3693 C CA . VAL A 1 494 ? 8.497 0.531 -25.267 1.00 84.88 494 VAL A CA 1
ATOM 3694 C C . VAL A 1 494 ? 8.832 0.477 -26.750 1.00 84.88 494 VAL A C 1
ATOM 3696 O O . VAL A 1 494 ? 9.989 0.288 -27.122 1.00 84.88 494 VAL A O 1
ATOM 3699 N N . GLN A 1 495 ? 7.821 0.662 -27.597 1.00 86.00 495 GLN A N 1
ATOM 3700 C CA . GLN A 1 495 ? 7.982 0.790 -29.042 1.00 86.00 495 GLN A CA 1
ATOM 3701 C C . GLN A 1 495 ? 7.417 2.137 -29.477 1.00 86.00 495 GLN A C 1
ATOM 3703 O O . GLN A 1 495 ? 6.256 2.440 -29.216 1.00 86.00 495 GLN A O 1
ATOM 3708 N N . LEU A 1 496 ? 8.251 2.943 -30.128 1.00 84.81 496 LEU A N 1
ATOM 3709 C CA . LEU A 1 496 ? 7.880 4.254 -30.646 1.00 84.81 496 LEU A CA 1
ATOM 3710 C C . LEU A 1 496 ? 8.048 4.241 -32.159 1.00 84.81 496 LEU A C 1
ATOM 3712 O O . LEU A 1 496 ? 9.121 3.898 -32.655 1.00 84.81 496 LEU A O 1
ATOM 3716 N N . ALA A 1 497 ? 7.003 4.637 -32.881 1.00 84.38 497 ALA A N 1
ATOM 3717 C CA . ALA A 1 497 ? 7.080 4.888 -34.311 1.00 84.38 497 ALA A CA 1
ATOM 3718 C C . ALA A 1 497 ? 6.714 6.339 -34.603 1.00 84.38 497 ALA A C 1
ATOM 3720 O O . ALA A 1 497 ? 5.774 6.892 -34.036 1.00 84.38 497 ALA A O 1
ATOM 3721 N N . SER A 1 498 ? 7.481 6.933 -35.507 1.00 83.81 498 SER A N 1
ATOM 3722 C CA . SER A 1 498 ? 7.275 8.278 -36.016 1.00 83.81 498 SER A CA 1
ATOM 3723 C C . SER A 1 498 ? 7.200 8.176 -37.527 1.00 83.81 498 SER A C 1
ATOM 3725 O O . SER A 1 498 ? 8.145 7.704 -38.162 1.00 83.81 498 SER A O 1
ATOM 3727 N N . PHE A 1 499 ? 6.069 8.573 -38.096 1.00 81.62 499 PHE A N 1
ATOM 3728 C CA . PHE A 1 499 ? 5.855 8.550 -39.535 1.00 81.62 499 PHE A CA 1
ATOM 3729 C C . PHE A 1 499 ? 5.830 9.984 -40.051 1.00 81.62 499 PHE A C 1
ATOM 3731 O O . PHE A 1 499 ? 5.235 10.858 -39.427 1.00 81.62 499 PHE A O 1
ATOM 3738 N N . GLY A 1 500 ? 6.507 10.223 -41.172 1.00 79.38 500 GLY A N 1
ATOM 3739 C CA . GLY A 1 500 ? 6.333 11.466 -41.914 1.00 79.38 500 GLY A CA 1
ATOM 3740 C C . GLY A 1 500 ? 4.999 11.444 -42.648 1.00 79.38 500 GLY A C 1
ATOM 3741 O O . GLY A 1 500 ? 4.485 10.371 -42.977 1.00 79.38 500 GLY A O 1
ATOM 3742 N N . GLN A 1 501 ? 4.460 12.623 -42.924 1.00 80.12 501 GLN A N 1
ATOM 3743 C CA . GLN A 1 501 ? 3.257 12.770 -43.724 1.00 80.12 501 GLN A CA 1
ATOM 3744 C C . GLN A 1 501 ? 3.642 13.172 -45.147 1.00 80.12 501 GLN A C 1
ATOM 3746 O O . GLN A 1 501 ? 4.341 14.167 -45.368 1.00 80.12 501 GLN A O 1
ATOM 3751 N N . ASP A 1 502 ? 3.190 12.385 -46.122 1.00 83.88 502 ASP A N 1
ATOM 3752 C CA . ASP A 1 502 ? 3.307 12.768 -47.524 1.00 83.88 502 ASP A CA 1
ATOM 3753 C C . ASP A 1 502 ? 2.369 13.945 -47.833 1.00 83.88 502 ASP A C 1
ATOM 3755 O O . ASP A 1 502 ? 1.276 14.033 -47.268 1.00 83.88 502 ASP A O 1
ATOM 3759 N N . PRO A 1 503 ? 2.774 14.855 -48.734 1.00 86.12 503 PRO A N 1
ATOM 3760 C CA . PRO A 1 503 ? 1.965 16.006 -49.092 1.00 86.12 503 PRO A CA 1
ATOM 3761 C C . PRO A 1 503 ? 0.657 15.558 -49.753 1.00 86.12 503 PRO A C 1
ATOM 3763 O O . PRO A 1 503 ? 0.645 14.680 -50.623 1.00 86.12 503 PRO A O 1
ATOM 3766 N N . VAL A 1 504 ? -0.444 16.201 -49.368 1.00 88.06 504 VAL A N 1
ATOM 3767 C CA . VAL A 1 504 ? -1.789 15.899 -49.871 1.00 88.06 504 VAL A CA 1
ATOM 3768 C C . VAL A 1 504 ? -2.373 17.135 -50.536 1.00 88.06 504 VAL A C 1
ATOM 3770 O O . VAL A 1 504 ? -2.411 18.218 -49.963 1.00 88.06 504 VAL A O 1
ATOM 3773 N N . LEU A 1 505 ? -2.872 16.973 -51.755 1.00 89.12 505 LEU A N 1
ATOM 3774 C CA . LEU A 1 505 ? -3.641 17.983 -52.465 1.00 89.12 505 LEU A CA 1
ATOM 3775 C C . LEU A 1 505 ? -5.127 17.634 -52.384 1.00 89.12 505 LEU A C 1
ATOM 3777 O O . LEU A 1 505 ? -5.568 16.649 -52.972 1.00 89.12 505 LEU A O 1
ATOM 3781 N N . ASN A 1 506 ? -5.909 18.455 -51.691 1.00 90.38 506 ASN A N 1
ATOM 3782 C CA . ASN A 1 506 ? -7.357 18.311 -51.588 1.00 90.38 506 ASN A CA 1
ATOM 3783 C C . ASN A 1 506 ? -8.050 19.250 -52.592 1.00 90.38 506 ASN A C 1
ATOM 3785 O O . ASN A 1 506 ? -8.058 20.475 -52.440 1.00 90.38 506 ASN A O 1
ATOM 3789 N N . LEU A 1 507 ? -8.642 18.660 -53.628 1.00 88.94 507 LEU A N 1
ATOM 3790 C CA . LEU A 1 507 ? -9.435 19.325 -54.657 1.00 88.94 507 LEU A CA 1
ATOM 3791 C C . LEU A 1 507 ? -10.908 19.322 -54.235 1.00 88.94 507 LEU A C 1
ATOM 3793 O O . LEU A 1 507 ? -11.595 18.312 -54.384 1.00 88.94 507 LEU A O 1
ATOM 3797 N N . ASN A 1 508 ? -11.391 20.447 -53.711 1.00 89.19 508 ASN A N 1
ATOM 3798 C CA . ASN A 1 508 ? -12.750 20.557 -53.180 1.00 89.19 508 ASN A CA 1
ATOM 3799 C C . ASN A 1 508 ? -13.730 21.028 -54.265 1.00 89.19 508 ASN A C 1
ATOM 3801 O O . ASN A 1 508 ? -13.575 22.115 -54.823 1.00 89.19 508 ASN A O 1
ATOM 3805 N N . PHE A 1 509 ? -14.758 20.228 -54.541 1.00 84.44 509 PHE A N 1
ATOM 3806 C CA . PHE A 1 509 ? -15.864 20.582 -55.429 1.00 84.44 509 PHE A CA 1
ATOM 3807 C C . PHE A 1 509 ? -17.167 19.952 -54.918 1.00 84.44 509 PHE A C 1
ATOM 3809 O O . PHE A 1 509 ? -17.265 18.747 -54.715 1.00 84.44 509 PHE A O 1
ATOM 3816 N N . ASN A 1 510 ? -18.197 20.780 -54.722 1.00 77.19 510 ASN A N 1
ATOM 3817 C CA . ASN A 1 510 ? -19.448 20.376 -54.060 1.00 77.19 510 ASN A CA 1
ATOM 3818 C C . ASN A 1 510 ? -20.245 19.293 -54.814 1.00 77.19 510 ASN A C 1
ATOM 3820 O O . ASN A 1 510 ? -21.082 18.620 -54.221 1.00 77.19 510 ASN A O 1
ATOM 3824 N N . SER A 1 511 ? -20.044 19.156 -56.127 1.00 80.56 511 SER A N 1
ATOM 3825 C CA . SER A 1 511 ? -20.667 18.112 -56.946 1.00 80.56 511 SER A CA 1
ATOM 3826 C C . SER A 1 511 ? -19.808 17.816 -58.170 1.00 80.56 511 SER A C 1
ATOM 3828 O O . SER A 1 511 ? -19.374 18.743 -58.859 1.00 80.56 511 SER A O 1
ATOM 3830 N N . ILE A 1 512 ? -19.593 16.534 -58.470 1.00 83.06 512 ILE A N 1
ATOM 3831 C CA . ILE A 1 512 ? -18.786 16.089 -59.614 1.00 83.06 512 ILE A CA 1
ATOM 3832 C C . ILE A 1 512 ? -19.322 16.593 -60.958 1.00 83.06 512 ILE A C 1
ATOM 3834 O O . ILE A 1 512 ? -18.536 16.979 -61.814 1.00 83.06 512 ILE A O 1
ATOM 3838 N N . GLY A 1 513 ? -20.645 16.720 -61.110 1.00 78.12 513 GLY A N 1
ATOM 3839 C CA . GLY A 1 513 ? -21.263 17.230 -62.342 1.00 78.12 513 GLY A CA 1
ATOM 3840 C C . GLY A 1 513 ? -20.962 18.706 -62.625 1.00 78.12 513 GLY A C 1
ATOM 3841 O O . GLY A 1 513 ? -21.209 19.189 -63.726 1.00 78.12 513 GLY A O 1
ATOM 3842 N N . SER A 1 514 ? -20.421 19.430 -61.640 1.00 80.69 514 SER A N 1
ATOM 3843 C CA . SER A 1 514 ? -19.931 20.796 -61.823 1.00 80.69 514 SER A CA 1
ATOM 3844 C C . SER A 1 514 ? -18.446 20.857 -62.178 1.00 80.69 514 SER A C 1
ATOM 3846 O O . SER A 1 514 ? -17.973 21.917 -62.564 1.00 80.69 514 SER A O 1
ATOM 3848 N N . LEU A 1 515 ? -17.684 19.767 -62.065 1.00 86.12 515 LEU A N 1
ATOM 3849 C CA . LEU A 1 515 ? -16.243 19.776 -62.300 1.00 86.12 515 LEU A CA 1
ATOM 3850 C C . LEU A 1 515 ? -15.936 19.900 -63.800 1.00 86.12 515 LEU A C 1
ATOM 3852 O O . LEU A 1 515 ? -16.275 19.028 -64.593 1.00 86.12 515 LEU A O 1
ATOM 3856 N N . SER A 1 516 ? -15.257 20.979 -64.194 1.00 85.69 516 SER A N 1
ATOM 3857 C CA . SER A 1 516 ? -14.821 21.186 -65.582 1.00 85.69 516 SER A CA 1
ATOM 3858 C C . SER A 1 516 ? -13.351 20.838 -65.811 1.00 85.69 516 SER A C 1
ATOM 3860 O O . SER A 1 516 ? -12.949 20.679 -66.965 1.00 85.69 516 SER A O 1
ATOM 3862 N N . GLY A 1 517 ? -12.548 20.799 -64.753 1.00 87.88 517 GLY A N 1
ATOM 3863 C CA . GLY A 1 517 ? -11.117 20.540 -64.818 1.00 87.88 517 GLY A CA 1
ATOM 3864 C C . GLY A 1 517 ? -10.410 21.005 -63.553 1.00 87.88 517 GLY A C 1
ATOM 3865 O O . GLY A 1 517 ? -10.994 21.685 -62.708 1.00 87.88 517 GLY A O 1
ATOM 3866 N N . PHE A 1 518 ? -9.150 20.628 -63.419 1.00 91.31 518 PHE A N 1
ATOM 3867 C CA . PHE A 1 518 ? -8.295 21.055 -62.321 1.00 91.31 518 PHE A CA 1
ATOM 3868 C C . PHE A 1 518 ? -6.844 21.099 -62.788 1.00 91.31 518 PHE A C 1
ATOM 3870 O O . PHE A 1 518 ? -6.465 20.429 -63.749 1.00 91.31 518 PHE A O 1
ATOM 3877 N N . ASN A 1 519 ? -6.026 21.893 -62.113 1.00 90.75 519 ASN A N 1
ATOM 3878 C CA . ASN A 1 519 ? -4.593 21.930 -62.340 1.00 90.75 519 ASN A CA 1
ATOM 3879 C C . ASN A 1 519 ? -3.840 21.861 -61.011 1.00 90.75 519 ASN A C 1
ATOM 3881 O O . ASN A 1 519 ? -4.379 22.202 -59.958 1.00 90.75 519 ASN A O 1
ATOM 3885 N N . PHE A 1 520 ? -2.599 21.395 -61.055 1.00 91.75 520 PHE A N 1
ATOM 3886 C CA . PHE A 1 520 ? -1.699 21.443 -59.910 1.00 91.75 520 PHE A CA 1
ATOM 3887 C C . PHE A 1 520 ? -0.250 21.582 -60.349 1.00 91.75 520 PHE A C 1
ATOM 3889 O O . PHE A 1 520 ? 0.120 21.167 -61.446 1.00 91.75 520 PHE A O 1
ATOM 3896 N N . THR A 1 521 ? 0.575 22.154 -59.477 1.00 89.62 521 THR A N 1
ATOM 3897 C CA . THR A 1 521 ? 2.000 22.374 -59.733 1.00 89.62 521 THR A CA 1
ATOM 3898 C C . THR A 1 521 ? 2.844 21.507 -58.813 1.00 89.62 521 THR A C 1
ATOM 3900 O O . THR A 1 521 ? 2.711 21.597 -57.592 1.00 89.62 521 THR A O 1
ATOM 3903 N N . ILE A 1 522 ? 3.740 20.703 -59.387 1.00 88.94 522 ILE A N 1
ATOM 3904 C CA . ILE A 1 522 ? 4.723 19.884 -58.662 1.00 88.94 522 ILE A CA 1
ATOM 3905 C C . ILE A 1 522 ? 6.093 20.106 -59.289 1.00 88.94 522 ILE A C 1
ATOM 3907 O O . ILE A 1 522 ? 6.231 20.089 -60.509 1.00 88.94 522 ILE A O 1
ATOM 3911 N N . SER A 1 523 ? 7.122 20.298 -58.458 1.00 82.94 523 SER A N 1
ATOM 3912 C CA . SER A 1 523 ? 8.509 20.507 -58.914 1.00 82.94 523 SER A CA 1
ATOM 3913 C C . SER A 1 523 ? 8.676 21.664 -59.918 1.00 82.94 523 SER A C 1
ATOM 3915 O O . SER A 1 523 ? 9.587 21.638 -60.738 1.00 82.94 523 SER A O 1
ATOM 3917 N N . GLY A 1 524 ? 7.811 22.683 -59.837 1.00 82.31 524 GLY A N 1
ATOM 3918 C CA . GLY A 1 524 ? 7.819 23.850 -60.728 1.00 82.31 524 GLY A CA 1
ATOM 3919 C C . GLY A 1 524 ? 7.013 23.692 -62.023 1.00 82.31 524 GLY A C 1
ATOM 3920 O O . GLY A 1 524 ? 6.854 24.674 -62.741 1.00 82.31 524 GLY A O 1
ATOM 3921 N N . ASP A 1 525 ? 6.460 22.507 -62.293 1.00 88.62 525 ASP A N 1
ATOM 3922 C CA . ASP A 1 525 ? 5.664 22.217 -63.486 1.00 88.62 525 ASP A CA 1
ATOM 3923 C C . ASP A 1 525 ? 4.174 22.135 -63.174 1.00 88.62 525 ASP A C 1
ATOM 3925 O O . ASP A 1 525 ? 3.773 21.412 -62.260 1.00 88.62 525 ASP A O 1
ATOM 3929 N N . THR A 1 526 ? 3.351 22.840 -63.953 1.00 90.75 526 THR A N 1
ATOM 3930 C CA . THR A 1 526 ? 1.888 22.808 -63.825 1.00 90.75 526 THR A CA 1
ATOM 3931 C C . THR A 1 526 ? 1.281 21.779 -64.775 1.00 90.75 526 THR A C 1
ATOM 3933 O O . THR A 1 526 ? 1.508 21.825 -65.985 1.00 90.75 526 THR A O 1
ATOM 3936 N N . TYR A 1 527 ? 0.465 20.884 -64.231 1.00 91.12 527 TYR A N 1
ATOM 3937 C CA . TYR A 1 527 ? -0.267 19.843 -64.948 1.00 91.12 527 TYR A CA 1
ATOM 3938 C C . TYR A 1 527 ? -1.756 20.173 -64.918 1.00 91.12 527 TYR A C 1
ATOM 3940 O O . TYR A 1 527 ? -2.307 20.394 -63.842 1.00 91.12 527 TYR A O 1
ATOM 3948 N N . SER A 1 528 ? -2.401 20.228 -66.085 1.00 89.62 528 SER A N 1
ATOM 3949 C CA . SER A 1 528 ? -3.828 20.555 -66.216 1.00 89.62 528 SER A CA 1
ATOM 3950 C C . SER A 1 528 ? -4.623 19.368 -66.753 1.00 89.62 528 SER A C 1
ATOM 3952 O O . SER A 1 528 ? -4.235 18.773 -67.759 1.00 89.62 528 SER A O 1
ATOM 3954 N N . PHE A 1 529 ? -5.744 19.065 -66.101 1.00 89.88 529 PHE A N 1
ATOM 3955 C CA . PHE A 1 529 ? -6.694 18.009 -66.440 1.00 89.88 529 PHE A CA 1
ATOM 3956 C C . PHE A 1 529 ? -8.070 18.611 -66.767 1.00 89.88 529 PHE A C 1
ATOM 3958 O O . PHE A 1 529 ? -8.492 19.560 -66.096 1.00 89.88 529 PHE A O 1
ATOM 3965 N N . PRO A 1 530 ? -8.837 18.030 -67.704 1.00 86.12 530 PRO A N 1
ATOM 3966 C CA . PRO A 1 530 ? -8.455 16.960 -68.632 1.00 86.12 530 PRO A CA 1
ATOM 3967 C C . PRO A 1 530 ? -7.616 17.482 -69.814 1.00 86.12 530 PRO A C 1
ATOM 3969 O O . PRO A 1 530 ? -7.643 18.672 -70.122 1.00 86.12 530 PRO A O 1
ATOM 3972 N N . GLU A 1 531 ? -6.881 16.599 -70.491 1.00 84.38 531 GLU A N 1
ATOM 3973 C CA . GLU A 1 531 ? -5.953 16.972 -71.573 1.00 84.38 531 GLU A CA 1
ATOM 3974 C C . GLU A 1 531 ? -6.650 17.486 -72.848 1.00 84.38 531 GLU A C 1
ATOM 3976 O O . GLU A 1 531 ? -6.145 18.395 -73.511 1.00 84.38 531 GLU A O 1
ATOM 3981 N N . ASN A 1 532 ? -7.795 16.901 -73.209 1.00 83.62 532 ASN A N 1
ATOM 3982 C CA . ASN A 1 532 ? -8.512 17.171 -74.458 1.00 83.62 532 ASN A CA 1
ATOM 3983 C C . ASN A 1 532 ? -10.043 17.201 -74.260 1.00 83.62 532 ASN A C 1
ATOM 3985 O O . ASN A 1 532 ? -10.564 16.821 -73.208 1.00 83.62 532 ASN A O 1
ATOM 3989 N N . ASP A 1 533 ? -10.772 17.666 -75.281 1.00 82.38 533 ASP A N 1
ATOM 3990 C CA . ASP A 1 533 ? -12.233 17.830 -75.221 1.00 82.38 533 ASP A CA 1
ATOM 3991 C C . ASP A 1 533 ? -12.993 16.494 -75.083 1.00 82.38 533 ASP A C 1
ATOM 3993 O O . ASP A 1 533 ? -14.061 16.457 -74.465 1.00 82.38 533 ASP A O 1
ATOM 3997 N N . ASP A 1 534 ? -12.431 15.384 -75.575 1.00 82.81 534 ASP A N 1
ATOM 3998 C CA . ASP A 1 534 ? -13.022 14.047 -75.420 1.00 82.81 534 ASP A CA 1
ATOM 3999 C C . ASP A 1 534 ? -12.985 13.592 -73.951 1.00 82.81 534 ASP A C 1
ATOM 4001 O O . ASP A 1 534 ? -13.983 13.112 -73.408 1.00 82.81 534 ASP A O 1
ATOM 4005 N N . GLN A 1 535 ? -11.866 13.825 -73.260 1.00 84.31 535 GLN A N 1
ATOM 4006 C CA . GLN A 1 535 ? -11.746 13.592 -71.820 1.00 84.31 535 GLN A CA 1
ATOM 4007 C C . GLN A 1 535 ? -12.590 14.568 -70.995 1.00 84.31 535 GLN A C 1
ATOM 4009 O O . GLN A 1 535 ? -13.105 14.195 -69.942 1.00 84.31 535 GLN A O 1
ATOM 4014 N N . LYS A 1 536 ? -12.800 15.797 -71.478 1.00 82.44 536 LYS A N 1
ATOM 4015 C CA . LYS A 1 536 ? -13.724 16.754 -70.854 1.00 82.44 536 LYS A CA 1
ATOM 4016 C C . LYS A 1 536 ? -15.171 16.275 -70.895 1.00 82.44 536 LYS A C 1
ATOM 4018 O O . LYS A 1 536 ? -15.902 16.452 -69.921 1.00 82.44 536 LYS A O 1
ATOM 4023 N N . LYS A 1 537 ? -15.570 15.613 -71.981 1.00 81.88 537 LYS A N 1
ATOM 4024 C CA . LYS A 1 537 ? -16.876 14.959 -72.080 1.00 81.88 537 LYS A CA 1
ATOM 4025 C C . LYS A 1 537 ? -16.986 13.769 -71.121 1.00 81.88 537 LYS A C 1
ATOM 4027 O O . LYS A 1 537 ? -17.964 13.694 -70.383 1.00 81.88 537 LYS A O 1
ATOM 4032 N N . LEU A 1 538 ? -15.960 12.916 -71.055 1.00 83.44 538 LEU A N 1
ATOM 4033 C CA . LEU A 1 538 ? -15.894 11.803 -70.094 1.00 83.44 538 LEU A CA 1
ATOM 4034 C C . LEU A 1 538 ? -15.992 12.284 -68.637 1.00 83.44 538 LEU A C 1
ATOM 4036 O O . LEU A 1 538 ? -16.692 11.671 -67.838 1.00 83.44 538 LEU A O 1
ATOM 4040 N N . LEU A 1 539 ? -15.344 13.404 -68.302 1.00 83.56 539 LEU A N 1
ATOM 4041 C CA . LEU A 1 539 ? -15.406 14.014 -66.972 1.00 83.56 539 LEU A CA 1
ATOM 4042 C C . LEU A 1 539 ? -16.828 14.471 -66.604 1.00 83.56 539 LEU A C 1
ATOM 4044 O O . LEU A 1 539 ? -17.244 14.295 -65.463 1.00 83.56 539 LEU A O 1
ATOM 4048 N N . SER A 1 540 ? -17.588 15.003 -67.569 1.00 79.00 540 SER A N 1
ATOM 4049 C CA . SER A 1 540 ? -18.973 15.460 -67.361 1.00 79.00 540 SER A CA 1
ATOM 4050 C C . SER A 1 540 ? -20.013 14.337 -67.234 1.00 79.00 540 SER A C 1
ATOM 4052 O O . SER A 1 540 ? -21.123 14.587 -66.771 1.00 79.00 540 SER A O 1
ATOM 4054 N N . GLU A 1 541 ? -19.666 13.111 -67.636 1.00 81.75 541 GLU A N 1
ATOM 4055 C CA . GLU A 1 541 ? -20.533 11.923 -67.563 1.00 81.75 541 GLU A CA 1
ATOM 4056 C C . GLU A 1 541 ? -20.321 11.113 -66.264 1.00 81.75 541 GLU A C 1
ATOM 4058 O O . GLU A 1 541 ? -21.009 10.119 -66.025 1.00 81.75 541 GLU A O 1
ATOM 4063 N N . LEU A 1 542 ? -19.374 11.520 -65.408 1.00 83.75 542 LEU A N 1
ATOM 4064 C CA . LEU A 1 542 ? -19.084 10.847 -64.143 1.00 83.75 542 LEU A CA 1
ATOM 4065 C C . LEU A 1 542 ? -20.083 11.231 -63.044 1.00 83.75 542 LEU A C 1
ATOM 4067 O O . LEU A 1 542 ? -20.327 12.403 -62.781 1.00 83.75 542 LEU A O 1
ATOM 4071 N N . GLU A 1 543 ? -20.601 10.218 -62.347 1.00 81.56 543 GLU A N 1
ATOM 4072 C CA . GLU A 1 543 ? -21.565 10.387 -61.246 1.00 81.56 543 GLU A CA 1
ATOM 4073 C C . GLU A 1 543 ? -20.948 10.175 -59.849 1.00 81.56 543 GLU A C 1
ATOM 4075 O O . GLU A 1 543 ? -21.579 10.505 -58.849 1.00 81.56 543 GLU A O 1
ATOM 4080 N N . ASP A 1 544 ? -19.725 9.630 -59.757 1.00 84.56 544 ASP A N 1
ATOM 4081 C CA . ASP A 1 544 ? -19.094 9.217 -58.492 1.00 84.56 544 ASP A CA 1
ATOM 4082 C C . ASP A 1 544 ? -17.618 9.651 -58.414 1.00 84.56 544 ASP A C 1
ATOM 4084 O O . ASP A 1 544 ? -16.817 9.351 -59.307 1.00 84.56 544 ASP A O 1
ATOM 4088 N N . ASN A 1 545 ? -17.245 10.306 -57.309 1.00 85.25 545 ASN A N 1
ATOM 4089 C CA . ASN A 1 545 ? -15.878 10.746 -57.010 1.00 85.25 545 ASN A CA 1
ATOM 4090 C C . ASN A 1 545 ? -14.883 9.575 -56.952 1.00 85.25 545 ASN A C 1
ATOM 4092 O O . ASN A 1 545 ? -13.725 9.734 -57.341 1.00 85.25 545 ASN A O 1
ATOM 4096 N N . ASN A 1 546 ? -15.317 8.385 -56.525 1.00 85.81 546 ASN A N 1
ATOM 4097 C CA . ASN A 1 546 ? -14.464 7.193 -56.506 1.00 85.81 546 ASN A CA 1
ATOM 4098 C C . ASN A 1 546 ? -14.142 6.698 -57.919 1.00 85.81 546 ASN A C 1
ATOM 4100 O O . ASN A 1 546 ? -13.024 6.256 -58.178 1.00 85.81 546 ASN A O 1
ATOM 4104 N N . LYS A 1 547 ? -15.094 6.813 -58.856 1.00 85.88 547 LYS A N 1
ATOM 4105 C CA . LYS A 1 547 ? -14.855 6.484 -60.270 1.00 85.88 547 LYS A CA 1
ATOM 4106 C C . LYS A 1 547 ? -13.907 7.484 -60.923 1.00 85.88 547 LYS A C 1
ATOM 4108 O O . LYS A 1 547 ? -13.068 7.083 -61.722 1.00 85.88 547 LYS A O 1
ATOM 4113 N N . LEU A 1 548 ? -13.999 8.761 -60.554 1.00 87.31 548 LEU A N 1
ATOM 4114 C CA . LEU A 1 548 ? -13.053 9.779 -61.008 1.00 87.31 548 LEU A CA 1
ATOM 4115 C C . LEU A 1 548 ? -11.629 9.491 -60.509 1.00 87.31 548 LEU A C 1
ATOM 4117 O O . LEU A 1 548 ? -10.690 9.514 -61.302 1.00 87.31 548 LEU A O 1
ATOM 4121 N N . ALA A 1 549 ? -11.467 9.146 -59.229 1.00 88.38 549 ALA A N 1
ATOM 4122 C CA . ALA A 1 549 ? -10.177 8.724 -58.684 1.00 88.38 549 ALA A CA 1
ATOM 4123 C C . ALA A 1 549 ? -9.629 7.471 -59.396 1.00 88.38 549 ALA A C 1
ATOM 4125 O O . ALA A 1 549 ? -8.455 7.433 -59.755 1.00 88.38 549 ALA A O 1
ATOM 4126 N N . ASP A 1 550 ? -10.476 6.477 -59.678 1.00 87.81 550 ASP A N 1
ATOM 4127 C CA . ASP A 1 550 ? -10.095 5.275 -60.431 1.00 87.81 550 ASP A CA 1
ATOM 4128 C C . ASP A 1 550 ? -9.645 5.604 -61.867 1.00 87.81 550 ASP A C 1
ATOM 4130 O O . ASP A 1 550 ? -8.645 5.067 -62.340 1.00 87.81 550 ASP A O 1
ATOM 4134 N N . TYR A 1 551 ? -10.318 6.533 -62.553 1.00 88.44 551 TYR A N 1
ATOM 4135 C CA . TYR A 1 551 ? -9.946 6.970 -63.906 1.00 88.44 551 TYR A CA 1
ATOM 4136 C C . TYR A 1 551 ? -8.631 7.748 -63.934 1.00 88.44 551 TYR A C 1
ATOM 4138 O O . TYR A 1 551 ? -7.845 7.589 -64.869 1.00 88.44 551 TYR A O 1
ATOM 4146 N N . LEU A 1 552 ? -8.364 8.545 -62.902 1.00 88.62 552 LEU A N 1
ATOM 4147 C CA . LEU A 1 552 ? -7.092 9.238 -62.733 1.00 88.62 552 LEU A CA 1
ATOM 4148 C C . LEU A 1 552 ? -5.946 8.257 -62.423 1.00 88.62 552 LEU A C 1
ATOM 4150 O O . LEU A 1 552 ? -4.881 8.343 -63.033 1.00 88.62 552 LEU A O 1
ATOM 4154 N N . ASN A 1 553 ? -6.177 7.280 -61.541 1.00 89.81 553 ASN A N 1
ATOM 4155 C CA . ASN A 1 553 ? -5.183 6.266 -61.168 1.00 89.81 553 ASN A CA 1
ATOM 4156 C C . ASN A 1 553 ? -4.875 5.281 -62.304 1.00 89.81 553 ASN A C 1
ATOM 4158 O O . ASN A 1 553 ? -3.737 4.844 -62.454 1.00 89.81 553 ASN A O 1
ATOM 4162 N N . LYS A 1 554 ? -5.875 4.932 -63.123 1.00 88.06 554 LYS A N 1
ATOM 4163 C CA . LYS A 1 554 ? -5.719 4.044 -64.288 1.00 88.06 554 LYS A CA 1
ATOM 4164 C C . LYS A 1 554 ? -5.190 4.755 -65.537 1.00 88.06 554 LYS A C 1
ATOM 4166 O O . LYS A 1 554 ? -5.024 4.100 -66.562 1.00 88.06 554 LYS A O 1
ATOM 4171 N N . GLY A 1 555 ? -4.954 6.069 -65.472 1.00 84.38 555 GLY A N 1
ATOM 4172 C CA . GLY A 1 555 ? -4.472 6.862 -66.606 1.00 84.38 555 GLY A CA 1
ATOM 4173 C C . GLY A 1 555 ? -5.493 7.029 -67.736 1.00 84.38 555 GLY A C 1
ATOM 4174 O O . GLY A 1 555 ? -5.110 7.267 -68.875 1.00 84.38 555 GLY A O 1
ATOM 4175 N N . VAL A 1 556 ? -6.791 6.891 -67.442 1.00 86.38 556 VAL A N 1
ATOM 4176 C CA . VAL A 1 556 ? -7.884 7.168 -68.395 1.00 86.38 556 VAL A CA 1
ATOM 4177 C C . VAL A 1 556 ? -8.054 8.676 -68.590 1.00 86.38 556 VAL A C 1
ATOM 4179 O O . VAL A 1 556 ? -8.355 9.136 -69.690 1.00 86.38 556 VAL A O 1
ATOM 4182 N N . LEU A 1 557 ? -7.847 9.443 -67.518 1.00 87.44 557 LEU A N 1
ATOM 4183 C CA . LEU A 1 557 ? -7.736 10.896 -67.555 1.00 87.44 557 LEU A CA 1
ATOM 4184 C C . LEU A 1 557 ? -6.262 11.277 -67.452 1.00 87.44 557 LEU A C 1
ATOM 4186 O O . LEU A 1 557 ? -5.587 10.906 -66.489 1.00 87.44 557 LEU A O 1
ATOM 4190 N N . THR A 1 558 ? -5.780 12.022 -68.438 1.00 89.62 558 THR A N 1
ATOM 4191 C CA . THR A 1 558 ? -4.383 12.445 -68.546 1.00 89.62 558 THR A CA 1
ATOM 4192 C C . THR A 1 558 ? -4.268 13.959 -68.437 1.00 89.62 558 THR A C 1
ATOM 4194 O O . THR A 1 558 ? -5.237 14.704 -68.608 1.00 89.62 558 THR A O 1
ATOM 4197 N N . ALA A 1 559 ? -3.065 14.412 -68.103 1.00 89.88 559 ALA A N 1
ATOM 4198 C CA . ALA A 1 559 ? -2.719 15.812 -67.976 1.00 89.88 559 ALA A CA 1
ATOM 4199 C C . ALA A 1 559 ? -1.934 16.302 -69.189 1.00 89.88 559 ALA A C 1
ATOM 4201 O O . ALA A 1 559 ? -1.151 15.570 -69.803 1.00 89.88 559 ALA A O 1
ATOM 4202 N N . LYS A 1 560 ? -2.056 17.605 -69.437 1.00 89.12 560 LYS A N 1
ATOM 4203 C CA . LYS A 1 560 ? -1.123 18.364 -70.266 1.00 89.12 560 LYS A CA 1
ATOM 4204 C C . LYS A 1 560 ? -0.207 19.203 -69.379 1.00 89.12 560 LYS A C 1
ATOM 4206 O O . LYS A 1 560 ? -0.695 19.917 -68.497 1.00 89.12 560 LYS A O 1
ATOM 4211 N N . ARG A 1 561 ? 1.105 19.152 -69.626 1.00 89.75 561 ARG A N 1
ATOM 4212 C CA . ARG A 1 561 ? 2.072 20.031 -68.951 1.00 89.75 561 ARG A CA 1
ATOM 4213 C C . ARG A 1 561 ? 2.029 21.424 -69.579 1.00 89.75 561 ARG A C 1
ATOM 4215 O O . ARG A 1 561 ? 2.178 21.580 -70.791 1.00 89.75 561 ARG A O 1
ATOM 4222 N N . THR A 1 562 ? 1.828 22.453 -68.762 1.00 83.50 562 THR A N 1
ATOM 4223 C CA . THR A 1 562 ? 1.760 23.845 -69.224 1.00 83.50 562 THR A CA 1
ATOM 4224 C C . THR A 1 562 ? 3.098 24.271 -69.836 1.00 83.50 562 THR A C 1
ATOM 4226 O O . THR A 1 562 ? 4.130 24.209 -69.177 1.00 83.50 562 THR A O 1
ATOM 4229 N N . GLY A 1 563 ? 3.084 24.717 -71.097 1.00 76.88 563 GLY A N 1
ATOM 4230 C CA . GLY A 1 563 ? 4.284 25.189 -71.802 1.00 76.88 563 GLY A CA 1
ATOM 4231 C C . GLY A 1 563 ? 5.146 24.103 -72.465 1.00 76.88 563 GLY A C 1
ATOM 4232 O O . GLY A 1 563 ? 6.199 24.446 -72.995 1.00 76.88 563 GLY A O 1
ATOM 4233 N N . SER A 1 564 ? 4.705 22.836 -72.478 1.00 77.31 564 SER A N 1
ATOM 4234 C CA . SER A 1 564 ? 5.343 21.730 -73.215 1.00 77.31 564 SER A CA 1
ATOM 4235 C C . SER A 1 564 ? 4.399 21.137 -74.276 1.00 77.31 564 SER A C 1
ATOM 4237 O O . SER A 1 564 ? 3.177 21.291 -74.187 1.00 77.31 564 SER A O 1
ATOM 4239 N N . GLU A 1 565 ? 4.958 20.453 -75.281 1.00 75.19 565 GLU A N 1
ATOM 4240 C CA . GLU A 1 565 ? 4.189 19.580 -76.189 1.00 75.19 565 GLU A CA 1
ATOM 4241 C C . GLU A 1 565 ? 3.839 18.227 -75.533 1.00 75.19 565 GLU A C 1
ATOM 4243 O O . GLU A 1 565 ? 3.005 17.486 -76.058 1.00 75.19 565 GLU A O 1
ATOM 4248 N N . ASP A 1 566 ? 4.409 17.938 -74.354 1.00 75.81 566 ASP A N 1
ATOM 4249 C CA . ASP A 1 566 ? 4.109 16.737 -73.571 1.00 75.81 566 ASP A CA 1
ATOM 4250 C C . ASP A 1 566 ? 2.630 16.707 -73.151 1.00 75.81 566 ASP A C 1
ATOM 4252 O O . ASP A 1 566 ? 2.130 17.547 -72.390 1.00 75.81 566 ASP A O 1
ATOM 4256 N N . SER A 1 567 ? 1.932 15.700 -73.659 1.00 79.75 567 SER A N 1
ATOM 4257 C CA . SER A 1 567 ? 0.514 15.422 -73.446 1.00 79.75 567 SER A CA 1
ATOM 4258 C C . SER A 1 567 ? 0.343 13.920 -73.195 1.00 79.75 567 SER A C 1
ATOM 4260 O O . SER A 1 567 ? 1.233 13.136 -73.525 1.00 79.75 567 SER A O 1
ATOM 4262 N N . GLY A 1 568 ? -0.742 13.504 -72.542 1.00 82.50 568 GLY A N 1
ATOM 4263 C CA . GLY A 1 568 ? -0.962 12.099 -72.189 1.00 82.50 568 GLY A CA 1
ATOM 4264 C C . GLY A 1 568 ? -0.351 11.660 -70.858 1.00 82.50 568 GLY A C 1
ATOM 4265 O O . GLY A 1 568 ? -0.230 10.463 -70.628 1.00 82.50 568 GLY A O 1
ATOM 4266 N N . ILE A 1 569 ? 0.034 12.587 -69.973 1.00 88.25 569 ILE A N 1
ATOM 4267 C CA . ILE A 1 569 ? 0.721 12.251 -68.715 1.00 88.25 569 ILE A CA 1
ATOM 4268 C C . ILE A 1 569 ? -0.296 11.741 -67.686 1.00 88.25 569 ILE A C 1
ATOM 4270 O O . ILE A 1 569 ? -1.215 12.471 -67.311 1.00 88.25 569 ILE A O 1
ATOM 4274 N N . SER A 1 570 ? -0.147 10.507 -67.205 1.00 90.06 570 SER A N 1
ATOM 4275 C CA . SER A 1 570 ? -1.013 9.951 -66.156 1.00 90.06 570 SER A CA 1
ATOM 4276 C C . SER A 1 570 ? -0.539 10.332 -64.746 1.00 90.06 570 SER A C 1
ATOM 4278 O O . SER A 1 570 ? 0.610 10.729 -64.545 1.00 90.06 570 SER A O 1
ATOM 4280 N N . LEU A 1 571 ? -1.399 10.175 -63.728 1.00 88.38 571 LEU A N 1
ATOM 4281 C CA . LEU A 1 571 ? -0.970 10.347 -62.331 1.00 88.38 571 LEU A CA 1
ATOM 4282 C C . LEU A 1 571 ? 0.131 9.355 -61.935 1.00 88.38 571 LEU A C 1
ATOM 4284 O O . LEU A 1 571 ? 1.033 9.715 -61.182 1.00 88.38 571 LEU A O 1
ATOM 4288 N N . ASN A 1 572 ? 0.094 8.136 -62.477 1.00 87.25 572 ASN A N 1
ATOM 4289 C CA . ASN A 1 572 ? 1.088 7.110 -62.182 1.00 87.25 572 ASN A CA 1
ATOM 4290 C C . ASN A 1 572 ? 2.475 7.478 -62.741 1.00 87.25 572 ASN A C 1
ATOM 4292 O O . ASN A 1 572 ? 3.480 7.262 -62.069 1.00 87.25 572 ASN A O 1
ATOM 4296 N N . ASP A 1 573 ? 2.536 8.130 -63.910 1.00 86.69 573 ASP A N 1
ATOM 4297 C CA . ASP A 1 573 ? 3.795 8.657 -64.474 1.00 86.69 573 ASP A CA 1
ATOM 4298 C C . ASP A 1 573 ? 4.407 9.756 -63.590 1.00 86.69 573 ASP A C 1
ATOM 4300 O O . ASP A 1 573 ? 5.623 9.954 -63.560 1.00 86.69 573 ASP A O 1
ATOM 4304 N N . LEU A 1 574 ? 3.561 10.457 -62.832 1.00 83.94 574 LEU A N 1
ATOM 4305 C CA . LEU A 1 574 ? 3.961 11.464 -61.852 1.00 83.94 574 LEU A CA 1
ATOM 4306 C C . LEU A 1 574 ? 4.222 10.877 -60.453 1.00 83.94 574 LEU A C 1
ATOM 4308 O O . LEU A 1 574 ? 4.666 11.612 -59.567 1.00 83.94 574 LEU A O 1
ATOM 4312 N N . GLY A 1 575 ? 3.982 9.576 -60.246 1.00 85.56 575 GLY A N 1
ATOM 4313 C CA . GLY A 1 575 ? 4.088 8.909 -58.945 1.00 85.56 575 GLY A CA 1
ATOM 4314 C C . GLY A 1 575 ? 3.035 9.377 -57.936 1.00 85.56 575 GLY A C 1
ATOM 4315 O O . GLY A 1 575 ? 3.321 9.452 -56.740 1.00 85.56 575 GLY A O 1
ATOM 4316 N N . LEU A 1 576 ? 1.851 9.752 -58.423 1.00 89.25 576 LEU A N 1
ATOM 4317 C CA . LEU A 1 576 ? 0.737 10.272 -57.637 1.00 89.25 576 LEU A CA 1
ATOM 4318 C C . LEU A 1 576 ? -0.420 9.273 -57.598 1.00 89.25 576 LEU A C 1
ATOM 4320 O O . LEU A 1 576 ? -0.668 8.550 -58.562 1.00 89.25 576 LEU A O 1
ATOM 4324 N N . PHE A 1 577 ? -1.181 9.308 -56.510 1.00 90.38 577 PHE A N 1
ATOM 4325 C CA . PHE A 1 577 ? -2.384 8.505 -56.325 1.00 90.38 577 PHE A CA 1
ATOM 4326 C C . PHE A 1 577 ? -3.552 9.377 -55.881 1.00 90.38 577 PHE A C 1
ATOM 4328 O O . PHE A 1 577 ? -3.420 10.192 -54.970 1.00 90.38 577 PHE A O 1
ATOM 4335 N N . ALA A 1 578 ? -4.704 9.191 -56.516 1.00 90.75 578 ALA A N 1
ATOM 4336 C CA . ALA A 1 578 ? -5.945 9.878 -56.202 1.00 90.75 578 ALA A CA 1
ATOM 4337 C C . ALA A 1 578 ? -6.901 8.994 -55.386 1.00 90.75 578 ALA A C 1
ATOM 4339 O O . ALA A 1 578 ? -6.990 7.784 -55.597 1.00 90.75 578 ALA A O 1
ATOM 4340 N N . SER A 1 579 ? -7.673 9.609 -54.494 1.00 90.56 579 SER A N 1
ATOM 4341 C CA . SER A 1 579 ? -8.774 8.981 -53.761 1.00 90.56 579 SER A CA 1
ATOM 4342 C C . SER A 1 579 ? -9.962 9.939 -53.661 1.00 90.56 579 SER A C 1
ATOM 4344 O O . SER A 1 579 ? -9.781 11.141 -53.460 1.00 90.56 579 SER A O 1
ATOM 4346 N N . GLY A 1 580 ? -11.179 9.423 -53.827 1.00 85.38 580 GLY A N 1
ATOM 4347 C CA . GLY A 1 580 ? -12.410 10.207 -53.720 1.00 85.38 580 GLY A CA 1
ATOM 4348 C C . GLY A 1 580 ? -12.881 10.334 -52.271 1.00 85.38 580 GLY A C 1
ATOM 4349 O O . GLY A 1 580 ? -12.759 9.396 -51.486 1.00 85.38 580 GLY A O 1
ATOM 4350 N N . PHE A 1 581 ? -13.450 11.483 -51.910 1.00 86.00 581 PHE A N 1
ATOM 4351 C CA . PHE A 1 581 ? -14.164 11.668 -50.644 1.00 86.00 581 PHE A CA 1
ATOM 4352 C C . PHE A 1 581 ? -15.424 12.517 -50.850 1.00 86.00 581 PHE A C 1
ATOM 4354 O O . PHE A 1 581 ? -15.667 13.045 -51.940 1.00 86.00 581 PHE A O 1
ATOM 4361 N N . ASP A 1 582 ? -16.253 12.621 -49.811 1.00 78.12 582 ASP A N 1
ATOM 4362 C CA . ASP A 1 582 ? -17.470 13.430 -49.861 1.00 78.12 582 ASP A CA 1
ATOM 4363 C C . ASP A 1 582 ? -17.103 14.921 -49.971 1.00 78.12 582 ASP A C 1
ATOM 4365 O O . ASP A 1 582 ? -16.508 15.494 -49.058 1.00 78.12 582 ASP A O 1
ATOM 4369 N N . GLY A 1 583 ? -17.384 15.524 -51.131 1.00 81.19 583 GLY A N 1
ATOM 4370 C CA . GLY A 1 583 ? -17.031 16.915 -51.446 1.00 81.19 583 GLY A CA 1
ATOM 4371 C C . GLY A 1 583 ? -15.724 17.142 -52.225 1.00 81.19 583 GLY A C 1
ATOM 4372 O O . GLY A 1 583 ? -15.358 18.301 -52.432 1.00 81.19 583 GLY A O 1
ATOM 4373 N N . GLY A 1 584 ? -15.024 16.097 -52.690 1.00 87.81 584 GLY A N 1
ATOM 4374 C CA . GLY A 1 584 ? -13.839 16.299 -53.534 1.00 87.81 584 GLY A CA 1
ATOM 4375 C C . GLY A 1 584 ? -12.969 15.072 -53.817 1.00 87.81 584 GLY A C 1
ATOM 4376 O O . GLY A 1 584 ? -13.380 13.921 -53.653 1.00 87.81 584 GLY A O 1
ATOM 4377 N N . ILE A 1 585 ? -11.734 15.339 -54.254 1.00 89.88 585 ILE A N 1
ATOM 4378 C CA . ILE A 1 585 ? -10.682 14.336 -54.495 1.00 89.88 585 ILE A CA 1
ATOM 4379 C C . ILE A 1 585 ? -9.400 14.728 -53.779 1.00 89.88 585 ILE A C 1
ATOM 4381 O O . ILE A 1 585 ? -9.002 15.890 -53.793 1.00 89.88 585 ILE A O 1
ATOM 4385 N N . LYS A 1 586 ? -8.734 13.741 -53.182 1.00 89.94 586 LYS A N 1
ATOM 4386 C CA . LYS A 1 586 ? -7.390 13.875 -52.619 1.00 89.94 586 LYS A CA 1
ATOM 4387 C C . LYS A 1 586 ? -6.379 13.271 -53.572 1.00 89.94 586 LYS A C 1
ATOM 4389 O O . LYS A 1 586 ? -6.603 12.164 -54.050 1.00 89.94 586 LYS A O 1
ATOM 4394 N N . ILE A 1 587 ? -5.273 13.961 -53.814 1.00 89.75 587 ILE A N 1
ATOM 4395 C CA . ILE A 1 587 ? -4.126 13.447 -54.565 1.00 89.75 587 ILE A CA 1
ATOM 4396 C C . ILE A 1 587 ? -2.915 13.453 -53.635 1.00 89.75 587 ILE A C 1
ATOM 4398 O O . ILE A 1 587 ? -2.618 14.470 -53.016 1.00 89.75 587 ILE A O 1
ATOM 4402 N N . VAL A 1 588 ? -2.227 12.321 -53.527 1.00 89.31 588 VAL A N 1
ATOM 4403 C CA . VAL A 1 588 ? -1.064 12.121 -52.653 1.00 89.31 588 VAL A CA 1
ATOM 4404 C C . VAL A 1 588 ? 0.127 11.688 -53.495 1.00 89.31 588 VAL A C 1
ATOM 4406 O O . VAL A 1 588 ? -0.035 10.949 -54.467 1.00 89.31 588 VAL A O 1
ATOM 4409 N N . GLY A 1 589 ? 1.329 12.111 -53.119 1.00 85.19 589 GLY A N 1
ATOM 4410 C CA . GLY A 1 589 ? 2.557 11.563 -53.684 1.00 85.19 589 GLY A CA 1
ATOM 4411 C C . GLY A 1 589 ? 3.809 12.060 -52.979 1.00 85.19 589 GLY A C 1
ATOM 4412 O O . GLY A 1 589 ? 3.751 12.934 -52.127 1.00 85.19 589 GLY A O 1
ATOM 4413 N N . ALA A 1 590 ? 4.969 11.524 -53.356 1.00 79.31 590 ALA A N 1
ATOM 4414 C CA . ALA A 1 590 ? 6.228 11.789 -52.648 1.00 79.31 590 ALA A CA 1
ATOM 4415 C C . ALA A 1 590 ? 6.783 13.222 -52.831 1.00 79.31 590 ALA A C 1
ATOM 4417 O O . ALA A 1 590 ? 7.677 13.649 -52.085 1.00 79.31 590 ALA A O 1
ATOM 4418 N N . LYS A 1 591 ? 6.294 13.950 -53.847 1.00 84.06 591 LYS A N 1
ATOM 4419 C CA . LYS A 1 591 ? 6.733 15.303 -54.227 1.00 84.06 591 LYS A CA 1
ATOM 4420 C C . LYS A 1 591 ? 5.735 16.356 -53.737 1.00 84.06 591 LYS A C 1
ATOM 4422 O O . LYS A 1 591 ? 4.532 16.168 -53.857 1.00 84.06 591 LYS A O 1
ATOM 4427 N N . ALA A 1 592 ? 6.239 17.483 -53.235 1.00 84.06 592 ALA A N 1
ATOM 4428 C CA . ALA A 1 592 ? 5.404 18.562 -52.706 1.00 84.06 592 ALA A CA 1
ATOM 4429 C C . ALA A 1 592 ? 4.628 19.311 -53.803 1.00 84.06 592 ALA A C 1
ATOM 4431 O O . ALA A 1 592 ? 5.196 19.683 -54.836 1.00 84.06 592 ALA A O 1
ATOM 4432 N N . PHE A 1 593 ? 3.349 19.580 -53.534 1.00 87.50 593 PHE A N 1
ATOM 4433 C CA . PHE A 1 593 ? 2.506 20.453 -54.347 1.00 87.50 593 PHE A CA 1
ATOM 4434 C C . PHE A 1 593 ? 2.790 21.921 -54.003 1.00 87.50 593 PHE A C 1
ATOM 4436 O O . PHE A 1 593 ? 2.841 22.293 -52.834 1.00 87.50 593 PHE A O 1
ATOM 4443 N N . THR A 1 594 ? 2.982 22.765 -55.016 1.00 87.12 594 THR A N 1
ATOM 4444 C CA . THR A 1 594 ? 3.223 24.212 -54.846 1.00 87.12 594 THR A CA 1
ATOM 4445 C C . THR A 1 594 ? 1.946 25.029 -55.027 1.00 87.12 594 THR A C 1
ATOM 4447 O O . THR A 1 594 ? 1.765 26.056 -54.380 1.00 87.12 594 THR A O 1
ATOM 4450 N N . SER A 1 595 ? 1.052 24.579 -55.905 1.00 86.94 595 SER A N 1
ATOM 4451 C CA . SER A 1 595 ? -0.260 25.184 -56.126 1.00 86.94 595 SER A CA 1
ATOM 4452 C C . SER A 1 595 ? -1.240 24.132 -56.635 1.00 86.94 595 SER A C 1
ATOM 4454 O O . SER A 1 595 ? -0.829 23.105 -57.180 1.00 86.94 595 SER A O 1
ATOM 4456 N N . GLY A 1 596 ? -2.533 24.404 -56.496 1.00 88.12 596 GLY A N 1
ATOM 4457 C CA . GLY A 1 596 ? -3.581 23.632 -57.144 1.00 88.12 596 GLY A CA 1
ATOM 4458 C C . GLY A 1 596 ? -4.859 24.441 -57.252 1.00 88.12 596 GLY A C 1
ATOM 4459 O O . GLY A 1 596 ? -5.177 25.235 -56.367 1.00 88.12 596 GLY A O 1
ATOM 4460 N N . GLU A 1 597 ? -5.579 24.251 -58.345 1.00 88.62 597 GLU A N 1
ATOM 4461 C CA . GLU A 1 597 ? -6.824 24.946 -58.636 1.00 88.62 597 GLU A CA 1
ATOM 4462 C C . GLU A 1 597 ? -7.848 23.973 -59.208 1.00 88.62 597 GLU A C 1
ATOM 4464 O O . GLU A 1 597 ? -7.524 23.080 -59.990 1.00 88.62 597 GLU A O 1
ATOM 4469 N N . VAL A 1 598 ? -9.109 24.176 -58.842 1.00 90.75 598 VAL A N 1
ATOM 4470 C CA . VAL A 1 598 ? -10.256 23.433 -59.361 1.00 90.75 598 VAL A CA 1
ATOM 4471 C C . VAL A 1 598 ? -11.177 24.406 -60.073 1.00 90.75 598 VAL A C 1
ATOM 4473 O O . VAL A 1 598 ? -11.588 25.414 -59.497 1.00 90.75 598 VAL A O 1
ATOM 4476 N N . THR A 1 599 ? -11.544 24.094 -61.310 1.00 87.44 599 THR A N 1
ATOM 4477 C CA . THR A 1 599 ? -12.521 24.863 -62.078 1.00 87.44 599 THR A CA 1
ATOM 4478 C C . THR A 1 599 ? -13.852 24.127 -62.097 1.00 87.44 599 THR A C 1
ATOM 4480 O O . THR A 1 599 ? -13.961 23.010 -62.610 1.00 87.44 599 THR A O 1
ATOM 4483 N N . THR A 1 600 ? -14.887 24.781 -61.577 1.00 84.50 600 THR A N 1
ATOM 4484 C CA . THR A 1 600 ? -16.265 24.285 -61.604 1.00 84.50 600 THR A CA 1
ATOM 4485 C C . THR A 1 600 ? -17.156 25.172 -62.473 1.00 84.50 600 THR A C 1
ATOM 4487 O O . THR A 1 600 ? -16.950 26.382 -62.571 1.00 84.50 600 THR A O 1
ATOM 4490 N N . ILE A 1 601 ? -18.147 24.580 -63.131 1.00 82.12 601 ILE A N 1
ATOM 4491 C CA . ILE A 1 601 ? -19.169 25.262 -63.923 1.00 82.12 601 ILE A CA 1
ATOM 4492 C C . ILE A 1 601 ? -20.513 25.050 -63.232 1.00 82.12 601 ILE A C 1
ATOM 4494 O O . ILE A 1 601 ? -20.949 23.923 -63.010 1.00 82.12 601 ILE A O 1
ATOM 4498 N N . SER A 1 602 ? -21.192 26.152 -62.921 1.00 75.31 602 SER A N 1
ATOM 4499 C CA . SER A 1 602 ? -22.577 26.141 -62.448 1.00 75.31 602 SER A CA 1
ATOM 4500 C C . SER A 1 602 ? -23.423 27.018 -63.373 1.00 75.31 602 SER A C 1
ATOM 4502 O O . SER A 1 602 ? -23.253 28.235 -63.450 1.00 75.31 602 SER A O 1
ATOM 4504 N N . GLY A 1 603 ? -24.302 26.390 -64.160 1.00 72.06 603 GLY A N 1
ATOM 4505 C CA . GLY A 1 603 ? -25.040 27.085 -65.219 1.00 72.06 603 GLY A CA 1
ATOM 4506 C C . GLY A 1 603 ? -24.106 27.598 -66.325 1.00 72.06 603 GLY A C 1
ATOM 4507 O O . GLY A 1 603 ? -23.422 26.809 -66.966 1.00 72.06 603 GLY A O 1
ATOM 4508 N N . SER A 1 604 ? -24.080 28.914 -66.562 1.00 68.25 604 SER A N 1
ATOM 4509 C CA . SER A 1 604 ? -23.252 29.563 -67.596 1.00 68.25 604 SER A CA 1
ATOM 4510 C C . SER A 1 604 ? -21.975 30.233 -67.066 1.00 68.25 604 SER A C 1
ATOM 4512 O O . SER A 1 604 ? -21.292 30.913 -67.830 1.00 68.25 604 SER A O 1
ATOM 4514 N N . SER A 1 605 ? -21.656 30.078 -65.776 1.00 72.31 605 SER A N 1
ATOM 4515 C CA . SER A 1 605 ? -20.523 30.748 -65.124 1.00 72.31 605 SER A CA 1
ATOM 4516 C C . SER A 1 605 ? -19.485 29.735 -64.639 1.00 72.31 605 SER A C 1
ATOM 4518 O O . SER A 1 605 ? -19.822 28.791 -63.922 1.00 72.31 605 SER A O 1
ATOM 4520 N N . ALA A 1 606 ? -18.220 29.949 -65.013 1.00 81.81 606 ALA A N 1
ATOM 4521 C CA . ALA A 1 606 ? -17.079 29.189 -64.508 1.00 81.81 606 ALA A CA 1
ATOM 4522 C C . ALA A 1 606 ? -16.490 29.876 -63.266 1.00 81.81 606 ALA A C 1
ATOM 4524 O O . ALA A 1 606 ? -16.285 31.091 -63.263 1.00 81.81 606 ALA A O 1
ATOM 4525 N N . SER A 1 607 ? -16.215 29.102 -62.220 1.00 82.38 607 SER A N 1
ATOM 4526 C CA . SER A 1 607 ? -15.559 29.548 -60.992 1.00 82.38 607 SER A CA 1
ATOM 4527 C C . SER A 1 607 ? -14.323 28.693 -60.740 1.00 82.38 607 SER A C 1
ATOM 4529 O O . SER A 1 607 ? -14.405 27.464 -60.752 1.00 82.38 607 SER A O 1
ATOM 4531 N N . THR A 1 608 ? -13.183 29.342 -60.509 1.00 85.56 608 THR A N 1
ATOM 4532 C CA . THR A 1 608 ? -11.935 28.677 -60.124 1.00 85.56 608 THR A CA 1
ATOM 4533 C C . THR A 1 608 ? -11.696 28.893 -58.637 1.00 85.56 608 THR A C 1
ATOM 4535 O O . THR A 1 608 ? -11.728 30.027 -58.162 1.00 85.56 608 THR A O 1
ATOM 4538 N N . SER A 1 609 ? -11.479 27.804 -57.905 1.00 86.00 609 SER A N 1
ATOM 4539 C CA . SER A 1 609 ? -11.168 27.805 -56.475 1.00 86.00 609 SER A CA 1
ATOM 4540 C C . SER A 1 609 ? -9.797 27.185 -56.237 1.00 86.00 609 SER A C 1
ATOM 4542 O O . SER A 1 609 ? -9.435 26.214 -56.899 1.00 86.00 609 SER A O 1
ATOM 4544 N N . ALA A 1 610 ? -9.040 27.732 -55.288 1.00 87.38 610 ALA A N 1
ATOM 4545 C CA . ALA A 1 610 ? -7.771 27.146 -54.878 1.00 87.38 610 ALA A CA 1
ATOM 4546 C C . ALA A 1 610 ? -8.003 25.830 -54.118 1.00 87.38 610 ALA A C 1
ATOM 4548 O O . ALA A 1 610 ? -8.923 25.718 -53.305 1.00 87.38 610 ALA A O 1
ATOM 4549 N N . ALA A 1 611 ? -7.155 24.846 -54.384 1.00 86.62 611 ALA A N 1
ATOM 4550 C CA . ALA A 1 611 ? -7.097 23.590 -53.655 1.00 86.62 611 ALA A CA 1
ATOM 4551 C C . ALA A 1 611 ? -6.440 23.779 -52.279 1.00 86.62 611 ALA A C 1
ATOM 4553 O O . ALA A 1 611 ? -5.619 24.679 -52.090 1.00 86.62 611 ALA A O 1
ATOM 4554 N N . THR A 1 612 ? -6.760 22.907 -51.324 1.00 87.81 612 THR A N 1
ATOM 4555 C CA . THR A 1 612 ? -6.082 22.884 -50.020 1.00 87.81 612 THR A CA 1
ATOM 4556 C C . THR A 1 612 ? -4.874 21.962 -50.106 1.00 87.81 612 THR A C 1
ATOM 4558 O O . THR A 1 612 ? -5.023 20.795 -50.463 1.00 87.81 612 THR A O 1
ATOM 4561 N N . ILE A 1 613 ? -3.686 22.480 -49.799 1.00 86.69 613 ILE A N 1
ATOM 4562 C CA . ILE A 1 613 ? -2.437 21.714 -49.820 1.00 86.69 613 ILE A CA 1
ATOM 4563 C C . ILE A 1 613 ? -2.000 21.459 -48.384 1.00 86.69 613 ILE A C 1
ATOM 4565 O O . ILE A 1 613 ? -1.687 22.406 -47.663 1.00 86.69 613 ILE A O 1
ATOM 4569 N N . ASP A 1 614 ? -1.927 20.187 -48.017 1.00 84.62 614 ASP A N 1
ATOM 4570 C CA . ASP A 1 614 ? -1.232 19.731 -46.823 1.00 84.62 614 ASP A CA 1
ATOM 4571 C C . ASP A 1 614 ? 0.230 19.495 -47.217 1.00 84.62 614 ASP A C 1
ATOM 4573 O O . ASP A 1 614 ? 0.532 18.749 -48.157 1.00 84.62 614 ASP A O 1
ATOM 4577 N N . LEU A 1 615 ? 1.141 20.214 -46.562 1.00 80.94 615 LEU A N 1
ATOM 4578 C CA . LEU A 1 615 ? 2.562 20.158 -46.882 1.00 80.94 615 LEU A CA 1
ATOM 4579 C C . LEU A 1 615 ? 3.166 18.821 -46.450 1.00 80.94 615 LEU A C 1
ATOM 4581 O O . LEU A 1 615 ? 2.647 18.118 -45.590 1.00 80.94 615 LEU A O 1
ATOM 4585 N N . LYS A 1 616 ? 4.303 18.487 -47.060 1.00 80.94 616 LYS A N 1
ATOM 4586 C CA . LYS A 1 616 ? 5.100 17.344 -46.629 1.00 80.94 616 LYS A CA 1
ATOM 4587 C C . LYS A 1 616 ? 5.652 17.621 -45.236 1.00 80.94 616 LYS A C 1
ATOM 4589 O O . LYS A 1 616 ? 6.367 18.610 -45.066 1.00 80.94 616 LYS A O 1
ATOM 4594 N N . GLU A 1 617 ? 5.421 16.711 -44.300 1.00 78.69 617 GLU A N 1
ATOM 4595 C CA . GLU A 1 617 ? 6.014 16.771 -42.968 1.00 78.69 617 GLU A CA 1
ATOM 4596 C C . GLU A 1 617 ? 6.995 15.619 -42.765 1.00 78.69 617 GLU A C 1
ATOM 4598 O O . GLU A 1 617 ? 6.719 14.457 -43.073 1.00 78.69 617 GLU A O 1
ATOM 4603 N N . ALA A 1 618 ? 8.185 15.949 -42.268 1.00 75.75 618 ALA A N 1
ATOM 4604 C CA . ALA A 1 618 ? 9.158 14.938 -41.886 1.00 75.75 618 ALA A CA 1
ATOM 4605 C C . ALA A 1 618 ? 8.705 14.233 -40.601 1.00 75.75 618 ALA A C 1
ATOM 4607 O O . ALA A 1 618 ? 8.064 14.837 -39.743 1.00 75.75 618 ALA A O 1
ATOM 4608 N N . ALA A 1 619 ? 9.085 12.963 -40.448 1.00 76.88 619 ALA A N 1
ATOM 4609 C CA . ALA A 1 619 ? 8.891 12.258 -39.188 1.00 76.88 619 ALA A CA 1
ATOM 4610 C C . ALA A 1 619 ? 9.565 13.031 -38.041 1.00 76.88 619 ALA A C 1
ATOM 4612 O O . ALA A 1 619 ? 10.684 13.530 -38.186 1.00 76.88 619 ALA A O 1
ATOM 4613 N N . SER A 1 620 ? 8.909 13.093 -36.883 1.00 79.56 620 SER A N 1
ATOM 4614 C CA . SER A 1 620 ? 9.507 13.661 -35.673 1.00 79.56 620 SER A CA 1
ATOM 4615 C C . SER A 1 620 ? 10.714 12.837 -35.222 1.00 79.56 620 SER A C 1
ATOM 4617 O O . SER A 1 620 ? 10.646 11.605 -35.172 1.00 79.56 620 SER A O 1
ATOM 4619 N N . GLY A 1 621 ? 11.806 13.512 -34.858 1.00 79.06 621 GLY A N 1
ATOM 4620 C CA . GLY A 1 621 ? 12.995 12.880 -34.289 1.00 79.06 621 GLY A CA 1
ATOM 4621 C C . GLY A 1 621 ? 12.837 12.655 -32.788 1.00 79.06 621 GLY A C 1
ATOM 4622 O O . GLY A 1 621 ? 13.120 13.554 -31.998 1.00 79.06 621 GLY A O 1
ATOM 4623 N N . PHE A 1 622 ? 12.401 11.462 -32.379 1.00 84.62 622 PHE A N 1
ATOM 4624 C CA . PHE A 1 622 ? 12.352 11.121 -30.958 1.00 84.62 622 PHE A CA 1
ATOM 4625 C C . PHE A 1 622 ? 13.748 10.861 -30.403 1.00 84.62 622 PHE A C 1
ATOM 4627 O O . PHE A 1 622 ? 14.591 10.216 -31.027 1.00 84.62 622 PHE A O 1
ATOM 4634 N N . ARG A 1 623 ? 13.970 11.366 -29.192 1.00 87.25 623 ARG A N 1
ATOM 4635 C CA . ARG A 1 623 ? 15.190 11.166 -28.419 1.00 87.25 623 ARG A CA 1
ATOM 4636 C C . ARG A 1 623 ? 14.777 10.680 -27.035 1.00 87.25 623 ARG A C 1
ATOM 4638 O O . ARG A 1 623 ? 13.882 11.261 -26.423 1.00 87.25 623 ARG A O 1
ATOM 4645 N N . VAL A 1 624 ? 15.402 9.609 -26.558 1.00 89.81 624 VAL A N 1
ATOM 4646 C CA . VAL A 1 624 ? 15.100 9.025 -25.243 1.00 89.81 624 VAL A CA 1
ATOM 4647 C C . VAL A 1 624 ? 16.286 9.254 -24.328 1.00 89.81 624 VAL A C 1
ATOM 4649 O O . VAL A 1 624 ? 17.413 8.905 -24.683 1.00 89.81 624 VAL A O 1
ATOM 4652 N N . PHE A 1 625 ? 16.018 9.811 -23.150 1.00 90.62 625 PHE A N 1
ATOM 4653 C CA . PHE A 1 625 ? 17.034 10.122 -22.156 1.00 90.62 625 PHE A CA 1
ATOM 4654 C C . PHE A 1 625 ? 16.707 9.501 -20.807 1.00 90.62 625 PHE A C 1
ATOM 4656 O O . PHE A 1 625 ? 15.544 9.351 -20.430 1.00 90.62 625 PHE A O 1
ATOM 4663 N N . THR A 1 626 ? 17.753 9.204 -20.049 1.00 89.88 626 THR A N 1
ATOM 4664 C CA . THR A 1 626 ? 17.653 9.028 -18.607 1.00 89.88 626 THR A CA 1
ATOM 4665 C C . THR A 1 626 ? 17.626 10.383 -17.903 1.00 89.88 626 THR A C 1
ATOM 4667 O O . THR A 1 626 ? 18.079 11.399 -18.440 1.00 89.88 626 THR A O 1
ATOM 4670 N N . ARG A 1 627 ? 17.127 10.416 -16.663 1.00 87.12 627 ARG A N 1
ATOM 4671 C CA . ARG A 1 627 ? 16.985 11.666 -15.895 1.00 87.12 627 ARG A CA 1
ATOM 4672 C C . ARG A 1 627 ? 18.322 12.297 -15.506 1.00 87.12 627 ARG A C 1
ATOM 4674 O O . ARG A 1 627 ? 18.377 13.488 -15.220 1.00 87.12 627 ARG A O 1
ATOM 4681 N N . GLU A 1 628 ? 19.405 11.532 -15.515 1.00 87.00 628 GLU A N 1
ATOM 4682 C CA . GLU A 1 628 ? 20.768 12.022 -15.318 1.00 87.00 628 GLU A CA 1
ATOM 4683 C C . GLU A 1 628 ? 21.427 12.577 -16.595 1.00 87.00 628 GLU A C 1
ATOM 4685 O O . GLU A 1 628 ? 22.567 13.040 -16.534 1.00 87.00 628 GLU A O 1
ATOM 4690 N N . GLY A 1 629 ? 20.725 12.564 -17.734 1.00 87.44 629 GLY A N 1
ATOM 4691 C CA . GLY A 1 629 ? 21.200 13.135 -18.996 1.00 87.44 629 GLY A CA 1
ATOM 4692 C C . GLY A 1 629 ? 21.924 12.150 -19.917 1.00 87.44 629 GLY A C 1
ATOM 4693 O O . GLY A 1 629 ? 22.622 12.589 -20.829 1.00 87.44 629 GLY A O 1
ATOM 4694 N N . ARG A 1 630 ? 21.789 10.827 -19.719 1.00 89.25 630 ARG A N 1
ATOM 4695 C CA . ARG A 1 630 ? 22.291 9.840 -20.694 1.00 89.25 630 ARG A CA 1
ATOM 4696 C C . ARG A 1 630 ? 21.290 9.684 -21.823 1.00 89.25 630 ARG A C 1
ATOM 4698 O O . ARG A 1 630 ? 20.133 9.358 -21.575 1.00 89.25 630 ARG A O 1
ATOM 4705 N N . GLN A 1 631 ? 21.733 9.872 -23.056 1.00 89.00 631 GLN A N 1
ATOM 4706 C CA . GLN A 1 631 ? 20.917 9.582 -24.222 1.00 89.00 631 GLN A CA 1
ATOM 4707 C C . GLN A 1 631 ? 20.996 8.097 -24.573 1.00 89.00 631 GLN A C 1
ATOM 4709 O O . GLN A 1 631 ? 22.080 7.545 -24.740 1.00 89.00 631 GLN A O 1
ATOM 4714 N N . ILE A 1 632 ? 19.830 7.466 -24.684 1.00 87.31 632 ILE A N 1
ATOM 4715 C CA . ILE A 1 632 ? 19.667 6.032 -24.947 1.00 87.31 632 ILE A CA 1
ATOM 4716 C C . ILE A 1 632 ? 19.293 5.788 -26.416 1.00 87.31 632 ILE A C 1
ATOM 4718 O O . ILE A 1 632 ? 19.703 4.799 -27.011 1.00 87.31 632 ILE A O 1
ATOM 4722 N N . SER A 1 633 ? 18.500 6.678 -27.019 1.00 84.56 633 SER A N 1
ATOM 4723 C CA . SER A 1 633 ? 18.017 6.522 -28.396 1.00 84.56 633 SER A CA 1
ATOM 4724 C C . SER A 1 633 ? 17.850 7.873 -29.099 1.00 84.56 633 SER A C 1
ATOM 4726 O O . SER A 1 633 ? 17.710 8.915 -28.447 1.00 84.56 633 SER A O 1
ATOM 4728 N N . GLY A 1 634 ? 17.874 7.849 -30.433 1.00 80.25 634 GLY A N 1
ATOM 4729 C CA . GLY A 1 634 ? 17.719 9.012 -31.309 1.00 80.25 634 GLY A CA 1
ATOM 4730 C C . GLY A 1 634 ? 19.040 9.588 -31.827 1.00 80.25 634 GLY A C 1
ATOM 4731 O O . GLY A 1 634 ? 20.091 8.952 -31.749 1.00 80.25 634 GLY A O 1
ATOM 4732 N N . LEU A 1 635 ? 18.964 10.801 -32.380 1.00 78.06 635 LEU A N 1
ATOM 4733 C CA . LEU A 1 635 ? 20.123 11.566 -32.856 1.00 78.06 635 LEU A CA 1
ATOM 4734 C C . LEU A 1 635 ? 20.780 12.333 -31.700 1.00 78.06 635 LEU A C 1
ATOM 4736 O O . LEU A 1 635 ? 20.030 12.892 -30.888 1.00 78.06 635 LEU A O 1
ATOM 4740 N N . PRO A 1 636 ? 22.124 12.403 -31.634 1.00 78.38 636 PRO A N 1
ATOM 4741 C CA . PRO A 1 636 ? 22.823 13.130 -30.579 1.00 78.38 636 PRO A CA 1
ATOM 4742 C C . PRO A 1 636 ? 22.419 14.614 -30.546 1.00 78.38 636 PRO A C 1
ATOM 4744 O O . PRO A 1 636 ? 22.100 15.209 -31.577 1.00 78.38 636 PRO A O 1
ATOM 4747 N N . LEU A 1 637 ? 22.410 15.196 -29.346 1.00 78.50 637 LEU A N 1
ATOM 4748 C CA . LEU A 1 637 ? 22.285 16.636 -29.114 1.00 78.50 637 LEU A CA 1
ATOM 4749 C C . LEU A 1 637 ? 23.608 17.366 -29.349 1.00 78.50 637 LEU A C 1
ATOM 4751 O O . LEU A 1 637 ? 24.676 16.884 -28.962 1.00 78.50 637 LEU A O 1
ATOM 4755 N N . SER A 1 638 ? 23.499 18.579 -29.883 1.00 75.25 638 SER A N 1
ATOM 4756 C CA . SER A 1 638 ? 24.548 19.595 -29.802 1.00 75.25 638 SER A CA 1
ATOM 4757 C C . SER A 1 638 ? 24.677 20.172 -28.386 1.00 75.25 638 SER A C 1
ATOM 4759 O O . SER A 1 638 ? 23.761 20.070 -27.566 1.00 75.25 638 SER A O 1
ATOM 4761 N N . SER A 1 639 ? 25.804 20.829 -28.097 1.00 74.56 639 SER A N 1
ATOM 4762 C CA . SER A 1 639 ? 26.044 21.480 -26.799 1.00 74.56 639 SER A CA 1
ATOM 4763 C C . SER A 1 639 ? 24.990 22.544 -26.455 1.00 74.56 639 SER A C 1
ATOM 4765 O O . SER A 1 639 ? 24.573 22.648 -25.301 1.00 74.56 639 SER A O 1
ATOM 4767 N N . ASP A 1 640 ? 24.511 23.301 -27.445 1.00 79.00 640 ASP A N 1
ATOM 4768 C CA . ASP A 1 640 ? 23.496 24.343 -27.242 1.00 79.00 640 ASP A CA 1
ATOM 4769 C C . ASP A 1 640 ? 22.093 23.755 -27.015 1.00 79.00 640 ASP A C 1
ATOM 4771 O O . ASP A 1 640 ? 21.356 24.205 -26.130 1.00 79.00 640 ASP A O 1
ATOM 4775 N N . GLU A 1 641 ? 21.726 22.700 -27.750 1.00 81.56 641 GLU A N 1
ATOM 4776 C CA . GLU A 1 641 ? 20.491 21.954 -27.482 1.00 81.56 641 GLU A CA 1
ATOM 4777 C C . GLU A 1 641 ? 20.533 21.294 -26.098 1.00 81.56 641 GLU A C 1
ATOM 4779 O O . GLU A 1 641 ? 19.549 21.334 -25.366 1.00 81.56 641 GLU A O 1
ATOM 4784 N N . ALA A 1 642 ? 21.669 20.718 -25.698 1.00 84.44 642 ALA A N 1
ATOM 4785 C CA . ALA A 1 642 ? 21.817 20.108 -24.380 1.00 84.44 642 ALA A CA 1
ATOM 4786 C C . ALA A 1 642 ? 21.615 21.133 -23.252 1.00 84.44 642 ALA A C 1
ATOM 4788 O O . ALA A 1 642 ? 20.900 20.848 -22.293 1.00 84.44 642 ALA A O 1
ATOM 4789 N N . ASN A 1 643 ? 22.162 22.344 -23.394 1.00 83.31 643 ASN A N 1
ATOM 4790 C CA . ASN A 1 643 ? 21.988 23.423 -22.416 1.00 83.31 643 ASN A CA 1
ATOM 4791 C C . ASN A 1 643 ? 20.539 23.922 -22.305 1.00 83.31 643 ASN A C 1
ATOM 4793 O O . ASN A 1 643 ? 20.138 24.415 -21.252 1.00 83.31 643 ASN A O 1
ATOM 4797 N N . THR A 1 644 ? 19.756 23.822 -23.380 1.00 85.25 644 THR A N 1
ATOM 4798 C CA . THR A 1 644 ? 18.352 24.266 -23.398 1.00 85.25 644 THR A CA 1
ATOM 4799 C C . THR A 1 644 ? 17.375 23.162 -22.998 1.00 85.25 644 THR A C 1
ATOM 4801 O O . THR A 1 644 ? 16.343 23.451 -22.393 1.00 85.25 644 THR A O 1
ATOM 4804 N N . LEU A 1 645 ? 17.686 21.900 -23.307 1.00 86.56 645 LEU A N 1
ATOM 4805 C CA . LEU A 1 645 ? 16.792 20.763 -23.094 1.00 86.56 645 LEU A CA 1
ATOM 4806 C C . LEU A 1 645 ? 17.051 20.018 -21.781 1.00 86.56 645 LEU A C 1
ATOM 4808 O O . LEU A 1 645 ? 16.094 19.517 -21.192 1.00 86.56 645 LEU A O 1
ATOM 4812 N N . ILE A 1 646 ? 18.292 19.954 -21.288 1.00 88.31 646 ILE A N 1
ATOM 4813 C CA . ILE A 1 646 ? 18.612 19.265 -20.029 1.00 88.31 646 ILE A CA 1
ATOM 4814 C C . ILE A 1 646 ? 18.398 20.217 -18.853 1.00 88.31 646 ILE A C 1
ATOM 4816 O O . ILE A 1 646 ? 19.326 20.811 -18.309 1.00 88.31 646 ILE A O 1
ATOM 4820 N N . THR A 1 647 ? 17.133 20.364 -18.467 1.00 87.50 647 THR A N 1
ATOM 4821 C CA . THR A 1 647 ? 16.688 21.221 -17.363 1.00 87.50 647 THR A CA 1
ATOM 4822 C C . THR A 1 647 ? 15.742 20.463 -16.430 1.00 87.50 647 THR A C 1
ATOM 4824 O O . THR A 1 647 ? 15.107 19.483 -16.826 1.00 87.50 647 THR A O 1
ATOM 4827 N N . GLU A 1 648 ? 15.613 20.925 -15.182 1.00 84.00 648 GLU A N 1
ATOM 4828 C CA . GLU A 1 648 ? 14.664 20.340 -14.219 1.00 84.00 648 GLU A CA 1
ATOM 4829 C C . GLU A 1 648 ? 13.206 20.444 -14.697 1.00 84.00 648 GLU A C 1
ATOM 4831 O O . GLU A 1 648 ? 12.413 19.534 -14.462 1.00 84.00 648 GLU A O 1
ATOM 4836 N N . GLU A 1 649 ? 12.866 21.514 -15.425 1.00 82.88 649 GLU A N 1
ATOM 4837 C CA . GLU A 1 649 ? 11.539 21.715 -16.026 1.00 82.88 649 GLU A CA 1
ATOM 4838 C C . GLU A 1 649 ? 11.194 20.610 -17.035 1.00 82.88 649 GLU A C 1
ATOM 4840 O O . GLU A 1 649 ? 10.065 20.129 -17.073 1.00 82.88 649 GLU A O 1
ATOM 4845 N N . ASN A 1 650 ? 12.194 20.133 -17.777 1.00 85.69 650 ASN A N 1
ATOM 4846 C CA . ASN A 1 650 ? 12.071 19.035 -18.732 1.00 85.69 650 ASN A CA 1
ATOM 4847 C C . ASN A 1 650 ? 12.199 17.640 -18.083 1.00 85.69 650 ASN A C 1
ATOM 4849 O O . ASN A 1 650 ? 12.327 16.639 -18.786 1.00 85.69 650 ASN A O 1
ATOM 4853 N N . GLY A 1 651 ? 12.169 17.549 -16.748 1.00 82.94 651 GLY A N 1
ATOM 4854 C CA . GLY A 1 651 ? 12.170 16.287 -15.997 1.00 82.94 651 GLY A CA 1
ATOM 4855 C C . GLY A 1 651 ? 13.555 15.723 -15.653 1.00 82.94 651 GLY A C 1
ATOM 4856 O O . GLY A 1 651 ? 13.643 14.643 -15.053 1.00 82.94 651 GLY A O 1
ATOM 4857 N N . PHE A 1 652 ? 14.637 16.434 -15.981 1.00 88.19 652 PHE A N 1
ATOM 4858 C CA . PHE A 1 652 ? 16.002 16.028 -15.638 1.00 88.19 652 PHE A CA 1
ATOM 4859 C C . PHE A 1 652 ? 16.360 16.351 -14.182 1.00 88.19 652 PHE A C 1
ATOM 4861 O O . PHE A 1 652 ? 15.718 17.154 -13.510 1.00 88.19 652 PHE A O 1
ATOM 4868 N N . ASN A 1 653 ? 17.402 15.703 -13.671 1.00 84.88 653 ASN A N 1
ATOM 4869 C CA . ASN A 1 653 ? 17.946 16.004 -12.351 1.00 84.88 653 ASN A CA 1
ATOM 4870 C C . ASN A 1 653 ? 18.759 17.308 -12.379 1.00 84.88 653 ASN A C 1
ATOM 4872 O O . ASN A 1 653 ? 19.386 17.634 -13.382 1.00 84.88 653 ASN A O 1
ATOM 4876 N N . ARG A 1 654 ? 18.859 17.994 -11.234 1.00 80.94 654 ARG A N 1
ATOM 4877 C CA . ARG A 1 654 ? 19.638 19.240 -11.084 1.00 80.94 654 ARG A CA 1
ATOM 4878 C C . ARG A 1 654 ? 21.091 19.153 -11.559 1.00 80.94 654 ARG A C 1
ATOM 4880 O O . ARG A 1 654 ? 21.649 20.122 -12.056 1.00 80.94 654 ARG A O 1
ATOM 4887 N N . ASN A 1 655 ? 21.700 17.984 -11.376 1.00 82.81 655 ASN A N 1
ATOM 4888 C CA . ASN A 1 655 ? 23.089 17.707 -11.746 1.00 82.81 655 ASN A CA 1
ATOM 4889 C C . ASN A 1 655 ? 23.180 16.839 -13.012 1.00 82.81 655 ASN A C 1
ATOM 4891 O O . ASN A 1 655 ? 24.180 16.146 -13.208 1.00 82.81 655 ASN A O 1
ATOM 4895 N N . ALA A 1 656 ? 22.118 16.795 -13.823 1.00 85.06 656 ALA A N 1
ATOM 4896 C CA . ALA A 1 656 ? 22.129 16.054 -15.072 1.00 85.06 656 ALA A CA 1
ATOM 4897 C C . ALA A 1 656 ? 23.195 16.627 -16.010 1.00 85.06 656 ALA A C 1
ATOM 4899 O O . ALA A 1 656 ? 23.378 17.837 -16.121 1.00 85.06 656 ALA A O 1
ATOM 4900 N N . SER A 1 657 ? 23.916 15.732 -16.675 1.00 85.75 657 SER A N 1
ATOM 4901 C CA . SER A 1 657 ? 24.973 16.086 -17.613 1.00 85.75 657 SER A CA 1
ATOM 4902 C C . SER A 1 657 ? 24.812 15.235 -18.859 1.00 85.75 657 SER A C 1
ATOM 4904 O O . SER A 1 657 ? 24.732 14.004 -18.769 1.00 85.75 657 SER A O 1
ATOM 4906 N N . TYR A 1 658 ? 24.743 15.910 -20.006 1.00 87.62 658 TYR A N 1
ATOM 4907 C CA . TYR A 1 658 ? 24.551 15.267 -21.295 1.00 87.62 658 TYR A CA 1
ATOM 4908 C C . TYR A 1 658 ? 25.700 14.312 -21.622 1.00 87.62 658 TYR A C 1
ATOM 4910 O O . TYR A 1 658 ? 26.870 14.700 -21.600 1.00 87.62 658 TYR A O 1
ATOM 4918 N N . ARG A 1 659 ? 25.358 13.068 -21.962 1.00 84.00 659 ARG A N 1
ATOM 4919 C CA . ARG A 1 659 ? 26.281 12.078 -22.530 1.00 84.00 659 ARG A CA 1
ATOM 4920 C C . ARG A 1 659 ? 25.547 11.220 -23.555 1.00 84.00 659 ARG A C 1
ATOM 4922 O O . ARG A 1 659 ? 24.415 10.806 -23.303 1.00 84.00 659 ARG A O 1
ATOM 4929 N N . ALA A 1 660 ? 26.214 10.909 -24.660 1.00 82.06 660 ALA A N 1
ATOM 4930 C CA . ALA A 1 660 ? 25.698 10.075 -25.748 1.00 82.06 660 ALA A CA 1
ATOM 4931 C C . ALA A 1 660 ? 26.410 8.715 -25.866 1.00 82.06 660 ALA A C 1
ATOM 4933 O O . ALA A 1 660 ? 26.305 8.035 -26.884 1.00 82.06 660 ALA A O 1
ATOM 4934 N N . ASP A 1 661 ? 27.105 8.297 -24.809 1.00 75.81 661 ASP A N 1
ATOM 4935 C CA . ASP A 1 661 ? 27.895 7.063 -24.740 1.00 75.81 661 ASP A CA 1
ATOM 4936 C C . ASP A 1 661 ? 27.083 5.776 -24.961 1.00 75.81 661 ASP A C 1
ATOM 4938 O O . ASP A 1 661 ? 27.651 4.756 -25.346 1.00 75.81 661 ASP A O 1
ATOM 4942 N N . TYR A 1 662 ? 25.759 5.822 -24.791 1.00 77.44 662 TYR A N 1
ATOM 4943 C CA . TYR A 1 662 ? 24.876 4.663 -24.961 1.00 77.44 662 TYR A CA 1
ATOM 4944 C C . TYR A 1 662 ? 24.167 4.583 -26.321 1.00 77.44 662 TYR A C 1
ATOM 4946 O O . TYR A 1 662 ? 23.450 3.610 -26.549 1.00 77.44 662 TYR A O 1
ATOM 4954 N N . LEU A 1 663 ? 24.360 5.551 -27.230 1.00 74.94 663 LEU A N 1
ATOM 4955 C CA . LEU A 1 663 ? 23.726 5.518 -28.558 1.00 74.94 663 LEU A CA 1
ATOM 4956 C C . LEU A 1 663 ? 24.274 4.393 -29.449 1.00 74.94 663 LEU A C 1
ATOM 4958 O O . LEU A 1 663 ? 23.506 3.770 -30.174 1.00 74.94 663 LEU A O 1
ATOM 4962 N N . ASN A 1 664 ? 25.583 4.126 -29.369 1.00 69.69 664 ASN A N 1
ATOM 4963 C CA . ASN A 1 664 ? 26.306 3.190 -30.239 1.00 69.69 664 ASN A CA 1
ATOM 4964 C C . ASN A 1 664 ? 27.128 2.178 -29.420 1.00 69.69 664 ASN A C 1
ATOM 4966 O O . ASN A 1 664 ? 28.338 2.048 -29.592 1.00 69.69 664 ASN A O 1
ATOM 4970 N N . ALA A 1 665 ? 26.486 1.480 -28.480 1.00 64.44 665 ALA A N 1
ATOM 4971 C CA . ALA A 1 665 ? 27.176 0.540 -27.597 1.00 64.44 665 ALA A CA 1
ATOM 4972 C C . ALA A 1 665 ? 27.803 -0.647 -28.363 1.00 64.44 665 ALA A C 1
ATOM 4974 O O . ALA A 1 665 ? 27.119 -1.386 -29.078 1.00 64.44 665 ALA A O 1
ATOM 4975 N N . ILE A 1 666 ? 29.108 -0.871 -28.166 1.00 56.41 666 ILE A N 1
ATOM 4976 C CA . ILE A 1 666 ? 29.841 -2.020 -28.720 1.00 56.41 666 ILE A CA 1
ATOM 4977 C C . ILE A 1 666 ? 29.321 -3.304 -28.053 1.00 56.41 666 ILE A C 1
ATOM 4979 O O . ILE A 1 666 ? 29.385 -3.437 -26.833 1.00 56.41 666 ILE A O 1
ATOM 4983 N N . GLY A 1 667 ? 28.810 -4.256 -28.841 1.00 59.00 667 GLY A N 1
ATOM 4984 C CA . GLY A 1 667 ? 28.336 -5.558 -28.345 1.00 59.00 667 GLY A CA 1
ATOM 4985 C C . GLY A 1 667 ? 26.825 -5.677 -28.098 1.00 59.00 667 GLY A C 1
ATOM 4986 O O . GLY A 1 667 ? 26.384 -6.692 -27.566 1.00 59.00 667 GLY A O 1
ATOM 4987 N N . GLY A 1 668 ? 26.020 -4.680 -28.488 1.00 56.41 668 GLY A N 1
ATOM 4988 C CA . GLY A 1 668 ? 24.549 -4.778 -28.501 1.00 56.41 668 GLY A CA 1
ATOM 4989 C C . GLY A 1 668 ? 23.862 -4.692 -27.132 1.00 56.41 668 GLY A C 1
ATOM 4990 O O . GLY A 1 668 ? 22.648 -4.868 -27.045 1.00 56.41 668 GLY A O 1
ATOM 4991 N N . VAL A 1 669 ? 24.617 -4.412 -26.067 1.00 60.12 669 VAL A N 1
ATOM 4992 C CA . VAL A 1 669 ? 24.096 -4.211 -24.710 1.00 60.12 669 VAL A CA 1
ATOM 4993 C C . VAL A 1 669 ? 24.035 -2.712 -24.427 1.00 60.12 669 VAL A C 1
ATOM 4995 O O . VAL A 1 669 ? 25.066 -2.059 -24.286 1.00 60.12 669 VAL A O 1
ATOM 4998 N N . GLY A 1 670 ? 22.824 -2.160 -24.368 1.00 70.56 670 GLY A N 1
ATOM 4999 C CA . GLY A 1 670 ? 22.580 -0.748 -24.090 1.00 70.56 670 GLY A CA 1
ATOM 5000 C C . GLY A 1 670 ? 22.685 -0.386 -22.608 1.00 70.56 670 GLY A C 1
ATOM 5001 O O . GLY A 1 670 ? 23.156 -1.160 -21.768 1.00 70.56 670 GLY A O 1
ATOM 5002 N N . TYR A 1 671 ? 22.202 0.810 -22.265 1.00 79.69 671 TYR A N 1
ATOM 5003 C CA . TYR A 1 671 ? 22.163 1.296 -20.884 1.00 79.69 671 TYR A CA 1
ATOM 5004 C C . TYR A 1 671 ? 21.517 0.267 -19.935 1.00 79.69 671 TYR A C 1
ATOM 5006 O O . TYR A 1 671 ? 20.379 -0.154 -20.140 1.00 79.69 671 TYR A O 1
ATOM 5014 N N . ARG A 1 672 ? 22.260 -0.150 -18.896 1.00 78.44 672 ARG A N 1
ATOM 5015 C CA . ARG A 1 672 ? 21.851 -1.153 -17.886 1.00 78.44 672 ARG A CA 1
ATOM 5016 C C . ARG A 1 672 ? 21.329 -2.482 -18.461 1.00 78.44 672 ARG A C 1
ATOM 5018 O O . ARG A 1 672 ? 20.464 -3.107 -17.856 1.00 78.44 672 ARG A O 1
ATOM 5025 N N . GLY A 1 673 ? 21.854 -2.935 -19.598 1.00 74.50 673 GLY A N 1
ATOM 5026 C CA . GLY A 1 673 ? 21.443 -4.215 -20.185 1.00 74.50 673 GLY A CA 1
ATOM 5027 C C . GLY A 1 673 ? 20.235 -4.132 -21.119 1.00 74.50 673 GLY A C 1
ATOM 5028 O O . GLY A 1 673 ? 19.800 -5.162 -21.628 1.00 74.50 673 GLY A O 1
ATOM 5029 N N . ALA A 1 674 ? 19.692 -2.934 -21.358 1.00 77.44 674 ALA A N 1
ATOM 5030 C CA . ALA A 1 674 ? 18.558 -2.751 -22.254 1.00 77.44 674 ALA A CA 1
ATOM 5031 C C . ALA A 1 674 ? 18.921 -3.107 -23.704 1.00 77.44 674 ALA A C 1
ATOM 5033 O O . ALA A 1 674 ? 19.979 -2.722 -24.209 1.00 77.44 674 ALA A O 1
ATOM 5034 N N . GLN A 1 675 ? 18.013 -3.801 -24.388 1.00 80.19 675 GLN A N 1
ATOM 5035 C CA . GLN A 1 675 ? 18.098 -4.012 -25.831 1.00 80.19 675 GLN A CA 1
ATOM 5036 C C . GLN A 1 675 ? 17.495 -2.800 -26.542 1.00 80.19 675 GLN A C 1
ATOM 5038 O O . GLN A 1 675 ? 16.311 -2.509 -26.384 1.00 80.19 675 GLN A O 1
ATOM 5043 N N . ILE A 1 676 ? 18.314 -2.086 -27.311 1.00 80.25 676 ILE A N 1
ATOM 5044 C CA . ILE A 1 676 ? 17.909 -0.868 -28.018 1.00 80.25 676 ILE A CA 1
ATOM 5045 C C . ILE A 1 676 ? 18.029 -1.138 -29.511 1.00 80.25 676 ILE A C 1
ATOM 5047 O O . ILE A 1 676 ? 19.105 -1.478 -29.996 1.00 80.25 676 ILE A O 1
ATOM 5051 N N . ASN A 1 677 ? 16.924 -0.980 -30.236 1.00 77.94 677 ASN A N 1
ATOM 5052 C CA . ASN A 1 677 ? 16.901 -1.113 -31.685 1.00 77.94 677 ASN A CA 1
ATOM 5053 C C . ASN A 1 677 ? 16.374 0.181 -32.308 1.00 77.94 677 ASN A C 1
ATOM 5055 O O . ASN A 1 677 ? 15.179 0.464 -32.228 1.00 77.94 677 ASN A O 1
ATOM 5059 N N . ASN A 1 678 ? 17.265 0.956 -32.925 1.00 75.00 678 ASN A N 1
ATOM 5060 C CA . ASN A 1 678 ? 16.917 2.215 -33.576 1.00 75.00 678 ASN A CA 1
ATOM 5061 C C . ASN A 1 678 ? 16.899 2.018 -35.093 1.00 75.00 678 ASN A C 1
ATOM 5063 O O . ASN A 1 678 ? 17.928 1.754 -35.711 1.00 75.00 678 ASN A O 1
ATOM 5067 N N . LEU A 1 679 ? 15.718 2.164 -35.692 1.00 73.56 679 LEU A N 1
ATOM 5068 C CA . LEU A 1 679 ? 15.511 2.059 -37.133 1.00 73.56 679 LEU A CA 1
ATOM 5069 C C . LEU A 1 679 ? 15.271 3.458 -37.698 1.00 73.56 679 LEU A C 1
ATOM 5071 O O . LEU A 1 679 ? 14.209 4.041 -37.490 1.00 73.56 679 LEU A O 1
ATOM 5075 N N . ILE A 1 680 ? 16.262 3.995 -38.407 1.00 70.44 680 ILE A N 1
ATOM 5076 C CA . ILE A 1 680 ? 16.188 5.314 -39.046 1.00 70.44 680 ILE A CA 1
ATOM 5077 C C . ILE A 1 680 ? 16.328 5.121 -40.562 1.00 70.44 680 ILE A C 1
ATOM 5079 O O . ILE A 1 680 ? 17.278 4.459 -40.994 1.00 70.44 680 ILE A O 1
ATOM 5083 N N . PRO A 1 681 ? 15.430 5.684 -41.394 1.00 60.34 681 PRO A N 1
ATOM 5084 C CA . PRO A 1 681 ? 15.606 5.704 -42.844 1.00 60.34 681 PRO A CA 1
ATOM 5085 C C . PRO A 1 681 ? 16.895 6.465 -43.203 1.00 60.34 681 PRO A C 1
ATOM 5087 O O . PRO A 1 681 ? 16.939 7.686 -43.104 1.00 60.34 681 PRO A O 1
ATOM 5090 N N . GLY A 1 682 ? 17.958 5.738 -43.567 1.00 57.78 682 GLY A N 1
ATOM 5091 C CA . GLY A 1 682 ? 19.296 6.292 -43.843 1.00 57.78 682 GLY A CA 1
ATOM 5092 C C . GLY A 1 682 ? 20.415 5.791 -42.920 1.00 57.78 682 GLY A C 1
ATOM 5093 O O . GLY A 1 682 ? 21.582 5.993 -43.241 1.00 57.78 682 GLY A O 1
ATOM 5094 N N . GLY A 1 683 ? 20.078 5.085 -41.832 1.00 57.41 683 GLY A N 1
ATOM 5095 C CA . GLY A 1 683 ? 21.045 4.571 -40.855 1.00 57.41 683 GLY A CA 1
ATOM 5096 C C . GLY A 1 683 ? 21.732 5.665 -40.027 1.00 57.41 683 GLY A C 1
ATOM 5097 O O . GLY A 1 683 ? 21.512 6.859 -40.225 1.00 57.41 683 GLY A O 1
ATOM 5098 N N . TYR A 1 684 ? 22.574 5.254 -39.077 1.00 57.66 684 TYR A N 1
ATOM 5099 C CA . TYR A 1 684 ? 23.564 6.157 -38.489 1.00 57.66 684 TYR A CA 1
ATOM 5100 C C . TYR A 1 684 ? 24.630 6.416 -39.552 1.00 57.66 684 TYR A C 1
ATOM 5102 O O . TYR A 1 684 ? 25.141 5.462 -40.137 1.00 57.66 684 TYR A O 1
ATOM 5110 N N . ALA A 1 685 ? 24.933 7.682 -39.845 1.00 54.41 685 ALA A N 1
ATOM 5111 C CA . ALA A 1 685 ? 25.936 8.022 -40.845 1.00 54.41 685 ALA A CA 1
ATOM 5112 C C . ALA A 1 685 ? 27.269 7.333 -40.498 1.00 54.41 685 ALA A C 1
ATOM 5114 O O . ALA A 1 685 ? 27.892 7.652 -39.486 1.00 54.41 685 ALA A O 1
ATOM 5115 N N . ALA A 1 686 ? 27.696 6.376 -41.324 1.00 48.12 686 ALA A N 1
ATOM 5116 C CA . ALA A 1 686 ? 29.043 5.841 -41.245 1.00 48.12 686 ALA A CA 1
ATOM 5117 C C . ALA A 1 686 ? 29.983 6.937 -41.749 1.00 48.12 686 ALA A C 1
ATOM 5119 O O . ALA A 1 686 ? 29.944 7.309 -42.923 1.00 48.12 686 ALA A O 1
ATOM 5120 N N . ILE A 1 687 ? 30.800 7.491 -40.854 1.00 51.81 687 ILE A N 1
ATOM 5121 C CA . ILE A 1 687 ? 31.897 8.358 -41.271 1.00 51.81 687 ILE A CA 1
ATOM 5122 C C . ILE A 1 687 ? 32.965 7.430 -41.850 1.00 51.81 687 ILE A C 1
ATOM 5124 O O . ILE A 1 687 ? 33.833 6.937 -41.131 1.00 51.81 687 ILE A O 1
ATOM 5128 N N . GLU A 1 688 ? 32.902 7.176 -43.155 1.00 47.34 688 GLU A N 1
ATOM 5129 C CA . GLU A 1 688 ? 34.070 6.710 -43.896 1.00 47.34 688 GLU A CA 1
ATOM 5130 C C . GLU A 1 688 ? 35.066 7.872 -43.936 1.00 47.34 688 GLU A C 1
ATOM 5132 O O . GLU A 1 688 ? 35.114 8.667 -44.875 1.00 47.34 688 GLU A O 1
ATOM 5137 N N . THR A 1 689 ? 35.849 8.031 -42.866 1.00 48.47 689 THR A N 1
ATOM 5138 C CA . THR A 1 689 ? 37.049 8.857 -42.957 1.00 48.47 689 THR A CA 1
ATOM 5139 C C . THR A 1 689 ? 37.942 8.251 -44.032 1.00 48.47 689 THR A C 1
ATOM 5141 O O . THR A 1 689 ? 37.989 7.033 -44.213 1.00 48.47 689 THR A O 1
ATOM 5144 N N . ALA A 1 690 ? 38.636 9.106 -44.781 1.00 42.44 690 ALA A N 1
ATOM 5145 C CA . ALA A 1 690 ? 39.578 8.702 -45.812 1.00 42.44 690 ALA A CA 1
ATOM 5146 C C . ALA A 1 690 ? 40.711 7.859 -45.195 1.00 42.44 690 ALA A C 1
ATOM 5148 O O . ALA A 1 690 ? 41.794 8.361 -44.896 1.00 42.44 690 ALA A O 1
ATOM 5149 N N . ALA A 1 691 ? 40.483 6.552 -45.055 1.00 43.38 691 ALA A N 1
ATOM 5150 C CA . ALA A 1 691 ? 41.442 5.546 -44.603 1.00 43.38 691 ALA A CA 1
ATOM 5151 C C . ALA A 1 691 ? 42.723 5.517 -45.462 1.00 43.38 691 ALA A C 1
ATOM 5153 O O . ALA A 1 691 ? 43.708 4.883 -45.103 1.00 43.38 691 ALA A O 1
ATOM 5154 N N . SER A 1 692 ? 42.760 6.276 -46.559 1.00 47.50 692 SER A N 1
ATOM 5155 C CA . SER A 1 692 ? 43.967 6.531 -47.334 1.00 47.50 692 SER A CA 1
ATOM 5156 C C . SER A 1 692 ? 44.998 7.455 -46.648 1.00 47.50 692 SER A C 1
ATOM 5158 O O . SER A 1 692 ? 46.089 7.590 -47.198 1.00 47.50 692 SER A O 1
ATOM 5160 N N . GLN A 1 693 ? 44.709 8.098 -45.502 1.00 50.56 693 GLN A N 1
ATOM 5161 C CA . GLN A 1 693 ? 45.620 9.074 -44.857 1.00 50.56 693 GLN A CA 1
ATOM 5162 C C . GLN A 1 693 ? 46.261 8.635 -43.526 1.00 50.56 693 GLN A C 1
ATOM 5164 O O . GLN A 1 693 ? 47.165 9.313 -43.049 1.00 50.56 693 GLN A O 1
ATOM 5169 N N . LEU A 1 694 ? 45.867 7.503 -42.930 1.00 56.28 694 LEU A N 1
ATOM 5170 C CA . LEU A 1 694 ? 46.486 6.980 -41.691 1.00 56.28 694 LEU A CA 1
ATOM 5171 C C . LEU A 1 694 ? 47.836 6.277 -41.921 1.00 56.28 694 LEU A C 1
ATOM 5173 O O . LEU A 1 694 ? 48.400 5.661 -41.018 1.00 56.28 694 LEU A O 1
ATOM 5177 N N . MET A 1 695 ? 48.362 6.347 -43.141 1.00 54.25 695 MET A N 1
ATOM 5178 C CA . MET A 1 695 ? 49.629 5.729 -43.487 1.00 54.25 695 MET A CA 1
ATOM 5179 C C . MET A 1 695 ? 50.775 6.683 -43.154 1.00 54.25 695 MET A C 1
ATOM 5181 O O . MET A 1 695 ? 50.712 7.881 -43.426 1.00 54.25 695 MET A O 1
ATOM 5185 N N . ALA A 1 696 ? 51.894 6.139 -42.665 1.00 50.12 696 ALA A N 1
ATOM 5186 C CA . ALA A 1 696 ? 53.173 6.775 -42.957 1.00 50.12 696 ALA A CA 1
ATOM 5187 C C . ALA A 1 696 ? 53.187 7.044 -44.468 1.00 50.12 696 ALA A C 1
ATOM 5189 O O . ALA A 1 696 ? 52.771 6.158 -45.204 1.00 50.12 696 ALA A O 1
ATOM 5190 N N . ASN A 1 697 ? 53.622 8.217 -44.931 1.00 50.81 697 ASN A N 1
ATOM 5191 C CA . ASN A 1 697 ? 53.586 8.666 -46.340 1.00 50.81 697 ASN A CA 1
ATOM 5192 C C . ASN A 1 697 ? 54.180 7.692 -47.404 1.00 50.81 697 ASN A C 1
ATOM 5194 O O . ASN A 1 697 ? 54.301 8.051 -48.571 1.00 50.81 697 ASN A O 1
ATOM 5198 N N . ASP A 1 698 ? 54.583 6.486 -47.004 1.00 59.12 698 ASP A N 1
ATOM 5199 C CA . ASP A 1 698 ? 55.071 5.375 -47.793 1.00 59.12 698 ASP A CA 1
ATOM 5200 C C . ASP A 1 698 ? 54.293 4.070 -47.454 1.00 59.12 698 ASP A C 1
ATOM 5202 O O . ASP A 1 698 ? 54.506 3.491 -46.380 1.00 59.12 698 ASP A O 1
ATOM 5206 N N . PRO A 1 699 ? 53.416 3.571 -48.352 1.00 57.66 699 PRO A N 1
ATOM 5207 C CA . PRO A 1 699 ? 52.652 2.339 -48.142 1.00 57.66 699 PRO A CA 1
ATOM 5208 C C . PRO A 1 699 ? 53.542 1.102 -47.965 1.00 57.66 699 PRO A C 1
ATOM 5210 O O . PRO A 1 699 ? 53.102 0.136 -47.351 1.00 57.66 699 PRO A O 1
ATOM 5213 N N . THR A 1 700 ? 54.814 1.127 -48.389 1.00 57.81 700 THR A N 1
ATOM 5214 C CA . THR A 1 700 ? 55.754 0.008 -48.173 1.00 57.81 700 THR A CA 1
ATOM 5215 C C . THR A 1 700 ? 56.038 -0.281 -46.693 1.00 57.81 700 THR A C 1
ATOM 5217 O O . THR A 1 700 ? 56.600 -1.322 -46.367 1.00 57.81 700 THR A O 1
ATOM 5220 N N . LYS A 1 701 ? 55.605 0.601 -45.783 1.00 58.94 701 LYS A N 1
ATOM 5221 C CA . LYS A 1 701 ? 55.723 0.446 -44.327 1.00 58.94 701 LYS A CA 1
ATOM 5222 C C . LYS A 1 701 ? 54.543 -0.274 -43.661 1.00 58.94 701 LYS A C 1
ATOM 5224 O O . LYS A 1 701 ? 54.580 -0.441 -42.445 1.00 58.94 701 LYS A O 1
ATOM 5229 N N . LEU A 1 702 ? 53.524 -0.703 -44.419 1.00 64.19 702 LEU A N 1
ATOM 5230 C CA . LEU A 1 702 ? 52.413 -1.524 -43.903 1.00 64.19 702 LEU A CA 1
ATOM 5231 C C . LEU A 1 702 ? 52.847 -2.951 -43.533 1.00 64.19 702 LEU A C 1
ATOM 5233 O O . LEU A 1 702 ? 52.184 -3.607 -42.737 1.00 64.19 702 LEU A O 1
ATOM 5237 N N . VAL A 1 703 ? 53.945 -3.434 -44.122 1.00 67.75 703 VAL A N 1
ATOM 5238 C CA . VAL A 1 703 ? 54.545 -4.742 -43.841 1.00 67.75 703 VAL A CA 1
ATOM 5239 C C . VAL A 1 703 ? 56.047 -4.532 -43.669 1.00 67.75 703 VAL A C 1
ATOM 5241 O O . VAL A 1 703 ? 56.737 -4.189 -44.628 1.00 67.75 703 VAL A O 1
ATOM 5244 N N . THR A 1 704 ? 56.574 -4.722 -42.460 1.00 62.38 704 THR A N 1
ATOM 5245 C CA . THR A 1 704 ? 58.002 -4.530 -42.156 1.00 62.38 704 THR A CA 1
ATOM 5246 C C . THR A 1 704 ? 58.704 -5.870 -41.921 1.00 62.38 704 THR A C 1
ATOM 5248 O O . THR A 1 704 ? 58.093 -6.833 -41.472 1.00 62.38 704 THR A O 1
ATOM 5251 N N . GLN A 1 705 ? 60.000 -5.957 -42.252 1.00 60.72 705 GLN A N 1
ATOM 5252 C CA . GLN A 1 705 ? 60.832 -7.128 -41.944 1.00 60.72 705 GLN A CA 1
ATOM 5253 C C . GLN A 1 705 ? 61.763 -6.793 -40.767 1.00 60.72 705 GLN A C 1
ATOM 5255 O O . GLN A 1 705 ? 62.829 -6.239 -41.011 1.00 60.72 705 GLN A O 1
ATOM 5260 N N . ASN A 1 706 ? 61.386 -7.152 -39.527 1.00 56.34 706 ASN A N 1
ATOM 5261 C CA . ASN A 1 706 ? 62.242 -7.178 -38.319 1.00 56.34 706 ASN A CA 1
ATOM 5262 C C . ASN A 1 706 ? 62.927 -5.845 -37.868 1.00 56.34 706 ASN A C 1
ATOM 5264 O O . ASN A 1 706 ? 63.481 -5.085 -38.655 1.00 56.34 706 ASN A O 1
ATOM 5268 N N . PRO A 1 707 ? 63.101 -5.641 -36.552 1.00 53.81 707 PRO A N 1
ATOM 5269 C CA . PRO A 1 707 ? 62.084 -5.187 -35.622 1.00 53.81 707 PRO A CA 1
ATOM 5270 C C . PRO A 1 707 ? 61.945 -3.652 -35.675 1.00 53.81 707 PRO A C 1
ATOM 5272 O O . PRO A 1 707 ? 62.848 -2.910 -35.291 1.00 53.81 707 PRO A O 1
ATOM 5275 N N . ALA A 1 708 ? 60.791 -3.147 -36.079 1.00 51.88 708 ALA A N 1
ATOM 5276 C CA . ALA A 1 708 ? 60.364 -1.819 -35.669 1.00 51.88 708 ALA A CA 1
ATOM 5277 C C . ALA A 1 708 ? 58.843 -1.822 -35.614 1.00 51.88 708 ALA A C 1
ATOM 5279 O O . ALA A 1 708 ? 58.201 -2.394 -36.493 1.00 51.88 708 ALA A O 1
ATOM 5280 N N . LEU A 1 709 ? 58.320 -1.205 -34.553 1.00 55.91 709 LEU A N 1
ATOM 5281 C CA . LEU A 1 709 ? 56.910 -0.877 -34.353 1.00 55.91 709 LEU A CA 1
ATOM 5282 C C . LEU A 1 709 ? 56.245 -0.405 -35.653 1.00 55.91 709 LEU A C 1
ATOM 5284 O O . LEU A 1 709 ? 56.930 0.121 -36.535 1.00 55.91 709 LEU A O 1
ATOM 5288 N N . ASN A 1 710 ? 54.914 -0.527 -35.721 1.00 61.53 710 ASN A N 1
ATOM 5289 C CA . ASN A 1 710 ? 54.098 0.029 -36.800 1.00 61.53 710 ASN A CA 1
ATOM 5290 C C . ASN A 1 710 ? 54.657 1.370 -37.279 1.00 61.53 710 ASN A C 1
ATOM 5292 O O . ASN A 1 710 ? 54.862 2.289 -36.490 1.00 61.53 710 ASN A O 1
ATOM 5296 N N . GLY A 1 711 ? 54.922 1.498 -38.580 1.00 56.66 711 GLY A N 1
ATOM 5297 C CA . GLY A 1 711 ? 55.591 2.677 -39.138 1.00 56.66 711 GLY A CA 1
ATOM 5298 C C . GLY A 1 711 ? 54.804 3.988 -39.007 1.00 56.66 711 GLY A C 1
ATOM 5299 O O . GLY A 1 711 ? 55.274 5.012 -39.501 1.00 56.66 711 GLY A O 1
ATOM 5300 N N . MET A 1 712 ? 53.625 3.957 -38.375 1.00 69.31 712 MET A N 1
ATOM 5301 C CA . MET A 1 712 ? 52.757 5.099 -38.117 1.00 69.31 712 MET A CA 1
ATOM 5302 C C . MET A 1 712 ? 53.522 6.197 -37.371 1.00 69.31 712 MET A C 1
ATOM 5304 O O . MET A 1 712 ? 54.100 5.967 -36.304 1.00 69.31 712 MET A O 1
ATOM 5308 N N . LEU A 1 713 ? 53.530 7.397 -37.949 1.00 68.00 713 LEU A N 1
ATOM 5309 C CA . LEU A 1 713 ? 54.075 8.593 -37.312 1.00 68.00 713 LEU A CA 1
ATOM 5310 C C . LEU A 1 713 ? 53.064 9.144 -36.302 1.00 68.00 713 LEU A C 1
ATOM 5312 O O . LEU A 1 713 ? 51.868 8.883 -36.404 1.00 68.00 713 LEU A O 1
ATOM 5316 N N . ALA A 1 714 ? 53.541 9.923 -35.332 1.00 74.56 714 ALA A N 1
ATOM 5317 C CA . ALA A 1 714 ? 52.633 10.678 -34.477 1.00 74.56 714 ALA A CA 1
ATOM 5318 C C . ALA A 1 714 ? 51.849 11.690 -35.330 1.00 74.56 714 ALA A C 1
ATOM 5320 O O . ALA A 1 714 ? 52.446 12.408 -36.136 1.00 74.56 714 ALA A O 1
ATOM 5321 N N . GLN A 1 715 ? 50.530 11.737 -35.161 1.00 75.50 715 GLN A N 1
ATOM 5322 C CA . GLN A 1 715 ? 49.633 12.601 -35.932 1.00 75.50 715 GLN A CA 1
ATOM 5323 C C . GLN A 1 715 ? 48.362 12.924 -35.145 1.00 75.50 715 GLN A C 1
ATOM 5325 O O . GLN A 1 715 ? 48.005 12.200 -34.219 1.00 75.50 715 GLN A O 1
ATOM 5330 N N . THR A 1 716 ? 47.662 13.984 -35.540 1.00 79.31 716 THR A N 1
ATOM 5331 C CA . THR A 1 716 ? 46.376 14.377 -34.951 1.00 79.31 716 THR A CA 1
ATOM 5332 C C . THR A 1 716 ? 45.265 14.146 -35.966 1.00 79.31 716 THR A C 1
ATOM 5334 O O . THR A 1 716 ? 45.381 14.577 -37.113 1.00 79.31 716 THR A O 1
ATOM 5337 N N . LEU A 1 717 ? 44.202 13.460 -35.554 1.00 76.25 717 LEU A N 1
ATOM 5338 C CA . LEU A 1 717 ? 42.986 13.283 -36.342 1.00 76.25 717 LEU A CA 1
ATOM 5339 C C . LEU A 1 717 ? 41.950 14.320 -35.918 1.00 76.25 717 LEU A C 1
ATOM 5341 O O . LEU A 1 717 ? 41.621 14.393 -34.737 1.00 76.25 717 LEU A O 1
ATOM 5345 N N . THR A 1 718 ? 41.412 15.077 -36.870 1.00 77.38 718 THR A N 1
ATOM 5346 C CA . THR A 1 718 ? 40.310 16.015 -36.625 1.00 77.38 718 THR A CA 1
ATOM 5347 C C . THR A 1 718 ? 39.010 15.403 -37.133 1.00 77.38 718 THR A C 1
ATOM 5349 O O . THR A 1 718 ? 38.910 15.036 -38.304 1.00 77.38 718 THR A O 1
ATOM 5352 N N . PHE A 1 719 ? 38.018 15.293 -36.256 1.00 73.94 719 PHE A N 1
ATOM 5353 C CA . PHE A 1 719 ? 36.682 14.804 -36.575 1.00 73.94 719 PHE A CA 1
ATOM 5354 C C . PHE A 1 719 ? 35.714 15.977 -36.588 1.00 73.94 719 PHE A C 1
ATOM 5356 O O . PHE A 1 719 ? 35.562 16.642 -35.565 1.00 73.94 719 PHE A O 1
ATOM 5363 N N . GLU A 1 720 ? 35.070 16.211 -37.732 1.00 69.56 720 GLU A N 1
ATOM 5364 C CA . GLU A 1 720 ? 34.065 17.258 -37.912 1.00 69.56 720 GLU A CA 1
ATOM 5365 C C . GLU A 1 720 ? 32.781 16.669 -38.511 1.00 69.56 720 GLU A C 1
ATOM 5367 O O . GLU A 1 720 ? 32.836 15.895 -39.471 1.00 69.56 720 GLU A O 1
ATOM 5372 N N . THR A 1 721 ? 31.622 17.000 -37.942 1.00 65.75 721 THR A N 1
ATOM 5373 C CA . THR A 1 721 ? 30.322 16.584 -38.490 1.00 65.75 721 THR A CA 1
ATOM 5374 C C . THR A 1 721 ? 29.862 17.554 -39.583 1.00 65.75 721 THR A C 1
ATOM 5376 O O . THR A 1 721 ? 30.156 18.743 -39.543 1.00 65.75 721 THR A O 1
ATOM 5379 N N . THR A 1 722 ? 29.146 17.061 -40.600 1.00 54.91 722 THR A N 1
ATOM 5380 C CA . THR A 1 722 ? 28.783 17.834 -41.813 1.00 54.91 722 THR A CA 1
ATOM 5381 C C . THR A 1 722 ? 27.854 19.024 -41.537 1.00 54.91 722 THR A C 1
ATOM 5383 O O . THR A 1 722 ? 27.742 19.944 -42.343 1.00 54.91 722 THR A O 1
ATOM 5386 N N . ASP A 1 723 ? 27.182 18.994 -40.395 1.00 55.34 723 ASP A N 1
ATOM 5387 C CA . ASP A 1 723 ? 26.330 20.043 -39.840 1.00 55.34 723 ASP A CA 1
ATOM 5388 C C . ASP A 1 723 ? 27.103 21.045 -38.956 1.00 55.34 723 ASP A C 1
ATOM 5390 O O . ASP A 1 723 ? 26.509 21.996 -38.450 1.00 55.34 723 ASP A O 1
ATOM 5394 N N . GLY A 1 724 ? 28.419 20.860 -38.782 1.00 55.88 724 GLY A N 1
ATOM 5395 C CA . GLY A 1 724 ? 29.290 21.697 -37.953 1.00 55.88 724 GLY A CA 1
ATOM 5396 C C . GLY A 1 724 ? 29.052 21.553 -36.445 1.00 55.88 724 GLY A C 1
ATOM 5397 O O . GLY A 1 724 ? 29.528 22.383 -35.673 1.00 55.88 724 GLY A O 1
ATOM 5398 N N . LEU A 1 725 ? 28.292 20.539 -36.011 1.00 55.78 725 LEU A N 1
ATOM 5399 C CA . LEU A 1 725 ? 27.857 20.367 -34.618 1.00 55.78 725 LEU A CA 1
ATOM 5400 C C . LEU A 1 725 ? 28.959 19.863 -33.674 1.00 55.78 725 LEU A C 1
ATOM 5402 O O . LEU A 1 725 ? 28.843 20.044 -32.461 1.00 55.78 725 LEU A O 1
ATOM 5406 N N . MET A 1 726 ? 30.011 19.234 -34.203 1.00 66.12 726 MET A N 1
ATOM 5407 C CA . MET A 1 726 ? 31.135 18.690 -33.437 1.00 66.12 726 MET A CA 1
ATOM 5408 C C . MET A 1 726 ? 32.451 18.890 -34.185 1.00 66.12 726 MET A C 1
ATOM 5410 O O . MET A 1 726 ? 32.544 18.530 -35.353 1.00 66.12 726 MET A O 1
ATOM 5414 N N . THR A 1 727 ? 33.480 19.382 -33.489 1.00 72.62 727 THR A N 1
ATOM 5415 C CA . THR A 1 727 ? 34.878 19.385 -33.949 1.00 72.62 727 THR A CA 1
ATOM 5416 C C . THR A 1 727 ? 35.767 18.912 -32.804 1.00 72.62 727 THR A C 1
ATOM 5418 O O . THR A 1 727 ? 35.875 19.602 -31.793 1.00 72.62 727 THR A O 1
ATOM 5421 N N . GLN A 1 728 ? 36.391 17.741 -32.936 1.00 77.38 728 GLN A N 1
ATOM 5422 C CA . GLN A 1 728 ? 37.258 17.177 -31.897 1.00 77.38 728 GLN A CA 1
ATOM 5423 C C . GLN A 1 728 ? 38.559 16.641 -32.494 1.00 77.38 728 GLN A C 1
ATOM 5425 O O . GLN A 1 728 ? 38.559 15.991 -33.540 1.00 77.38 728 GLN A O 1
ATOM 5430 N N . GLU A 1 729 ? 39.668 16.902 -31.806 1.00 80.50 729 GLU A N 1
ATOM 5431 C CA . GLU A 1 729 ? 40.993 16.414 -32.178 1.00 80.50 729 GLU A CA 1
ATOM 5432 C C . GLU A 1 729 ? 41.397 15.217 -31.310 1.00 80.50 729 GLU A C 1
ATOM 5434 O O . GLU A 1 729 ? 41.258 15.261 -30.087 1.00 80.50 729 GLU A O 1
ATOM 5439 N N . VAL A 1 730 ? 41.921 14.165 -31.942 1.00 80.19 730 VAL A N 1
ATOM 5440 C CA . VAL A 1 730 ? 42.461 12.962 -31.291 1.00 80.19 730 VAL A CA 1
ATOM 5441 C C . VAL A 1 730 ? 43.943 12.850 -31.629 1.00 80.19 730 VAL A C 1
ATOM 5443 O O . VAL A 1 730 ? 44.318 12.722 -32.797 1.00 80.19 730 VAL A O 1
ATOM 5446 N N . ALA A 1 731 ? 44.801 12.893 -30.611 1.00 80.69 731 ALA A N 1
ATOM 5447 C CA . ALA A 1 731 ? 46.248 12.792 -30.784 1.00 80.69 731 ALA A CA 1
ATOM 5448 C C . ALA A 1 731 ? 46.713 11.327 -30.757 1.00 80.69 731 ALA A C 1
ATOM 5450 O O . ALA A 1 731 ? 46.518 10.617 -29.771 1.00 80.69 731 ALA A O 1
ATOM 5451 N N . LEU A 1 732 ? 47.389 10.883 -31.817 1.00 80.75 732 LEU A N 1
ATOM 5452 C CA . LEU A 1 732 ? 47.956 9.541 -31.941 1.00 80.75 732 LEU A CA 1
ATOM 5453 C C . LEU A 1 732 ? 49.481 9.576 -31.793 1.00 80.75 732 LEU A C 1
ATOM 5455 O O . LEU A 1 732 ? 50.167 10.414 -32.381 1.00 80.75 732 LEU A O 1
ATOM 5459 N N . GLN A 1 733 ? 50.025 8.634 -31.021 1.00 77.38 733 GLN A N 1
ATOM 5460 C CA . GLN A 1 733 ? 51.470 8.438 -30.874 1.00 77.38 733 GLN A CA 1
ATOM 5461 C C . GLN A 1 733 ? 52.027 7.536 -31.984 1.00 77.38 733 GLN A C 1
ATOM 5463 O O . GLN A 1 733 ? 51.296 6.759 -32.592 1.00 77.38 733 GLN A O 1
ATOM 5468 N N . SER A 1 734 ? 53.334 7.611 -32.245 1.00 76.38 734 SER A N 1
ATOM 5469 C CA . SER A 1 734 ? 53.984 6.733 -33.226 1.00 76.38 734 SER A CA 1
ATOM 5470 C C . SER A 1 734 ? 53.991 5.269 -32.774 1.00 76.38 734 SER A C 1
ATOM 5472 O O . SER A 1 734 ? 54.223 5.005 -31.594 1.00 76.38 734 SER A O 1
ATOM 5474 N N . GLY A 1 735 ? 53.850 4.320 -33.703 1.00 70.44 735 GLY A N 1
ATOM 5475 C CA . GLY A 1 735 ? 54.016 2.891 -33.400 1.00 70.44 735 GLY A CA 1
ATOM 5476 C C . GLY A 1 735 ? 52.814 2.173 -32.785 1.00 70.44 735 GLY A C 1
ATOM 5477 O O . GLY A 1 735 ? 52.967 1.043 -32.334 1.00 70.44 735 GLY A O 1
ATOM 5478 N N . LEU A 1 736 ? 51.638 2.803 -32.747 1.00 75.19 736 LEU A N 1
ATOM 5479 C CA . LEU A 1 736 ? 50.404 2.197 -32.235 1.00 75.19 736 LEU A CA 1
ATOM 5480 C C . LEU A 1 736 ? 49.814 1.170 -33.222 1.00 75.19 736 LEU A C 1
ATOM 5482 O O . LEU A 1 736 ? 49.976 1.309 -34.433 1.00 75.19 736 LEU A O 1
ATOM 5486 N N . SER A 1 737 ? 49.128 0.145 -32.708 1.00 78.69 737 SER A N 1
ATOM 5487 C CA . SER A 1 737 ? 48.303 -0.780 -33.498 1.00 78.69 737 SER A CA 1
ATOM 5488 C C . SER A 1 737 ? 46.923 -0.191 -33.754 1.00 78.69 737 SER A C 1
ATOM 5490 O O . SER A 1 737 ? 46.489 0.731 -33.059 1.00 78.69 737 SER A O 1
ATOM 5492 N N . MET A 1 738 ? 46.194 -0.730 -34.731 1.00 79.88 738 MET A N 1
ATOM 5493 C CA . MET A 1 738 ? 44.841 -0.245 -35.017 1.00 79.88 738 MET A CA 1
ATOM 5494 C C . MET A 1 738 ? 43.910 -0.413 -33.808 1.00 79.88 738 MET A C 1
ATOM 5496 O O . MET A 1 738 ? 43.068 0.452 -33.575 1.00 79.88 738 MET A O 1
ATOM 5500 N N . LYS A 1 739 ? 44.135 -1.432 -32.964 1.00 84.25 739 LYS A N 1
ATOM 5501 C CA . LYS A 1 739 ? 43.468 -1.586 -31.661 1.00 84.25 739 LYS A CA 1
ATOM 5502 C C . LYS A 1 739 ? 43.660 -0.370 -30.758 1.00 84.25 739 LYS A C 1
ATOM 5504 O O . LYS A 1 739 ? 42.694 0.135 -30.192 1.00 84.25 739 LYS A O 1
ATOM 5509 N N . SER A 1 740 ? 44.899 0.094 -30.584 1.00 82.31 740 SER A N 1
ATOM 5510 C CA . SER A 1 740 ? 45.174 1.235 -29.706 1.00 82.31 740 SER A CA 1
ATOM 5511 C C . SER A 1 740 ? 44.762 2.567 -30.328 1.00 82.31 740 SER A C 1
ATOM 5513 O O . SER A 1 740 ? 44.369 3.468 -29.592 1.00 82.31 740 SER A O 1
ATOM 5515 N N . VAL A 1 741 ? 44.754 2.678 -31.660 1.00 82.12 741 VAL A N 1
ATOM 5516 C CA . VAL A 1 741 ? 44.161 3.821 -32.371 1.00 82.12 741 VAL A CA 1
ATOM 5517 C C . VAL A 1 741 ? 42.649 3.882 -32.141 1.00 82.12 741 VAL A C 1
ATOM 5519 O O . VAL A 1 741 ? 42.151 4.919 -31.712 1.00 82.12 741 VAL A O 1
ATOM 5522 N N . ALA A 1 742 ? 41.916 2.780 -32.336 1.00 82.88 742 ALA A N 1
ATOM 5523 C CA . ALA A 1 742 ? 40.482 2.731 -32.043 1.00 82.88 742 ALA A CA 1
ATOM 5524 C C . ALA A 1 742 ? 40.191 2.994 -30.558 1.00 82.88 742 ALA A C 1
ATOM 5526 O O . ALA A 1 742 ? 39.254 3.720 -30.240 1.00 82.88 742 ALA A O 1
ATOM 5527 N N . ALA A 1 743 ? 41.026 2.491 -29.642 1.00 82.94 743 ALA A N 1
ATOM 5528 C CA . ALA A 1 743 ? 40.903 2.790 -28.217 1.00 82.94 743 ALA A CA 1
ATOM 5529 C C . ALA A 1 743 ? 41.101 4.285 -27.901 1.00 82.94 743 ALA A C 1
ATOM 5531 O O . ALA A 1 743 ? 40.346 4.830 -27.099 1.00 82.94 743 ALA A O 1
ATOM 5532 N N . ALA A 1 744 ? 42.069 4.955 -28.537 1.00 82.50 744 ALA A N 1
ATOM 5533 C CA . ALA A 1 744 ? 42.285 6.395 -28.380 1.00 82.50 744 ALA A CA 1
ATOM 5534 C C . ALA A 1 744 ? 41.105 7.213 -28.930 1.00 82.50 744 ALA A C 1
ATOM 5536 O O . ALA A 1 744 ? 40.617 8.117 -28.259 1.00 82.50 744 ALA A O 1
ATOM 5537 N N . VAL A 1 745 ? 40.586 6.844 -30.106 1.00 82.56 745 VAL A N 1
ATOM 5538 C CA . VAL A 1 745 ? 39.392 7.477 -30.691 1.00 82.56 745 VAL A CA 1
ATOM 5539 C C . VAL A 1 745 ? 38.170 7.282 -29.788 1.00 82.56 745 VAL A C 1
ATOM 5541 O O . VAL A 1 745 ? 37.456 8.240 -29.505 1.00 82.56 745 VAL A O 1
ATOM 5544 N N . ASN A 1 746 ? 37.956 6.072 -29.267 1.00 83.19 746 ASN A N 1
ATOM 5545 C CA . ASN A 1 746 ? 36.855 5.782 -28.348 1.00 83.19 746 ASN A CA 1
ATOM 5546 C C . ASN A 1 746 ? 36.987 6.527 -27.014 1.00 83.19 746 ASN A C 1
ATOM 5548 O O . ASN A 1 746 ? 35.975 6.942 -26.458 1.00 83.19 746 ASN A O 1
ATOM 5552 N N . ALA A 1 747 ? 38.202 6.728 -26.498 1.00 81.31 747 ALA A N 1
ATOM 5553 C CA . ALA A 1 747 ? 38.414 7.451 -25.245 1.00 81.31 747 ALA A CA 1
ATOM 5554 C C . ALA A 1 747 ? 37.917 8.906 -25.317 1.00 81.31 747 ALA A C 1
ATOM 5556 O O . ALA A 1 747 ? 37.276 9.378 -24.376 1.00 81.31 747 ALA A O 1
ATOM 5557 N N . ASP A 1 748 ? 38.156 9.580 -26.444 1.00 80.44 748 ASP A N 1
ATOM 5558 C CA . ASP A 1 748 ? 37.820 10.996 -26.614 1.00 80.44 748 ASP A CA 1
ATOM 5559 C C . ASP A 1 748 ? 36.428 11.210 -27.232 1.00 80.44 748 ASP A C 1
ATOM 5561 O O . ASP A 1 748 ? 35.739 12.181 -26.897 1.00 80.44 748 ASP A O 1
ATOM 5565 N N . LEU A 1 749 ? 35.986 10.302 -28.115 1.00 78.56 749 LEU A N 1
ATOM 5566 C CA . LEU A 1 749 ? 34.773 10.489 -28.915 1.00 78.56 749 LEU A CA 1
ATOM 5567 C C . LEU A 1 749 ? 33.544 9.697 -28.446 1.00 78.56 749 LEU A C 1
ATOM 5569 O O . LEU A 1 749 ? 32.425 10.080 -28.801 1.00 78.56 749 LEU A O 1
ATOM 5573 N N . ALA A 1 750 ? 33.693 8.661 -27.608 1.00 75.50 750 ALA A N 1
ATOM 5574 C CA . ALA A 1 750 ? 32.550 7.840 -27.181 1.00 75.50 750 ALA A CA 1
ATOM 5575 C C . ALA A 1 750 ? 31.488 8.650 -26.428 1.00 75.50 750 ALA A C 1
ATOM 5577 O O . ALA A 1 750 ? 30.298 8.385 -26.561 1.00 75.50 750 ALA A O 1
ATOM 5578 N N . GLN A 1 751 ? 31.884 9.691 -25.689 1.00 72.69 751 GLN A N 1
ATOM 5579 C CA . GLN A 1 751 ? 30.941 10.578 -24.996 1.00 72.69 751 GLN A CA 1
ATOM 5580 C C . GLN A 1 751 ? 29.986 11.331 -25.940 1.00 72.69 751 GLN A C 1
ATOM 5582 O O . GLN A 1 751 ? 28.918 11.759 -25.500 1.00 72.69 751 GLN A O 1
ATOM 5587 N N . TYR A 1 752 ? 30.353 11.453 -27.219 1.00 74.69 752 TYR A N 1
ATOM 5588 C CA . TYR A 1 752 ? 29.558 12.068 -28.284 1.00 74.69 752 TYR A CA 1
ATOM 5589 C C . TYR A 1 752 ? 28.817 11.030 -29.140 1.00 74.69 752 TYR A C 1
ATOM 5591 O O . TYR A 1 752 ? 28.195 11.382 -30.138 1.00 74.69 752 TYR A O 1
ATOM 5599 N N . GLY A 1 753 ? 28.872 9.749 -28.761 1.00 71.75 753 GLY A N 1
ATOM 5600 C CA . GLY A 1 753 ? 28.239 8.656 -29.493 1.00 71.75 753 GLY A CA 1
ATOM 5601 C C . GLY A 1 753 ? 29.011 8.209 -30.735 1.00 71.75 753 GLY A C 1
ATOM 5602 O O . GLY A 1 753 ? 28.467 7.448 -31.526 1.00 71.75 753 GLY A O 1
ATOM 5603 N N . ILE A 1 754 ? 30.260 8.639 -30.934 1.00 76.19 754 ILE A N 1
ATOM 5604 C CA . ILE A 1 754 ? 31.113 8.136 -32.019 1.00 76.19 754 ILE A CA 1
ATOM 5605 C C . ILE A 1 754 ? 31.957 6.992 -31.472 1.00 76.19 754 ILE A C 1
ATOM 5607 O O . ILE A 1 754 ? 32.637 7.139 -30.457 1.00 76.19 754 ILE A O 1
ATOM 5611 N N . VAL A 1 755 ? 31.922 5.862 -32.169 1.00 75.81 755 VAL A N 1
ATOM 5612 C CA . VAL A 1 755 ? 32.679 4.670 -31.808 1.00 75.81 755 VAL A CA 1
ATOM 5613 C C . VAL A 1 755 ? 33.477 4.192 -33.012 1.00 75.81 755 VAL A C 1
ATOM 5615 O O . VAL A 1 755 ? 32.964 4.129 -34.127 1.00 75.81 755 VAL A O 1
ATOM 5618 N N . ALA A 1 756 ? 34.736 3.859 -32.771 1.00 78.88 756 ALA A N 1
ATOM 5619 C CA . ALA A 1 756 ? 35.646 3.243 -33.713 1.00 78.88 756 ALA A CA 1
ATOM 5620 C C . ALA A 1 756 ? 35.847 1.767 -33.358 1.00 78.88 756 ALA A C 1
ATOM 5622 O O . ALA A 1 756 ? 36.069 1.415 -32.196 1.00 78.88 756 ALA A O 1
ATOM 5623 N N . ASP A 1 757 ? 35.823 0.923 -34.382 1.00 79.50 757 ASP A N 1
ATOM 5624 C CA . ASP A 1 757 ? 36.247 -0.471 -34.310 1.00 79.50 757 ASP A CA 1
ATOM 5625 C C . ASP A 1 757 ? 37.481 -0.669 -35.198 1.00 79.50 757 ASP A C 1
ATOM 5627 O O . ASP A 1 757 ? 37.688 0.064 -36.171 1.00 79.50 757 ASP A O 1
ATOM 5631 N N . ALA A 1 758 ? 38.326 -1.632 -34.847 1.00 83.50 758 ALA A N 1
ATOM 5632 C CA . ALA A 1 758 ? 39.577 -1.895 -35.539 1.00 83.50 758 ALA A CA 1
ATOM 5633 C C . ALA A 1 758 ? 39.695 -3.364 -35.921 1.00 83.50 758 ALA A C 1
ATOM 5635 O O . ALA A 1 758 ? 39.562 -4.257 -35.092 1.00 83.50 758 ALA A O 1
ATOM 5636 N N . LYS A 1 759 ? 40.059 -3.600 -37.180 1.00 84.50 759 LYS A N 1
ATOM 5637 C CA . LYS A 1 759 ? 40.308 -4.930 -37.727 1.00 84.50 759 LYS A CA 1
ATOM 5638 C C . LYS A 1 759 ? 41.578 -4.893 -38.563 1.00 84.50 759 LYS A C 1
ATOM 5640 O O . LYS A 1 759 ? 41.720 -4.025 -39.421 1.00 84.50 759 LYS A O 1
ATOM 5645 N N . THR A 1 760 ? 42.475 -5.846 -38.338 1.00 85.38 760 THR A N 1
ATOM 5646 C CA . THR A 1 760 ? 43.697 -5.990 -39.142 1.00 85.38 760 THR A CA 1
ATOM 5647 C C . THR A 1 760 ? 43.530 -7.181 -40.067 1.00 85.38 760 THR A C 1
ATOM 5649 O O . THR A 1 760 ? 43.141 -8.266 -39.627 1.00 85.38 760 THR A O 1
ATOM 5652 N N . MET A 1 761 ? 43.803 -6.985 -41.356 1.00 86.50 761 MET A N 1
ATOM 5653 C CA . MET A 1 761 ? 43.602 -8.002 -42.383 1.00 86.50 761 MET A CA 1
ATOM 5654 C C . MET A 1 761 ? 44.838 -8.107 -43.268 1.00 86.50 761 MET A C 1
ATOM 5656 O O . MET A 1 761 ? 45.344 -7.103 -43.766 1.00 86.50 761 MET A O 1
ATOM 5660 N N . ALA A 1 762 ? 45.316 -9.329 -43.477 1.00 86.88 762 ALA A N 1
ATOM 5661 C CA . ALA A 1 762 ? 46.464 -9.613 -44.326 1.00 86.88 762 ALA A CA 1
ATOM 5662 C C . ALA A 1 762 ? 46.162 -10.801 -45.239 1.00 86.88 762 ALA A C 1
ATOM 5664 O O . ALA A 1 762 ? 45.527 -11.764 -44.819 1.00 86.88 762 ALA A O 1
ATOM 5665 N N . SER A 1 763 ? 46.631 -10.764 -46.481 1.00 88.25 763 SER A N 1
ATOM 5666 C CA . SER A 1 763 ? 46.601 -11.922 -47.372 1.00 88.25 763 SER A CA 1
ATOM 5667 C C . SER A 1 763 ? 47.966 -12.581 -47.464 1.00 88.25 763 SER A C 1
ATOM 5669 O O . SER A 1 763 ? 48.941 -11.886 -47.738 1.00 88.25 763 SER A O 1
ATOM 5671 N N . VAL A 1 764 ? 48.017 -13.904 -47.329 1.00 87.25 764 VAL A N 1
ATOM 5672 C CA . VAL A 1 764 ? 49.173 -14.754 -47.632 1.00 87.25 764 VAL A CA 1
ATOM 5673 C C . VAL A 1 764 ? 48.867 -15.539 -48.910 1.00 87.25 764 VAL A C 1
ATOM 5675 O O . VAL A 1 764 ? 47.857 -16.236 -48.996 1.00 87.25 764 VAL A O 1
ATOM 5678 N N . GLU A 1 765 ? 49.737 -15.437 -49.907 1.00 87.31 765 GLU A N 1
ATOM 5679 C CA . GLU A 1 765 ? 49.591 -16.080 -51.218 1.00 87.31 765 GLU A CA 1
ATOM 5680 C C . GLU A 1 765 ? 50.870 -16.839 -51.590 1.00 87.31 765 GLU A C 1
ATOM 5682 O O . GLU A 1 765 ? 51.960 -16.552 -51.089 1.00 87.31 765 GLU A O 1
ATOM 5687 N N . LEU A 1 766 ? 50.756 -17.811 -52.495 1.00 82.06 766 LEU A N 1
ATOM 5688 C CA . LEU A 1 766 ? 51.922 -18.454 -53.102 1.00 82.06 766 LEU A CA 1
ATOM 5689 C C . LEU A 1 766 ? 52.541 -17.516 -54.152 1.00 82.06 766 LEU A C 1
ATOM 5691 O O . LEU A 1 766 ? 51.839 -16.964 -54.995 1.00 82.06 766 LEU A O 1
ATOM 5695 N N . ALA A 1 767 ? 53.865 -17.353 -54.131 1.00 79.44 767 ALA A N 1
ATOM 5696 C CA . ALA A 1 767 ? 54.575 -16.516 -55.094 1.00 79.44 767 ALA A CA 1
ATOM 5697 C C . ALA A 1 767 ? 54.419 -17.044 -56.532 1.00 79.44 767 ALA A C 1
ATOM 5699 O O . ALA A 1 767 ? 54.320 -18.254 -56.769 1.00 79.44 767 ALA A O 1
ATOM 5700 N N . SER A 1 768 ? 54.491 -16.145 -57.516 1.00 70.38 768 SER A N 1
ATOM 5701 C CA . SER A 1 768 ? 54.470 -16.507 -58.936 1.00 70.38 768 SER A CA 1
ATOM 5702 C C . SER A 1 768 ? 55.615 -17.478 -59.270 1.00 70.38 768 SER A C 1
ATOM 5704 O O . SER A 1 768 ? 56.784 -17.092 -59.241 1.00 70.38 768 SER A O 1
ATOM 5706 N N . GLY A 1 769 ? 55.283 -18.736 -59.582 1.00 66.44 769 GLY A N 1
ATOM 5707 C CA . GLY A 1 769 ? 56.255 -19.803 -59.864 1.00 66.44 769 GLY A CA 1
ATOM 5708 C C . GLY A 1 769 ? 56.454 -20.833 -58.743 1.00 66.44 769 GLY A C 1
ATOM 5709 O O . GLY A 1 769 ? 57.300 -21.716 -58.886 1.00 66.44 769 GLY A O 1
ATOM 5710 N N . ALA A 1 770 ? 55.691 -20.762 -57.647 1.00 72.81 770 ALA A N 1
ATOM 5711 C CA . ALA A 1 770 ? 55.650 -21.819 -56.636 1.00 72.81 770 ALA A CA 1
ATOM 5712 C C . ALA A 1 770 ? 55.135 -23.154 -57.218 1.00 72.81 770 ALA A C 1
ATOM 5714 O O . ALA A 1 770 ? 54.310 -23.181 -58.133 1.00 72.81 770 ALA A O 1
ATOM 5715 N N . ALA A 1 771 ? 55.615 -24.280 -56.680 1.00 76.75 771 ALA A N 1
ATOM 5716 C CA . ALA A 1 771 ? 55.151 -25.605 -57.090 1.00 76.75 771 ALA A CA 1
ATOM 5717 C C . ALA A 1 771 ? 53.652 -25.784 -56.786 1.00 76.75 771 ALA A C 1
ATOM 5719 O O . ALA A 1 771 ? 53.181 -25.338 -55.742 1.00 76.75 771 ALA A O 1
ATOM 5720 N N . ALA A 1 772 ? 52.918 -26.493 -57.651 1.00 74.44 772 ALA A N 1
ATOM 5721 C CA . ALA A 1 772 ? 51.480 -26.747 -57.477 1.00 74.44 772 ALA A CA 1
ATOM 5722 C C . ALA A 1 772 ? 51.147 -27.616 -56.244 1.00 74.44 772 ALA A C 1
ATOM 5724 O O . ALA A 1 772 ? 49.994 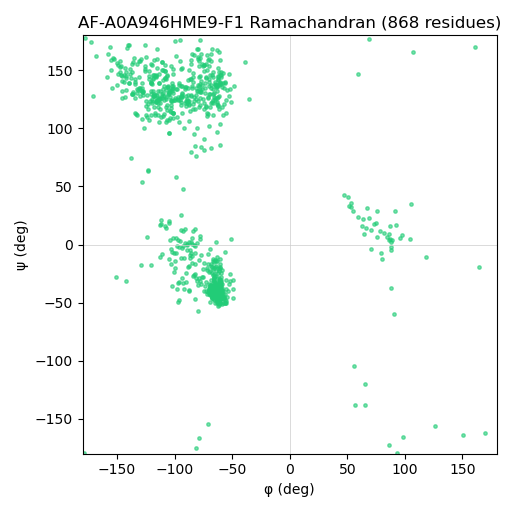-27.700 -55.834 1.00 74.44 772 ALA A O 1
ATOM 5725 N N . SER A 1 773 ? 52.144 -28.259 -55.634 1.00 79.00 773 SER A N 1
ATOM 5726 C CA . SER A 1 773 ? 52.010 -29.005 -54.382 1.00 79.00 773 SER A CA 1
ATOM 5727 C C . SER A 1 773 ? 53.289 -28.892 -53.560 1.00 79.00 773 SER A C 1
ATOM 5729 O O . SER A 1 773 ? 54.384 -28.986 -54.121 1.00 79.00 773 SER A O 1
ATOM 5731 N N . GLY A 1 774 ? 53.165 -28.752 -52.244 1.00 81.50 774 GLY A N 1
ATOM 5732 C CA . GLY A 1 774 ? 54.303 -28.623 -51.337 1.00 81.50 774 GLY A CA 1
ATOM 5733 C C . GLY A 1 774 ? 53.871 -28.511 -49.879 1.00 81.50 774 GLY A C 1
ATOM 5734 O O . GLY A 1 774 ? 52.681 -28.535 -49.575 1.00 81.50 774 GLY A O 1
ATOM 5735 N N . THR A 1 775 ? 54.837 -28.385 -48.972 1.00 81.44 775 THR A N 1
ATOM 5736 C CA . THR A 1 775 ? 54.572 -28.095 -47.556 1.00 81.44 775 THR A CA 1
ATOM 5737 C C . THR A 1 775 ? 54.919 -26.642 -47.274 1.00 81.44 775 THR A C 1
ATOM 5739 O O . THR A 1 775 ? 56.007 -26.184 -47.625 1.00 81.44 775 THR A O 1
ATOM 5742 N N . VAL A 1 776 ? 53.990 -25.931 -46.645 1.00 83.50 776 VAL A N 1
ATOM 5743 C CA . VAL A 1 776 ? 54.162 -24.561 -46.159 1.00 83.50 776 VAL A CA 1
ATOM 5744 C C . VAL A 1 776 ? 54.109 -24.587 -44.643 1.00 83.50 776 VAL A C 1
ATOM 5746 O O . VAL A 1 776 ? 53.293 -25.295 -44.052 1.00 83.50 776 VAL A O 1
ATOM 5749 N N . SER A 1 777 ? 54.984 -23.815 -44.011 1.00 84.31 777 SER A N 1
ATOM 5750 C CA . SER A 1 777 ? 54.951 -23.581 -42.575 1.00 84.31 777 SER A CA 1
ATOM 5751 C C . SER A 1 777 ? 55.329 -22.148 -42.235 1.00 84.31 777 SER A C 1
ATOM 5753 O O . SER A 1 777 ? 56.174 -21.557 -42.903 1.00 84.31 777 SER A O 1
ATOM 5755 N N . PHE A 1 778 ? 54.698 -21.603 -41.205 1.00 87.06 778 PHE A N 1
ATOM 5756 C CA . PHE A 1 778 ? 55.045 -20.333 -40.574 1.00 87.06 778 PHE A CA 1
ATOM 5757 C C . PHE A 1 778 ? 54.495 -20.319 -39.150 1.00 87.06 778 PHE A C 1
ATOM 5759 O O . PHE A 1 778 ? 53.624 -21.118 -38.805 1.00 87.06 778 PHE A O 1
ATOM 5766 N N . SER A 1 779 ? 54.980 -19.400 -38.331 1.00 86.12 779 SER A N 1
ATOM 5767 C CA . SER A 1 779 ? 54.467 -19.153 -36.990 1.00 86.12 779 SER A CA 1
ATOM 5768 C C . SER A 1 779 ? 53.717 -17.827 -36.934 1.00 86.12 779 SER A C 1
ATOM 5770 O O . SER A 1 779 ? 54.120 -16.861 -37.575 1.00 86.12 779 SER A O 1
ATOM 5772 N N . LEU A 1 780 ? 52.638 -17.774 -36.153 1.00 86.88 780 LEU A N 1
ATOM 5773 C CA . LEU A 1 780 ? 52.002 -16.516 -35.752 1.00 86.88 780 LEU A CA 1
ATOM 5774 C C . LEU A 1 780 ? 52.430 -16.175 -34.328 1.00 86.88 780 LEU A C 1
ATOM 5776 O O . LEU A 1 780 ? 52.451 -17.056 -33.462 1.00 86.88 780 LEU A O 1
ATOM 5780 N N . VAL A 1 781 ? 52.761 -14.910 -34.090 1.00 83.06 781 VAL A N 1
ATOM 5781 C CA . VAL A 1 781 ? 53.096 -14.415 -32.751 1.00 83.06 781 VAL A CA 1
ATOM 5782 C C . VAL A 1 781 ? 51.807 -14.027 -32.028 1.00 83.06 781 VAL A C 1
ATOM 5784 O O . VAL A 1 781 ? 50.978 -13.302 -32.575 1.00 83.06 781 VAL A O 1
ATOM 5787 N N . THR A 1 782 ? 51.616 -14.525 -30.809 1.00 80.44 782 THR A N 1
ATOM 5788 C CA . THR A 1 782 ? 50.491 -14.144 -29.947 1.00 80.44 782 THR A CA 1
ATOM 5789 C C . THR A 1 782 ? 50.726 -12.766 -29.317 1.00 80.44 782 THR A C 1
ATOM 5791 O O . THR A 1 782 ? 51.869 -12.305 -29.252 1.00 80.44 782 THR A O 1
ATOM 5794 N N . PRO A 1 783 ? 49.683 -12.117 -28.767 1.00 71.81 783 PRO A N 1
ATOM 5795 C CA . PRO A 1 783 ? 49.839 -10.858 -28.031 1.00 71.81 783 PRO A CA 1
ATOM 5796 C C . PRO A 1 783 ? 50.851 -10.939 -26.870 1.00 71.81 783 PRO A C 1
ATOM 5798 O O . PRO A 1 783 ? 51.553 -9.969 -26.595 1.00 71.81 783 PRO A O 1
ATOM 5801 N N . ASP A 1 784 ? 50.998 -12.117 -26.251 1.00 75.38 784 ASP A N 1
ATOM 5802 C CA . ASP A 1 784 ? 51.970 -12.396 -25.180 1.00 75.38 784 ASP A CA 1
ATOM 5803 C C . ASP A 1 784 ? 53.387 -12.725 -25.696 1.00 75.38 784 ASP A C 1
ATOM 5805 O O . ASP A 1 784 ? 54.233 -13.221 -24.951 1.00 75.38 784 ASP A O 1
ATOM 5809 N N . SER A 1 785 ? 53.667 -12.465 -26.978 1.00 75.12 785 SER A N 1
ATOM 5810 C CA . SER A 1 785 ? 54.950 -12.743 -27.642 1.00 75.12 785 SER A CA 1
ATOM 5811 C C . SER A 1 785 ? 55.331 -14.232 -27.734 1.00 75.12 785 SER A C 1
ATOM 5813 O O . SER A 1 785 ? 56.509 -14.557 -27.896 1.00 75.12 785 SER A O 1
ATOM 5815 N N . ALA A 1 786 ? 54.365 -15.153 -27.652 1.00 79.94 786 ALA A N 1
ATOM 5816 C CA . ALA A 1 786 ? 54.598 -16.580 -27.883 1.00 79.94 786 ALA A CA 1
ATOM 5817 C C . ALA A 1 786 ? 54.427 -16.928 -29.371 1.00 79.94 786 ALA A C 1
ATOM 5819 O O . ALA A 1 786 ? 53.528 -16.420 -30.030 1.00 79.94 786 ALA A O 1
ATOM 5820 N N . GLU A 1 787 ? 55.258 -17.818 -29.913 1.00 83.44 787 GLU A N 1
ATOM 5821 C CA . GLU A 1 787 ? 55.172 -18.226 -31.322 1.00 83.44 787 GLU A CA 1
ATOM 5822 C C . GLU A 1 787 ? 54.397 -19.540 -31.471 1.00 83.44 787 GLU A C 1
ATOM 5824 O O . GLU A 1 787 ? 54.767 -20.566 -30.896 1.00 83.44 787 GLU A O 1
ATOM 5829 N N . ILE A 1 788 ? 53.341 -19.535 -32.286 1.00 85.12 788 ILE A N 1
ATOM 5830 C CA . ILE A 1 788 ? 52.546 -20.727 -32.594 1.00 85.12 788 ILE A CA 1
ATOM 5831 C C . ILE A 1 788 ? 52.800 -21.126 -34.042 1.00 85.12 788 ILE A C 1
ATOM 5833 O O . ILE A 1 788 ? 52.378 -20.433 -34.961 1.00 85.12 788 ILE A O 1
ATOM 5837 N N . GLY A 1 789 ? 53.485 -22.255 -34.231 1.00 85.31 789 GLY A N 1
ATOM 5838 C CA . GLY A 1 789 ? 53.801 -22.801 -35.550 1.00 85.31 789 GLY A CA 1
ATOM 5839 C C . GLY A 1 789 ? 52.627 -23.532 -36.200 1.00 85.31 789 GLY A C 1
ATOM 5840 O O . GLY A 1 789 ? 51.970 -24.365 -35.569 1.00 85.31 789 GLY A O 1
ATOM 5841 N N . PHE A 1 790 ? 52.431 -23.269 -37.487 1.00 87.62 790 PHE A N 1
ATOM 5842 C CA . PHE A 1 790 ? 51.475 -23.923 -38.370 1.00 87.62 790 PHE A CA 1
ATOM 5843 C C . PHE A 1 790 ? 52.223 -24.567 -39.535 1.00 87.62 790 PHE A C 1
ATOM 5845 O O . PHE A 1 790 ? 53.171 -23.997 -40.073 1.00 87.62 790 PHE A O 1
ATOM 5852 N N . SER A 1 791 ? 51.812 -25.771 -39.928 1.00 84.75 791 SER A N 1
ATOM 5853 C CA . SER A 1 791 ? 52.382 -26.483 -41.071 1.00 84.75 791 SER A CA 1
ATOM 5854 C C . SER A 1 791 ? 51.294 -27.292 -41.762 1.00 84.75 791 SER A C 1
ATOM 5856 O O . SER A 1 791 ? 50.530 -27.993 -41.098 1.00 84.75 791 SER A O 1
ATOM 5858 N N . ALA A 1 792 ? 51.214 -27.187 -43.085 1.00 84.12 792 ALA A N 1
ATOM 5859 C CA . ALA A 1 792 ? 50.267 -27.942 -43.891 1.00 84.12 792 ALA A CA 1
ATOM 5860 C C . ALA A 1 792 ? 50.851 -28.264 -45.271 1.00 84.12 792 ALA A C 1
ATOM 5862 O O . ALA A 1 792 ? 51.632 -27.494 -45.837 1.00 84.12 792 ALA A O 1
ATOM 5863 N N . THR A 1 793 ? 50.451 -29.409 -45.824 1.00 83.69 793 THR A N 1
ATOM 5864 C CA . THR A 1 793 ? 50.752 -29.780 -47.210 1.00 83.69 793 THR A CA 1
ATOM 5865 C C . THR A 1 793 ? 49.580 -29.373 -48.096 1.00 83.69 793 THR A C 1
ATOM 5867 O O . THR A 1 793 ? 48.453 -29.802 -47.857 1.00 83.69 793 THR A O 1
ATOM 5870 N N . TYR A 1 794 ? 49.849 -28.554 -49.110 1.00 84.62 794 TYR A N 1
ATOM 5871 C CA . TYR A 1 794 ? 48.860 -28.090 -50.080 1.00 84.62 794 TYR A CA 1
ATOM 5872 C C . TYR A 1 794 ? 48.980 -28.872 -51.397 1.00 84.62 794 TYR A C 1
ATOM 5874 O O . TYR A 1 794 ? 50.064 -29.341 -51.767 1.00 84.62 794 TYR A O 1
ATOM 5882 N N . GLN A 1 795 ? 47.864 -29.020 -52.112 1.00 82.00 795 GLN A N 1
ATOM 5883 C CA . GLN A 1 795 ? 47.786 -29.658 -53.431 1.00 82.00 795 GLN A CA 1
ATOM 5884 C C . GLN A 1 795 ? 47.003 -28.755 -54.384 1.00 82.00 795 GLN A C 1
ATOM 5886 O O . GLN A 1 795 ? 46.065 -28.089 -53.964 1.00 82.00 795 GLN A O 1
ATOM 5891 N N . SER A 1 796 ? 47.387 -28.721 -55.660 1.00 81.50 796 SER A N 1
ATOM 5892 C CA . SER A 1 796 ? 46.773 -27.859 -56.685 1.00 81.50 796 SER A CA 1
ATOM 5893 C C . SER A 1 796 ? 46.711 -26.370 -56.304 1.00 81.50 796 SER A C 1
ATOM 5895 O O . SER A 1 796 ? 45.781 -25.677 -56.698 1.00 81.50 796 SER A O 1
ATOM 5897 N N . SER A 1 797 ? 47.698 -25.883 -55.542 1.00 79.69 797 SER A N 1
ATOM 5898 C CA . SER A 1 797 ? 47.748 -24.515 -54.995 1.00 79.69 797 SER A CA 1
ATOM 5899 C C . SER A 1 797 ? 46.628 -24.145 -54.002 1.00 79.69 797 SER A C 1
ATOM 5901 O O . SER A 1 797 ? 46.465 -22.964 -53.716 1.00 79.69 797 SER A O 1
ATOM 5903 N N . ASP A 1 798 ? 45.898 -25.120 -53.445 1.00 84.12 798 ASP A N 1
ATOM 5904 C CA . ASP A 1 798 ? 44.829 -24.889 -52.459 1.00 84.12 798 ASP A CA 1
ATOM 5905 C C . ASP A 1 798 ? 45.359 -24.821 -51.013 1.00 84.12 798 ASP A C 1
ATOM 5907 O O . ASP A 1 798 ? 45.843 -25.813 -50.458 1.00 84.12 798 ASP A O 1
ATOM 5911 N N . LEU A 1 799 ? 45.235 -23.651 -50.381 1.00 84.06 799 LEU A N 1
ATOM 5912 C CA . LEU A 1 799 ? 45.678 -23.379 -49.010 1.00 84.06 799 LEU A CA 1
ATOM 5913 C C . LEU A 1 799 ? 44.628 -23.713 -47.930 1.00 84.06 799 LEU A C 1
ATOM 5915 O O . LEU A 1 799 ? 44.907 -23.543 -46.740 1.00 84.06 799 LEU A O 1
ATOM 5919 N N . SER A 1 800 ? 43.459 -24.254 -48.293 1.00 84.69 800 SER A N 1
ATOM 5920 C CA . SER A 1 800 ? 42.393 -24.658 -47.354 1.00 84.69 800 SER A CA 1
ATOM 5921 C C . SER A 1 800 ? 42.849 -25.529 -46.164 1.00 84.69 800 SER A C 1
ATOM 5923 O O . SER A 1 800 ? 42.362 -25.315 -45.047 1.00 84.69 800 SER A O 1
ATOM 5925 N N . PRO A 1 801 ? 43.798 -26.482 -46.306 1.00 84.50 801 PRO A N 1
ATOM 5926 C CA . PRO A 1 801 ? 44.266 -27.284 -45.169 1.00 84.50 801 PRO A CA 1
ATOM 5927 C C . PRO A 1 801 ? 44.890 -26.454 -44.037 1.00 84.50 801 PRO A C 1
ATOM 5929 O O . PRO A 1 801 ? 44.829 -26.841 -42.868 1.00 84.50 801 PRO A O 1
ATOM 5932 N N . LEU A 1 802 ? 45.464 -25.295 -44.369 1.00 83.88 802 LEU A N 1
ATOM 5933 C CA . LEU A 1 802 ? 46.093 -24.392 -43.413 1.00 83.88 802 LEU A CA 1
ATOM 5934 C C . LEU A 1 802 ? 45.057 -23.584 -42.615 1.00 83.88 802 LEU A C 1
ATOM 5936 O O . LEU A 1 802 ? 45.241 -23.378 -41.417 1.00 83.88 802 LEU A O 1
ATOM 5940 N N . VAL A 1 803 ? 43.931 -23.220 -43.241 1.00 87.56 803 VAL A N 1
ATOM 5941 C CA . VAL A 1 803 ? 42.794 -22.542 -42.586 1.00 87.56 803 VAL A CA 1
ATOM 5942 C C . VAL A 1 803 ? 42.307 -23.335 -41.376 1.00 87.56 803 VAL A C 1
ATOM 5944 O O . VAL A 1 803 ? 42.112 -22.786 -40.292 1.00 87.56 803 VAL A O 1
ATOM 5947 N N . THR A 1 804 ? 42.171 -24.653 -41.539 1.00 83.19 804 THR A N 1
ATOM 5948 C CA . THR A 1 804 ? 41.684 -25.537 -40.472 1.00 83.19 804 THR A CA 1
ATOM 5949 C C . THR A 1 804 ? 42.625 -25.536 -39.263 1.00 83.19 804 THR A C 1
ATOM 5951 O O . THR A 1 804 ? 42.165 -25.494 -38.125 1.00 83.19 804 THR A O 1
ATOM 5954 N N . GLN A 1 805 ? 43.942 -25.544 -39.492 1.00 85.56 805 GLN A N 1
ATOM 5955 C CA . GLN A 1 805 ? 44.944 -25.531 -38.418 1.00 85.56 805 GLN A CA 1
ATOM 5956 C C . GLN A 1 805 ? 44.990 -24.187 -37.679 1.00 85.56 805 GLN A C 1
ATOM 5958 O O . GLN A 1 805 ? 45.123 -24.170 -36.455 1.00 85.56 805 GLN A O 1
ATOM 5963 N N . ILE A 1 806 ? 44.849 -23.072 -38.403 1.00 87.44 806 ILE A N 1
ATOM 5964 C CA . ILE A 1 806 ? 44.850 -21.728 -37.810 1.00 87.44 806 ILE A CA 1
ATOM 5965 C C . ILE A 1 806 ? 43.587 -21.516 -36.971 1.00 87.44 806 ILE A C 1
ATOM 5967 O O . ILE A 1 806 ? 43.687 -21.170 -35.794 1.00 87.44 806 ILE A O 1
ATOM 5971 N N . ASN A 1 807 ? 42.410 -21.826 -37.520 1.00 89.44 807 ASN A N 1
ATOM 5972 C CA . ASN A 1 807 ? 41.138 -21.614 -36.825 1.00 89.44 807 ASN A CA 1
ATOM 5973 C C . ASN A 1 807 ? 40.980 -22.503 -35.580 1.00 89.44 807 ASN A C 1
ATOM 5975 O O . ASN A 1 807 ? 40.396 -22.071 -34.590 1.00 89.44 807 ASN A O 1
ATOM 5979 N N . GLN A 1 808 ? 41.571 -23.705 -35.555 1.00 88.19 808 GLN A N 1
ATOM 5980 C CA . GLN A 1 808 ? 41.608 -24.545 -34.345 1.00 88.19 808 GLN A CA 1
ATOM 5981 C C . GLN A 1 808 ? 42.358 -23.898 -33.171 1.00 88.19 808 GLN A C 1
ATOM 5983 O O . GLN A 1 808 ? 42.106 -24.250 -32.018 1.00 88.19 808 GLN A O 1
ATOM 5988 N N . ARG A 1 809 ? 43.278 -22.967 -33.443 1.00 88.25 809 ARG A N 1
ATOM 5989 C CA . ARG A 1 809 ? 44.054 -22.241 -32.427 1.00 88.25 809 ARG A CA 1
ATOM 5990 C C . ARG A 1 809 ? 43.706 -20.754 -32.357 1.00 88.25 809 ARG A C 1
ATOM 5992 O O . ARG A 1 809 ? 44.437 -19.999 -31.720 1.00 88.25 809 ARG A O 1
ATOM 5999 N N . GLN A 1 810 ? 42.571 -20.342 -32.928 1.00 87.00 810 GLN A N 1
ATOM 6000 C CA . GLN A 1 810 ? 42.123 -18.946 -32.946 1.00 87.00 810 GLN A CA 1
ATOM 6001 C C . GLN A 1 810 ? 42.040 -18.336 -31.539 1.00 87.00 810 GLN A C 1
ATOM 6003 O O . GLN A 1 810 ? 42.442 -17.197 -31.347 1.00 87.00 810 GLN A O 1
ATOM 6008 N N . ALA A 1 811 ? 41.593 -19.092 -30.531 1.00 82.31 811 ALA A N 1
ATOM 6009 C CA . ALA A 1 811 ? 41.525 -18.604 -29.149 1.00 82.31 811 ALA A CA 1
ATOM 6010 C C . ALA A 1 811 ? 42.905 -18.275 -28.535 1.00 82.31 811 ALA A C 1
ATOM 6012 O O . ALA A 1 811 ? 42.971 -17.569 -27.536 1.00 82.31 811 ALA A O 1
ATOM 6013 N N . GLN A 1 812 ? 43.997 -18.798 -29.107 1.00 83.19 812 GLN A N 1
ATOM 6014 C CA . GLN A 1 812 ? 45.370 -18.556 -28.649 1.00 83.19 812 GLN A CA 1
ATOM 6015 C C . GLN A 1 812 ? 46.068 -17.456 -29.460 1.00 83.19 812 GLN A C 1
ATOM 6017 O O . GLN A 1 812 ? 46.829 -16.674 -28.899 1.00 83.19 812 GLN A O 1
ATOM 6022 N N . THR A 1 813 ? 45.835 -17.395 -30.775 1.00 82.94 813 THR A N 1
ATOM 6023 C CA . THR A 1 813 ? 46.456 -16.397 -31.667 1.00 82.94 813 THR A CA 1
ATOM 6024 C C . THR A 1 813 ? 45.638 -15.113 -31.812 1.00 82.94 813 THR A C 1
ATOM 6026 O O . THR A 1 813 ? 46.188 -14.081 -32.185 1.00 82.94 813 THR A O 1
ATOM 6029 N N . GLY A 1 814 ? 44.324 -15.167 -31.587 1.00 83.12 814 GLY A N 1
ATOM 6030 C CA . GLY A 1 814 ? 43.360 -14.120 -31.945 1.00 83.12 814 GLY A CA 1
ATOM 6031 C C . GLY A 1 814 ? 43.113 -13.982 -33.457 1.00 83.12 814 GLY A C 1
ATOM 6032 O O . GLY A 1 814 ? 42.260 -13.208 -33.874 1.00 83.12 814 GLY A O 1
ATOM 6033 N N . VAL A 1 815 ? 43.832 -14.737 -34.293 1.00 88.19 815 VAL A N 1
ATOM 6034 C CA . VAL A 1 815 ? 43.771 -14.632 -35.756 1.00 88.19 815 VAL A CA 1
ATOM 6035 C C . VAL A 1 815 ? 42.873 -15.730 -36.315 1.00 88.19 815 VAL A C 1
ATOM 6037 O O . VAL A 1 815 ? 43.129 -16.913 -36.081 1.00 88.19 815 VAL A O 1
ATOM 6040 N N . SER A 1 816 ? 41.851 -15.348 -37.077 1.00 90.50 816 SER A N 1
ATOM 6041 C CA . SER A 1 816 ? 41.092 -16.256 -37.935 1.00 90.50 816 SER A CA 1
ATOM 6042 C C . SER A 1 816 ? 41.665 -16.268 -39.349 1.00 90.50 816 SER A C 1
ATOM 6044 O O . SER A 1 816 ? 42.257 -15.295 -39.816 1.00 90.50 816 SER A O 1
ATOM 6046 N N . ALA A 1 817 ? 41.498 -17.389 -40.034 1.00 90.12 817 ALA A N 1
ATOM 6047 C CA . ALA A 1 817 ? 41.900 -17.571 -41.413 1.00 90.12 817 ALA A CA 1
ATOM 6048 C C . ALA A 1 817 ? 40.702 -17.977 -42.272 1.00 90.12 817 ALA A C 1
ATOM 6050 O O . ALA A 1 817 ? 39.870 -18.786 -41.861 1.00 90.12 817 ALA A O 1
ATOM 6051 N N . GLU A 1 818 ? 40.659 -17.463 -43.491 1.00 90.06 818 GLU A N 1
ATOM 6052 C CA . GLU A 1 818 ? 39.736 -17.868 -44.549 1.00 90.06 818 GLU A CA 1
ATOM 6053 C C . GLU A 1 818 ? 40.514 -18.005 -45.856 1.00 90.06 818 GLU A C 1
ATOM 6055 O O . GLU A 1 818 ? 41.618 -17.482 -45.981 1.00 90.06 818 GLU A O 1
ATOM 6060 N N . VAL A 1 819 ? 39.978 -18.727 -46.833 1.00 87.56 819 VAL A N 1
ATOM 6061 C CA . VAL A 1 819 ? 40.596 -18.848 -48.159 1.00 87.56 819 VAL A CA 1
ATOM 6062 C C . VAL A 1 819 ? 39.677 -18.225 -49.204 1.00 87.56 819 VAL A C 1
ATOM 6064 O O . VAL A 1 819 ? 38.454 -18.273 -49.071 1.00 87.56 819 VAL A O 1
ATOM 6067 N N . SER A 1 820 ? 40.255 -17.621 -50.237 1.00 83.38 820 SER A N 1
ATOM 6068 C CA . SER A 1 820 ? 39.513 -17.142 -51.401 1.00 83.38 820 SER A CA 1
ATOM 6069 C C . SER A 1 820 ? 38.795 -18.283 -52.128 1.00 83.38 820 SER A C 1
ATOM 6071 O O . SER A 1 820 ? 39.167 -19.451 -52.020 1.00 83.38 820 SER A O 1
ATOM 6073 N N . ALA A 1 821 ? 37.770 -17.945 -52.916 1.00 76.81 821 ALA A N 1
ATOM 6074 C CA . ALA A 1 821 ? 36.949 -18.926 -53.632 1.00 76.81 821 ALA A CA 1
ATOM 6075 C C . ALA A 1 821 ? 37.738 -19.831 -54.605 1.00 76.81 821 ALA A C 1
ATOM 6077 O O . ALA A 1 821 ? 37.275 -20.917 -54.942 1.00 76.81 821 ALA A O 1
ATOM 6078 N N . ASP A 1 822 ? 38.915 -19.394 -55.057 1.00 76.31 822 ASP A N 1
ATOM 6079 C CA . ASP A 1 822 ? 39.839 -20.140 -55.917 1.00 76.31 822 ASP A CA 1
ATOM 6080 C C . ASP A 1 822 ? 40.913 -20.930 -55.139 1.00 76.31 822 ASP A C 1
ATOM 6082 O O . ASP A 1 822 ? 41.724 -21.619 -55.754 1.00 76.31 822 ASP A O 1
ATOM 6086 N N . GLY A 1 823 ? 40.930 -20.861 -53.803 1.00 76.19 823 GLY A N 1
ATOM 6087 C CA . GLY A 1 823 ? 41.832 -21.631 -52.936 1.00 76.19 823 GLY A CA 1
ATOM 6088 C C . GLY A 1 823 ? 43.259 -21.078 -52.820 1.00 76.19 823 GLY A C 1
ATOM 6089 O O . GLY A 1 823 ? 44.043 -21.565 -52.006 1.00 76.19 823 GLY A O 1
ATOM 6090 N N . THR A 1 824 ? 43.616 -20.063 -53.613 1.00 80.81 824 THR A N 1
ATOM 6091 C CA . THR A 1 824 ? 45.013 -19.628 -53.809 1.00 80.81 824 THR A CA 1
ATOM 6092 C C . THR A 1 824 ? 45.497 -18.583 -52.802 1.00 80.81 824 THR A C 1
ATOM 6094 O O . THR A 1 824 ? 46.707 -18.413 -52.617 1.00 80.81 824 THR A O 1
ATOM 6097 N N . ARG A 1 825 ? 44.565 -17.895 -52.134 1.00 85.19 825 ARG A N 1
ATOM 6098 C CA . ARG A 1 825 ? 44.831 -16.783 -51.220 1.00 85.19 825 ARG A CA 1
ATOM 6099 C C . ARG A 1 825 ? 44.261 -17.071 -49.844 1.00 85.19 825 ARG A C 1
ATOM 6101 O O . ARG A 1 825 ? 43.053 -17.214 -49.681 1.00 85.19 825 ARG A O 1
ATOM 6108 N N . LEU A 1 826 ? 45.131 -17.083 -48.844 1.00 88.12 826 LEU A N 1
ATOM 6109 C CA . LEU A 1 826 ? 44.764 -17.158 -47.437 1.00 88.12 826 LEU A CA 1
ATOM 6110 C C . LEU A 1 826 ? 44.564 -15.743 -46.891 1.00 88.12 826 LEU A C 1
ATOM 6112 O O . LEU A 1 826 ? 45.466 -14.919 -46.972 1.00 88.12 826 LEU A O 1
ATOM 6116 N N . ILE A 1 827 ? 43.409 -15.459 -46.311 1.00 90.06 827 ILE A N 1
ATOM 6117 C CA . ILE A 1 827 ? 43.074 -14.196 -45.660 1.00 90.06 827 ILE A CA 1
ATOM 6118 C C . ILE A 1 827 ? 43.167 -14.413 -44.155 1.00 90.06 827 ILE A C 1
ATOM 6120 O O . ILE A 1 827 ? 42.388 -15.166 -43.581 1.00 90.06 827 ILE A O 1
ATOM 6124 N N . LEU A 1 828 ? 44.123 -13.751 -43.519 1.00 89.50 828 LEU A N 1
ATOM 6125 C CA . LEU A 1 828 ? 44.277 -13.691 -42.074 1.00 89.50 828 LEU A CA 1
ATOM 6126 C C . LEU A 1 828 ? 43.559 -12.453 -41.548 1.00 89.50 828 LEU A C 1
ATOM 6128 O O . LEU A 1 828 ? 43.774 -11.342 -42.032 1.00 89.50 828 LEU A O 1
ATOM 6132 N N . THR A 1 829 ? 42.719 -12.648 -40.544 1.00 91.00 829 THR A N 1
ATOM 6133 C CA . THR A 1 829 ? 41.930 -11.607 -39.900 1.00 91.00 829 THR A CA 1
ATOM 6134 C C . THR A 1 829 ? 42.211 -11.611 -38.407 1.00 91.00 829 THR A C 1
ATOM 6136 O O . THR A 1 829 ? 41.993 -12.610 -37.730 1.00 91.00 829 THR A O 1
ATOM 6139 N N . GLN A 1 830 ? 42.640 -10.473 -37.878 1.00 88.81 830 GLN A N 1
ATOM 6140 C CA . GLN A 1 830 ? 42.711 -10.219 -36.446 1.00 88.81 830 GLN A CA 1
ATOM 6141 C C . GLN A 1 830 ? 41.551 -9.296 -36.069 1.00 88.81 830 GLN A C 1
ATOM 6143 O O . GLN A 1 830 ? 41.544 -8.111 -36.417 1.00 88.81 830 GLN A O 1
ATOM 6148 N N . ALA A 1 831 ? 40.552 -9.871 -35.400 1.00 84.44 831 ALA A N 1
ATOM 6149 C CA . ALA A 1 831 ? 39.276 -9.214 -35.126 1.00 84.44 831 ALA A CA 1
ATOM 6150 C C . ALA A 1 831 ? 39.400 -8.034 -34.155 1.00 84.44 831 ALA A C 1
ATOM 6152 O O . ALA A 1 831 ? 38.575 -7.138 -34.207 1.00 84.44 831 ALA A O 1
ATOM 6153 N N . GLU A 1 832 ? 40.430 -8.016 -33.304 1.00 83.44 832 GLU A N 1
ATOM 6154 C CA . GLU A 1 832 ? 40.645 -6.929 -32.341 1.00 83.44 832 GLU A CA 1
ATOM 6155 C C . GLU A 1 832 ? 41.531 -5.793 -32.879 1.00 83.44 832 GLU A C 1
ATOM 6157 O O . GLU A 1 832 ? 41.869 -4.880 -32.129 1.00 83.44 832 GLU A O 1
ATOM 6162 N N . GLY A 1 833 ? 41.996 -5.874 -34.131 1.00 81.56 833 GLY A N 1
ATOM 6163 C CA . GLY A 1 833 ? 42.856 -4.841 -34.722 1.00 81.56 833 GLY A CA 1
ATOM 6164 C C . GLY A 1 833 ? 44.297 -4.824 -34.195 1.00 81.56 833 GLY A C 1
ATOM 6165 O O . GLY A 1 833 ? 45.000 -3.822 -34.340 1.00 81.56 833 GLY A O 1
ATOM 6166 N N . LEU A 1 834 ? 44.748 -5.906 -33.553 1.00 84.44 834 LEU A N 1
ATOM 6167 C CA . LEU A 1 834 ? 46.165 -6.120 -33.245 1.00 84.44 834 LEU A CA 1
ATOM 6168 C C . LEU A 1 834 ? 46.964 -6.407 -34.522 1.00 84.44 834 LEU A C 1
ATOM 6170 O O . LEU A 1 834 ? 46.409 -6.821 -35.543 1.00 84.44 834 LEU A O 1
ATOM 6174 N N . ASP A 1 835 ? 48.273 -6.201 -34.455 1.00 81.94 835 ASP A N 1
ATOM 6175 C CA . ASP A 1 835 ? 49.157 -6.474 -35.583 1.00 81.94 835 ASP A CA 1
ATOM 6176 C C . ASP A 1 835 ? 49.276 -7.987 -35.815 1.00 81.94 835 ASP A C 1
ATOM 6178 O O . ASP A 1 835 ? 49.307 -8.781 -34.872 1.00 81.94 835 ASP A O 1
ATOM 6182 N N . ILE A 1 836 ? 49.336 -8.395 -37.084 1.00 84.81 836 ILE A N 1
ATOM 6183 C CA . ILE A 1 836 ? 49.562 -9.792 -37.465 1.00 84.81 836 ILE A CA 1
ATOM 6184 C C . ILE A 1 836 ? 51.056 -9.958 -37.748 1.00 84.81 836 ILE A C 1
ATOM 6186 O O . ILE A 1 836 ? 51.540 -9.531 -38.795 1.00 84.81 836 ILE A O 1
ATOM 6190 N N . SER A 1 837 ? 51.784 -10.595 -36.830 1.00 82.81 837 SER A N 1
ATOM 6191 C CA . SER A 1 837 ? 53.210 -10.902 -37.004 1.00 82.81 837 SER A CA 1
ATOM 6192 C C . SER A 1 837 ? 53.405 -12.353 -37.442 1.00 82.81 837 SER A C 1
ATOM 6194 O O . SER A 1 837 ? 52.915 -13.279 -36.785 1.00 82.81 837 SER A O 1
ATOM 6196 N N . ILE A 1 838 ? 54.124 -12.545 -38.551 1.00 82.25 838 ILE A N 1
ATOM 6197 C CA . ILE A 1 838 ? 54.381 -13.855 -39.159 1.00 82.25 838 ILE A CA 1
ATOM 6198 C C . ILE A 1 838 ? 55.887 -14.130 -39.122 1.00 82.25 838 ILE A C 1
ATOM 6200 O O . ILE A 1 838 ? 56.656 -13.489 -39.836 1.00 82.25 838 ILE A O 1
ATOM 6204 N N . THR A 1 839 ? 56.297 -15.129 -38.338 1.00 79.88 839 THR A N 1
ATOM 6205 C CA . THR A 1 839 ? 57.705 -15.517 -38.150 1.00 79.88 839 THR A CA 1
ATOM 6206 C C . THR A 1 839 ? 57.978 -16.924 -38.697 1.00 79.88 839 THR A C 1
ATOM 6208 O O . THR A 1 839 ? 57.062 -17.681 -39.017 1.00 79.88 839 THR A O 1
ATOM 6211 N N . ASN A 1 840 ? 59.256 -17.307 -38.814 1.00 75.75 840 ASN A N 1
ATOM 6212 C CA . ASN A 1 840 ? 59.695 -18.679 -39.125 1.00 75.75 840 ASN A CA 1
ATOM 6213 C C . ASN A 1 840 ? 59.067 -19.303 -40.390 1.00 75.75 840 ASN A C 1
ATOM 6215 O O . ASN A 1 840 ? 58.800 -20.506 -40.437 1.00 75.75 840 ASN A O 1
ATOM 6219 N N . ALA A 1 841 ? 58.834 -18.498 -41.429 1.00 79.69 841 ALA A N 1
ATOM 6220 C CA . ALA A 1 841 ? 58.289 -18.991 -42.687 1.00 79.69 841 ALA A CA 1
ATOM 6221 C C . ALA A 1 841 ? 59.281 -19.922 -43.410 1.00 79.69 841 ALA A C 1
ATOM 6223 O O . ALA A 1 841 ? 60.421 -19.550 -43.700 1.00 79.69 841 ALA A O 1
ATOM 6224 N N . SER A 1 842 ? 58.847 -21.145 -43.724 1.00 76.06 842 SER A N 1
ATOM 6225 C CA . SER A 1 842 ? 59.619 -22.118 -44.500 1.00 76.06 842 SER A CA 1
ATOM 6226 C C . SER A 1 842 ? 58.726 -22.981 -45.399 1.00 76.06 842 SER A C 1
ATOM 6228 O O . SER A 1 842 ? 57.595 -23.314 -45.035 1.00 76.06 842 SER A O 1
ATOM 6230 N N . GLY A 1 843 ? 59.227 -23.336 -46.586 1.00 69.81 843 GLY A N 1
ATOM 6231 C CA . GLY A 1 843 ? 58.462 -24.037 -47.624 1.00 69.81 843 GLY A CA 1
ATOM 6232 C C . GLY A 1 843 ? 58.506 -23.317 -48.974 1.00 69.81 843 GLY A C 1
ATOM 6233 O O . GLY A 1 843 ? 59.445 -22.566 -49.241 1.00 69.81 843 GLY A O 1
ATOM 6234 N N . SER A 1 844 ? 57.506 -23.559 -49.830 1.00 67.88 844 SER A N 1
ATOM 6235 C CA . SER A 1 844 ? 57.313 -22.827 -51.097 1.00 67.88 844 SER A CA 1
ATOM 6236 C C . SER A 1 844 ? 57.298 -21.308 -50.874 1.00 67.88 844 SER A C 1
ATOM 6238 O O . SER A 1 844 ? 56.826 -20.845 -49.839 1.00 67.88 844 SER A O 1
ATOM 6240 N N . ALA A 1 845 ? 57.802 -20.529 -51.839 1.00 73.31 845 ALA A N 1
ATOM 6241 C CA . ALA A 1 845 ? 57.856 -19.069 -51.732 1.00 73.31 845 ALA A CA 1
ATOM 6242 C C . ALA A 1 845 ? 56.451 -18.483 -51.494 1.00 73.31 845 ALA A C 1
ATOM 6244 O O . ALA A 1 845 ? 55.553 -18.695 -52.308 1.00 73.31 845 ALA A O 1
ATOM 6245 N N . MET A 1 846 ? 56.277 -17.763 -50.383 1.00 80.44 846 MET A N 1
ATOM 6246 C CA . MET A 1 846 ? 55.038 -17.078 -50.010 1.00 80.44 846 MET A CA 1
ATOM 6247 C C . MET A 1 846 ? 55.212 -15.569 -50.116 1.00 80.44 846 MET A C 1
ATOM 6249 O O . MET A 1 846 ? 56.301 -15.039 -49.881 1.00 80.44 846 MET A O 1
ATOM 6253 N N . VAL A 1 847 ? 54.123 -14.877 -50.418 1.00 83.75 847 VAL A N 1
ATOM 6254 C CA . VAL A 1 847 ? 54.054 -13.420 -50.422 1.00 83.75 847 VAL A CA 1
ATOM 6255 C C . VAL A 1 847 ? 52.905 -12.941 -49.542 1.00 83.75 847 VAL A C 1
ATOM 6257 O O . VAL A 1 847 ? 51.905 -13.640 -49.386 1.00 83.75 847 VAL A O 1
ATOM 6260 N N . VAL A 1 848 ? 53.059 -11.760 -48.947 1.00 85.38 848 VAL A N 1
ATOM 6261 C CA . VAL A 1 848 ? 52.065 -11.135 -48.075 1.00 85.38 848 VAL A CA 1
ATOM 6262 C C . VAL A 1 848 ? 51.649 -9.767 -48.598 1.00 85.38 848 VAL A C 1
ATOM 6264 O O . VAL A 1 848 ? 52.449 -9.044 -49.199 1.00 85.38 848 VAL A O 1
ATOM 6267 N N . ASN A 1 849 ? 50.401 -9.400 -48.322 1.00 83.19 849 ASN A N 1
ATOM 6268 C CA . ASN A 1 849 ? 49.862 -8.070 -48.575 1.00 83.19 849 ASN A CA 1
ATOM 6269 C C . ASN A 1 849 ? 48.892 -7.672 -47.452 1.00 83.19 849 ASN A C 1
ATOM 6271 O O . ASN A 1 849 ? 48.268 -8.541 -46.848 1.00 83.19 849 ASN A O 1
ATOM 6275 N N . SER A 1 850 ? 48.757 -6.377 -47.180 1.00 83.00 850 SER A N 1
ATOM 6276 C CA . SER A 1 850 ? 47.743 -5.851 -46.257 1.00 83.00 850 SER A CA 1
ATOM 6277 C C . SER A 1 850 ? 46.438 -5.581 -47.013 1.00 83.00 850 SER A C 1
ATOM 6279 O O . SER A 1 850 ? 46.477 -5.299 -48.214 1.00 83.00 850 SER A O 1
ATOM 6281 N N . LEU A 1 851 ? 45.288 -5.689 -46.348 1.00 81.31 851 LEU A N 1
ATOM 6282 C CA . LEU A 1 851 ? 43.970 -5.563 -46.979 1.00 81.31 851 LEU A CA 1
ATOM 6283 C C . LEU A 1 851 ? 43.156 -4.405 -46.414 1.00 81.31 851 LEU A C 1
ATOM 6285 O O . LEU A 1 851 ? 43.211 -4.130 -45.217 1.00 81.31 851 LEU A O 1
ATOM 6289 N N . ASP A 1 852 ? 42.363 -3.769 -47.276 1.00 77.94 852 ASP A N 1
ATOM 6290 C CA . ASP A 1 852 ? 41.297 -2.863 -46.847 1.00 77.94 852 ASP A CA 1
ATOM 6291 C C . ASP A 1 852 ? 40.056 -3.641 -46.358 1.00 77.94 852 ASP A C 1
ATOM 6293 O O . ASP A 1 852 ? 39.985 -4.872 -46.440 1.00 77.94 852 ASP A O 1
ATOM 6297 N N . HIS A 1 853 ? 39.044 -2.918 -45.864 1.00 76.25 853 HIS A N 1
ATOM 6298 C CA . HIS A 1 853 ? 37.790 -3.524 -45.394 1.00 76.25 853 HIS A CA 1
ATOM 6299 C C . HIS A 1 853 ? 37.033 -4.286 -46.506 1.00 76.25 853 HIS A C 1
ATOM 6301 O O . HIS A 1 853 ? 36.236 -5.180 -46.208 1.00 76.25 853 HIS A O 1
ATOM 6307 N N . ASN A 1 854 ? 37.293 -3.942 -47.771 1.00 80.44 854 ASN A N 1
ATOM 6308 C CA . ASN A 1 854 ? 36.717 -4.547 -48.968 1.00 80.44 854 ASN A CA 1
ATOM 6309 C C . ASN A 1 854 ? 37.583 -5.689 -49.530 1.00 80.44 854 ASN A C 1
ATOM 6311 O O . ASN A 1 854 ? 37.307 -6.179 -50.624 1.00 80.44 854 ASN A O 1
ATOM 6315 N N . TYR A 1 855 ? 38.591 -6.154 -48.780 1.00 80.56 855 TYR A N 1
ATOM 6316 C CA . TYR A 1 855 ? 39.517 -7.234 -49.147 1.00 80.56 855 TYR A CA 1
ATOM 6317 C C . TYR A 1 855 ? 40.458 -6.918 -50.329 1.00 80.56 855 TYR A C 1
ATOM 6319 O O . TYR A 1 855 ? 41.127 -7.821 -50.862 1.00 80.56 855 TYR A O 1
ATOM 6327 N N . ASN A 1 856 ? 40.569 -5.650 -50.730 1.00 83.25 856 ASN A N 1
ATOM 6328 C CA . ASN A 1 856 ? 41.498 -5.208 -51.765 1.00 83.25 856 ASN A CA 1
ATOM 6329 C C . ASN A 1 856 ? 42.920 -5.104 -51.207 1.00 83.25 856 ASN A C 1
ATOM 6331 O O . ASN A 1 856 ? 43.127 -4.723 -50.056 1.00 83.25 856 ASN A O 1
ATOM 6335 N N . LYS A 1 857 ? 43.917 -5.426 -52.040 1.00 81.94 857 LYS A N 1
ATOM 6336 C CA . LYS A 1 857 ? 45.340 -5.269 -51.704 1.00 81.94 857 LYS A CA 1
ATOM 6337 C C . LYS A 1 857 ? 45.675 -3.786 -51.519 1.00 81.94 857 LYS A C 1
ATOM 6339 O O . LYS A 1 857 ? 45.443 -2.991 -52.427 1.00 81.94 857 LYS A O 1
ATOM 6344 N N . LEU A 1 858 ? 46.260 -3.435 -50.377 1.00 74.62 858 LEU A N 1
ATOM 6345 C CA . LEU A 1 858 ? 46.730 -2.078 -50.084 1.00 74.62 858 LEU A CA 1
ATOM 6346 C C . LEU A 1 858 ? 48.110 -1.795 -50.697 1.00 74.62 858 LEU A C 1
ATOM 6348 O O . LEU A 1 858 ? 48.411 -0.652 -51.036 1.00 74.62 858 LEU A O 1
ATOM 6352 N N . LEU A 1 859 ? 48.952 -2.822 -50.864 1.00 74.38 859 LEU A N 1
ATOM 6353 C CA . LEU A 1 859 ? 50.256 -2.702 -51.523 1.00 74.38 859 LEU A CA 1
ATOM 6354 C C . LEU A 1 859 ? 50.143 -3.032 -53.013 1.00 74.38 859 LEU A C 1
ATOM 6356 O O . LEU A 1 859 ? 49.553 -4.046 -53.390 1.00 74.38 859 LEU A O 1
ATOM 6360 N N . THR A 1 860 ? 50.794 -2.227 -53.856 1.00 73.12 860 THR A N 1
ATOM 6361 C CA . THR A 1 860 ? 50.891 -2.455 -55.311 1.00 73.12 860 THR A CA 1
ATOM 6362 C C . THR A 1 860 ? 51.804 -3.627 -55.682 1.00 73.12 860 THR A C 1
ATOM 6364 O O . THR A 1 860 ? 51.691 -4.165 -56.782 1.00 73.12 860 THR A O 1
ATOM 6367 N N . THR A 1 861 ? 52.696 -4.036 -54.777 1.00 74.62 861 THR A N 1
ATOM 6368 C CA . THR A 1 861 ? 53.607 -5.177 -54.934 1.00 74.62 861 THR A CA 1
ATOM 6369 C C . THR A 1 861 ? 53.560 -6.056 -53.691 1.00 74.62 861 THR A C 1
ATOM 6371 O O . THR A 1 861 ? 53.678 -5.537 -52.581 1.00 74.62 861 THR A O 1
ATOM 6374 N N . ASP A 1 862 ? 53.439 -7.373 -53.866 1.00 78.00 862 ASP A N 1
ATOM 6375 C CA . ASP A 1 862 ? 53.435 -8.305 -52.737 1.00 78.00 862 ASP A CA 1
ATOM 6376 C C . ASP A 1 862 ? 54.840 -8.450 -52.116 1.00 78.00 862 ASP A C 1
ATOM 6378 O O . ASP A 1 862 ? 55.859 -8.438 -52.814 1.00 78.00 862 ASP A O 1
ATOM 6382 N N . VAL A 1 863 ? 54.905 -8.604 -50.790 1.00 76.81 863 VAL A N 1
ATOM 6383 C CA . VAL A 1 863 ? 56.164 -8.700 -50.033 1.00 76.81 863 VAL A CA 1
ATOM 6384 C C . VAL A 1 863 ? 56.506 -10.165 -49.788 1.00 76.81 863 VAL A C 1
ATOM 6386 O O . VAL A 1 863 ? 55.706 -10.902 -49.223 1.00 76.81 863 VAL A O 1
ATOM 6389 N N . SER A 1 864 ? 57.699 -10.612 -50.184 1.00 75.62 864 SER A N 1
ATOM 6390 C CA . SER A 1 864 ? 58.119 -12.004 -49.964 1.00 75.62 864 SER A CA 1
ATOM 6391 C C . SER A 1 864 ? 58.360 -12.313 -48.481 1.00 75.62 864 SER A C 1
ATOM 6393 O O . SER A 1 864 ? 59.138 -11.618 -47.824 1.00 75.62 864 SER A O 1
ATOM 6395 N N . LEU A 1 865 ? 57.763 -13.401 -47.988 1.00 73.69 865 LEU A N 1
ATOM 6396 C CA . LEU A 1 865 ? 58.075 -14.012 -46.693 1.00 73.69 865 LEU A CA 1
ATOM 6397 C C . LEU A 1 865 ? 59.353 -14.850 -46.827 1.00 73.69 865 LEU A C 1
ATOM 6399 O O . LEU A 1 865 ? 59.400 -15.804 -47.606 1.00 73.69 865 LEU A O 1
ATOM 6403 N N . ASN A 1 866 ? 60.401 -14.498 -46.084 1.00 65.31 866 ASN A N 1
ATOM 6404 C CA . ASN A 1 866 ? 61.680 -15.214 -46.076 1.00 65.31 866 ASN A CA 1
ATOM 6405 C C . ASN A 1 866 ? 62.066 -15.601 -44.634 1.00 65.31 866 ASN A C 1
ATOM 6407 O O . ASN A 1 866 ? 61.436 -15.166 -43.680 1.00 65.31 866 ASN A O 1
ATOM 6411 N N . GLN A 1 867 ? 63.112 -16.409 -44.433 1.00 55.50 867 GLN A N 1
ATOM 6412 C CA . GLN A 1 867 ? 63.513 -16.850 -43.081 1.00 55.50 867 GLN A CA 1
ATOM 6413 C C . GLN A 1 867 ? 63.893 -15.702 -42.116 1.00 55.50 867 GLN A C 1
ATOM 6415 O O . GLN A 1 867 ? 64.031 -15.943 -40.919 1.00 55.50 867 GLN A O 1
ATOM 6420 N N . ALA A 1 868 ? 64.082 -14.474 -42.615 1.00 47.88 868 ALA A N 1
ATOM 6421 C CA . ALA A 1 868 ? 64.443 -13.293 -41.834 1.00 47.88 868 ALA A CA 1
ATOM 6422 C C . ALA A 1 868 ? 63.263 -12.334 -41.570 1.00 47.88 868 ALA A C 1
ATOM 6424 O O . ALA A 1 868 ? 63.447 -11.361 -40.835 1.00 47.88 868 ALA A O 1
ATOM 6425 N N . THR A 1 869 ? 62.069 -12.591 -42.123 1.00 52.81 869 THR A N 1
ATOM 6426 C CA . THR A 1 869 ? 60.854 -11.848 -41.765 1.00 52.81 869 THR A CA 1
ATOM 6427 C C . THR A 1 869 ? 60.383 -12.297 -40.389 1.00 52.81 869 THR A C 1
ATOM 6429 O O . THR A 1 869 ? 60.072 -13.475 -40.197 1.00 52.81 869 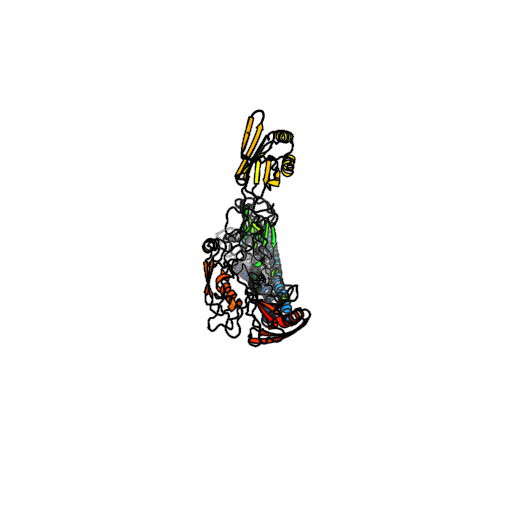THR A O 1
ATOM 6432 N N . LYS A 1 870 ? 60.394 -11.361 -39.439 1.00 47.28 870 LYS A N 1
ATOM 6433 C CA . LYS A 1 870 ? 59.738 -11.499 -38.143 1.00 47.28 870 LYS A CA 1
ATOM 6434 C C . LYS A 1 870 ? 58.511 -10.615 -38.099 1.00 47.28 870 LYS A C 1
ATOM 6436 O O . LYS A 1 870 ? 58.689 -9.447 -38.517 1.00 47.28 870 LYS A O 1
#

Secondary structure (DSSP, 8-state):
---HHHHHHHHHHHHHHHHHHHHHHHHTTTSTT---EEEEEEE-PPP---TT-------S-EEEEEEEE---HHHHHHHHHHHHHHHHHHHHHHHHHHHHHHH--SSS-HHHHHHHHHHHHHHHHH-TT-HHHHHHHHHHHHHHHHHHHHHHHHHHHHHHHHHHHHHHHHHHHHHHHHHHHHHHHHHHHH-SSSPPPHHHHHHHHHHHHHHHHHS-EEEEE-TTS-EEEEESSSTTSPEEEETTEE--EEEEE-SSS-EEEEETTTEEE----SSHHHHHHHHHHHHHHHHHHHHHHHHHHHHHHHHHHHTEE-TTSPBP---EE---EEEEE-TT-SS---EEEEE-TTTGGGPPPEEEEEETTTTEEEEE-TTS-EEEEESSEEE-SSEEEEE-S---TT-EEEEEEPS-TTTS-EE--S-GGG---EES------TT--S-PPP-----PPPPP-S-BHHHHS-S---TTS----SS-S---BPPTT---------PBPPEEEEE-S-GGGEEEEEEEETTEEEEE-SSHHHHHHHHT---HHHHHHHHHTTSS-BEETTSS---B-TTTTTEEEEEETTEEEEEESSPEEEEEEEEEETTEEEEEEPEEEPPBPPP---EE-TTSBEEESSPPPHHHHHHHSSTTTT--TT---B-TTTT-TTS--GGG-------TT-S------TTSSS-S-GGGGS-SSS----PPPEEEEEE-TTS--EEEEEE-TT--HHHHHHHHHHHHGGGT------EEEEEEE-TT--SSEEEEEEEEPTTS-EEEEEEEEBTTB-HHHHHHHHHTHHHH-EEEEE-TTS-EEEEEETT-----EEEEEES-EEEEEB-TTS-BSSSSPEEE-TT--

Mean predicted aligned error: 18.52 Å

Radius of gyration: 53.02 Å; Cα contacts (8 Å, |Δi|>4): 1584; chains: 1; bounding box: 123×60×166 Å

Solvent-accessible surface area (backbone atoms only — not comparable to full-atom values): 48356 Å² total; per-residue (Å²): 133,70,52,71,64,57,27,51,50,31,39,53,50,27,50,52,52,42,48,48,47,51,51,50,42,64,74,36,65,87,41,87,50,61,62,55,63,44,69,44,75,33,73,46,76,80,92,75,97,66,98,81,74,95,66,88,83,77,69,61,28,34,35,64,46,69,75,40,67,69,76,53,69,67,60,52,55,50,49,31,53,52,42,4,46,48,32,13,51,52,42,25,50,56,45,48,53,53,53,46,55,63,65,57,61,78,71,86,26,64,68,52,39,52,50,51,39,53,48,30,52,49,51,24,64,78,40,67,88,48,64,66,42,25,46,53,33,46,55,37,42,45,51,36,24,48,47,39,23,51,53,40,49,53,50,53,51,49,48,53,53,50,53,53,48,44,49,52,52,35,53,50,44,39,53,46,44,45,52,44,11,54,46,20,46,52,36,56,68,53,42,78,90,49,82,63,62,64,67,56,56,26,49,46,54,36,42,52,43,57,41,14,35,43,34,33,58,33,77,48,75,47,99,56,73,25,53,33,34,19,42,33,91,43,94,86,34,61,69,40,29,55,53,57,49,60,44,52,56,41,78,44,80,46,91,81,77,28,54,34,34,33,40,57,95,78,47,75,44,74,69,71,83,29,0,30,51,29,11,46,41,54,38,44,41,49,51,44,51,49,52,53,50,46,22,53,49,38,53,50,50,39,47,55,52,24,56,58,25,42,58,12,18,20,70,86,68,47,73,18,56,52,48,34,31,34,61,48,74,44,80,48,70,47,91,81,34,92,61,89,77,49,72,47,76,48,74,38,88,29,36,36,56,74,49,72,52,34,38,36,38,31,38,64,91,76,59,26,34,39,30,22,34,94,85,70,46,80,74,34,63,24,66,48,53,32,62,57,79,23,40,36,41,32,44,80,49,93,80,53,68,73,27,39,36,35,40,39,74,47,87,57,21,20,56,50,34,39,55,64,68,90,50,40,56,58,50,32,72,40,70,75,70,85,89,74,84,62,92,84,65,88,70,88,81,80,88,83,88,74,93,74,89,75,79,83,67,84,55,53,47,46,75,78,68,38,76,84,55,93,48,86,89,48,73,73,86,76,96,66,90,75,75,79,51,42,82,62,88,89,66,89,78,86,88,88,87,63,72,50,44,68,14,34,40,38,42,73,43,90,46,60,70,27,45,65,33,39,36,37,23,45,92,89,45,41,36,33,33,49,60,47,72,69,48,40,52,56,46,53,72,41,90,48,50,56,59,52,18,49,32,32,51,70,44,74,44,22,22,28,40,70,96,53,89,58,61,73,46,25,35,55,82,71,57,33,47,49,43,43,50,97,47,27,39,38,38,36,28,91,64,54,70,79,48,39,38,32,32,32,42,61,90,93,46,80,48,77,43,77,36,50,72,46,70,63,40,76,44,68,86,65,65,42,66,48,48,56,29,41,31,55,42,60,76,81,75,41,74,69,53,40,69,71,56,67,33,57,84,55,49,28,42,93,83,40,50,81,34,24,53,33,57,57,38,85,88,67,51,28,70,96,69,38,82,76,85,87,88,54,100,81,59,80,81,77,81,80,65,72,77,86,65,78,55,36,101,49,72,76,49,82,64,69,64,54,91,73,64,48,56,34,58,62,48,73,48,77,48,69,43,99,84,69,69,44,78,51,78,43,83,44,65,55,40,57,41,49,31,55,50,22,49,52,46,29,73,75,33,24,55,69,35,44,72,56,84,30,69,32,40,34,37,42,30,66,35,95,85,47,68,51,54,49,48,41,32,34,19,42,45,20,96,87,71,47,76,49,78,47,74,36,71,34,55,82,48,29,49,58,65,44,31,58,61,41,47,76,41,21,94,68,50,55,35,41,46,46,59,44,98,83,23,49,36,36,38,39,35,22,69,65,5,47,80,87,44,56,26,66,38,50,58,64,52,33,24,37,37,45,37,48,98,86,69,44,71,68,48,97,65,74,44,74,60,40,76,73,29,65